Protein AF-0000000086531687 (afdb_homodimer)

Sequence (800 aa):
MRQRLLAGAGVALIAGAAHAQSSVTLYGIIDEGLTYTSNLAVAGPNGTVSGKPAWRMLGGVQQASRWGLRGVEDLGGGMTAVFTLENGFDPSTGKLGQGGLIFGKKAFVGLSGPFGTVTLGRQYDTNVDFLGPLEAAALFGGYMVAHPGDLDNVNNANSTNNAIKFTSNDYGGFRFAAMIGLGGIAGAATRNQVWSTTAGYTRGPLTVAAGYLNARNPNVSFFGTTGSPAPVTGGVPGNNMLSPVYSGYASAHTLQVAAAGGTYAIGAVTLGAMYTNTSFRRLGDLSSGPNPGGVSGNAVFNNVEASLRYTFTPYLFGGVAYDYTRGGGVNGRDGATYHQVAAGLDYFLSKRTDVYLSAVYQRASGTDSTGRPAVAAINGPGASANDRQFQARVGLRHKFMRQRLLAGAGVALIAGAAHAQSSVTLYGIIDEGLTYTSNLAVAGPNGTVSGKPAWRMLGGVQQASRWGLRGVEDLGGGMTAVFTLENGFDPSTGKLGQGGLIFGKKAFVGLSGPFGTVTLGRQYDTNVDFLGPLEAAALFGGYMVAHPGDLDNVNNANSTNNAIKFTSNDYGGFRFAAMIGLGGIAGAATRNQVWSTTAGYTRGPLTVAAGYLNARNPNVSFFGTTGSPAPVTGGVPGNNMLSPVYSGYASAHTLQVAAAGGTYAIGAVTLGAMYTNTSFRRLGDLSSGPNPGGVSGNAVFNNVEASLRYTFTPYLFGGVAYDYTRGGGVNGRDGATYHQVAAGLDYFLSKRTDVYLSAVYQRASGTDSTGRPAVAAINGPGASANDRQFQARVGLRHKF

Organism: NCBI:txid488447

Secondary structure (DSSP, 8-state):
---------------------EEEEEEEEEEEEEEEEEEEEEE-TTS-EEEEEEEEEEESSSS--EEEEEEEEEEETTEEEEEEEE--EETTTTEESGGG-TTSSEEEEEEEETTEEEEEEEE--HHHHHHGGGSHIIIII-GGGSSGGGTT-TT----EEEEEEEE---BTTEEEEEEEE----TT-TTTT-EEEEEEEEEETTEEEEEEEEEEESHHHHTTT-SSSPPPPBTTBPPP----TTTGGGTT-SEEEEEEEEEEEEETTEEEEEEEEEEEEEEET-TTT---TT---EEEEEEEEEEEEEEEEETTEEEEEEEEEEEEPPSTTPPPPEEEEEEEEEEEESSSSEEEEEEEEEEEEESB-TTSSB-----TTT--BSSSEEEEEEEEEEEE-/---------------------EEEEEEEEEEEEEEEEEEEEEE-TTS-EEEEEEEEEEESSSS--EEEEEEEEEEETTEEEEEEEE--EETTTTEESGGG-TTSSEEEEEEEETTEEEEEEEE--HHHHHHGGGSHIIIII-GGGSSGGGTT-TT----EEEEEEEEPPPBTTEEEEEEEE----TT-TTTT-EEEEEEEEEETTEEEEEEEEEEESHHHHTTT-SSSPPPPBTTBPPP----TTTGGGTT-SEEEEEEEEEEEEETTEEEEEEEEEEEEEEET-TTT---TT---EEEEEEEEEEEEEEEEETTEEEEEEEEEEEEPPSTTPPPPEEEEEEEEEEEESSSSEEEEEEEEEEEEESB-TTSSB-----TTT--BSSSEEEEEEEEEEEE-

Foldseek 3Di:
DPPPPPPPPPPPPPPPPPPQPKDKDKKWKKKKWKKKKWFFWDADPVRDTTTHIDIDMWIQFLHFTKMKIKIWTDPPPFKIKIWIAMWTATPRVGATPQQRDNRFADGWIWMAGQFFIKIWFKHAAPLLVQVLCQDPSNVFTGQLRADFLCLQCNVVPWIFGGKIKTKGDQDQFKIKMKMKHFPPDPPCGQALIKIKIKIWGDDPQKIKMKMKIKTFLCQCNILQPGPDFADDDPLFGEGSRDGLQASLQQQFRMKMKIKIWMWGDDVQKIKIKMKMKIKRAQGDRRNSHDNPPPWGGMKIKIKIKIKMKGDPDPFKIKMKMWMWMAIDDIPPFGEKIKIKIKMKMWGHPDPFKIKMKMKMKMFMAGAHSNRHGDFDARPDPHTRPHGIMMMIIIMMMGID/DPDDDPPCPPPPPPPPPPPQPKDKDKKWKWKKWKKKKWFFWDADPVRDTTGHIDIDMWIQFLHFTKIKIKIWTDPPPFKIKIWIAMWTATPVVGATPQQRDNRFADGWIWMQGQFFIKIWFKHAAPLLVQVLCQDPSNVFTGQLRADFLCLQCNVVPWIFGGKIKTKGDQDQFKIKMKMWHFPPDPPCGPALIKIKIKIWGDDPQKIKMKMKIKTFLCQCNILQPGPDFADDDPLFGEGSRDGLQASLQQQFRMKMKIKIKMWGDDVQKIKIKMKMKIKRAQGDRRNSHDNPVPWGGMKIKIKIKIKMKGDPDPFKIKMKMWMWMAIDDIPPFGEKIKIKIKMKMWGHPDPFKIKMKMKMKMFMAGAHSNRHGDFAARPDPHTRSHGIMMMIIIMMMGID

Solvent-accessible surface area (backbone atoms only — not comparable to full-atom values): 37014 Å² total; per-residue (Å²): 135,80,79,75,80,78,80,77,78,77,77,78,72,76,73,74,70,86,62,61,67,66,46,77,42,75,38,35,33,48,22,40,29,48,31,41,37,42,28,31,50,39,81,45,96,84,72,43,69,44,58,22,45,30,54,34,60,50,44,18,45,66,48,66,15,27,44,32,43,36,35,45,30,55,68,56,96,71,29,29,39,37,39,38,41,22,26,28,40,32,36,26,59,11,34,45,25,53,53,56,24,78,48,42,50,24,39,31,40,33,45,32,40,96,85,17,34,41,39,45,30,30,29,65,50,34,42,28,72,61,45,19,68,44,33,54,16,60,68,57,46,7,55,52,51,34,59,69,57,39,74,70,32,41,74,57,80,48,37,33,52,58,20,41,35,41,36,48,54,79,60,89,35,36,34,41,31,39,36,43,21,61,36,81,40,86,97,34,77,63,46,33,20,31,37,21,34,21,40,34,38,42,59,89,52,35,37,39,27,39,27,36,37,39,25,22,20,26,22,44,43,37,56,25,66,40,60,60,49,47,62,67,56,95,82,24,33,30,66,36,49,82,40,60,73,52,31,46,50,18,6,10,42,29,35,37,30,41,37,38,38,25,33,41,50,55,90,54,35,34,41,29,36,36,40,35,41,32,33,40,28,55,29,58,31,46,86,15,3,49,49,92,78,67,52,44,49,51,38,39,32,42,36,42,36,42,28,40,35,41,48,80,47,99,43,32,37,34,29,41,34,42,38,42,35,43,34,45,40,45,79,90,36,63,24,24,35,38,43,36,42,32,38,21,39,39,40,45,57,44,100,42,31,34,42,35,38,38,37,36,40,32,39,27,39,54,24,26,40,70,73,40,76,23,42,12,45,59,45,85,87,54,44,23,48,38,35,46,33,42,36,40,37,45,34,42,35,40,50,84,134,87,76,74,87,74,78,70,77,74,75,76,72,77,73,70,71,87,59,63,66,64,46,77,41,76,37,37,34,49,22,43,29,49,31,43,36,40,26,32,49,38,82,43,98,85,72,44,69,44,56,39,69,46,78,43,74,48,44,19,46,67,47,66,15,27,44,34,42,35,36,45,30,56,44,57,96,70,30,29,39,36,37,40,40,22,26,29,38,31,76,76,79,68,43,55,25,54,54,58,10,61,19,37,49,23,13,33,41,32,46,34,39,95,83,17,34,42,37,39,17,14,31,65,50,32,43,28,72,62,43,17,68,44,32,55,16,60,68,57,43,6,56,51,52,34,60,69,56,39,75,70,33,40,74,58,80,47,37,34,41,29,20,43,34,40,38,49,53,77,62,88,37,36,35,42,30,39,36,43,20,54,36,45,37,60,74,32,79,62,48,33,21,31,37,23,33,22,40,34,39,43,59,89,52,36,36,39,26,42,28,37,37,39,26,24,21,25,22,45,43,36,55,24,58,41,60,59,49,47,62,66,56,96,82,23,32,29,66,35,47,81,41,59,73,52,30,46,50,18,5,10,41,30,35,37,30,41,38,38,36,25,34,41,51,55,88,54,35,34,40,27,38,37,40,36,41,32,31,38,27,55,31,58,30,45,85,14,4,50,49,92,79,66,51,44,50,50,39,40,31,41,36,43,35,42,30,40,34,39,47,81,47,101,45,31,34,35,29,40,35,42,38,43,35,42,34,43,40,45,79,88,36,62,25,25,34,38,43,34,41,34,39,21,39,41,39,48,80,47,99,42,32,34,41,35,40,38,39,37,40,32,38,27,38,54,23,26,42,71,75,39,76,23,42,12,44,60,42,86,90,52,43,24,48,39,34,45,32,44,35,41,35,44,36,42,36,40,49,84

Nearest PDB structures (foldseek):
  8jto-assembly1_A  TM=9.257E-01  e=2.589E-33  Burkholderia pseudomallei
  8wv0-assembly1_B  TM=9.153E-01  e=4.490E-32  Burkholderia pseudomallei
  8wv0-assembly1_A  TM=9.158E-01  e=6.907E-32  Burkholderia pseudomallei
  6wim-assembly1_A  TM=3.374E-01  e=1.040E-02  Escherichia coli
  1pnz-assembly1_A  TM=2.518E-01  e=5.163E-03  Escherichia coli

Radius of gyration: 30.35 Å; Cα contacts (8 Å, |Δi|>4): 2461; chains: 2; bounding box: 80×85×106 Å

Structure (mmCIF, N/CA/C/O backbone):
data_AF-0000000086531687-model_v1
#
loop_
_entity.id
_entity.type
_entity.pdbx_description
1 polymer Porin
#
loop_
_atom_site.group_PDB
_atom_site.id
_atom_site.type_symbol
_atom_site.label_atom_id
_atom_site.label_alt_id
_atom_site.label_comp_id
_atom_site.label_asym_id
_atom_site.label_entity_id
_atom_site.label_seq_id
_atom_site.pdbx_PDB_ins_code
_atom_site.Cartn_x
_atom_site.Cartn_y
_atom_site.Cartn_z
_atom_site.occupancy
_atom_site.B_iso_or_equiv
_atom_site.auth_seq_id
_atom_site.auth_comp_id
_atom_site.auth_asym_id
_atom_site.auth_atom_id
_atom_site.pdbx_PDB_model_num
ATOM 1 N N . MET A 1 1 ? 59.469 38.125 -43 1 24.14 1 MET A N 1
ATOM 2 C CA . MET A 1 1 ? 58.969 37.906 -41.656 1 24.14 1 MET A CA 1
ATOM 3 C C . MET A 1 1 ? 57.531 37.406 -41.656 1 24.14 1 MET A C 1
ATOM 5 O O . MET A 1 1 ? 56.688 37.969 -41 1 24.14 1 MET A O 1
ATOM 9 N N . ARG A 1 2 ? 57.156 36.812 -42.656 1 25.11 2 ARG A N 1
ATOM 10 C CA . ARG A 1 2 ? 55.938 36.469 -43.375 1 25.11 2 ARG A CA 1
ATOM 11 C C . ARG A 1 2 ? 55.156 35.375 -42.625 1 25.11 2 ARG A C 1
ATOM 13 O O . ARG A 1 2 ? 55.438 34.188 -42.812 1 25.11 2 ARG A O 1
ATOM 20 N N . GLN A 1 3 ? 54.875 35.625 -41.219 1 24.42 3 GLN A N 1
ATOM 21 C CA . GLN A 1 3 ? 54.531 34.594 -40.25 1 24.42 3 GLN A CA 1
ATOM 22 C C . GLN A 1 3 ? 53.156 34 -40.594 1 24.42 3 GLN A C 1
ATOM 24 O O . GLN A 1 3 ? 52.156 34.719 -40.594 1 24.42 3 GLN A O 1
ATOM 29 N N . ARG A 1 4 ? 53.156 33.031 -41.5 1 24.69 4 ARG A N 1
ATOM 30 C CA . ARG A 1 4 ? 52.094 32.25 -42.062 1 24.69 4 ARG A CA 1
ATOM 31 C C . ARG A 1 4 ? 51.312 31.531 -41 1 24.69 4 ARG A C 1
ATOM 33 O O . ARG A 1 4 ? 51.875 30.703 -40.25 1 24.69 4 ARG A O 1
ATOM 40 N N . LEU A 1 5 ? 50.406 32.281 -40.281 1 25.72 5 LEU A N 1
ATOM 41 C CA . LEU A 1 5 ? 49.562 31.812 -39.188 1 25.72 5 LEU A CA 1
ATOM 42 C C . LEU A 1 5 ? 48.719 30.609 -39.625 1 25.72 5 LEU A C 1
ATOM 44 O O . LEU A 1 5 ? 47.969 30.703 -40.594 1 25.72 5 LEU A O 1
ATOM 48 N N . LEU A 1 6 ? 49.312 29.359 -39.531 1 23.86 6 LEU A N 1
ATOM 49 C CA . LEU A 1 6 ? 48.781 28.047 -39.875 1 23.86 6 LEU A CA 1
ATOM 50 C C . LEU A 1 6 ? 47.531 27.719 -39.094 1 23.86 6 LEU A C 1
ATOM 52 O O . LEU A 1 6 ? 47.562 27.703 -37.844 1 23.86 6 LEU A O 1
ATOM 56 N N . ALA A 1 7 ? 46.281 28.062 -39.469 1 25.62 7 ALA A N 1
ATOM 57 C CA . ALA A 1 7 ? 44.906 27.891 -39 1 25.62 7 ALA A CA 1
ATOM 58 C C . ALA A 1 7 ? 44.562 26.406 -38.844 1 25.62 7 ALA A C 1
ATOM 60 O O . ALA A 1 7 ? 44.188 25.734 -39.812 1 25.62 7 ALA A O 1
ATOM 61 N N . GLY A 1 8 ? 45.438 25.422 -38.375 1 24.36 8 GLY A N 1
ATOM 62 C CA . GLY A 1 8 ? 45.062 24.016 -38.438 1 24.36 8 GLY A CA 1
ATOM 63 C C . GLY A 1 8 ? 43.906 23.688 -37.531 1 24.36 8 GLY A C 1
ATOM 64 O O . GLY A 1 8 ? 43.969 23.828 -36.312 1 24.36 8 GLY A O 1
ATOM 65 N N . ALA A 1 9 ? 42.625 23.984 -37.812 1 25.33 9 ALA A N 1
ATOM 66 C CA . ALA A 1 9 ? 41.406 23.688 -37.062 1 25.33 9 ALA A CA 1
ATOM 67 C C . ALA A 1 9 ? 41.25 22.188 -36.875 1 25.33 9 ALA A C 1
ATOM 69 O O . ALA A 1 9 ? 41.062 21.438 -37.812 1 25.33 9 ALA A O 1
ATOM 70 N N . GLY A 1 10 ? 42.094 21.422 -36.094 1 25.11 10 GLY A N 1
ATOM 71 C CA . GLY A 1 10 ? 41.938 19.984 -35.875 1 25.11 10 GLY A CA 1
ATOM 72 C C . GLY A 1 10 ? 40.594 19.625 -35.281 1 25.11 10 GLY A C 1
ATOM 73 O O . GLY A 1 10 ? 40.188 20.188 -34.25 1 25.11 10 GLY A O 1
ATOM 74 N N . VAL A 1 11 ? 39.562 19.281 -36.094 1 27.38 11 VAL A N 1
ATOM 75 C CA . VAL A 1 11 ? 38.281 18.719 -35.719 1 27.38 11 VAL A CA 1
ATOM 76 C C . VAL A 1 11 ? 38.5 17.469 -34.844 1 27.38 11 VAL A C 1
ATOM 78 O O . VAL A 1 11 ? 39.094 16.484 -35.312 1 27.38 11 VAL A O 1
ATOM 81 N N . ALA A 1 12 ? 38.781 17.531 -33.531 1 28.42 12 ALA A N 1
ATOM 82 C CA . ALA A 1 12 ? 38.875 16.344 -32.688 1 28.42 12 ALA A CA 1
ATOM 83 C C . ALA A 1 12 ? 37.656 15.453 -32.844 1 28.42 12 ALA A C 1
ATOM 85 O O . ALA A 1 12 ? 36.531 15.867 -32.594 1 28.42 12 ALA A O 1
ATOM 86 N N . LEU A 1 13 ? 37.562 14.547 -33.875 1 26.25 13 LEU A N 1
ATOM 87 C CA . LEU A 1 13 ? 36.656 13.414 -33.969 1 26.25 13 LEU A CA 1
ATOM 88 C C . LEU A 1 13 ? 36.625 12.641 -32.656 1 26.25 13 LEU A C 1
ATOM 90 O O . LEU A 1 13 ? 37.625 12.086 -32.219 1 26.25 13 LEU A O 1
ATOM 94 N N . ILE A 1 14 ? 36.094 13.141 -31.578 1 29.03 14 ILE A N 1
ATOM 95 C CA . ILE A 1 14 ? 35.906 12.234 -30.453 1 29.03 14 ILE A CA 1
ATOM 96 C C . ILE A 1 14 ? 35.25 10.93 -30.938 1 29.03 14 ILE A C 1
ATOM 98 O O . ILE A 1 14 ? 34.125 10.93 -31.422 1 29.03 14 ILE A O 1
ATOM 102 N N . ALA A 1 15 ? 35.938 10.008 -31.578 1 30.73 15 ALA A N 1
ATOM 103 C CA . ALA A 1 15 ? 35.531 8.609 -31.719 1 30.73 15 ALA A CA 1
ATOM 104 C C . ALA A 1 15 ? 34.844 8.109 -30.469 1 30.73 15 ALA A C 1
ATOM 106 O O . ALA A 1 15 ? 35.438 8.023 -29.391 1 30.73 15 ALA A O 1
ATOM 107 N N . GLY A 1 16 ? 33.625 8.359 -30.234 1 32.38 16 GLY A N 1
ATOM 108 C CA . GLY A 1 16 ? 32.844 7.746 -29.188 1 32.38 16 GLY A CA 1
ATOM 109 C C . GLY A 1 16 ? 33.125 6.262 -29.031 1 32.38 16 GLY A C 1
ATOM 110 O O . GLY A 1 16 ? 33.031 5.504 -30 1 32.38 16 GLY A O 1
ATOM 111 N N . ALA A 1 17 ? 34.156 5.773 -28.328 1 34 17 ALA A N 1
ATOM 112 C CA . ALA A 1 17 ? 34.375 4.375 -27.953 1 34 17 ALA A CA 1
ATOM 113 C C . ALA A 1 17 ? 33.062 3.594 -27.969 1 34 17 ALA A C 1
ATOM 115 O O . ALA A 1 17 ? 32 4.156 -27.719 1 34 17 ALA A O 1
ATOM 116 N N . ALA A 1 18 ? 32.875 2.557 -28.719 1 36.72 18 ALA A N 1
ATOM 117 C CA . ALA A 1 18 ? 31.859 1.524 -28.656 1 36.72 18 ALA A CA 1
ATOM 118 C C . ALA A 1 18 ? 31.438 1.255 -27.219 1 36.72 18 ALA A C 1
ATOM 120 O O . ALA A 1 18 ? 32.094 0.499 -26.5 1 36.72 18 ALA A O 1
ATOM 121 N N . HIS A 1 19 ? 31.281 2.121 -26.266 1 40.88 19 HIS A N 1
ATOM 122 C CA . HIS A 1 19 ? 30.859 1.979 -24.875 1 40.88 19 HIS A CA 1
ATOM 123 C C . HIS A 1 19 ? 29.734 0.951 -24.75 1 40.88 19 HIS A C 1
ATOM 125 O O . HIS A 1 19 ? 28.828 0.903 -25.578 1 40.88 19 HIS A O 1
ATOM 131 N N . ALA A 1 20 ? 29.953 -0.319 -24.297 1 47.88 20 ALA A N 1
ATOM 132 C CA . ALA A 1 20 ? 28.953 -1.283 -23.844 1 47.88 20 ALA A CA 1
ATOM 133 C C . ALA A 1 20 ? 27.641 -0.587 -23.469 1 47.88 20 ALA A C 1
ATOM 135 O O . ALA A 1 20 ? 27.641 0.312 -22.625 1 47.88 20 ALA A O 1
ATOM 136 N N . GLN A 1 21 ? 26.812 -0.364 -24.391 1 59.56 21 GLN A N 1
ATOM 137 C CA . GLN A 1 21 ? 25.531 0.311 -24.203 1 59.56 21 GLN A CA 1
ATOM 138 C C . GLN A 1 21 ? 24.766 -0.267 -23.031 1 59.56 21 GLN A C 1
ATOM 140 O O . GLN A 1 21 ? 24.359 -1.43 -23.047 1 59.56 21 GLN A O 1
ATOM 145 N N . SER A 1 22 ? 25.109 0.051 -21.75 1 70.19 22 SER A N 1
ATOM 146 C CA . SER A 1 22 ? 24.391 -0.256 -20.516 1 70.19 22 SER A CA 1
ATOM 147 C C . SER A 1 22 ? 23.094 0.551 -20.422 1 70.19 22 SER A C 1
ATOM 149 O O . SER A 1 22 ? 23.062 1.725 -20.797 1 70.19 22 SER A O 1
ATOM 151 N N . SER A 1 23 ? 22.016 -0.3 -20.391 1 87.12 23 SER A N 1
ATOM 152 C CA . SER A 1 23 ? 20.75 0.381 -20.172 1 87.12 23 SER A CA 1
ATOM 153 C C . SER A 1 23 ? 20.062 -0.101 -18.906 1 87.12 23 SER A C 1
ATOM 155 O O . SER A 1 23 ? 20.156 -1.279 -18.547 1 87.12 23 SER A O 1
ATOM 157 N N . VAL A 1 24 ? 19.766 0.758 -18.031 1 93.25 24 VAL A N 1
ATOM 158 C CA . VAL A 1 24 ? 18.906 0.516 -16.875 1 93.25 24 VAL A CA 1
ATOM 159 C C . VAL A 1 24 ? 17.516 1.105 -17.141 1 93.25 24 VAL A C 1
ATOM 161 O O . VAL A 1 24 ? 17.391 2.26 -17.562 1 93.25 24 VAL A O 1
ATOM 164 N N . THR A 1 25 ? 16.562 0.26 -17 1 94.62 25 THR A N 1
ATOM 165 C CA . THR A 1 25 ? 15.188 0.677 -17.234 1 94.62 25 THR A CA 1
ATOM 166 C C . THR A 1 25 ? 14.367 0.604 -15.953 1 94.62 25 THR A C 1
ATOM 168 O O . THR A 1 25 ? 14.383 -0.414 -15.258 1 94.62 25 THR A O 1
ATOM 171 N N . LEU A 1 26 ? 13.711 1.762 -15.656 1 95.62 26 LEU A N 1
ATOM 172 C CA . LEU A 1 26 ? 12.672 1.776 -14.633 1 95.62 26 LEU A CA 1
ATOM 173 C C . LEU A 1 26 ? 11.32 1.404 -15.234 1 95.62 26 LEU A C 1
ATOM 175 O O . LEU A 1 26 ? 10.953 1.888 -16.312 1 95.62 26 LEU A O 1
ATOM 179 N N . TYR A 1 27 ? 10.617 0.52 -14.539 1 96 27 TYR A N 1
ATOM 180 C CA . TYR A 1 27 ? 9.297 0.134 -15.016 1 96 27 TYR A CA 1
ATOM 181 C C . TYR A 1 27 ? 8.344 -0.104 -13.852 1 96 27 TYR A C 1
ATOM 183 O O . TYR A 1 27 ? 8.766 -0.166 -12.695 1 96 27 TYR A O 1
ATOM 191 N N . GLY A 1 28 ? 6.98 -0.175 -14.242 1 97.31 28 GLY A N 1
ATOM 192 C CA . GLY A 1 28 ? 6.035 -0.456 -13.172 1 97.31 28 GLY A CA 1
ATOM 193 C C . GLY A 1 28 ? 4.602 -0.555 -13.648 1 97.31 28 GLY A C 1
ATOM 194 O O . GLY A 1 28 ? 4.32 -0.362 -14.836 1 97.31 28 GLY A O 1
ATOM 195 N N . ILE A 1 29 ? 3.783 -1.02 -12.688 1 98.31 29 ILE A N 1
ATOM 196 C CA . ILE A 1 29 ? 2.34 -1.158 -12.852 1 98.31 29 ILE A CA 1
ATOM 197 C C . ILE A 1 29 ? 1.629 -0.656 -11.594 1 98.31 29 ILE A C 1
ATOM 199 O O . ILE A 1 29 ? 2.062 -0.934 -10.477 1 98.31 29 ILE A O 1
ATOM 203 N N . ILE A 1 30 ? 0.639 0.114 -11.789 1 98.69 30 ILE A N 1
ATOM 204 C CA . ILE A 1 30 ? -0.315 0.394 -10.727 1 98.69 30 ILE A CA 1
ATOM 205 C C . ILE A 1 30 ? -1.705 -0.085 -11.133 1 98.69 30 ILE A C 1
ATOM 207 O O . ILE A 1 30 ? -2.236 0.342 -12.164 1 98.69 30 ILE A O 1
ATOM 211 N N . ASP A 1 31 ? -2.225 -1.002 -10.422 1 98.69 31 ASP A N 1
ATOM 212 C CA . ASP A 1 31 ? -3.551 -1.583 -10.609 1 98.69 31 ASP A CA 1
ATOM 213 C C . ASP A 1 31 ? -4.398 -1.423 -9.352 1 98.69 31 ASP A C 1
ATOM 215 O O . ASP A 1 31 ? -4.074 -1.978 -8.297 1 98.69 31 ASP A O 1
ATOM 219 N N . GLU A 1 32 ? -5.426 -0.681 -9.453 1 98.62 32 GLU A N 1
ATOM 220 C CA . GLU A 1 32 ? -6.297 -0.369 -8.328 1 98.62 32 GLU A CA 1
ATOM 221 C C . GLU A 1 32 ? -7.766 -0.414 -8.727 1 98.62 32 GLU A C 1
ATOM 223 O O . GLU A 1 32 ? -8.102 -0.179 -9.891 1 98.62 32 GLU A O 1
ATOM 228 N N . GLY A 1 33 ? -8.656 -0.827 -7.688 1 98.19 33 GLY A N 1
ATOM 229 C CA . GLY A 1 33 ? -10.07 -0.873 -8.039 1 98.19 33 GLY A CA 1
ATOM 230 C C . GLY A 1 33 ? -10.969 -1.165 -6.848 1 98.19 33 GLY A C 1
ATOM 231 O O . GLY A 1 33 ? -10.477 -1.478 -5.762 1 98.19 33 GLY A O 1
ATOM 232 N N . LEU A 1 34 ? -12.25 -0.973 -7.102 1 98.31 34 LEU A N 1
ATOM 233 C CA . LEU A 1 34 ? -13.305 -1.237 -6.129 1 98.31 34 LEU A CA 1
ATOM 234 C C . LEU A 1 34 ? -13.852 -2.652 -6.293 1 98.31 34 LEU A C 1
ATOM 236 O O . LEU A 1 34 ? -14.156 -3.082 -7.406 1 98.31 34 LEU A O 1
ATOM 240 N N . THR A 1 35 ? -13.969 -3.352 -5.18 1 98.06 35 THR A N 1
ATOM 241 C CA . THR A 1 35 ? -14.391 -4.746 -5.203 1 98.06 35 THR A CA 1
ATOM 242 C C . THR A 1 35 ? -15.531 -4.984 -4.215 1 98.06 35 THR A C 1
ATOM 244 O O . THR A 1 35 ? -15.445 -4.574 -3.055 1 98.06 35 THR A O 1
ATOM 247 N N . TYR A 1 36 ? -16.578 -5.566 -4.738 1 98.06 36 TYR A N 1
ATOM 248 C CA . TYR A 1 36 ? -17.625 -6.113 -3.893 1 98.06 36 TYR A CA 1
ATOM 249 C C . TYR A 1 36 ? -17.391 -7.594 -3.617 1 98.06 36 TYR A C 1
ATOM 251 O O . TYR A 1 36 ? -17.109 -8.367 -4.535 1 98.06 36 TYR A O 1
ATOM 259 N N . THR A 1 37 ? -17.469 -8.008 -2.359 1 98 37 THR A N 1
ATOM 260 C CA . THR A 1 37 ? -17.359 -9.414 -1.979 1 98 37 THR A CA 1
ATOM 261 C C . THR A 1 37 ? -18.531 -9.82 -1.103 1 98 37 THR A C 1
ATOM 263 O O . THR A 1 37 ? -18.859 -9.141 -0.129 1 98 37 THR A O 1
ATOM 266 N N . SER A 1 38 ? -19.141 -10.914 -1.458 1 98 38 SER A N 1
ATOM 267 C CA . SER A 1 38 ? -20.234 -11.422 -0.655 1 98 38 SER A CA 1
ATOM 268 C C . SER A 1 38 ? -19.734 -12.359 0.44 1 98 38 SER A C 1
ATOM 270 O O . SER A 1 38 ? -18.688 -12.992 0.296 1 98 38 SER A O 1
ATOM 272 N N . ASN A 1 39 ? -20.422 -12.406 1.551 1 97.38 39 ASN A N 1
ATOM 273 C CA . ASN A 1 39 ? -20.391 -13.445 2.574 1 97.38 39 ASN A CA 1
ATOM 274 C C . ASN A 1 39 ? -19 -13.578 3.193 1 97.38 39 ASN A C 1
ATOM 276 O O . ASN A 1 39 ? -18.531 -14.688 3.449 1 97.38 39 ASN A O 1
ATOM 280 N N . LEU A 1 40 ? -18.344 -12.492 3.324 1 97.19 40 LEU A N 1
ATOM 281 C CA . LEU A 1 40 ? -17.062 -12.531 4.012 1 97.19 40 LEU A CA 1
ATOM 282 C C . LEU A 1 40 ? -17.234 -12.984 5.461 1 97.19 40 LEU A C 1
ATOM 284 O O . LEU A 1 40 ? -18.156 -12.539 6.148 1 97.19 40 LEU A O 1
ATOM 288 N N . ALA A 1 41 ? -16.406 -13.898 5.855 1 96.12 41 ALA A N 1
ATOM 289 C CA . ALA A 1 41 ? -16.469 -14.414 7.219 1 96.12 41 ALA A CA 1
ATOM 290 C C . ALA A 1 41 ? -16.094 -13.336 8.234 1 96.12 41 ALA A C 1
ATOM 292 O O . ALA A 1 41 ? -15.047 -12.703 8.109 1 96.12 41 ALA A O 1
ATOM 293 N N . VAL A 1 42 ? -16.938 -13.148 9.164 1 93.44 42 VAL A N 1
ATOM 294 C CA . VAL A 1 42 ? -16.719 -12.227 10.273 1 93.44 42 VAL A CA 1
ATOM 295 C C . VAL A 1 42 ? -16.844 -12.969 11.602 1 93.44 42 VAL A C 1
ATOM 297 O O . VAL A 1 42 ? -17.828 -13.672 11.828 1 93.44 42 VAL A O 1
ATOM 300 N N . ALA A 1 43 ? -15.812 -12.781 12.422 1 86.69 43 ALA A N 1
ATOM 301 C CA . ALA A 1 43 ? -15.852 -13.438 13.727 1 86.69 43 ALA A CA 1
ATOM 302 C C . ALA A 1 43 ? -16.734 -12.664 14.703 1 86.69 43 ALA A C 1
ATOM 304 O O . ALA A 1 43 ? -16.641 -11.438 14.789 1 86.69 43 ALA A O 1
ATOM 305 N N . GLY A 1 44 ? -17.547 -13.398 15.359 1 81.94 44 GLY A N 1
ATOM 306 C CA . GLY A 1 44 ? -18.375 -12.82 16.406 1 81.94 44 GLY A CA 1
ATOM 307 C C . GLY A 1 44 ? -17.797 -13.023 17.797 1 81.94 44 GLY A C 1
ATOM 308 O O . GLY A 1 44 ? -16.766 -13.672 17.953 1 81.94 44 GLY A O 1
ATOM 309 N N . PRO A 1 45 ? -18.359 -12.367 18.891 1 77.12 45 PRO A N 1
ATOM 310 C CA . PRO A 1 45 ? -17.859 -12.422 20.266 1 77.12 45 PRO A CA 1
ATOM 311 C C . PRO A 1 45 ? -17.797 -13.844 20.812 1 77.12 45 PRO A C 1
ATOM 313 O O . PRO A 1 45 ? -16.938 -14.156 21.641 1 77.12 45 PRO A O 1
ATOM 316 N N . ASN A 1 46 ? -18.594 -14.766 20.406 1 80.81 46 ASN A N 1
ATOM 317 C CA . ASN A 1 46 ? -18.594 -16.109 20.969 1 80.81 46 ASN A CA 1
ATOM 318 C C . ASN A 1 46 ? -18 -17.125 20 1 80.81 46 ASN A C 1
ATOM 320 O O . ASN A 1 46 ? -18.312 -18.328 20.078 1 80.81 46 ASN A O 1
ATOM 324 N N . GLY A 1 47 ? -17.203 -16.594 19.062 1 82.12 47 GLY A N 1
ATOM 325 C CA . GLY A 1 47 ? -16.562 -17.516 18.141 1 82.12 47 GLY A CA 1
ATOM 326 C C . GLY A 1 47 ? -17.438 -17.859 16.953 1 82.12 47 GLY A C 1
ATOM 327 O O . GLY A 1 47 ? -17.031 -18.641 16.078 1 82.12 47 GLY A O 1
ATOM 328 N N . THR A 1 48 ? -18.594 -17.312 16.953 1 86.19 48 THR A N 1
ATOM 329 C CA . THR A 1 48 ? -19.469 -17.531 15.812 1 86.19 48 THR A CA 1
ATOM 330 C C . THR A 1 48 ? -18.922 -16.828 14.57 1 86.19 48 THR A C 1
ATOM 332 O O . THR A 1 48 ? -18.156 -15.859 14.68 1 86.19 48 THR A O 1
ATOM 335 N N . VAL A 1 49 ? -19.172 -17.547 13.422 1 92.31 49 VAL A N 1
ATOM 336 C CA . VAL A 1 49 ? -18.75 -16.953 12.156 1 92.31 49 VAL A CA 1
ATOM 337 C C . VAL A 1 49 ? -19.984 -16.594 11.328 1 92.31 49 VAL A C 1
ATOM 339 O O . VAL A 1 49 ? -20.875 -17.422 11.141 1 92.31 49 VAL A O 1
ATOM 342 N N . SER A 1 50 ? -20.125 -15.289 10.93 1 94.44 50 SER A N 1
ATOM 343 C CA . SER A 1 50 ? -21.219 -14.844 10.062 1 94.44 50 SER A CA 1
ATOM 344 C C . SER A 1 50 ? -20.688 -14.25 8.766 1 94.44 50 SER A C 1
ATOM 346 O O . SER A 1 50 ? -19.562 -13.734 8.727 1 94.44 50 SER A O 1
ATOM 348 N N . GLY A 1 51 ? -21.484 -14.469 7.707 1 96.38 51 GLY A N 1
ATOM 349 C CA . GLY A 1 51 ? -21.125 -13.906 6.418 1 96.38 51 GLY A CA 1
ATOM 350 C C . GLY A 1 51 ? -21.688 -12.523 6.191 1 96.38 51 GLY A C 1
ATOM 351 O O . GLY A 1 51 ? -22.891 -12.297 6.367 1 96.38 51 GLY A O 1
ATOM 352 N N . LYS A 1 52 ? -20.828 -11.57 5.867 1 96.62 52 LYS A N 1
ATOM 353 C CA . LYS A 1 52 ? -21.266 -10.211 5.57 1 96.62 52 LYS A CA 1
ATOM 354 C C . LYS A 1 52 ? -20.641 -9.703 4.273 1 96.62 52 LYS A C 1
ATOM 356 O O . LYS A 1 52 ? -19.531 -10.109 3.908 1 96.62 52 LYS A O 1
ATOM 361 N N . PRO A 1 53 ? -21.375 -8.867 3.555 1 96.19 53 PRO A N 1
ATOM 362 C CA . PRO A 1 53 ? -20.781 -8.273 2.357 1 96.19 53 PRO A CA 1
ATOM 363 C C . PRO A 1 53 ? -19.797 -7.148 2.686 1 96.19 53 PRO A C 1
ATOM 365 O O . PRO A 1 53 ? -19.844 -6.586 3.783 1 96.19 53 PRO A O 1
ATOM 368 N N . ALA A 1 54 ? -18.906 -6.883 1.763 1 95.94 54 ALA A N 1
ATOM 369 C CA . ALA A 1 54 ? -17.984 -5.766 1.929 1 95.94 54 ALA A CA 1
ATOM 370 C C . ALA A 1 54 ? -17.656 -5.125 0.583 1 95.94 54 ALA A C 1
ATOM 372 O O . ALA A 1 54 ? -17.625 -5.805 -0.443 1 95.94 54 ALA A O 1
ATOM 373 N N . TRP A 1 55 ? -17.516 -3.805 0.612 1 96.31 55 TRP A N 1
ATOM 374 C CA . TRP A 1 55 ? -16.875 -3.043 -0.451 1 96.31 55 TRP A CA 1
ATOM 375 C C . TRP A 1 55 ? -15.453 -2.645 -0.052 1 96.31 55 TRP A C 1
ATOM 377 O O . TRP A 1 55 ? -15.258 -1.984 0.97 1 96.31 55 TRP A O 1
ATOM 387 N N . ARG A 1 56 ? -14.461 -3.07 -0.853 1 97.12 56 ARG A N 1
ATOM 388 C CA . ARG A 1 56 ? -13.07 -2.781 -0.539 1 97.12 56 ARG A CA 1
ATOM 389 C C . ARG A 1 56 ? -12.305 -2.334 -1.783 1 97.12 56 ARG A C 1
ATOM 391 O O . ARG A 1 56 ? -12.617 -2.77 -2.895 1 97.12 56 ARG A O 1
ATOM 398 N N . MET A 1 57 ? -11.383 -1.373 -1.571 1 97.12 57 MET A N 1
ATOM 399 C CA . MET A 1 57 ? -10.336 -1.181 -2.578 1 97.12 57 MET A CA 1
ATOM 400 C C . MET A 1 57 ? -9.281 -2.277 -2.484 1 97.12 57 MET A C 1
ATOM 402 O O . MET A 1 57 ? -8.75 -2.537 -1.405 1 97.12 57 MET A O 1
ATOM 406 N N . LEU A 1 58 ? -9.086 -2.943 -3.561 1 96.69 58 LEU A N 1
ATOM 407 C CA . LEU A 1 58 ? -8.016 -3.938 -3.639 1 96.69 58 LEU A CA 1
ATOM 408 C C . LEU A 1 58 ? -7.051 -3.611 -4.77 1 96.69 58 LEU A C 1
ATOM 410 O O . LEU A 1 58 ? -7.473 -3.322 -5.891 1 96.69 58 LEU A O 1
ATOM 414 N N . GLY A 1 59 ? -5.793 -3.664 -4.449 1 96.75 59 GLY A N 1
ATOM 415 C CA . GLY A 1 59 ? -4.762 -3.357 -5.426 1 96.75 59 GLY A CA 1
ATOM 416 C C . GLY A 1 59 ? -4.199 -4.59 -6.109 1 96.75 59 GLY A C 1
ATOM 417 O O . GLY A 1 59 ? -4.121 -5.66 -5.504 1 96.75 59 GLY A O 1
ATOM 418 N N . GLY A 1 60 ? -3.811 -4.453 -7.406 1 97.25 60 GLY A N 1
ATOM 419 C CA . GLY A 1 60 ? -3.014 -5.438 -8.125 1 97.25 60 GLY A CA 1
ATOM 420 C C . GLY A 1 60 ? -3.809 -6.664 -8.531 1 97.25 60 GLY A C 1
ATOM 421 O O . GLY A 1 60 ? -3.256 -7.762 -8.648 1 97.25 60 GLY A O 1
ATOM 422 N N . VAL A 1 61 ? -5.074 -6.543 -8.727 1 96.94 61 VAL A N 1
ATOM 423 C CA . VAL A 1 61 ? -5.891 -7.73 -8.969 1 96.94 61 VAL A CA 1
ATOM 424 C C . VAL A 1 61 ? -5.641 -8.242 -10.383 1 96.94 61 VAL A C 1
ATOM 426 O O . VAL A 1 61 ? -5.293 -9.414 -10.57 1 96.94 61 VAL A O 1
ATOM 429 N N . GLN A 1 62 ? -5.75 -7.371 -11.352 1 97.44 62 GLN A N 1
ATOM 430 C CA . GLN A 1 62 ? -5.516 -7.797 -12.727 1 97.44 62 GLN A CA 1
ATOM 431 C C . GLN A 1 62 ? -4.047 -8.133 -12.953 1 97.44 62 GLN A C 1
ATOM 433 O O . GLN A 1 62 ? -3.729 -9.133 -13.609 1 97.44 62 GLN A O 1
ATOM 438 N N . GLN A 1 63 ? -3.271 -7.266 -12.523 1 97.19 63 GLN A N 1
ATOM 439 C CA . GLN A 1 63 ? -1.826 -7.465 -12.469 1 97.19 63 GLN A CA 1
ATOM 440 C C . GLN A 1 63 ? -1.228 -6.809 -11.227 1 97.19 63 GLN A C 1
ATOM 442 O O . GLN A 1 63 ? -1.515 -5.645 -10.938 1 97.19 63 GLN A O 1
ATOM 447 N N . ALA A 1 64 ? -0.415 -7.594 -10.562 1 97.5 64 ALA A N 1
ATOM 448 C CA . ALA A 1 64 ? 0.146 -7.105 -9.305 1 97.5 64 ALA A CA 1
ATOM 449 C C . ALA A 1 64 ? 0.836 -5.758 -9.5 1 97.5 64 ALA A C 1
ATOM 451 O O . ALA A 1 64 ? 1.665 -5.602 -10.398 1 97.5 64 ALA A O 1
ATOM 452 N N . SER A 1 65 ? 0.498 -4.754 -8.648 1 98.62 65 SER A N 1
ATOM 453 C CA . SER A 1 65 ? 1.218 -3.486 -8.648 1 98.62 65 SER A CA 1
ATOM 454 C C . SER A 1 65 ? 2.68 -3.68 -8.258 1 98.62 65 SER A C 1
ATOM 456 O O . SER A 1 65 ? 2.984 -4.438 -7.332 1 98.62 65 SER A O 1
ATOM 458 N N . ARG A 1 66 ? 3.562 -2.945 -9.008 1 98.69 66 ARG A N 1
ATOM 459 C CA . ARG A 1 66 ? 4.996 -3.133 -8.812 1 98.69 66 ARG A CA 1
ATOM 460 C C . ARG A 1 66 ? 5.793 -2.002 -9.461 1 98.69 66 ARG A C 1
ATOM 462 O O . ARG A 1 66 ? 5.273 -1.285 -10.312 1 98.69 66 ARG A O 1
ATOM 469 N N . TRP A 1 67 ? 6.918 -1.79 -9.008 1 97.31 67 TRP A N 1
ATOM 470 C CA . TRP A 1 67 ? 7.945 -1.059 -9.742 1 97.31 67 TRP A CA 1
ATOM 471 C C . TRP A 1 67 ? 9.273 -1.799 -9.703 1 97.31 67 TRP A C 1
ATOM 473 O O . TRP A 1 67 ? 9.5 -2.641 -8.836 1 97.31 67 TRP A O 1
ATOM 483 N N . GLY A 1 68 ? 10.141 -1.572 -10.742 1 97.5 68 GLY A N 1
ATOM 484 C CA . GLY A 1 68 ? 11.398 -2.299 -10.805 1 97.5 68 GLY A CA 1
ATOM 485 C C . GLY A 1 68 ? 12.43 -1.636 -11.695 1 97.5 68 GLY A C 1
ATOM 486 O O . GLY A 1 68 ? 12.133 -0.638 -12.359 1 97.5 68 GLY A O 1
ATOM 487 N N . LEU A 1 69 ? 13.609 -2.129 -11.508 1 97.44 69 LEU A N 1
ATOM 488 C CA . LEU A 1 69 ? 14.758 -1.81 -12.352 1 97.44 69 LEU A CA 1
ATOM 489 C C . LEU A 1 69 ? 15.258 -3.051 -13.086 1 97.44 69 LEU A C 1
ATOM 491 O O . LEU A 1 69 ? 15.367 -4.125 -12.484 1 97.44 69 LEU A O 1
ATOM 495 N N . ARG A 1 70 ? 15.438 -2.889 -14.297 1 97.38 70 ARG A N 1
ATOM 496 C CA . ARG A 1 70 ? 16.078 -3.965 -15.039 1 97.38 70 ARG A CA 1
ATOM 497 C C . ARG A 1 70 ? 17.188 -3.418 -15.945 1 97.38 70 ARG A C 1
ATOM 499 O O . ARG A 1 70 ? 17.125 -2.264 -16.375 1 97.38 70 ARG A O 1
ATOM 506 N N . GLY A 1 71 ? 18.234 -4.301 -16.156 1 96.56 71 GLY A N 1
ATOM 507 C CA . GLY A 1 71 ? 19.344 -3.85 -16.984 1 96.56 71 GLY A CA 1
ATOM 508 C C . GLY A 1 71 ? 19.938 -4.949 -17.844 1 96.56 71 GLY A C 1
ATOM 509 O O . GLY A 1 71 ? 19.766 -6.133 -17.547 1 96.56 71 GLY A O 1
ATOM 510 N N . VAL A 1 72 ? 20.469 -4.484 -18.922 1 95.5 72 VAL A N 1
ATOM 511 C CA . VAL A 1 72 ? 21.234 -5.328 -19.828 1 95.5 72 VAL A CA 1
ATOM 512 C C . VAL A 1 72 ? 22.531 -4.629 -20.219 1 95.5 72 VAL A C 1
ATOM 514 O O . VAL A 1 72 ? 22.547 -3.416 -20.453 1 95.5 72 VAL A O 1
ATOM 517 N N . GLU A 1 73 ? 23.578 -5.398 -20.062 1 96.31 73 GLU A N 1
ATOM 518 C CA . GLU A 1 73 ? 24.875 -4.887 -20.5 1 96.31 73 GLU A CA 1
ATOM 519 C C . GLU A 1 73 ? 25.562 -5.852 -21.469 1 96.31 73 GLU A C 1
ATOM 521 O O . GLU A 1 73 ? 25.766 -7.023 -21.141 1 96.31 73 GLU A O 1
ATOM 526 N N . ASP A 1 74 ? 25.891 -5.312 -22.609 1 95.38 74 ASP A N 1
ATOM 527 C CA . ASP A 1 74 ? 26.672 -6.109 -23.562 1 95.38 74 ASP A CA 1
ATOM 528 C C . ASP A 1 74 ? 28.109 -6.297 -23.078 1 95.38 74 ASP A C 1
ATOM 530 O O . ASP A 1 74 ? 28.797 -5.324 -22.781 1 95.38 74 ASP A O 1
ATOM 534 N N . LEU A 1 75 ? 28.531 -7.562 -23.047 1 95.19 75 LEU A N 1
ATOM 535 C CA . LEU A 1 75 ? 29.859 -7.859 -22.547 1 95.19 75 LEU A CA 1
ATOM 536 C C . LEU A 1 75 ? 30.812 -8.195 -23.688 1 95.19 75 LEU A C 1
ATOM 538 O O . LEU A 1 75 ? 32 -8.438 -23.469 1 95.19 75 LEU A O 1
ATOM 542 N N . GLY A 1 76 ? 30.281 -8.148 -24.844 1 93.88 76 GLY A N 1
ATOM 543 C CA . GLY A 1 76 ? 31.047 -8.609 -26 1 93.88 76 GLY A CA 1
ATOM 544 C C . GLY A 1 76 ? 31.016 -10.117 -26.172 1 93.88 76 GLY A C 1
ATOM 545 O O . GLY A 1 76 ? 30.656 -10.844 -25.234 1 93.88 76 GLY A O 1
ATOM 546 N N . GLY A 1 77 ? 31.281 -10.633 -27.422 1 95 77 GLY A N 1
ATOM 547 C CA . GLY A 1 77 ? 31.359 -12.055 -27.703 1 95 77 GLY A CA 1
ATOM 548 C C . GLY A 1 77 ? 30.016 -12.75 -27.594 1 95 77 GLY A C 1
ATOM 549 O O . GLY A 1 77 ? 29.953 -13.945 -27.297 1 95 77 GLY A O 1
ATOM 550 N N . GLY A 1 78 ? 28.953 -12.008 -27.766 1 94.75 78 GLY A N 1
ATOM 551 C CA . GLY A 1 78 ? 27.625 -12.602 -27.703 1 94.75 78 GLY A CA 1
ATOM 552 C C . GLY A 1 78 ? 27.125 -12.805 -26.281 1 94.75 78 GLY A C 1
ATOM 553 O O . GLY A 1 78 ? 26.078 -13.422 -26.062 1 94.75 78 GLY A O 1
ATOM 554 N N . MET A 1 79 ? 27.75 -12.258 -25.297 1 96.25 79 MET A N 1
ATOM 555 C CA . MET A 1 79 ? 27.375 -12.383 -23.891 1 96.25 79 MET A CA 1
ATOM 556 C C . MET A 1 79 ? 26.766 -11.086 -23.359 1 96.25 79 MET A C 1
ATOM 558 O O . MET A 1 79 ? 27.141 -10 -23.812 1 96.25 79 MET A O 1
ATOM 562 N N . THR A 1 80 ? 25.844 -11.273 -22.562 1 96.81 80 THR A N 1
ATOM 563 C CA . THR A 1 80 ? 25.234 -10.125 -21.922 1 96.81 80 THR A CA 1
ATOM 564 C C . THR A 1 80 ? 25.031 -10.375 -20.438 1 96.81 80 THR A C 1
ATOM 566 O O . THR A 1 80 ? 24.719 -11.5 -20.031 1 96.81 80 THR A O 1
ATOM 569 N N . ALA A 1 81 ? 25.297 -9.336 -19.609 1 97.94 81 ALA A N 1
ATOM 570 C CA . ALA A 1 81 ? 24.875 -9.336 -18.203 1 97.94 81 ALA A CA 1
ATOM 571 C C . ALA A 1 81 ? 23.453 -8.836 -18.047 1 97.94 81 ALA A C 1
ATOM 573 O O . ALA A 1 81 ? 23.031 -7.895 -18.734 1 97.94 81 ALA A O 1
ATOM 574 N N . VAL A 1 82 ? 22.734 -9.484 -17.172 1 98.06 82 VAL A N 1
ATOM 575 C CA . VAL A 1 82 ? 21.359 -9.062 -16.938 1 98.06 82 VAL A CA 1
ATOM 576 C C . VAL A 1 82 ? 21.094 -8.961 -15.43 1 98.06 82 VAL A C 1
ATOM 578 O O . VAL A 1 82 ? 21.75 -9.648 -14.633 1 98.06 82 VAL A O 1
ATOM 581 N N . PHE A 1 83 ? 20.188 -8.078 -15.016 1 98.38 83 PHE A N 1
ATOM 582 C CA . PHE A 1 83 ? 19.688 -8.062 -13.648 1 98.38 83 PHE A CA 1
ATOM 583 C C . PHE A 1 83 ? 18.25 -7.574 -13.609 1 98.38 83 PHE A C 1
ATOM 585 O O . PHE A 1 83 ? 17.781 -6.918 -14.547 1 98.38 83 PHE A O 1
ATOM 592 N N . THR A 1 84 ? 17.562 -8 -12.609 1 98.62 84 THR A N 1
ATOM 593 C CA . THR A 1 84 ? 16.219 -7.504 -12.312 1 98.62 84 THR A CA 1
ATOM 594 C C . THR A 1 84 ? 16.047 -7.297 -10.812 1 98.62 84 THR A C 1
ATOM 596 O O . THR A 1 84 ? 16.406 -8.164 -10.016 1 98.62 84 THR A O 1
ATOM 599 N N . LEU A 1 85 ? 15.633 -6.117 -10.414 1 98.75 85 LEU A N 1
ATOM 600 C CA . LEU A 1 85 ? 15.109 -5.773 -9.094 1 98.75 85 LEU A CA 1
ATOM 601 C C . LEU A 1 85 ? 13.656 -5.328 -9.188 1 98.75 85 LEU A C 1
ATOM 603 O O . LEU A 1 85 ? 13.344 -4.348 -9.867 1 98.75 85 LEU A O 1
ATOM 607 N N . GLU A 1 86 ? 12.773 -6.082 -8.547 1 98.62 86 GLU A N 1
ATOM 608 C CA . GLU A 1 86 ? 11.344 -5.797 -8.672 1 98.62 86 GLU A CA 1
ATOM 609 C C . GLU A 1 86 ? 10.633 -5.941 -7.332 1 98.62 86 GLU A C 1
ATOM 611 O O . GLU A 1 86 ? 10.758 -6.973 -6.664 1 98.62 86 GLU A O 1
ATOM 616 N N . ASN A 1 87 ? 9.953 -4.887 -6.934 1 97.69 87 ASN A N 1
ATOM 617 C CA . ASN A 1 87 ? 9.148 -4.941 -5.715 1 97.69 87 ASN A CA 1
ATOM 618 C C . ASN A 1 87 ? 7.688 -5.262 -6.016 1 97.69 87 ASN A C 1
ATOM 620 O O . ASN A 1 87 ? 7.309 -5.402 -7.18 1 97.69 87 ASN A O 1
ATOM 624 N N . GLY A 1 88 ? 6.891 -5.527 -5.039 1 97.88 88 GLY A N 1
ATOM 625 C CA . GLY A 1 88 ? 5.438 -5.473 -5 1 97.88 88 GLY A CA 1
ATOM 626 C C . GLY A 1 88 ? 4.902 -4.539 -3.934 1 97.88 88 GLY A C 1
ATOM 627 O O . GLY A 1 88 ? 5.453 -4.465 -2.832 1 97.88 88 GLY A O 1
ATOM 628 N N . PHE A 1 89 ? 3.84 -3.758 -4.305 1 98.25 89 PHE A N 1
ATOM 629 C CA . PHE A 1 89 ? 3.254 -2.889 -3.289 1 98.25 89 PHE A CA 1
ATOM 630 C C . PHE A 1 89 ? 1.738 -2.834 -3.434 1 98.25 89 PHE A C 1
ATOM 632 O O . PHE A 1 89 ? 1.193 -3.227 -4.469 1 98.25 89 PHE A O 1
ATOM 639 N N . ASP A 1 90 ? 1.078 -2.447 -2.363 1 98.38 90 ASP A N 1
ATOM 640 C CA . ASP A 1 90 ? -0.361 -2.201 -2.352 1 98.38 90 ASP A CA 1
ATOM 641 C C . ASP A 1 90 ? -0.665 -0.71 -2.475 1 98.38 90 ASP A C 1
ATOM 643 O O . ASP A 1 90 ? -0.433 0.055 -1.536 1 98.38 90 ASP A O 1
ATOM 647 N N . PRO A 1 91 ? -1.194 -0.295 -3.578 1 98.19 91 PRO A N 1
ATOM 648 C CA . PRO A 1 91 ? -1.46 1.135 -3.748 1 98.19 91 PRO A CA 1
ATOM 649 C C . PRO A 1 91 ? -2.562 1.645 -2.822 1 98.19 91 PRO A C 1
ATOM 651 O O . PRO A 1 91 ? -2.686 2.854 -2.611 1 98.19 91 PRO A O 1
ATOM 654 N N . SER A 1 92 ? -3.408 0.759 -2.289 1 98.25 92 SER A N 1
ATOM 655 C CA . SER A 1 92 ? -4.504 1.158 -1.411 1 98.25 92 SER A CA 1
ATOM 656 C C . SER A 1 92 ? -3.979 1.708 -0.088 1 98.25 92 SER A C 1
ATOM 658 O O . SER A 1 92 ? -4.656 2.494 0.576 1 98.25 92 SER A O 1
ATOM 660 N N . THR A 1 93 ? -2.748 1.229 0.306 1 97.44 93 THR A N 1
ATOM 661 C CA . THR A 1 93 ? -2.273 1.544 1.648 1 97.44 93 THR A CA 1
ATOM 662 C C . THR A 1 93 ? -0.839 2.062 1.606 1 97.44 93 THR A C 1
ATOM 664 O O . THR A 1 93 ? -0.339 2.602 2.596 1 97.44 93 THR A O 1
ATOM 667 N N . GLY A 1 94 ? -0.17 1.824 0.453 1 97.69 94 GLY A N 1
ATOM 668 C CA . GLY A 1 94 ? 1.229 2.209 0.342 1 97.69 94 GLY A CA 1
ATOM 669 C C . GLY A 1 94 ? 2.18 1.169 0.902 1 97.69 94 GLY A C 1
ATOM 670 O O . GLY A 1 94 ? 3.393 1.385 0.939 1 97.69 94 GLY A O 1
ATOM 671 N N . LYS A 1 95 ? 1.757 0.02 1.314 1 97.31 95 LYS A N 1
ATOM 672 C CA . LYS A 1 95 ? 2.578 -1.002 1.957 1 97.31 95 LYS A CA 1
ATOM 673 C C . LYS A 1 95 ? 3.361 -1.807 0.924 1 97.31 95 LYS A C 1
ATOM 675 O O . LYS A 1 95 ? 2.859 -2.084 -0.167 1 97.31 95 LYS A O 1
ATOM 680 N N . LEU A 1 96 ? 4.566 -2.201 1.319 1 96.88 96 LEU A N 1
ATOM 681 C CA . LEU A 1 96 ? 5.301 -3.197 0.547 1 96.88 96 LEU A CA 1
ATOM 682 C C . LEU A 1 96 ? 4.578 -4.539 0.567 1 96.88 96 LEU A C 1
ATOM 684 O O . LEU A 1 96 ? 4.039 -4.945 1.601 1 96.88 96 LEU A O 1
ATOM 688 N N . GLY A 1 97 ? 4.645 -5.207 -0.586 1 96.5 97 GLY A N 1
ATOM 689 C CA . GLY A 1 97 ? 4.156 -6.574 -0.648 1 96.5 97 GLY A CA 1
ATOM 690 C C . GLY A 1 97 ? 5.148 -7.59 -0.115 1 96.5 97 GLY A C 1
ATOM 691 O O . GLY A 1 97 ? 6.203 -7.219 0.4 1 96.5 97 GLY A O 1
ATOM 692 N N . GLN A 1 98 ? 4.688 -8.883 -0.093 1 96.5 98 GLN A N 1
ATOM 693 C CA . GLN A 1 98 ? 5.5 -10.031 0.283 1 96.5 98 GLN A CA 1
ATOM 694 C C . GLN A 1 98 ? 6.09 -9.859 1.679 1 96.5 98 GLN A C 1
ATOM 696 O O . GLN A 1 98 ? 7.285 -10.086 1.887 1 96.5 98 GLN A O 1
ATOM 701 N N . GLY A 1 99 ? 5.309 -9.43 2.596 1 94.75 99 GLY A N 1
ATOM 702 C CA . GLY A 1 99 ? 5.723 -9.352 3.986 1 94.75 99 GLY A CA 1
ATOM 703 C C . GLY A 1 99 ? 6.691 -8.211 4.254 1 94.75 99 GLY A C 1
ATOM 704 O O . GLY A 1 99 ? 7.461 -8.258 5.215 1 94.75 99 GLY A O 1
ATOM 705 N N . GLY A 1 100 ? 6.816 -7.242 3.322 1 95.94 100 GLY A N 1
ATOM 706 C CA . GLY A 1 100 ? 7.664 -6.094 3.582 1 95.94 100 GLY A CA 1
ATOM 707 C C . GLY A 1 100 ? 8.992 -6.148 2.848 1 95.94 100 GLY A C 1
ATOM 708 O O . GLY A 1 100 ? 9.875 -5.332 3.092 1 95.94 100 GLY A O 1
ATOM 709 N N . LEU A 1 101 ? 9.148 -7 1.924 1 96.5 101 LEU A N 1
ATOM 710 C CA . LEU A 1 101 ? 10.398 -7.105 1.185 1 96.5 101 LEU A CA 1
ATOM 711 C C . LEU A 1 101 ? 10.531 -5.965 0.181 1 96.5 101 LEU A C 1
ATOM 713 O O . LEU A 1 101 ? 9.586 -5.652 -0.542 1 96.5 101 LEU A O 1
ATOM 717 N N . ILE A 1 102 ? 11.727 -5.379 0.106 1 96.31 102 ILE A N 1
ATOM 718 C CA . ILE A 1 102 ? 11.969 -4.289 -0.834 1 96.31 102 ILE A CA 1
ATOM 719 C C . ILE A 1 102 ? 11.859 -4.809 -2.266 1 96.31 102 ILE A C 1
ATOM 721 O O . ILE A 1 102 ? 11.289 -4.145 -3.135 1 96.31 102 ILE A O 1
ATOM 725 N N . PHE A 1 103 ? 12.391 -5.934 -2.473 1 98.19 103 PHE A N 1
ATOM 726 C CA . PHE A 1 103 ? 12.266 -6.617 -3.754 1 98.19 103 PHE A CA 1
ATOM 727 C C . PHE A 1 103 ? 11.656 -8 -3.574 1 98.19 103 PHE A C 1
ATOM 729 O O . PHE A 1 103 ? 12.344 -9.016 -3.699 1 98.19 103 PHE A O 1
ATOM 736 N N . GLY A 1 104 ? 10.359 -7.945 -3.379 1 98.06 104 GLY A N 1
ATOM 737 C CA . GLY A 1 104 ? 9.633 -9.148 -3.006 1 98.06 104 GLY A CA 1
ATOM 738 C C . GLY A 1 104 ? 9.367 -10.07 -4.18 1 98.06 104 GLY A C 1
ATOM 739 O O . GLY A 1 104 ? 9.164 -11.273 -3.996 1 98.06 104 GLY A O 1
ATOM 740 N N . LYS A 1 105 ? 9.414 -9.555 -5.391 1 98.38 105 LYS A N 1
ATOM 741 C CA . LYS A 1 105 ? 9.062 -10.375 -6.547 1 98.38 105 LYS A CA 1
ATOM 742 C C . LYS A 1 105 ? 10.312 -10.984 -7.184 1 98.38 105 LYS A C 1
ATOM 744 O O . LYS A 1 105 ? 10.422 -12.203 -7.32 1 98.38 105 LYS A O 1
ATOM 749 N N . LYS A 1 106 ? 11.273 -10.133 -7.516 1 98.69 106 LYS A N 1
ATOM 750 C CA . LYS A 1 106 ? 12.508 -10.594 -8.141 1 98.69 106 LYS A CA 1
ATOM 751 C C . LYS A 1 106 ? 13.703 -9.773 -7.668 1 98.69 106 LYS A C 1
ATOM 753 O O . LYS A 1 106 ? 13.602 -8.555 -7.492 1 98.69 106 LYS A O 1
ATOM 758 N N . ALA A 1 107 ? 14.812 -10.391 -7.461 1 98.88 107 ALA A N 1
ATOM 759 C CA . ALA A 1 107 ? 16.125 -9.812 -7.184 1 98.88 107 ALA A CA 1
ATOM 760 C C . ALA A 1 107 ? 17.25 -10.742 -7.641 1 98.88 107 ALA A C 1
ATOM 762 O O . ALA A 1 107 ? 17.719 -11.578 -6.867 1 98.88 107 ALA A O 1
ATOM 763 N N . PHE A 1 108 ? 17.672 -10.5 -8.93 1 98.81 108 PHE A N 1
ATOM 764 C CA . PHE A 1 108 ? 18.672 -11.438 -9.422 1 98.81 108 PHE A CA 1
ATOM 765 C C . PHE A 1 108 ? 19.625 -10.758 -10.391 1 98.81 108 PHE A C 1
ATOM 767 O O . PHE A 1 108 ? 19.312 -9.68 -10.914 1 98.81 108 PHE A O 1
ATOM 774 N N . VAL A 1 109 ? 20.703 -11.328 -10.516 1 98.81 109 VAL A N 1
ATOM 775 C CA . VAL A 1 109 ? 21.719 -11.008 -11.516 1 98.81 109 VAL A CA 1
ATOM 776 C C . VAL A 1 109 ? 22.047 -12.25 -12.336 1 98.81 109 VAL A C 1
ATOM 778 O O . VAL A 1 109 ? 21.828 -13.375 -11.883 1 98.81 109 VAL A O 1
ATOM 781 N N . GLY A 1 110 ? 22.484 -12.047 -13.625 1 98.75 110 GLY A N 1
ATOM 782 C CA . GLY A 1 110 ? 22.766 -13.227 -14.422 1 98.75 110 GLY A CA 1
ATOM 783 C C . GLY A 1 110 ? 23.609 -12.93 -15.648 1 98.75 110 GLY A C 1
ATOM 784 O O . GLY A 1 110 ? 24.031 -11.797 -15.859 1 98.75 110 GLY A O 1
ATOM 785 N N . LEU A 1 111 ? 23.891 -13.992 -16.328 1 98.56 111 LEU A N 1
ATOM 786 C CA . LEU A 1 111 ? 24.625 -13.977 -17.578 1 98.56 111 LEU A CA 1
ATOM 787 C C . LEU A 1 111 ? 23.844 -14.695 -18.672 1 98.56 111 LEU A C 1
ATOM 789 O O . LEU A 1 111 ? 23.266 -15.758 -18.438 1 98.56 111 LEU A O 1
ATOM 793 N N . SER A 1 112 ? 23.828 -14.039 -19.812 1 97.81 112 SER A N 1
ATOM 794 C CA . SER A 1 112 ? 23.172 -14.617 -20.984 1 97.81 112 SER A CA 1
ATOM 795 C C . SER A 1 112 ? 24.141 -14.727 -22.156 1 97.81 112 SER A C 1
ATOM 797 O O . SER A 1 112 ? 25.016 -13.875 -22.328 1 97.81 112 SER A O 1
ATOM 799 N N . GLY A 1 113 ? 23.906 -15.789 -23 1 97.56 113 GLY A N 1
ATOM 800 C CA . GLY A 1 113 ? 24.719 -16.016 -24.188 1 97.56 113 GLY A CA 1
ATOM 801 C C . GLY A 1 113 ? 24.203 -17.156 -25.047 1 97.56 113 GLY A C 1
ATOM 802 O O . GLY A 1 113 ? 23.031 -17.516 -24.969 1 97.56 113 GLY A O 1
ATOM 803 N N . PRO A 1 114 ? 25.047 -17.641 -25.891 1 96.75 114 PRO A N 1
ATOM 804 C CA . PRO A 1 114 ? 24.641 -18.719 -26.797 1 96.75 114 PRO A CA 1
ATOM 805 C C . PRO A 1 114 ? 24.172 -19.969 -26.031 1 96.75 114 PRO A C 1
ATOM 807 O O . PRO A 1 114 ? 23.453 -20.797 -26.609 1 96.75 114 PRO A O 1
ATOM 810 N N . PHE A 1 115 ? 24.531 -20.109 -24.781 1 97 115 PHE A N 1
ATOM 811 C CA . PHE A 1 115 ? 24.172 -21.281 -24 1 97 115 PHE A CA 1
ATOM 812 C C . PHE A 1 115 ? 22.812 -21.094 -23.328 1 97 115 PHE A C 1
ATOM 814 O O . PHE A 1 115 ? 22.234 -22.062 -22.828 1 97 115 PHE A O 1
ATOM 821 N N . GLY A 1 116 ? 22.281 -19.984 -23.312 1 98.5 116 GLY A N 1
ATOM 822 C CA . GLY A 1 116 ? 21.109 -19.641 -22.531 1 98.5 116 GLY A CA 1
ATOM 823 C C . GLY A 1 116 ? 21.375 -18.578 -21.484 1 98.5 116 GLY A C 1
ATOM 824 O O . GLY A 1 116 ? 22.25 -17.719 -21.672 1 98.5 116 GLY A O 1
ATOM 825 N N . THR A 1 117 ? 20.516 -18.531 -20.5 1 98.81 117 THR A N 1
ATOM 826 C CA . THR A 1 117 ? 20.672 -17.547 -19.438 1 98.81 117 THR A CA 1
ATOM 827 C C . THR A 1 117 ? 20.734 -18.219 -18.078 1 98.81 117 THR A C 1
ATOM 829 O O . THR A 1 117 ? 19.906 -19.094 -17.766 1 98.81 117 THR A O 1
ATOM 832 N N . VAL A 1 118 ? 21.703 -17.875 -17.297 1 98.94 118 VAL A N 1
ATOM 833 C CA . VAL A 1 118 ? 21.797 -18.312 -15.914 1 98.94 118 VAL A CA 1
ATOM 834 C C . VAL A 1 118 ? 21.594 -17.109 -14.984 1 98.94 118 VAL A C 1
ATOM 836 O O . VAL A 1 118 ? 22.234 -16.078 -15.156 1 98.94 118 VAL A O 1
ATOM 839 N N . THR A 1 119 ? 20.672 -17.25 -14.047 1 98.94 119 THR A N 1
ATOM 840 C CA . THR A 1 119 ? 20.438 -16.172 -13.086 1 98.94 119 THR A CA 1
ATOM 841 C C . THR A 1 119 ? 20.594 -16.688 -11.656 1 98.94 119 THR A C 1
ATOM 843 O O . THR A 1 119 ? 20.344 -17.859 -11.383 1 98.94 119 THR A O 1
ATOM 846 N N . LEU A 1 120 ? 21.047 -15.797 -10.742 1 98.88 120 LEU A N 1
ATOM 847 C CA . LEU A 1 120 ? 21.266 -16.047 -9.32 1 98.88 120 LEU A CA 1
ATOM 848 C C . LEU A 1 120 ? 20.484 -15.062 -8.469 1 98.88 120 LEU A C 1
ATOM 850 O O . LEU A 1 120 ? 20.641 -13.844 -8.617 1 98.88 120 LEU A O 1
ATOM 854 N N . GLY A 1 121 ? 19.609 -15.57 -7.633 1 98.81 121 GLY A N 1
ATOM 855 C CA . GLY A 1 121 ? 18.859 -14.703 -6.734 1 98.81 121 GLY A CA 1
ATOM 856 C C . GLY A 1 121 ? 17.406 -15.109 -6.594 1 98.81 121 GLY A C 1
ATOM 857 O O . GLY A 1 121 ? 17.031 -16.219 -6.973 1 98.81 121 GLY A O 1
ATOM 858 N N . ARG A 1 122 ? 16.641 -14.234 -5.934 1 98.75 122 ARG A N 1
ATOM 859 C CA . ARG A 1 122 ? 15.203 -14.453 -5.727 1 98.75 122 ARG A CA 1
ATOM 860 C C . ARG A 1 122 ? 14.438 -14.328 -7.035 1 98.75 122 ARG A C 1
ATOM 862 O O . ARG A 1 122 ? 14.586 -13.336 -7.754 1 98.75 122 ARG A O 1
ATOM 869 N N . GLN A 1 123 ? 13.688 -15.289 -7.332 1 98.19 123 GLN A N 1
ATOM 870 C CA . GLN A 1 123 ? 12.961 -15.289 -8.594 1 98.19 123 GLN A CA 1
ATOM 871 C C . GLN A 1 123 ? 11.875 -16.375 -8.602 1 98.19 123 GLN A C 1
ATOM 873 O O . GLN A 1 123 ? 11.75 -17.141 -7.652 1 98.19 123 GLN A O 1
ATOM 878 N N . TYR A 1 124 ? 11.062 -16.422 -9.648 1 98.69 124 TYR A N 1
ATOM 879 C CA . TYR A 1 124 ? 9.938 -17.344 -9.734 1 98.69 124 TYR A CA 1
ATOM 880 C C . TYR A 1 124 ? 10.391 -18.703 -10.234 1 98.69 124 TYR A C 1
ATOM 882 O O . TYR A 1 124 ? 11.398 -18.812 -10.938 1 98.69 124 TYR A O 1
ATOM 890 N N . ASP A 1 125 ? 9.648 -19.719 -9.836 1 98.81 125 ASP A N 1
ATOM 891 C CA . ASP A 1 125 ? 9.938 -21.062 -10.352 1 98.81 125 ASP A CA 1
ATOM 892 C C . ASP A 1 125 ? 9.562 -21.172 -11.828 1 98.81 125 ASP A C 1
ATOM 894 O O . ASP A 1 125 ? 8.883 -20.297 -12.367 1 98.81 125 ASP A O 1
ATOM 898 N N . THR A 1 126 ? 9.984 -22.266 -12.398 1 98.94 126 THR A N 1
ATOM 899 C CA . THR A 1 126 ? 9.914 -22.391 -13.852 1 98.94 126 THR A CA 1
ATOM 900 C C . THR A 1 126 ? 8.477 -22.609 -14.305 1 98.94 126 THR A C 1
ATOM 902 O O . THR A 1 126 ? 8.117 -22.281 -15.438 1 98.94 126 THR A O 1
ATOM 905 N N . ASN A 1 127 ? 7.598 -23.203 -13.445 1 98.88 127 ASN A N 1
ATOM 906 C CA . ASN A 1 127 ? 6.184 -23.328 -13.789 1 98.88 127 ASN A CA 1
ATOM 907 C C . ASN A 1 127 ? 5.539 -21.953 -13.961 1 98.88 127 ASN A C 1
ATOM 909 O O . ASN A 1 127 ? 4.781 -21.734 -14.914 1 98.88 127 ASN A O 1
ATOM 913 N N . VAL A 1 128 ? 5.883 -21.062 -13.102 1 98.75 128 VAL A N 1
ATOM 914 C CA . VAL A 1 128 ? 5.359 -19.703 -13.195 1 98.75 128 VAL A CA 1
ATOM 915 C C . VAL A 1 128 ? 5.789 -19.078 -14.516 1 98.75 128 VAL A C 1
ATOM 917 O O . VAL A 1 128 ? 4.98 -18.453 -15.203 1 98.75 128 VAL A O 1
ATOM 920 N N . ASP A 1 129 ? 7.02 -19.25 -14.883 1 98.62 129 ASP A N 1
ATOM 921 C CA . ASP A 1 129 ? 7.574 -18.594 -16.062 1 98.62 129 ASP A CA 1
ATOM 922 C C . ASP A 1 129 ? 6.879 -19.094 -17.328 1 98.62 129 ASP A C 1
ATOM 924 O O . ASP A 1 129 ? 6.625 -18.297 -18.25 1 98.62 129 ASP A O 1
ATOM 928 N N . PHE A 1 130 ? 6.609 -20.359 -17.406 1 98.75 130 PHE A N 1
ATOM 929 C CA . PHE A 1 130 ? 6.18 -20.938 -18.688 1 98.75 130 PHE A CA 1
ATOM 930 C C . PHE A 1 130 ? 4.672 -21.156 -18.703 1 98.75 130 PHE A C 1
ATOM 932 O O . PHE A 1 130 ? 4.039 -21.062 -19.75 1 98.75 130 PHE A O 1
ATOM 939 N N . LEU A 1 131 ? 4.125 -21.516 -17.562 1 98.81 131 LEU A N 1
ATOM 940 C CA . LEU A 1 131 ? 2.717 -21.906 -17.5 1 98.81 131 LEU A CA 1
ATOM 941 C C . LEU A 1 131 ? 1.86 -20.734 -17 1 98.81 131 LEU A C 1
ATOM 943 O O . LEU A 1 131 ? 0.681 -20.641 -17.344 1 98.81 131 LEU A O 1
ATOM 947 N N . GLY A 1 132 ? 2.406 -19.828 -16.25 1 98.44 132 GLY A N 1
ATOM 948 C CA . GLY A 1 132 ? 1.683 -18.688 -15.711 1 98.44 132 GLY A CA 1
ATOM 949 C C . GLY A 1 132 ? 0.926 -17.906 -16.781 1 98.44 132 GLY A C 1
ATOM 950 O O . GLY A 1 132 ? -0.276 -17.672 -16.641 1 98.44 132 GLY A O 1
ATOM 951 N N . PRO A 1 133 ? 1.635 -17.562 -17.875 1 97.75 133 PRO A N 1
ATOM 952 C CA . PRO A 1 133 ? 0.986 -16.75 -18.922 1 97.75 133 PRO A CA 1
ATOM 953 C C . PRO A 1 133 ? -0.158 -17.484 -19.609 1 97.75 133 PRO A C 1
ATOM 955 O O . PRO A 1 133 ? -0.932 -16.875 -20.344 1 97.75 133 PRO A O 1
ATOM 958 N N . LEU A 1 134 ? -0.271 -18.766 -19.391 1 98.5 134 LEU A N 1
ATOM 959 C CA . LEU A 1 134 ? -1.243 -19.578 -20.109 1 98.5 134 LEU A CA 1
ATOM 960 C C . LEU A 1 134 ? -2.504 -19.781 -19.281 1 98.5 134 LEU A C 1
ATOM 962 O O . LEU A 1 134 ? -3.486 -20.344 -19.766 1 98.5 134 LEU A O 1
ATOM 966 N N . GLU A 1 135 ? -2.459 -19.344 -18.016 1 98.31 135 GLU A N 1
ATOM 967 C CA . GLU A 1 135 ? -3.598 -19.453 -17.109 1 98.31 135 GLU A CA 1
ATOM 968 C C . GLU A 1 135 ? -4.637 -18.375 -17.391 1 98.31 135 GLU A C 1
ATOM 970 O O . GLU A 1 135 ? -4.305 -17.297 -17.906 1 98.31 135 GLU A O 1
ATOM 975 N N . ALA A 1 136 ? -5.91 -18.688 -17.094 1 98.19 136 ALA A N 1
ATOM 976 C CA . ALA A 1 136 ? -6.996 -17.734 -17.266 1 98.19 136 ALA A CA 1
ATOM 977 C C . ALA A 1 136 ? -6.68 -16.422 -16.562 1 98.19 136 ALA A C 1
ATOM 979 O O . ALA A 1 136 ? -7.02 -15.336 -17.062 1 98.19 136 ALA A O 1
ATOM 980 N N . ALA A 1 137 ? -6.062 -16.516 -15.414 1 97.94 137 ALA A N 1
ATOM 981 C CA . ALA A 1 137 ? -5.711 -15.328 -14.633 1 97.94 137 ALA A CA 1
ATOM 982 C C . ALA A 1 137 ? -4.871 -14.352 -15.461 1 97.94 137 ALA A C 1
ATOM 984 O O . ALA A 1 137 ? -5.082 -13.141 -15.406 1 97.94 137 ALA A O 1
ATOM 985 N N . ALA A 1 138 ? -3.92 -14.898 -16.156 1 96.75 138 ALA A N 1
ATOM 986 C CA . ALA A 1 138 ? -3.047 -14.07 -16.984 1 96.75 138 ALA A CA 1
ATOM 987 C C . ALA A 1 138 ? -3.746 -13.656 -18.281 1 96.75 138 ALA A C 1
ATOM 989 O O . ALA A 1 138 ? -3.5 -12.57 -18.812 1 96.75 138 ALA A O 1
ATOM 990 N N . LEU A 1 139 ? -4.582 -14.508 -18.781 1 96.38 139 LEU A N 1
ATOM 991 C CA . LEU A 1 139 ? -5.219 -14.266 -20.078 1 96.38 139 LEU A CA 1
ATOM 992 C C . LEU A 1 139 ? -6.234 -13.133 -19.984 1 96.38 139 LEU A C 1
ATOM 994 O O . LEU A 1 139 ? -6.414 -12.375 -20.938 1 96.38 139 LEU A O 1
ATOM 998 N N . PHE A 1 140 ? -6.941 -13.031 -18.734 1 95.75 140 PHE A N 1
ATOM 999 C CA . PHE A 1 140 ? -7.93 -11.961 -18.766 1 95.75 140 PHE A CA 1
ATOM 1000 C C . PHE A 1 140 ? -8.32 -11.547 -17.344 1 95.75 140 PHE A C 1
ATOM 1002 O O . PHE A 1 140 ? -8.953 -10.508 -17.156 1 95.75 140 PHE A O 1
ATOM 1009 N N . GLY A 1 141 ? -8.016 -12.273 -16.328 1 93.94 141 GLY A N 1
ATOM 1010 C CA . GLY A 1 141 ? -8.844 -12.078 -15.148 1 93.94 141 GLY A CA 1
ATOM 1011 C C . GLY A 1 141 ? -8.039 -11.742 -13.906 1 93.94 141 GLY A C 1
ATOM 1012 O O . GLY A 1 141 ? -8.617 -11.438 -12.859 1 93.94 141 GLY A O 1
ATOM 1013 N N . GLY A 1 142 ? -6.738 -11.93 -13.82 1 95.94 142 GLY A N 1
ATOM 1014 C CA . GLY A 1 142 ? -5.938 -11.641 -12.648 1 95.94 142 GLY A CA 1
ATOM 1015 C C . GLY A 1 142 ? -6.039 -12.703 -11.57 1 95.94 142 GLY A C 1
ATOM 1016 O O . GLY A 1 142 ? -6.59 -13.781 -11.812 1 95.94 142 GLY A O 1
ATOM 1017 N N . TYR A 1 143 ? -5.562 -12.367 -10.336 1 97.12 143 TYR A N 1
ATOM 1018 C CA . TYR A 1 143 ? -5.34 -13.406 -9.336 1 97.12 143 TYR A CA 1
ATOM 1019 C C . TYR A 1 143 ? -6.664 -13.93 -8.797 1 97.12 143 TYR A C 1
ATOM 1021 O O . TYR A 1 143 ? -6.719 -15.023 -8.219 1 97.12 143 TYR A O 1
ATOM 1029 N N . MET A 1 144 ? -7.742 -13.211 -8.922 1 97.06 144 MET A N 1
ATOM 1030 C CA . MET A 1 144 ? -9.031 -13.68 -8.414 1 97.06 144 MET A CA 1
ATOM 1031 C C . MET A 1 144 ? -9.547 -14.852 -9.242 1 97.06 144 MET A C 1
ATOM 1033 O O . MET A 1 144 ? -10.336 -15.664 -8.75 1 97.06 144 MET A O 1
ATOM 1037 N N . VAL A 1 145 ? -9.07 -14.922 -10.445 1 97.19 145 VAL A N 1
ATOM 1038 C CA . VAL A 1 145 ? -9.5 -15.961 -11.375 1 97.19 145 VAL A CA 1
ATOM 1039 C C . VAL A 1 145 ? -8.57 -17.172 -11.273 1 97.19 145 VAL A C 1
ATOM 1041 O O . VAL A 1 145 ? -8.844 -18.219 -11.852 1 97.19 145 VAL A O 1
ATOM 1044 N N . ALA A 1 146 ? -7.496 -17.016 -10.602 1 98.06 146 ALA A N 1
ATOM 1045 C CA . ALA A 1 146 ? -6.523 -18.109 -10.477 1 98.06 146 ALA A CA 1
ATOM 1046 C C . ALA A 1 146 ? -7.105 -19.281 -9.695 1 98.06 146 ALA A C 1
ATOM 1048 O O . ALA A 1 146 ? -8.195 -19.172 -9.125 1 98.06 146 ALA A O 1
ATOM 1049 N N . HIS A 1 147 ? -6.363 -20.391 -9.766 1 98.25 147 HIS A N 1
ATOM 1050 C CA . HIS A 1 147 ? -6.77 -21.562 -9 1 98.25 147 HIS A CA 1
ATOM 1051 C C . HIS A 1 147 ? -6.891 -21.25 -7.516 1 98.25 147 HIS A C 1
ATOM 1053 O O . HIS A 1 147 ? -6.18 -20.375 -7.004 1 98.25 147 HIS A O 1
ATOM 1059 N N . PRO A 1 148 ? -7.855 -21.953 -6.812 1 97.31 148 PRO A N 1
ATOM 1060 C CA . PRO A 1 148 ? -8.094 -21.641 -5.402 1 97.31 148 PRO A CA 1
ATOM 1061 C C . PRO A 1 148 ? -6.816 -21.641 -4.57 1 97.31 148 PRO A C 1
ATOM 1063 O O . PRO A 1 148 ? -6.082 -22.625 -4.562 1 97.31 148 PRO A O 1
ATOM 1066 N N . GLY A 1 149 ? -6.566 -20.5 -3.98 1 96.88 149 GLY A N 1
ATOM 1067 C CA . GLY A 1 149 ? -5.402 -20.328 -3.125 1 96.88 149 GLY A CA 1
ATOM 1068 C C . GLY A 1 149 ? -4.098 -20.25 -3.9 1 96.88 149 GLY A C 1
ATOM 1069 O O . GLY A 1 149 ? -3.023 -20.141 -3.307 1 96.88 149 GLY A O 1
ATOM 1070 N N . ASP A 1 150 ? -4.211 -20.312 -5.223 1 98 150 ASP A N 1
ATOM 1071 C CA . ASP A 1 150 ? -3.006 -20.469 -6.027 1 98 150 ASP A CA 1
ATOM 1072 C C . ASP A 1 150 ? -2.133 -21.594 -5.488 1 98 150 ASP A C 1
ATOM 1074 O O . ASP A 1 150 ? -0.916 -21.453 -5.363 1 98 150 ASP A O 1
ATOM 1078 N N . LEU A 1 151 ? -2.746 -22.672 -5.137 1 97.38 151 LEU A N 1
ATOM 1079 C CA . LEU A 1 151 ? -2.096 -23.781 -4.449 1 97.38 151 LEU A CA 1
ATOM 1080 C C . LEU A 1 151 ? -0.964 -24.359 -5.297 1 97.38 151 LEU A C 1
ATOM 1082 O O . LEU A 1 151 ? -0.061 -25.016 -4.77 1 97.38 151 LEU A O 1
ATOM 1086 N N . ASP A 1 152 ? -0.95 -24.141 -6.578 1 98.38 152 ASP A N 1
ATOM 1087 C CA . ASP A 1 152 ? 0.042 -24.672 -7.512 1 98.38 152 ASP A CA 1
ATOM 1088 C C . ASP A 1 152 ? 1.063 -23.594 -7.891 1 98.38 152 ASP A C 1
ATOM 1090 O O . ASP A 1 152 ? 1.989 -23.859 -8.656 1 98.38 152 ASP A O 1
ATOM 1094 N N . ASN A 1 153 ? 0.885 -22.375 -7.508 1 98.31 153 ASN A N 1
ATOM 1095 C CA . ASN A 1 153 ? 1.729 -21.203 -7.684 1 98.31 153 ASN A CA 1
ATOM 1096 C C . ASN A 1 153 ? 1.812 -20.797 -9.148 1 98.31 153 ASN A C 1
ATOM 1098 O O . ASN A 1 153 ? 2.713 -20.047 -9.539 1 98.31 153 ASN A O 1
ATOM 1102 N N . VAL A 1 154 ? 0.911 -21.219 -9.953 1 98 154 VAL A N 1
ATOM 1103 C CA . VAL A 1 154 ? 0.989 -20.844 -11.367 1 98 154 VAL A CA 1
ATOM 1104 C C . VAL A 1 154 ? 0.698 -19.359 -11.523 1 98 154 VAL A C 1
ATOM 1106 O O . VAL A 1 154 ? 1.083 -18.75 -12.523 1 98 154 VAL A O 1
ATOM 1109 N N . ASN A 1 155 ? 0.059 -18.781 -10.555 1 97.69 155 ASN A N 1
ATOM 1110 C CA . ASN A 1 155 ? -0.235 -17.344 -10.578 1 97.69 155 ASN A CA 1
ATOM 1111 C C . ASN A 1 155 ? 0.79 -16.547 -9.781 1 97.69 155 ASN A C 1
ATOM 1113 O O . ASN A 1 155 ? 0.494 -15.453 -9.305 1 97.69 155 ASN A O 1
ATOM 1117 N N . ASN A 1 156 ? 1.925 -17.078 -9.531 1 97 156 ASN A N 1
ATOM 1118 C CA . ASN A 1 156 ? 3.139 -16.422 -9.07 1 97 156 ASN A CA 1
ATOM 1119 C C . ASN A 1 156 ? 2.928 -15.758 -7.711 1 97 156 ASN A C 1
ATOM 1121 O O . ASN A 1 156 ? 3.371 -14.625 -7.496 1 97 156 ASN A O 1
ATOM 1125 N N . ALA A 1 157 ? 2.254 -16.391 -6.84 1 95.81 157 ALA A N 1
ATOM 1126 C CA . ALA A 1 157 ? 2.076 -15.867 -5.492 1 95.81 157 ALA A CA 1
ATOM 1127 C C . ALA A 1 157 ? 3.363 -15.984 -4.68 1 95.81 157 ALA A C 1
ATOM 1129 O O . ALA A 1 157 ? 3.615 -15.18 -3.779 1 95.81 157 ALA A O 1
ATOM 1130 N N . ASN A 1 158 ? 4.184 -16.953 -5.027 1 97.5 158 ASN A N 1
ATOM 1131 C CA . ASN A 1 158 ? 5.387 -17.203 -4.242 1 97.5 158 ASN A CA 1
ATOM 1132 C C . ASN A 1 158 ? 6.641 -17.188 -5.113 1 97.5 158 ASN A C 1
ATOM 1134 O O . ASN A 1 158 ? 6.648 -17.75 -6.211 1 97.5 158 ASN A O 1
ATOM 1138 N N . SER A 1 159 ? 7.625 -16.516 -4.625 1 98.25 159 SER A N 1
ATOM 1139 C CA . SER A 1 159 ? 8.953 -16.578 -5.23 1 98.25 159 SER A CA 1
ATOM 1140 C C . SER A 1 159 ? 9.859 -17.547 -4.492 1 98.25 159 SER A C 1
ATOM 1142 O O . SER A 1 159 ? 9.531 -18 -3.389 1 98.25 159 SER A O 1
ATOM 1144 N N . THR A 1 160 ? 10.906 -17.859 -5.125 1 98.44 160 THR A N 1
ATOM 1145 C CA . THR A 1 160 ? 11.906 -18.734 -4.531 1 98.44 160 THR A CA 1
ATOM 1146 C C . THR A 1 160 ? 13.164 -17.953 -4.172 1 98.44 160 THR A C 1
ATOM 1148 O O . THR A 1 160 ? 13.711 -17.219 -5.004 1 98.44 160 THR A O 1
ATOM 1151 N N . ASN A 1 161 ? 13.609 -18.094 -2.912 1 98.19 161 ASN A N 1
ATOM 1152 C CA . ASN A 1 161 ? 14.859 -17.5 -2.455 1 98.19 161 ASN A CA 1
ATOM 1153 C C . ASN A 1 161 ? 16.062 -18.344 -2.861 1 98.19 161 ASN A C 1
ATOM 1155 O O . ASN A 1 161 ? 15.93 -19.547 -3.117 1 98.19 161 ASN A O 1
ATOM 1159 N N . ASN A 1 162 ? 17.266 -17.719 -2.891 1 98.19 162 ASN A N 1
ATOM 1160 C CA . ASN A 1 162 ? 18.547 -18.406 -3.053 1 98.19 162 ASN A CA 1
ATOM 1161 C C . ASN A 1 162 ? 18.547 -19.297 -4.285 1 98.19 162 ASN A C 1
ATOM 1163 O O . ASN A 1 162 ? 19 -20.453 -4.227 1 98.19 162 ASN A O 1
ATOM 1167 N N . ALA A 1 163 ? 18.031 -18.828 -5.355 1 98.75 163 ALA A N 1
ATOM 1168 C CA . ALA A 1 163 ? 17.781 -19.688 -6.512 1 98.75 163 ALA A CA 1
ATOM 1169 C C . ALA A 1 163 ? 18.875 -19.531 -7.559 1 98.75 163 ALA A C 1
ATOM 1171 O O . ALA A 1 163 ? 19.375 -18.438 -7.777 1 98.75 163 ALA A O 1
ATOM 1172 N N . ILE A 1 164 ? 19.234 -20.562 -8.125 1 98.88 164 ILE A N 1
ATOM 1173 C CA . ILE A 1 164 ? 19.969 -20.641 -9.383 1 98.88 164 ILE A CA 1
ATOM 1174 C C . ILE A 1 164 ? 19.047 -21.156 -10.484 1 98.88 164 ILE A C 1
ATOM 1176 O O . ILE A 1 164 ? 18.469 -22.234 -10.359 1 98.88 164 ILE A O 1
ATOM 1180 N N . LYS A 1 165 ? 18.891 -20.453 -11.578 1 98.88 165 LYS A N 1
ATOM 1181 C CA . LYS A 1 165 ? 17.969 -20.844 -12.641 1 98.88 165 LYS A CA 1
ATOM 1182 C C . LYS A 1 165 ? 18.641 -20.781 -14.008 1 98.88 165 LYS A C 1
ATOM 1184 O O . LYS A 1 165 ? 19.375 -19.828 -14.297 1 98.88 165 LYS A O 1
ATOM 1189 N N . PHE A 1 166 ? 18.469 -21.766 -14.758 1 98.94 166 PHE A N 1
ATOM 1190 C CA . PHE A 1 166 ? 18.859 -21.797 -16.156 1 98.94 166 PHE A CA 1
ATOM 1191 C C . PHE A 1 166 ? 17.641 -21.75 -17.062 1 98.94 166 PHE A C 1
ATOM 1193 O O . PHE A 1 166 ? 16.672 -22.5 -16.844 1 98.94 166 PHE A O 1
ATOM 1200 N N . THR A 1 167 ? 17.641 -20.922 -18.016 1 98.94 167 THR A N 1
ATOM 1201 C CA . THR A 1 167 ? 16.641 -20.875 -19.078 1 98.94 167 THR A CA 1
ATOM 1202 C C . THR A 1 167 ? 17.297 -20.984 -20.453 1 98.94 167 THR A C 1
ATOM 1204 O O . THR A 1 167 ? 18.219 -20.234 -20.766 1 98.94 167 THR A O 1
ATOM 1207 N N . SER A 1 168 ? 16.797 -21.766 -21.281 1 98.81 168 SER A N 1
ATOM 1208 C CA . SER A 1 168 ? 17.391 -22.016 -22.578 1 98.81 168 SER A CA 1
ATOM 1209 C C . SER A 1 168 ? 17.062 -20.906 -23.562 1 98.81 168 SER A C 1
ATOM 1211 O O . SER A 1 168 ? 16.156 -20.109 -23.344 1 98.81 168 SER A O 1
ATOM 1213 N N . ASN A 1 169 ? 17.844 -20.828 -24.562 1 98.06 169 ASN A N 1
ATOM 1214 C CA . ASN A 1 169 ? 17.422 -20.078 -25.734 1 98.06 169 ASN A CA 1
ATOM 1215 C C . ASN A 1 169 ? 16.219 -20.734 -26.422 1 98.06 169 ASN A C 1
ATOM 1217 O O . ASN A 1 169 ? 15.766 -21.797 -26 1 98.06 169 ASN A O 1
ATOM 1221 N N . ASP A 1 170 ? 15.727 -20.016 -27.422 1 97.88 170 ASP A N 1
ATOM 1222 C CA . ASP A 1 170 ? 14.633 -20.562 -28.203 1 97.88 170 ASP A CA 1
ATOM 1223 C C . ASP A 1 170 ? 15.148 -21.469 -29.328 1 97.88 170 ASP A C 1
ATOM 1225 O O . ASP A 1 170 ? 15.93 -21.031 -30.172 1 97.88 170 ASP A O 1
ATOM 1229 N N . TYR A 1 171 ? 14.766 -22.703 -29.328 1 98.12 171 TYR A N 1
ATOM 1230 C CA . TYR A 1 171 ? 15.148 -23.656 -30.359 1 98.12 171 TYR A CA 1
ATOM 1231 C C . TYR A 1 171 ? 13.961 -24 -31.25 1 98.12 171 TYR A C 1
ATOM 1233 O O . TYR A 1 171 ? 13.43 -25.109 -31.203 1 98.12 171 TYR A O 1
ATOM 1241 N N . GLY A 1 172 ? 13.578 -23.141 -32.156 1 97.69 172 GLY A N 1
ATOM 1242 C CA . GLY A 1 172 ? 12.461 -23.344 -33.062 1 97.69 172 GLY A CA 1
ATOM 1243 C C . GLY A 1 172 ? 11.125 -23.438 -32.344 1 97.69 172 GLY A C 1
ATOM 1244 O O . GLY A 1 172 ? 10.281 -24.266 -32.719 1 97.69 172 GLY A O 1
ATOM 1245 N N . GLY A 1 173 ? 10.992 -22.703 -31.328 1 98.19 173 GLY A N 1
ATOM 1246 C CA . GLY A 1 173 ? 9.766 -22.703 -30.547 1 98.19 173 GLY A CA 1
ATOM 1247 C C . GLY A 1 173 ? 9.883 -23.469 -29.25 1 98.19 173 GLY A C 1
ATOM 1248 O O . GLY A 1 173 ? 9.047 -23.328 -28.359 1 98.19 173 GLY A O 1
ATOM 1249 N N . PHE A 1 174 ? 10.852 -24.328 -29.219 1 98.69 174 PHE A N 1
ATOM 1250 C CA . PHE A 1 174 ? 11.07 -25.125 -28.016 1 98.69 174 PHE A CA 1
ATOM 1251 C C . PHE A 1 174 ? 11.984 -24.391 -27.031 1 98.69 174 PHE A C 1
ATOM 1253 O O . PHE A 1 174 ? 13.031 -23.875 -27.422 1 98.69 174 PHE A O 1
ATOM 1260 N N . ARG A 1 175 ? 11.578 -24.25 -25.781 1 98.69 175 ARG A N 1
ATOM 1261 C CA . ARG A 1 175 ? 12.359 -23.703 -24.672 1 98.69 175 ARG A CA 1
ATOM 1262 C C . ARG A 1 175 ? 12.242 -24.562 -23.422 1 98.69 175 ARG A C 1
ATOM 1264 O O . ARG A 1 175 ? 11.258 -25.281 -23.266 1 98.69 175 ARG A O 1
ATOM 1271 N N . PHE A 1 176 ? 13.203 -24.531 -22.609 1 98.88 176 PHE A N 1
ATOM 1272 C CA . PHE A 1 176 ? 13.133 -25.234 -21.328 1 98.88 176 PHE A CA 1
ATOM 1273 C C . PHE A 1 176 ? 13.906 -24.469 -20.25 1 98.88 176 PHE A C 1
ATOM 1275 O O . PHE A 1 176 ? 14.75 -23.625 -20.578 1 98.88 176 PHE A O 1
ATOM 1282 N N . ALA A 1 177 ? 13.578 -24.688 -18.969 1 98.94 177 ALA A N 1
ATOM 1283 C CA . ALA A 1 177 ? 14.242 -24.062 -17.828 1 98.94 177 ALA A CA 1
ATOM 1284 C C . ALA A 1 177 ? 14.312 -25.031 -16.641 1 98.94 177 ALA A C 1
ATOM 1286 O O . ALA A 1 177 ? 13.508 -25.953 -16.531 1 98.94 177 ALA A O 1
ATOM 1287 N N . ALA A 1 178 ? 15.273 -24.844 -15.867 1 98.94 178 ALA A N 1
ATOM 1288 C CA . ALA A 1 178 ? 15.469 -25.547 -14.609 1 98.94 178 ALA A CA 1
ATOM 1289 C C . ALA A 1 178 ? 15.945 -24.609 -13.508 1 98.94 178 ALA A C 1
ATOM 1291 O O . ALA A 1 178 ? 16.719 -23.688 -13.766 1 98.94 178 ALA A O 1
ATOM 1292 N N . MET A 1 179 ? 15.5 -24.875 -12.289 1 98.94 179 MET A N 1
ATOM 1293 C CA . MET A 1 179 ? 15.867 -24.031 -11.156 1 98.94 179 MET A CA 1
ATOM 1294 C C . MET A 1 179 ? 16.109 -24.891 -9.906 1 98.94 179 MET A C 1
ATOM 1296 O O . MET A 1 179 ? 15.414 -25.875 -9.688 1 98.94 179 MET A O 1
ATOM 1300 N N . ILE A 1 180 ? 17.078 -24.469 -9.109 1 98.75 180 ILE A N 1
ATOM 1301 C CA . ILE A 1 180 ? 17.281 -25.047 -7.781 1 98.75 180 ILE A CA 1
ATOM 1302 C C . ILE A 1 180 ? 17.484 -23.922 -6.762 1 98.75 180 ILE A C 1
ATOM 1304 O O . ILE A 1 180 ? 18.281 -23.016 -6.98 1 98.75 180 ILE A O 1
ATOM 1308 N N . GLY A 1 181 ? 16.672 -23.906 -5.789 1 98.62 181 GLY A N 1
ATOM 1309 C CA . GLY A 1 181 ? 16.844 -23.062 -4.617 1 98.62 181 GLY A CA 1
ATOM 1310 C C . GLY A 1 181 ? 17.453 -23.812 -3.438 1 98.62 181 GLY A C 1
ATOM 1311 O O . GLY A 1 181 ? 16.906 -24.812 -2.979 1 98.62 181 GLY A O 1
ATOM 1312 N N . LEU A 1 182 ? 18.5 -23.25 -2.904 1 97.5 182 LEU A N 1
ATOM 1313 C CA . LEU A 1 182 ? 19.234 -23.906 -1.838 1 97.5 182 LEU A CA 1
ATOM 1314 C C . LEU A 1 182 ? 18.625 -23.578 -0.475 1 97.5 182 LEU A C 1
ATOM 1316 O O . LEU A 1 182 ? 18.297 -22.438 -0.201 1 97.5 182 LEU A O 1
ATOM 1320 N N . GLY A 1 183 ? 18.484 -24.641 0.343 1 95.56 183 GLY A N 1
ATOM 1321 C CA . GLY A 1 183 ? 17.906 -24.438 1.664 1 95.56 183 GLY A CA 1
ATOM 1322 C C . GLY A 1 183 ? 18.891 -23.828 2.65 1 95.56 183 GLY A C 1
ATOM 1323 O O . GLY A 1 183 ? 18.484 -23.141 3.596 1 95.56 183 GLY A O 1
ATOM 1324 N N . GLY A 1 184 ? 20.078 -24.219 2.48 1 94.31 184 GLY A N 1
ATOM 1325 C CA . GLY A 1 184 ? 21.125 -23.625 3.303 1 94.31 184 GLY A CA 1
ATOM 1326 C C . GLY A 1 184 ? 21.156 -24.172 4.719 1 94.31 184 GLY A C 1
ATOM 1327 O O . GLY A 1 184 ? 21.625 -23.5 5.637 1 94.31 184 GLY A O 1
ATOM 1328 N N . ILE A 1 185 ? 20.578 -25.312 4.973 1 92.62 185 ILE A N 1
ATOM 1329 C CA . ILE A 1 185 ? 20.516 -25.859 6.316 1 92.62 185 ILE A CA 1
ATOM 1330 C C . ILE A 1 185 ? 21.734 -26.75 6.57 1 92.62 185 ILE A C 1
ATOM 1332 O O . ILE A 1 185 ? 21.938 -27.75 5.867 1 92.62 185 ILE A O 1
ATOM 1336 N N . ALA A 1 186 ? 22.5 -26.406 7.555 1 93.62 186 ALA A N 1
ATOM 1337 C CA . ALA A 1 186 ? 23.703 -27.172 7.883 1 93.62 186 ALA A CA 1
ATOM 1338 C C . ALA A 1 186 ? 23.359 -28.609 8.258 1 93.62 186 ALA A C 1
ATOM 1340 O O . ALA A 1 186 ? 22.5 -28.844 9.102 1 93.62 186 ALA A O 1
ATOM 1341 N N . GLY A 1 187 ? 24.016 -29.531 7.617 1 93.94 187 GLY A N 1
ATOM 1342 C CA . GLY A 1 187 ? 23.828 -30.938 7.922 1 93.94 187 GLY A CA 1
ATOM 1343 C C . GLY A 1 187 ? 22.594 -31.531 7.281 1 93.94 187 GLY A C 1
ATOM 1344 O O . GLY A 1 187 ? 22.328 -32.719 7.426 1 93.94 187 GLY A O 1
ATOM 1345 N N . ALA A 1 188 ? 21.828 -30.734 6.742 1 92.81 188 ALA A N 1
ATOM 1346 C CA . ALA A 1 188 ? 20.609 -31.203 6.07 1 92.81 188 ALA A CA 1
ATOM 1347 C C . ALA A 1 188 ? 20.484 -30.562 4.688 1 92.81 188 ALA A C 1
ATOM 1349 O O . ALA A 1 188 ? 19.672 -29.672 4.48 1 92.81 188 ALA A O 1
ATOM 1350 N N . ALA A 1 189 ? 21.109 -31.094 3.678 1 90.69 189 ALA A N 1
ATOM 1351 C CA . ALA A 1 189 ? 21.312 -30.516 2.357 1 90.69 189 ALA A CA 1
ATOM 1352 C C . ALA A 1 189 ? 19.984 -30.359 1.609 1 90.69 189 ALA A C 1
ATOM 1354 O O . ALA A 1 189 ? 19.828 -29.453 0.796 1 90.69 189 ALA A O 1
ATOM 1355 N N . THR A 1 190 ? 19.031 -31.219 1.898 1 93.88 190 THR A N 1
ATOM 1356 C CA . THR A 1 190 ? 17.797 -31.203 1.104 1 93.88 190 THR A CA 1
ATOM 1357 C C . THR A 1 190 ? 16.688 -30.469 1.843 1 93.88 190 THR A C 1
ATOM 1359 O O . THR A 1 190 ? 15.641 -30.172 1.267 1 93.88 190 THR A O 1
ATOM 1362 N N . ARG A 1 191 ? 16.922 -30.141 3.107 1 95.31 191 ARG A N 1
ATOM 1363 C CA . ARG A 1 191 ? 15.922 -29.391 3.85 1 95.31 191 ARG A CA 1
ATOM 1364 C C . ARG A 1 191 ? 15.727 -28 3.262 1 95.31 191 ARG A C 1
ATOM 1366 O O . ARG A 1 191 ? 16.703 -27.328 2.912 1 95.31 191 ARG A O 1
ATOM 1373 N N . ASN A 1 192 ? 14.531 -27.641 3.045 1 97.62 192 ASN A N 1
ATOM 1374 C CA . ASN A 1 192 ? 14.117 -26.344 2.527 1 97.62 192 ASN A CA 1
ATOM 1375 C C . ASN A 1 192 ? 14.539 -26.156 1.071 1 97.62 192 ASN A C 1
ATOM 1377 O O . ASN A 1 192 ? 14.508 -25.047 0.547 1 97.62 192 ASN A O 1
ATOM 1381 N N . GLN A 1 193 ? 14.906 -27.188 0.447 1 98.31 193 GLN A N 1
ATOM 1382 C CA . GLN A 1 193 ? 15.273 -27.109 -0.963 1 98.31 193 GLN A CA 1
ATOM 1383 C C . GLN A 1 193 ? 14.039 -27 -1.85 1 98.31 193 GLN A C 1
ATOM 1385 O O . GLN A 1 193 ? 13.031 -27.672 -1.604 1 98.31 193 GLN A O 1
ATOM 1390 N N . VAL A 1 194 ? 14.156 -26.172 -2.891 1 98.81 194 VAL A N 1
ATOM 1391 C CA . VAL A 1 194 ? 13.117 -26.062 -3.916 1 98.81 194 VAL A CA 1
ATOM 1392 C C . VAL A 1 194 ? 13.734 -26.281 -5.297 1 98.81 194 VAL A C 1
ATOM 1394 O O . VAL A 1 194 ? 14.805 -25.75 -5.598 1 98.81 194 VAL A O 1
ATOM 1397 N N . TRP A 1 195 ? 13.141 -27.047 -6.105 1 98.75 195 TRP A N 1
ATOM 1398 C CA . TRP A 1 195 ? 13.609 -27.141 -7.48 1 98.75 195 TRP A CA 1
ATOM 1399 C C . TRP A 1 195 ? 12.445 -27.297 -8.445 1 98.75 195 TRP A C 1
ATOM 1401 O O . TRP A 1 195 ? 11.359 -27.75 -8.055 1 98.75 195 TRP A O 1
ATOM 1411 N N . SER A 1 196 ? 12.586 -26.906 -9.703 1 98.94 196 SER A N 1
ATOM 1412 C CA . SER A 1 196 ? 11.555 -27.016 -10.727 1 98.94 196 SER A CA 1
ATOM 1413 C C . SER A 1 196 ? 12.172 -27.109 -12.117 1 98.94 196 SER A C 1
ATOM 1415 O O . SER A 1 196 ? 13.312 -26.703 -12.336 1 98.94 196 SER A O 1
ATOM 1417 N N . THR A 1 197 ? 11.484 -27.734 -12.953 1 98.94 197 THR A N 1
ATOM 1418 C CA . THR A 1 197 ? 11.828 -27.828 -14.367 1 98.94 197 THR A CA 1
ATOM 1419 C C . THR A 1 197 ? 10.57 -27.734 -15.234 1 98.94 197 THR A C 1
ATOM 1421 O O . THR A 1 197 ? 9.516 -28.25 -14.859 1 98.94 197 THR A O 1
ATOM 1424 N N . THR A 1 198 ? 10.695 -27 -16.281 1 98.94 198 THR A N 1
ATOM 1425 C CA . THR A 1 198 ? 9.562 -26.828 -17.188 1 98.94 198 THR A CA 1
ATOM 1426 C C . THR A 1 198 ? 10.039 -26.719 -18.641 1 98.94 198 THR A C 1
ATOM 1428 O O . THR A 1 198 ? 11.102 -26.156 -18.906 1 98.94 198 THR A O 1
ATOM 1431 N N . ALA A 1 199 ? 9.312 -27.281 -19.5 1 98.94 199 ALA A N 1
ATOM 1432 C CA . ALA A 1 199 ? 9.523 -27.141 -20.938 1 98.94 199 ALA A CA 1
ATOM 1433 C C . ALA A 1 199 ? 8.289 -26.578 -21.625 1 98.94 199 ALA A C 1
ATOM 1435 O O . ALA A 1 199 ? 7.16 -26.828 -21.188 1 98.94 199 ALA A O 1
ATOM 1436 N N . GLY A 1 200 ? 8.523 -25.781 -22.672 1 98.81 200 GLY A N 1
ATOM 1437 C CA . GLY A 1 200 ? 7.449 -25.188 -23.453 1 98.81 200 GLY A CA 1
ATOM 1438 C C . GLY A 1 200 ? 7.715 -25.203 -24.938 1 98.81 200 GLY A C 1
ATOM 1439 O O . GLY A 1 200 ? 8.852 -25.391 -25.375 1 98.81 200 GLY A O 1
ATOM 1440 N N . TYR A 1 201 ? 6.691 -25.109 -25.609 1 98.88 201 TYR A N 1
ATOM 1441 C CA . TYR A 1 201 ? 6.75 -25.094 -27.062 1 98.88 201 TYR A CA 1
ATOM 1442 C C . TYR A 1 201 ? 5.715 -24.141 -27.641 1 98.88 201 TYR A C 1
ATOM 1444 O O . TYR A 1 201 ? 4.543 -24.172 -27.25 1 98.88 201 TYR A O 1
ATOM 1452 N N . THR A 1 202 ? 6.176 -23.297 -28.5 1 98.56 202 THR A N 1
ATOM 1453 C CA . THR A 1 202 ? 5.297 -22.375 -29.219 1 98.56 202 THR A CA 1
ATOM 1454 C C . THR A 1 202 ? 5.48 -22.531 -30.734 1 98.56 202 THR A C 1
ATOM 1456 O O . THR A 1 202 ? 6.602 -22.438 -31.234 1 98.56 202 THR A O 1
ATOM 1459 N N . ARG A 1 203 ? 4.43 -22.703 -31.453 1 97.88 203 ARG A N 1
ATOM 1460 C CA . ARG A 1 203 ? 4.41 -22.781 -32.906 1 97.88 203 ARG A CA 1
ATOM 1461 C C . ARG A 1 203 ? 3.109 -22.219 -33.469 1 97.88 203 ARG A C 1
ATOM 1463 O O . ARG A 1 203 ? 2.059 -22.844 -33.375 1 97.88 203 ARG A O 1
ATOM 1470 N N . GLY A 1 204 ? 3.195 -21.047 -34.156 1 96.75 204 GLY A N 1
ATOM 1471 C CA . GLY A 1 204 ? 1.988 -20.391 -34.625 1 96.75 204 GLY A CA 1
ATOM 1472 C C . GLY A 1 204 ? 1.015 -20.062 -33.531 1 96.75 204 GLY A C 1
ATOM 1473 O O . GLY A 1 204 ? 1.383 -19.406 -32.531 1 96.75 204 GLY A O 1
ATOM 1474 N N . PRO A 1 205 ? -0.253 -20.594 -33.75 1 97.62 205 PRO A N 1
ATOM 1475 C CA . PRO A 1 205 ? -1.307 -20.266 -32.781 1 97.62 205 PRO A CA 1
ATOM 1476 C C . PRO A 1 205 ? -1.233 -21.109 -31.516 1 97.62 205 PRO A C 1
ATOM 1478 O O . PRO A 1 205 ? -2.002 -20.891 -30.578 1 97.62 205 PRO A O 1
ATOM 1481 N N . LEU A 1 206 ? -0.316 -22.031 -31.484 1 98.69 206 LEU A N 1
ATOM 1482 C CA . LEU A 1 206 ? -0.262 -22.984 -30.391 1 98.69 206 LEU A CA 1
ATOM 1483 C C . LEU A 1 206 ? 0.873 -22.641 -29.422 1 98.69 206 LEU A C 1
ATOM 1485 O O . LEU A 1 206 ? 2.004 -22.391 -29.859 1 98.69 206 LEU A O 1
ATOM 1489 N N . THR A 1 207 ? 0.597 -22.594 -28.172 1 98.81 207 THR A N 1
ATOM 1490 C CA . THR A 1 207 ? 1.582 -22.562 -27.094 1 98.81 207 THR A CA 1
ATOM 1491 C C . THR A 1 207 ? 1.247 -23.609 -26.031 1 98.81 207 THR A C 1
ATOM 1493 O O . THR A 1 207 ? 0.113 -23.672 -25.562 1 98.81 207 THR A O 1
ATOM 1496 N N . VAL A 1 208 ? 2.174 -24.484 -25.719 1 98.94 208 VAL A N 1
ATOM 1497 C CA . VAL A 1 208 ? 1.983 -25.5 -24.688 1 98.94 208 VAL A CA 1
ATOM 1498 C C . VAL A 1 208 ? 3.197 -25.531 -23.766 1 98.94 208 VAL A C 1
ATOM 1500 O O . VAL A 1 208 ? 4.289 -25.109 -24.156 1 98.94 208 VAL A O 1
ATOM 1503 N N . ALA A 1 209 ? 3.01 -25.938 -22.578 1 98.94 209 ALA A N 1
ATOM 1504 C CA . ALA A 1 209 ? 4.102 -26.141 -21.625 1 98.94 209 ALA A CA 1
ATOM 1505 C C . ALA A 1 209 ? 3.75 -27.219 -20.594 1 98.94 209 ALA A C 1
ATOM 1507 O O . ALA A 1 209 ? 2.572 -27.516 -20.375 1 98.94 209 ALA A O 1
ATOM 1508 N N . ALA A 1 210 ? 4.676 -27.844 -20.047 1 98.94 210 ALA A N 1
ATOM 1509 C CA . ALA A 1 210 ? 4.555 -28.797 -18.938 1 98.94 210 ALA A CA 1
ATOM 1510 C C . ALA A 1 210 ? 5.754 -28.703 -18 1 98.94 210 ALA A C 1
ATOM 1512 O O . ALA A 1 210 ? 6.883 -28.484 -18.453 1 98.94 210 ALA A O 1
ATOM 1513 N N . GLY A 1 211 ? 5.492 -28.859 -16.766 1 98.88 211 GLY A N 1
ATOM 1514 C CA . GLY A 1 211 ? 6.586 -28.703 -15.82 1 98.88 211 GLY A CA 1
ATOM 1515 C C . GLY A 1 211 ? 6.297 -29.328 -14.461 1 98.88 211 GLY A C 1
ATOM 1516 O O . GLY A 1 211 ? 5.242 -29.938 -14.266 1 98.88 211 GLY A O 1
ATOM 1517 N N . TYR A 1 212 ? 7.277 -29.25 -13.648 1 98.88 212 TYR A N 1
ATOM 1518 C CA . TYR A 1 212 ? 7.258 -29.859 -12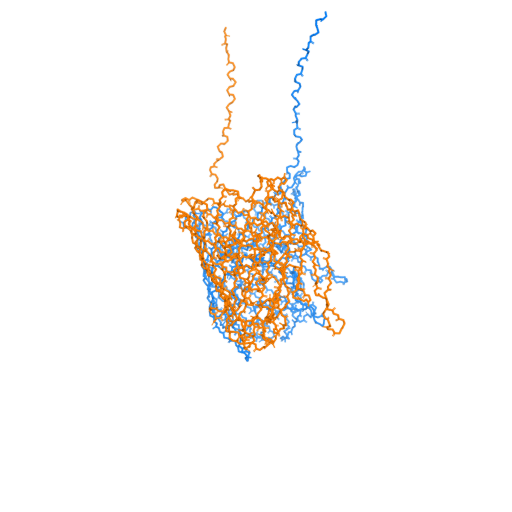.328 1 98.88 212 TYR A CA 1
ATOM 1519 C C . TYR A 1 212 ? 7.996 -29 -11.312 1 98.88 212 TYR A C 1
ATOM 1521 O O . TYR A 1 212 ? 9.047 -28.422 -11.617 1 98.88 212 TYR A O 1
ATOM 1529 N N . LEU A 1 213 ? 7.398 -28.891 -10.141 1 98.88 213 LEU A N 1
ATOM 1530 C CA . LEU A 1 213 ? 7.965 -28.172 -9.008 1 98.88 213 LEU A CA 1
ATOM 1531 C C . LEU A 1 213 ? 8 -29.047 -7.762 1 98.88 213 LEU A C 1
ATOM 1533 O O . LEU A 1 213 ? 7.043 -29.766 -7.473 1 98.88 213 LEU A O 1
ATOM 1537 N N . ASN A 1 214 ? 9.094 -29.047 -7.055 1 98.88 214 ASN A N 1
ATOM 1538 C CA . ASN A 1 214 ? 9.273 -29.719 -5.773 1 98.88 214 ASN A CA 1
ATOM 1539 C C . ASN A 1 214 ? 9.828 -28.781 -4.715 1 98.88 214 ASN A C 1
ATOM 1541 O O . ASN A 1 214 ? 10.844 -28.109 -4.938 1 98.88 214 ASN A O 1
ATOM 1545 N N . ALA A 1 215 ? 9.172 -28.703 -3.602 1 98.81 215 ALA A N 1
ATOM 1546 C CA . ALA A 1 215 ? 9.633 -27.906 -2.477 1 98.81 215 ALA A CA 1
ATOM 1547 C C . ALA A 1 215 ? 9.648 -28.719 -1.185 1 98.81 215 ALA A C 1
ATOM 1549 O O . ALA A 1 215 ? 8.609 -29.203 -0.742 1 98.81 215 ALA A O 1
ATOM 1550 N N . ARG A 1 216 ? 10.797 -28.859 -0.568 1 98.69 216 ARG A N 1
ATOM 1551 C CA . ARG A 1 216 ? 10.914 -29.469 0.754 1 98.69 216 ARG A CA 1
ATOM 1552 C C . ARG A 1 216 ? 10.578 -28.469 1.85 1 98.69 216 ARG A C 1
ATOM 1554 O O . ARG A 1 216 ? 10.945 -27.281 1.756 1 98.69 216 ARG A O 1
ATOM 1561 N N . ASN A 1 217 ? 9.766 -28.922 2.9 1 98.5 217 ASN A N 1
ATOM 1562 C CA . ASN A 1 217 ? 9.289 -28.047 3.969 1 98.5 217 ASN A CA 1
ATOM 1563 C C . ASN A 1 217 ? 8.625 -26.797 3.41 1 98.5 217 ASN A C 1
ATOM 1565 O O . ASN A 1 217 ? 9 -25.672 3.775 1 98.5 217 ASN A O 1
ATOM 1569 N N . PRO A 1 218 ? 7.613 -26.984 2.6 1 98.62 218 PRO A N 1
ATOM 1570 C CA . PRO A 1 218 ? 7.09 -25.875 1.806 1 98.62 218 PRO A CA 1
ATOM 1571 C C . PRO A 1 218 ? 6.52 -24.75 2.668 1 98.62 218 PRO A C 1
ATOM 1573 O O . PRO A 1 218 ? 6.52 -23.594 2.252 1 98.62 218 PRO A O 1
ATOM 1576 N N . ASN A 1 219 ? 6.051 -25.047 3.877 1 98.75 219 ASN A N 1
ATOM 1577 C CA . ASN A 1 219 ? 5.566 -24 4.777 1 98.75 219 ASN A CA 1
ATOM 1578 C C . ASN A 1 219 ? 6.625 -22.922 5.016 1 98.75 219 ASN A C 1
ATOM 1580 O O . ASN A 1 219 ? 6.301 -21.734 5.125 1 98.75 219 ASN A O 1
ATOM 1584 N N . VAL A 1 220 ? 7.848 -23.359 5.016 1 97.88 220 VAL A N 1
ATOM 1585 C CA . VAL A 1 220 ? 8.953 -22.453 5.305 1 97.88 220 VAL A CA 1
ATOM 1586 C C . VAL A 1 220 ? 9.641 -22.047 4.004 1 97.88 220 VAL A C 1
ATOM 1588 O O . VAL A 1 220 ? 9.844 -20.859 3.746 1 97.88 220 VAL A O 1
ATOM 1591 N N . SER A 1 221 ? 9.945 -22.953 3.154 1 98.06 221 SER A N 1
ATOM 1592 C CA . SER A 1 221 ? 10.852 -22.75 2.031 1 98.06 221 SER A CA 1
ATOM 1593 C C . SER A 1 221 ? 10.133 -22.141 0.833 1 98.06 221 SER A C 1
ATOM 1595 O O . SER A 1 221 ? 10.773 -21.656 -0.103 1 98.06 221 SER A O 1
ATOM 1597 N N . PHE A 1 222 ? 8.836 -22.156 0.87 1 97.81 222 PHE A N 1
ATOM 1598 C CA . PHE A 1 222 ? 8.078 -21.75 -0.307 1 97.81 222 PHE A CA 1
ATOM 1599 C C . PHE A 1 222 ? 7.004 -20.734 0.06 1 97.81 222 PHE A C 1
ATOM 1601 O O . PHE A 1 222 ? 7.008 -19.609 -0.45 1 97.81 222 PHE A O 1
ATOM 1608 N N . PHE A 1 223 ? 6.125 -21.078 1.053 1 98.06 223 PHE A N 1
ATOM 1609 C CA . PHE A 1 223 ? 5.055 -20.188 1.484 1 98.06 223 PHE A CA 1
ATOM 1610 C C . PHE A 1 223 ? 5.574 -19.172 2.502 1 98.06 223 PHE A C 1
ATOM 1612 O O . PHE A 1 223 ? 4.961 -18.125 2.713 1 98.06 223 PHE A O 1
ATOM 1619 N N . GLY A 1 224 ? 6.719 -19.406 3.113 1 97.31 224 GLY A N 1
ATOM 1620 C CA . GLY A 1 224 ? 7.258 -18.562 4.172 1 97.31 224 GLY A CA 1
ATOM 1621 C C . GLY A 1 224 ? 8.461 -17.766 3.736 1 97.31 224 GLY A C 1
ATOM 1622 O O . GLY A 1 224 ? 9.242 -17.297 4.57 1 97.31 224 GLY A O 1
ATOM 1623 N N . THR A 1 225 ? 8.664 -17.562 2.432 1 95.25 225 THR A N 1
ATOM 1624 C CA . THR A 1 225 ? 9.836 -16.844 1.938 1 95.25 225 THR A CA 1
ATOM 1625 C C . THR A 1 225 ? 9.602 -15.344 1.962 1 95.25 225 THR A C 1
ATOM 1627 O O . THR A 1 225 ? 10.289 -14.586 1.273 1 95.25 225 THR A O 1
ATOM 1630 N N . THR A 1 226 ? 8.789 -14.828 2.816 1 95.25 226 THR A N 1
ATOM 1631 C CA . THR A 1 226 ? 8.414 -13.422 2.885 1 95.25 226 THR A CA 1
ATOM 1632 C C . THR A 1 226 ? 9.242 -12.688 3.938 1 95.25 226 THR A C 1
ATOM 1634 O O . THR A 1 226 ? 10.023 -13.312 4.66 1 95.25 226 THR A O 1
ATOM 1637 N N . GLY A 1 227 ? 9.07 -11.344 4.039 1 95.19 227 GLY A N 1
ATOM 1638 C CA . GLY A 1 227 ? 9.789 -10.531 5.012 1 95.19 227 GLY A CA 1
ATOM 1639 C C . GLY A 1 227 ? 9.234 -10.656 6.418 1 95.19 227 GLY A C 1
ATOM 1640 O O . GLY A 1 227 ? 9.828 -10.148 7.371 1 95.19 227 GLY A O 1
ATOM 1641 N N . SER A 1 228 ? 8.117 -11.289 6.602 1 94.06 228 SER A N 1
ATOM 1642 C CA . SER A 1 228 ? 7.477 -11.469 7.906 1 94.06 228 SER A CA 1
ATOM 1643 C C . SER A 1 228 ? 6.918 -12.875 8.055 1 94.06 228 SER A C 1
ATOM 1645 O O . SER A 1 228 ? 5.715 -13.055 8.281 1 94.06 228 SER A O 1
ATOM 1647 N N . PRO A 1 229 ? 7.75 -13.867 7.988 1 95.81 229 PRO A N 1
ATOM 1648 C CA . PRO A 1 229 ? 7.242 -15.234 8.188 1 95.81 229 PRO A CA 1
ATOM 1649 C C . PRO A 1 229 ? 6.668 -15.445 9.586 1 95.81 229 PRO A C 1
ATOM 1651 O O . PRO A 1 229 ? 7.031 -14.734 10.523 1 95.81 229 PRO A O 1
ATOM 1654 N N . ALA A 1 230 ? 5.762 -16.422 9.688 1 97 230 ALA A N 1
ATOM 1655 C CA . ALA A 1 230 ? 5.195 -16.766 10.992 1 97 230 ALA A CA 1
ATOM 1656 C C . ALA A 1 230 ? 6.293 -17.188 11.969 1 97 230 ALA A C 1
ATOM 1658 O O . ALA A 1 230 ? 7.234 -17.891 11.594 1 97 230 ALA A O 1
ATOM 1659 N N . PRO A 1 231 ? 6.152 -16.812 13.156 1 95.75 231 PRO A N 1
ATOM 1660 C CA . PRO A 1 231 ? 7.215 -17.078 14.125 1 95.75 231 PRO A CA 1
ATOM 1661 C C . PRO A 1 231 ? 7.301 -18.562 14.516 1 95.75 231 PRO A C 1
ATOM 1663 O O . PRO A 1 231 ? 6.293 -19.266 14.477 1 95.75 231 PRO A O 1
ATOM 1666 N N . VAL A 1 232 ? 8.5 -18.953 14.867 1 95.5 232 VAL A N 1
ATOM 1667 C CA . VAL A 1 232 ? 8.734 -20.297 15.406 1 95.5 232 VAL A CA 1
ATOM 1668 C C . VAL A 1 232 ? 8.352 -20.328 16.891 1 95.5 232 VAL A C 1
ATOM 1670 O O . VAL A 1 232 ? 8.758 -19.453 17.656 1 95.5 232 VAL A O 1
ATOM 1673 N N . THR A 1 233 ? 7.512 -21.25 17.219 1 95.56 233 THR A N 1
ATOM 1674 C CA . THR A 1 233 ? 7.125 -21.469 18.609 1 95.56 233 THR A CA 1
ATOM 1675 C C . THR A 1 233 ? 7.418 -22.906 19.031 1 95.56 233 THR A C 1
ATOM 1677 O O . THR A 1 233 ? 6.941 -23.859 18.406 1 95.56 233 THR A O 1
ATOM 1680 N N . GLY A 1 234 ? 8.148 -23.094 20.109 1 95.25 234 GLY A N 1
ATOM 1681 C CA . GLY A 1 234 ? 8.492 -24.422 20.578 1 95.25 234 GLY A CA 1
ATOM 1682 C C . GLY A 1 234 ? 9.258 -25.234 19.547 1 95.25 234 GLY A C 1
ATOM 1683 O O . GLY A 1 234 ? 9.023 -26.438 19.406 1 95.25 234 GLY A O 1
ATOM 1684 N N . GLY A 1 235 ? 9.992 -24.594 18.75 1 94.56 235 GLY A N 1
ATOM 1685 C CA . GLY A 1 235 ? 10.812 -25.281 17.766 1 94.56 235 GLY A CA 1
ATOM 1686 C C . GLY A 1 235 ? 10.055 -25.625 16.484 1 94.56 235 GLY A C 1
ATOM 1687 O O . GLY A 1 235 ? 10.625 -26.203 15.562 1 94.56 235 GLY A O 1
ATOM 1688 N N . VAL A 1 236 ? 8.766 -25.328 16.422 1 97.44 236 VAL A N 1
ATOM 1689 C CA . VAL A 1 236 ? 7.93 -25.609 15.266 1 97.44 236 VAL A CA 1
ATOM 1690 C C . VAL A 1 236 ? 7.637 -24.312 14.516 1 97.44 236 VAL A C 1
ATOM 1692 O O . VAL A 1 236 ? 7.125 -23.359 15.094 1 97.44 236 VAL A O 1
ATOM 1695 N N . PRO A 1 237 ? 8.023 -24.25 13.203 1 97.81 237 PRO A N 1
ATOM 1696 C CA . PRO A 1 237 ? 7.66 -23.047 12.438 1 97.81 237 PRO A CA 1
ATOM 1697 C C . PRO A 1 237 ? 6.16 -22.766 12.461 1 97.81 237 PRO A C 1
ATOM 1699 O O . PRO A 1 237 ? 5.348 -23.688 12.414 1 97.81 237 PRO A O 1
ATOM 1702 N N . GLY A 1 238 ? 5.828 -21.453 12.539 1 98.12 238 GLY A N 1
ATOM 1703 C CA . GLY A 1 238 ? 4.422 -21.094 12.43 1 98.12 238 GLY A CA 1
ATOM 1704 C C . GLY A 1 238 ? 3.848 -21.328 11.047 1 98.12 238 GLY A C 1
ATOM 1705 O O . GLY A 1 238 ? 4.586 -21.625 10.102 1 98.12 238 GLY A O 1
ATOM 1706 N N . ASN A 1 239 ? 2.562 -21.281 10.938 1 98.44 239 ASN A N 1
ATOM 1707 C CA . ASN A 1 239 ? 1.877 -21.547 9.672 1 98.44 239 ASN A CA 1
ATOM 1708 C C . ASN A 1 239 ? 1.941 -20.359 8.734 1 98.44 239 ASN A C 1
ATOM 1710 O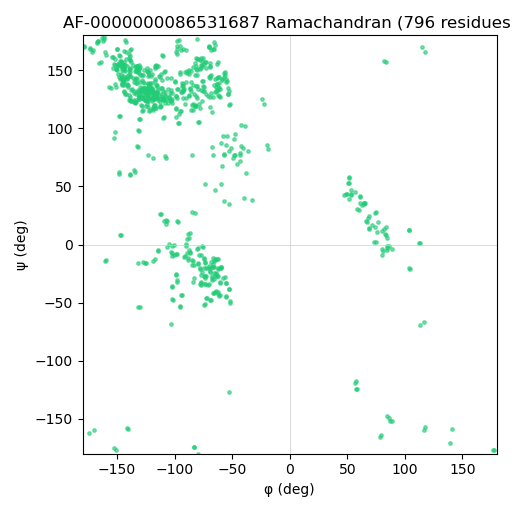 O . ASN A 1 239 ? 1.43 -19.281 9.047 1 98.44 239 ASN A O 1
ATOM 1714 N N . ASN A 1 240 ? 2.559 -20.469 7.566 1 98.31 240 ASN A N 1
ATOM 1715 C CA . ASN A 1 240 ? 2.67 -19.422 6.559 1 98.31 240 ASN A CA 1
ATOM 1716 C C . ASN A 1 240 ? 1.661 -19.625 5.43 1 98.31 240 ASN A C 1
ATOM 1718 O O . ASN A 1 240 ? 1.621 -18.828 4.484 1 98.31 240 ASN A O 1
ATOM 1722 N N . MET A 1 241 ? 0.891 -20.656 5.516 1 97.38 241 MET A N 1
ATOM 1723 C CA . MET A 1 241 ? -0.124 -20.969 4.516 1 97.38 241 MET A CA 1
ATOM 1724 C C . MET A 1 241 ? -1.483 -20.422 4.922 1 97.38 241 MET A C 1
ATOM 1726 O O . MET A 1 241 ? -2.121 -20.938 5.844 1 97.38 241 MET A O 1
ATOM 1730 N N . LEU A 1 242 ? -2.027 -19.453 4.141 1 90.19 242 LEU A N 1
ATOM 1731 C CA . LEU A 1 242 ? -3.129 -18.641 4.629 1 90.19 242 LEU A CA 1
ATOM 1732 C C . LEU A 1 242 ? -4.469 -19.172 4.133 1 90.19 242 LEU A C 1
ATOM 1734 O O . LEU A 1 242 ? -5.477 -19.078 4.836 1 90.19 242 LEU A O 1
ATOM 1738 N N . SER A 1 243 ? -4.562 -19.781 3 1 95.81 243 SER A N 1
ATOM 1739 C CA . SER A 1 243 ? -5.824 -20.203 2.4 1 95.81 243 SER A CA 1
ATOM 1740 C C . SER A 1 243 ? -6.359 -21.469 3.066 1 95.81 243 SER A C 1
ATOM 1742 O O . SER A 1 243 ? -5.629 -22.453 3.23 1 95.81 243 SER A O 1
ATOM 1744 N N . PRO A 1 244 ? -7.637 -21.469 3.412 1 96.12 244 PRO A N 1
ATOM 1745 C CA . PRO A 1 244 ? -8.195 -22.688 4 1 96.12 244 PRO A CA 1
ATOM 1746 C C . PRO A 1 244 ? -8.156 -23.875 3.041 1 96.12 244 PRO A C 1
ATOM 1748 O O . PRO A 1 244 ? -8.367 -25.016 3.457 1 96.12 244 PRO A O 1
ATOM 1751 N N . VAL A 1 245 ? -7.883 -23.547 1.788 1 97 245 VAL A N 1
ATOM 1752 C CA . VAL A 1 245 ? -7.781 -24.609 0.797 1 97 245 VAL A CA 1
ATOM 1753 C C . VAL A 1 245 ? -6.664 -25.578 1.19 1 97 245 VAL A C 1
ATOM 1755 O O . VAL A 1 245 ? -6.805 -26.797 1.034 1 97 245 VAL A O 1
ATOM 1758 N N . TYR A 1 246 ? -5.602 -25.062 1.819 1 97.06 246 TYR A N 1
ATOM 1759 C CA . TYR A 1 246 ? -4.473 -25.938 2.09 1 97.06 246 TYR A CA 1
ATOM 1760 C C . TYR A 1 246 ? -3.783 -25.562 3.395 1 97.06 246 TYR A C 1
ATOM 1762 O O . TYR A 1 246 ? -2.717 -26.094 3.717 1 97.06 246 TYR A O 1
ATOM 1770 N N . SER A 1 247 ? -4.312 -24.656 4.203 1 97.19 247 SER A N 1
ATOM 1771 C CA . SER A 1 247 ? -3.641 -24.156 5.402 1 97.19 247 SER A CA 1
ATOM 1772 C C . SER A 1 247 ? -3.438 -25.266 6.422 1 97.19 247 SER A C 1
ATOM 1774 O O . SER A 1 247 ? -2.508 -25.219 7.23 1 97.19 247 SER A O 1
ATOM 1776 N N . GLY A 1 248 ? -4.215 -26.266 6.387 1 96.62 248 GLY A N 1
ATOM 1777 C CA . GLY A 1 248 ? -4.098 -27.391 7.312 1 96.62 248 GLY A CA 1
ATOM 1778 C C . GLY A 1 248 ? -2.947 -28.328 6.977 1 96.62 248 GLY A C 1
ATOM 1779 O O . GLY A 1 248 ? -2.674 -29.266 7.719 1 96.62 248 GLY A O 1
ATOM 1780 N N . TYR A 1 249 ? -2.248 -28.031 5.926 1 97.62 249 TYR A N 1
ATOM 1781 C CA . TYR A 1 249 ? -1.212 -28.938 5.469 1 97.62 249 TYR A CA 1
ATOM 1782 C C . TYR A 1 249 ? 0.173 -28.328 5.645 1 97.62 249 TYR A C 1
ATOM 1784 O O . TYR A 1 249 ? 1.108 -28.688 4.918 1 97.62 249 TYR A O 1
ATOM 1792 N N . ALA A 1 250 ? 0.323 -27.438 6.586 1 98.31 250 ALA A N 1
ATOM 1793 C CA . ALA A 1 250 ? 1.584 -26.734 6.832 1 98.31 250 ALA A CA 1
ATOM 1794 C C . ALA A 1 250 ? 2.684 -27.719 7.23 1 98.31 250 ALA A C 1
ATOM 1796 O O . ALA A 1 250 ? 3.871 -27.422 7.078 1 98.31 250 ALA A O 1
ATOM 1797 N N . SER A 1 251 ? 2.316 -28.906 7.695 1 98.44 251 SER A N 1
ATOM 1798 C CA . SER A 1 251 ? 3.277 -29.891 8.18 1 98.44 251 SER A CA 1
ATOM 1799 C C . SER A 1 251 ? 3.775 -30.781 7.039 1 98.44 251 SER A C 1
ATOM 1801 O O . SER A 1 251 ? 4.457 -31.781 7.277 1 98.44 251 SER A O 1
ATOM 1803 N N . ALA A 1 252 ? 3.451 -30.453 5.836 1 98.56 252 ALA A N 1
ATOM 1804 C CA . ALA A 1 252 ? 3.914 -31.25 4.711 1 98.56 252 ALA A CA 1
ATOM 1805 C C . ALA A 1 252 ? 5.438 -31.266 4.633 1 98.56 252 ALA A C 1
ATOM 1807 O O . ALA A 1 252 ? 6.078 -30.219 4.73 1 98.56 252 ALA A O 1
ATOM 1808 N N . HIS A 1 253 ? 5.973 -32.469 4.426 1 98.62 253 HIS A N 1
ATOM 1809 C CA . HIS A 1 253 ? 7.406 -32.594 4.207 1 98.62 253 HIS A CA 1
ATOM 1810 C C . HIS A 1 253 ? 7.801 -32.094 2.818 1 98.62 253 HIS A C 1
ATOM 1812 O O . HIS A 1 253 ? 8.891 -31.562 2.633 1 98.62 253 HIS A O 1
ATOM 1818 N N . THR A 1 254 ? 6.934 -32.312 1.917 1 98.69 254 THR A N 1
ATOM 1819 C CA . THR A 1 254 ? 7.227 -31.953 0.532 1 98.69 254 THR A CA 1
ATOM 1820 C C . THR A 1 254 ? 5.965 -31.484 -0.182 1 98.69 254 THR A C 1
ATOM 1822 O O . THR A 1 254 ? 4.875 -32 0.051 1 98.69 254 THR A O 1
ATOM 1825 N N . LEU A 1 255 ? 6.094 -30.438 -0.975 1 98.81 255 LEU A N 1
ATOM 1826 C CA . LEU A 1 255 ? 5.094 -30.031 -1.957 1 98.81 255 LEU A CA 1
ATOM 1827 C C . LEU A 1 255 ? 5.543 -30.391 -3.369 1 98.81 255 LEU A C 1
ATOM 1829 O O . LEU A 1 255 ? 6.668 -30.078 -3.768 1 98.81 255 LEU A O 1
ATOM 1833 N N . GLN A 1 256 ? 4.727 -31.078 -4.086 1 98.88 256 GLN A N 1
ATOM 1834 C CA . GLN A 1 256 ? 4.98 -31.391 -5.488 1 98.88 256 GLN A CA 1
ATOM 1835 C C . GLN A 1 256 ? 3.863 -30.859 -6.379 1 98.88 256 GLN A C 1
ATOM 1837 O O . GLN A 1 256 ? 2.682 -31 -6.059 1 98.88 256 GLN A O 1
ATOM 1842 N N . VAL A 1 257 ? 4.242 -30.219 -7.449 1 98.94 257 VAL A N 1
ATOM 1843 C CA . VAL A 1 257 ? 3.273 -29.672 -8.398 1 98.94 257 VAL A CA 1
ATOM 1844 C C . VAL A 1 257 ? 3.652 -30.094 -9.812 1 98.94 257 VAL A C 1
ATOM 1846 O O . VAL A 1 257 ? 4.676 -29.656 -10.344 1 98.94 257 VAL A O 1
ATOM 1849 N N . ALA A 1 258 ? 2.891 -31 -10.391 1 98.94 258 ALA A N 1
ATOM 1850 C CA . ALA A 1 258 ? 2.941 -31.266 -11.828 1 98.94 258 ALA A CA 1
ATOM 1851 C C . ALA A 1 258 ? 1.908 -30.422 -12.578 1 98.94 258 ALA A C 1
ATOM 1853 O O . ALA A 1 258 ? 0.752 -30.328 -12.156 1 98.94 258 ALA A O 1
ATOM 1854 N N . ALA A 1 259 ? 2.307 -29.797 -13.633 1 98.94 259 ALA A N 1
ATOM 1855 C CA . ALA A 1 259 ? 1.392 -28.922 -14.359 1 98.94 259 ALA A CA 1
ATOM 1856 C C . ALA A 1 259 ? 1.589 -29.047 -15.867 1 98.94 259 ALA A C 1
ATOM 1858 O O . ALA A 1 259 ? 2.711 -29.234 -16.344 1 98.94 259 ALA A O 1
ATOM 1859 N N . ALA A 1 260 ? 0.551 -28.984 -16.562 1 98.94 260 ALA A N 1
ATOM 1860 C CA . ALA A 1 260 ? 0.541 -28.922 -18.016 1 98.94 260 ALA A CA 1
ATOM 1861 C C . ALA A 1 260 ? -0.601 -28.047 -18.516 1 98.94 260 ALA A C 1
ATOM 1863 O O . ALA A 1 260 ? -1.699 -28.062 -17.953 1 98.94 260 ALA A O 1
ATOM 1864 N N . GLY A 1 261 ? -0.323 -27.25 -19.562 1 98.81 261 GLY A N 1
ATOM 1865 C CA . GLY A 1 261 ? -1.349 -26.391 -20.125 1 98.81 261 GLY A CA 1
ATOM 1866 C C . GLY A 1 261 ? -0.972 -25.812 -21.469 1 98.81 261 GLY A C 1
ATOM 1867 O O . GLY A 1 261 ? 0.117 -26.078 -21.984 1 98.81 261 GLY A O 1
ATOM 1868 N N . GLY A 1 262 ? -1.927 -25.125 -22.031 1 98.88 262 GLY A N 1
ATOM 1869 C CA . GLY A 1 262 ? -1.692 -24.547 -23.344 1 98.88 262 GLY A CA 1
ATOM 1870 C C . GLY A 1 262 ? -2.805 -23.609 -23.797 1 98.88 262 GLY A C 1
ATOM 1871 O O . GLY A 1 262 ? -3.846 -23.516 -23.141 1 98.88 262 GLY A O 1
ATOM 1872 N N . THR A 1 263 ? -2.475 -22.891 -24.781 1 98.88 263 THR A N 1
ATOM 1873 C CA . THR A 1 263 ? -3.447 -22.031 -25.453 1 98.88 263 THR A CA 1
ATOM 1874 C C . THR A 1 263 ? -3.412 -22.25 -26.953 1 98.88 263 THR A C 1
ATOM 1876 O O . THR A 1 263 ? -2.398 -22.688 -27.5 1 98.88 263 THR A O 1
ATOM 1879 N N . TYR A 1 264 ? -4.508 -22.016 -27.609 1 98.81 264 TYR A N 1
ATOM 1880 C CA . TYR A 1 264 ? -4.66 -22.078 -29.062 1 98.81 264 TYR A CA 1
ATOM 1881 C C . TYR A 1 264 ? -5.5 -20.922 -29.562 1 98.81 264 TYR A C 1
ATOM 1883 O O . TYR A 1 264 ? -6.656 -20.75 -29.172 1 98.81 264 TYR A O 1
ATOM 1891 N N . ALA A 1 265 ? -4.867 -20.188 -30.484 1 98.12 265 ALA A N 1
ATOM 1892 C CA . ALA A 1 265 ? -5.566 -19.031 -31.031 1 98.12 265 ALA A CA 1
ATOM 1893 C C . ALA A 1 265 ? -6.23 -19.375 -32.375 1 98.12 265 ALA A C 1
ATOM 1895 O O . ALA A 1 265 ? -5.625 -20.016 -33.219 1 98.12 265 ALA A O 1
ATOM 1896 N N . ILE A 1 266 ? -7.445 -18.969 -32.5 1 97.94 266 ILE A N 1
ATOM 1897 C CA . ILE A 1 266 ? -8.242 -19.078 -33.719 1 97.94 266 ILE A CA 1
ATOM 1898 C C . ILE A 1 266 ? -8.898 -17.734 -34.031 1 97.94 266 ILE A C 1
ATOM 1900 O O . ILE A 1 266 ? -10.023 -17.484 -33.594 1 97.94 266 ILE A O 1
ATOM 1904 N N . GLY A 1 267 ? -8.266 -16.969 -34.938 1 96.75 267 GLY A N 1
ATOM 1905 C CA . GLY A 1 267 ? -8.773 -15.617 -35.156 1 96.75 267 GLY A CA 1
ATOM 1906 C C . GLY A 1 267 ? -8.812 -14.773 -33.906 1 96.75 267 GLY A C 1
ATOM 1907 O O . GLY A 1 267 ? -7.789 -14.586 -33.25 1 96.75 267 GLY A O 1
ATOM 1908 N N . ALA A 1 268 ? -10.047 -14.367 -33.531 1 97.62 268 ALA A N 1
ATOM 1909 C CA . ALA A 1 268 ? -10.234 -13.492 -32.375 1 97.62 268 ALA A CA 1
ATOM 1910 C C . ALA A 1 268 ? -10.367 -14.305 -31.094 1 97.62 268 ALA A C 1
ATOM 1912 O O . ALA A 1 268 ? -10.422 -13.734 -30 1 97.62 268 ALA A O 1
ATOM 1913 N N . VAL A 1 269 ? -10.383 -15.594 -31.25 1 98.5 269 VAL A N 1
ATOM 1914 C CA . VAL A 1 269 ? -10.633 -16.453 -30.094 1 98.5 269 VAL A CA 1
ATOM 1915 C C . VAL A 1 269 ? -9.328 -17.109 -29.656 1 98.5 269 VAL A C 1
ATOM 1917 O O . VAL A 1 269 ? -8.539 -17.562 -30.484 1 98.5 269 VAL A O 1
ATOM 1920 N N . THR A 1 270 ? -9.047 -17.109 -28.359 1 98.56 270 THR A N 1
ATOM 1921 C CA . THR A 1 270 ? -7.992 -17.906 -27.766 1 98.56 270 THR A CA 1
ATOM 1922 C C . THR A 1 270 ? -8.57 -18.906 -26.75 1 98.56 270 THR A C 1
ATOM 1924 O O . THR A 1 270 ? -9.219 -18.5 -25.781 1 98.56 270 THR A O 1
ATOM 1927 N N . LEU A 1 271 ? -8.367 -20.109 -27.016 1 98.81 271 LEU A N 1
ATOM 1928 C CA . LEU A 1 271 ? -8.773 -21.156 -26.078 1 98.81 271 LEU A CA 1
ATOM 1929 C C . LEU A 1 271 ? -7.629 -21.531 -25.156 1 98.81 271 LEU A C 1
ATOM 1931 O O . LEU A 1 271 ? -6.473 -21.578 -25.578 1 98.81 271 LEU A O 1
ATOM 1935 N N . GLY A 1 272 ? -7.938 -21.734 -23.891 1 98.81 272 GLY A N 1
ATOM 1936 C CA . GLY A 1 272 ? -6.945 -22.172 -22.922 1 98.81 272 GLY A CA 1
ATOM 1937 C C . GLY A 1 272 ? -7.375 -23.391 -22.125 1 98.81 272 GLY A C 1
ATOM 1938 O O . GLY A 1 272 ? -8.562 -23.562 -21.844 1 98.81 272 GLY A O 1
ATOM 1939 N N . ALA A 1 273 ? -6.473 -24.203 -21.797 1 98.88 273 ALA A N 1
ATOM 1940 C CA . ALA A 1 273 ? -6.68 -25.344 -20.906 1 98.88 273 ALA A CA 1
ATOM 1941 C C . ALA A 1 273 ? -5.449 -25.609 -20.047 1 98.88 273 ALA A C 1
ATOM 1943 O O . ALA A 1 273 ? -4.316 -25.469 -20.516 1 98.88 273 ALA A O 1
ATOM 1944 N N . MET A 1 274 ? -5.715 -26.016 -18.812 1 98.81 274 MET A N 1
ATOM 1945 C CA . MET A 1 274 ? -4.602 -26.328 -17.922 1 98.81 274 MET A CA 1
ATOM 1946 C C . MET A 1 274 ? -5.004 -27.375 -16.891 1 98.81 274 MET A C 1
ATOM 1948 O O . MET A 1 274 ? -6.129 -27.359 -16.391 1 98.81 274 MET A O 1
ATOM 1952 N N . TYR A 1 275 ? -4.137 -28.297 -16.656 1 98.88 275 TYR A N 1
ATOM 1953 C CA . TYR A 1 275 ? -4.25 -29.281 -15.594 1 98.88 275 TYR A CA 1
ATOM 1954 C C . TYR A 1 275 ? -3.074 -29.188 -14.633 1 98.88 275 TYR A C 1
ATOM 1956 O O . TYR A 1 275 ? -1.924 -29.062 -15.055 1 98.88 275 TYR A O 1
ATOM 1964 N N . THR A 1 276 ? -3.35 -29.172 -13.375 1 98.88 276 THR A N 1
ATOM 1965 C CA . THR A 1 276 ? -2.283 -29.266 -12.383 1 98.88 276 THR A CA 1
ATOM 1966 C C . THR A 1 276 ? -2.605 -30.344 -11.344 1 98.88 276 THR A C 1
ATOM 1968 O O . THR A 1 276 ? -3.771 -30.547 -11 1 98.88 276 THR A O 1
ATOM 1971 N N . ASN A 1 277 ? -1.662 -31.094 -10.938 1 98.81 277 ASN A N 1
ATOM 1972 C CA . ASN A 1 277 ? -1.661 -31.984 -9.781 1 98.81 277 ASN A CA 1
ATOM 1973 C C . ASN A 1 277 ? -0.76 -31.469 -8.672 1 98.81 277 ASN A C 1
ATOM 1975 O O . ASN A 1 277 ? 0.462 -31.422 -8.82 1 98.81 277 ASN A O 1
ATOM 1979 N N . THR A 1 278 ? -1.345 -31.031 -7.602 1 98.75 278 THR A N 1
ATOM 1980 C CA . THR A 1 278 ? -0.626 -30.5 -6.445 1 98.75 278 THR A CA 1
ATOM 1981 C C . THR A 1 278 ? -0.737 -31.469 -5.262 1 98.75 278 THR A C 1
ATOM 1983 O O . THR A 1 278 ? -1.841 -31.781 -4.809 1 98.75 278 THR A O 1
ATOM 1986 N N . SER A 1 279 ? 0.422 -31.875 -4.723 1 98.31 279 SER A N 1
ATOM 1987 C CA . SER A 1 279 ? 0.433 -32.875 -3.65 1 98.31 279 SER A CA 1
ATOM 1988 C C . SER A 1 279 ? 1.248 -32.375 -2.455 1 98.31 279 SER A C 1
ATOM 1990 O O . SER A 1 279 ? 2.445 -32.125 -2.58 1 98.31 279 SER A O 1
ATOM 1992 N N . PHE A 1 280 ? 0.541 -32.188 -1.364 1 98.31 280 PHE A N 1
ATOM 1993 C CA . PHE A 1 280 ? 1.215 -32.062 -0.08 1 98.31 280 PHE A CA 1
ATOM 1994 C C . PHE A 1 280 ? 1.51 -33.406 0.537 1 98.31 280 PHE A C 1
ATOM 1996 O O . PHE A 1 280 ? 0.594 -34.125 0.967 1 98.31 280 PHE A O 1
ATOM 2003 N N . ARG A 1 281 ? 2.799 -33.75 0.704 1 98.19 281 ARG A N 1
ATOM 2004 C CA . ARG A 1 281 ? 3.152 -35.156 0.998 1 98.19 281 ARG A CA 1
ATOM 2005 C C . ARG A 1 281 ? 3.805 -35.281 2.371 1 98.19 281 ARG A C 1
ATOM 2007 O O . ARG A 1 281 ? 4.438 -34.312 2.848 1 98.19 281 ARG A O 1
ATOM 2014 N N . ARG A 1 282 ? 3.615 -36.562 2.932 1 97.62 282 ARG A N 1
ATOM 2015 C CA . ARG A 1 282 ? 4.184 -36.969 4.219 1 97.62 282 ARG A CA 1
ATOM 2016 C C . ARG A 1 282 ? 3.852 -35.938 5.293 1 97.62 282 ARG A C 1
ATOM 2018 O O . ARG A 1 282 ? 4.746 -35.406 5.965 1 97.62 282 ARG A O 1
ATOM 2025 N N . LEU A 1 283 ? 2.58 -35.656 5.383 1 97.81 283 LEU A N 1
ATOM 2026 C CA . LEU A 1 283 ? 2.064 -34.75 6.406 1 97.81 283 LEU A CA 1
ATOM 2027 C C . LEU A 1 283 ? 2.461 -35.219 7.801 1 97.81 283 LEU A C 1
ATOM 2029 O O . LEU A 1 283 ? 2.477 -36.406 8.07 1 97.81 283 LEU A O 1
ATOM 2033 N N . GLY A 1 284 ? 2.711 -34.25 8.695 1 97.5 284 GLY A N 1
ATOM 2034 C CA . GLY A 1 284 ? 3.082 -34.562 10.062 1 97.5 284 GLY A CA 1
ATOM 2035 C C . GLY A 1 284 ? 4.516 -34.188 10.398 1 97.5 284 GLY A C 1
ATOM 2036 O O . GLY A 1 284 ? 4.973 -34.406 11.523 1 97.5 284 GLY A O 1
ATOM 2037 N N . ASP A 1 285 ? 5.23 -33.625 9.469 1 97.88 285 ASP A N 1
ATOM 2038 C CA . ASP A 1 285 ? 6.602 -33.188 9.711 1 97.88 285 ASP A CA 1
ATOM 2039 C C . ASP A 1 285 ? 6.633 -31.859 10.453 1 97.88 285 ASP A C 1
ATOM 2041 O O . ASP A 1 285 ? 6.496 -30.797 9.836 1 97.88 285 ASP A O 1
ATOM 2045 N N . LEU A 1 286 ? 6.945 -31.859 11.711 1 97.38 286 LEU A N 1
ATOM 2046 C CA . LEU A 1 286 ? 6.883 -30.672 12.547 1 97.38 286 LEU A CA 1
ATOM 2047 C C . LEU A 1 286 ? 8.039 -29.734 12.242 1 97.38 286 LEU A C 1
ATOM 2049 O O . LEU A 1 286 ? 8.016 -28.562 12.641 1 97.38 286 LEU A O 1
ATOM 2053 N N . SER A 1 287 ? 9.055 -30.188 11.484 1 95.56 287 SER A N 1
ATOM 2054 C CA . SER A 1 287 ? 10.117 -29.297 11.039 1 95.56 287 SER A CA 1
ATOM 2055 C C . SER A 1 287 ? 9.625 -28.375 9.93 1 95.56 287 SER A C 1
ATOM 2057 O O . SER A 1 287 ? 10.266 -27.359 9.625 1 95.56 287 SER A O 1
ATOM 2059 N N . SER A 1 288 ? 8.5 -28.719 9.336 1 97.94 288 SER A N 1
ATOM 2060 C CA . SER A 1 288 ? 7.902 -27.891 8.297 1 97.94 288 SER A CA 1
ATOM 2061 C C . SER A 1 288 ? 6.875 -26.922 8.883 1 97.94 288 SER A C 1
ATOM 2063 O O . SER A 1 288 ? 6.809 -25.766 8.477 1 97.94 288 SER A O 1
ATOM 2065 N N . GLY A 1 289 ? 6.105 -27.406 9.727 1 98.44 289 GLY A N 1
ATOM 2066 C CA . GLY A 1 289 ? 5.086 -26.547 10.312 1 98.44 289 GLY A CA 1
ATOM 2067 C C . GLY A 1 289 ? 4.168 -27.266 11.273 1 98.44 289 GLY A C 1
ATOM 2068 O O . GLY A 1 289 ? 4.344 -28.469 11.523 1 98.44 289 GLY A O 1
ATOM 2069 N N . PRO A 1 290 ? 3.168 -26.5 11.773 1 98 290 PRO A N 1
ATOM 2070 C CA . PRO A 1 290 ? 2.262 -27.109 12.766 1 98 290 PRO A CA 1
ATOM 2071 C C . PRO A 1 290 ? 1.299 -28.109 12.141 1 98 290 PRO A C 1
ATOM 2073 O O . PRO A 1 290 ? 1.067 -28.094 10.93 1 98 290 PRO A O 1
ATOM 2076 N N . ASN A 1 291 ? 0.788 -29.047 12.992 1 97.25 291 ASN A N 1
ATOM 2077 C CA . ASN A 1 291 ? -0.163 -30.062 12.586 1 97.25 291 ASN A CA 1
ATOM 2078 C C . ASN A 1 291 ? -1.309 -30.203 13.586 1 97.25 291 ASN A C 1
ATOM 2080 O O . ASN A 1 291 ? -1.535 -31.281 14.141 1 97.25 291 ASN A O 1
ATOM 2084 N N . PRO A 1 292 ? -2.08 -29.109 13.695 1 92.62 292 PRO A N 1
ATOM 2085 C CA . PRO A 1 292 ? -3.111 -29.125 14.734 1 92.62 292 PRO A CA 1
ATOM 2086 C C . PRO A 1 292 ? -4.188 -30.172 14.477 1 92.62 292 PRO A C 1
ATOM 2088 O O . PRO A 1 292 ? -4.797 -30.688 15.422 1 92.62 292 PRO A O 1
ATOM 2091 N N . GLY A 1 293 ? -4.434 -30.609 13.297 1 91 293 GLY A N 1
ATOM 2092 C CA . GLY A 1 293 ? -5.453 -31.594 12.969 1 91 293 GLY A CA 1
ATOM 2093 C C . GLY A 1 293 ? -4.941 -33.031 13.039 1 91 293 GLY A C 1
ATOM 2094 O O . GLY A 1 293 ? -5.711 -33.969 12.875 1 91 293 GLY A O 1
ATOM 2095 N N . GLY A 1 294 ? -3.65 -33.156 13.234 1 94.19 294 GLY A N 1
ATOM 2096 C CA . GLY A 1 294 ? -3.057 -34.469 13.32 1 94.19 294 GLY A CA 1
ATOM 2097 C C . GLY A 1 294 ? -3.154 -35.25 12.023 1 94.19 294 GLY A C 1
ATOM 2098 O O . GLY A 1 294 ? -3.4 -36.469 12.039 1 94.19 294 GLY A O 1
ATOM 2099 N N . VAL A 1 295 ? -3.035 -34.531 10.953 1 94.81 295 VAL A N 1
ATOM 2100 C CA . VAL A 1 295 ? -3.189 -35.219 9.664 1 94.81 295 VAL A CA 1
ATOM 2101 C C . VAL A 1 295 ? -1.886 -35.906 9.289 1 94.81 295 VAL A C 1
ATOM 2103 O O . VAL A 1 295 ? -0.805 -35.5 9.711 1 94.81 295 VAL A O 1
ATOM 2106 N N . SER A 1 296 ? -2.012 -37.031 8.516 1 95.62 296 SER A N 1
ATOM 2107 C CA . SER A 1 296 ? -0.882 -37.781 7.984 1 95.62 296 SER A CA 1
ATOM 2108 C C . SER A 1 296 ? -1.128 -38.219 6.543 1 95.62 296 SER A C 1
ATOM 2110 O O . SER A 1 296 ? -2.219 -38 6.004 1 95.62 296 SER A O 1
ATOM 2112 N N . GLY A 1 297 ? -0.026 -38.688 5.875 1 95.06 297 GLY A N 1
ATOM 2113 C CA . GLY A 1 297 ? -0.161 -39.125 4.496 1 95.06 297 GLY A CA 1
ATOM 2114 C C . GLY A 1 297 ? -0.008 -37.969 3.498 1 95.06 297 GLY A C 1
ATOM 2115 O O . GLY A 1 297 ? 0.829 -37.094 3.682 1 95.06 297 GLY A O 1
ATOM 2116 N N . ASN A 1 298 ? -0.714 -38.125 2.379 1 96.94 298 ASN A N 1
ATOM 2117 C CA . ASN A 1 298 ? -0.607 -37.156 1.285 1 96.94 298 ASN A CA 1
ATOM 2118 C C . ASN A 1 298 ? -1.958 -36.531 0.959 1 96.94 298 ASN A C 1
ATOM 2120 O O . ASN A 1 298 ? -2.977 -37.219 0.918 1 96.94 298 ASN A O 1
ATOM 2124 N N . ALA A 1 299 ? -1.999 -35.25 0.887 1 97 299 ALA A N 1
ATOM 2125 C CA . ALA A 1 299 ? -3.154 -34.531 0.351 1 97 299 ALA A CA 1
ATOM 2126 C C . ALA A 1 299 ? -2.93 -34.125 -1.106 1 97 299 ALA A C 1
ATOM 2128 O O . ALA A 1 299 ? -2.027 -33.344 -1.413 1 97 299 ALA A O 1
ATOM 2129 N N . VAL A 1 300 ? -3.74 -34.656 -1.967 1 97.75 300 VAL A N 1
ATOM 2130 C CA . VAL A 1 300 ? -3.533 -34.469 -3.398 1 97.75 300 VAL A CA 1
ATOM 2131 C C . VAL A 1 300 ? -4.688 -33.688 -3.988 1 97.75 300 VAL A C 1
ATOM 2133 O O . VAL A 1 300 ? -5.859 -33.969 -3.732 1 97.75 300 VAL A O 1
ATOM 2136 N N . PHE A 1 301 ? -4.367 -32.625 -4.734 1 98.25 301 PHE A N 1
ATOM 2137 C CA . PHE A 1 301 ? -5.348 -31.781 -5.426 1 98.25 301 PHE A CA 1
ATOM 2138 C C . PHE A 1 301 ? -5.188 -31.906 -6.938 1 98.25 301 PHE A C 1
ATOM 2140 O O . PHE A 1 301 ? -4.07 -31.875 -7.453 1 98.25 301 PHE A O 1
ATOM 2147 N N . ASN A 1 302 ? -6.266 -32.094 -7.613 1 98.31 302 ASN A N 1
ATOM 2148 C CA . ASN A 1 302 ? -6.328 -31.984 -9.07 1 98.31 302 ASN A CA 1
ATOM 2149 C C . ASN A 1 302 ? -7.125 -30.766 -9.516 1 98.31 302 ASN A C 1
ATOM 2151 O O . ASN A 1 302 ? -8.25 -30.547 -9.062 1 98.31 302 ASN A O 1
ATOM 2155 N N . ASN A 1 303 ? -6.512 -29.922 -10.344 1 98.56 303 ASN A N 1
ATOM 2156 C CA . ASN A 1 303 ? -7.164 -2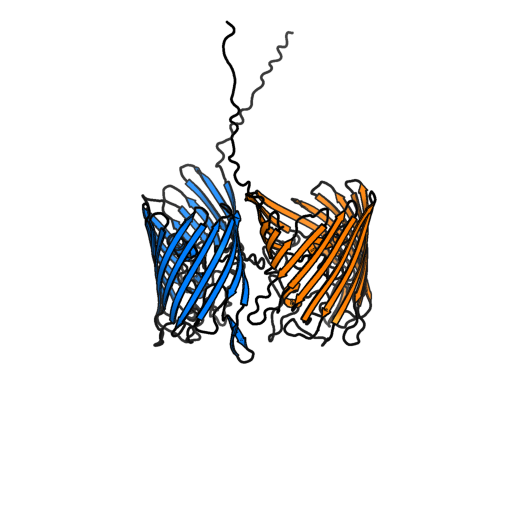8.75 -10.914 1 98.56 303 ASN A CA 1
ATOM 2157 C C . ASN A 1 303 ? -7.285 -28.875 -12.43 1 98.56 303 ASN A C 1
ATOM 2159 O O . ASN A 1 303 ? -6.324 -29.234 -13.109 1 98.56 303 ASN A O 1
ATOM 2163 N N . VAL A 1 304 ? -8.43 -28.641 -12.875 1 98.75 304 VAL A N 1
ATOM 2164 C CA . VAL A 1 304 ? -8.68 -28.547 -14.305 1 98.75 304 VAL A CA 1
ATOM 2165 C C . VAL A 1 304 ? -9.289 -27.172 -14.633 1 98.75 304 VAL A C 1
ATOM 2167 O O . VAL A 1 304 ? -10.273 -26.766 -14.016 1 98.75 304 VAL A O 1
ATOM 2170 N N . GLU A 1 305 ? -8.664 -26.5 -15.555 1 98.88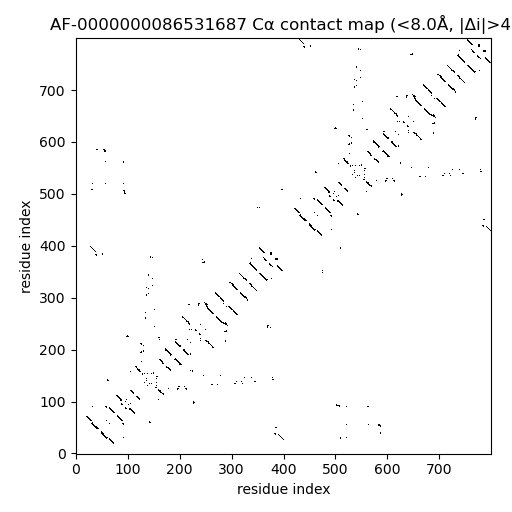 305 GLU A N 1
ATOM 2171 C CA . GLU A 1 305 ? -9.148 -25.188 -15.992 1 98.88 305 GLU A CA 1
ATOM 2172 C C . GLU A 1 305 ? -9.414 -25.172 -17.484 1 98.88 305 GLU A C 1
ATOM 2174 O O . GLU A 1 305 ? -8.625 -25.703 -18.281 1 98.88 305 GLU A O 1
ATOM 2179 N N . ALA A 1 306 ? -10.531 -24.609 -17.891 1 98.88 306 ALA A N 1
ATOM 2180 C CA . ALA A 1 306 ? -10.828 -24.25 -19.266 1 98.88 306 ALA A CA 1
ATOM 2181 C C . ALA A 1 306 ? -11.164 -22.766 -19.375 1 98.88 306 ALA A C 1
ATOM 2183 O O . ALA A 1 306 ? -11.852 -22.203 -18.516 1 98.88 306 ALA A O 1
ATOM 2184 N N . SER A 1 307 ? -10.617 -22.141 -20.438 1 98.81 307 SER A N 1
ATOM 2185 C CA . SER A 1 307 ? -10.867 -20.703 -20.578 1 98.81 307 SER A CA 1
ATOM 2186 C C . SER A 1 307 ? -11.008 -20.297 -22.047 1 98.81 307 SER A C 1
ATOM 2188 O O . SER A 1 307 ? -10.594 -21.047 -22.938 1 98.81 307 SER A O 1
ATOM 2190 N N . LEU A 1 308 ? -11.68 -19.25 -22.25 1 98.81 308 LEU A N 1
ATOM 2191 C CA . LEU A 1 308 ? -11.891 -18.625 -23.547 1 98.81 308 LEU A CA 1
ATOM 2192 C C . LEU A 1 308 ? -11.695 -17.109 -23.453 1 98.81 308 LEU A C 1
ATOM 2194 O O . LEU A 1 308 ? -12.281 -16.453 -22.594 1 98.81 308 LEU A O 1
ATOM 2198 N N . ARG A 1 309 ? -10.836 -16.641 -24.25 1 98.62 309 ARG A N 1
ATOM 2199 C CA . ARG A 1 309 ? -10.664 -15.211 -24.422 1 98.62 309 ARG A CA 1
ATOM 2200 C C . ARG A 1 309 ? -11.102 -14.773 -25.812 1 98.62 309 ARG A C 1
ATOM 2202 O O . ARG A 1 309 ? -10.781 -15.43 -26.812 1 98.62 309 ARG A O 1
ATOM 2209 N N . TYR A 1 310 ? -11.859 -13.688 -25.906 1 98.75 310 TYR A N 1
ATOM 2210 C CA . TYR A 1 310 ? -12.344 -13.156 -27.188 1 98.75 310 TYR A CA 1
ATOM 2211 C C . TYR A 1 310 ? -11.945 -11.688 -27.344 1 98.75 310 TYR A C 1
ATOM 2213 O O . TYR A 1 310 ? -12.195 -10.875 -26.453 1 98.75 310 TYR A O 1
ATOM 2221 N N . THR A 1 311 ? -11.375 -11.43 -28.453 1 98.25 311 THR A N 1
ATOM 2222 C CA . THR A 1 311 ? -11.047 -10.055 -28.797 1 98.25 311 THR A CA 1
ATOM 2223 C C . THR A 1 311 ? -12.133 -9.438 -29.672 1 98.25 311 THR A C 1
ATOM 2225 O O . THR A 1 311 ? -12.172 -9.664 -30.891 1 98.25 311 THR A O 1
ATOM 2228 N N . PHE A 1 312 ? -12.914 -8.602 -29.094 1 98.25 312 PHE A N 1
ATOM 2229 C CA . PHE A 1 312 ? -14.016 -7.965 -29.812 1 98.25 312 PHE A CA 1
ATOM 2230 C C . PHE A 1 312 ? -13.492 -6.926 -30.797 1 98.25 312 PHE A C 1
ATOM 2232 O O . PHE A 1 312 ? -13.984 -6.82 -31.922 1 98.25 312 PHE A O 1
ATOM 2239 N N . THR A 1 313 ? -12.562 -6.09 -30.344 1 97.31 313 THR A N 1
ATOM 2240 C CA . THR A 1 313 ? -11.812 -5.082 -31.078 1 97.31 313 THR A CA 1
ATOM 2241 C C . THR A 1 313 ? -10.375 -5.008 -30.594 1 97.31 313 THR A C 1
ATOM 2243 O O . THR A 1 313 ? -10.031 -5.609 -29.562 1 97.31 313 THR A O 1
ATOM 2246 N N . PRO A 1 314 ? -9.609 -4.258 -31.234 1 94.69 314 PRO A N 1
ATOM 2247 C CA . PRO A 1 314 ? -8.234 -4.133 -30.75 1 94.69 314 PRO A CA 1
ATOM 2248 C C . PRO A 1 314 ? -8.141 -3.484 -29.375 1 94.69 314 PRO A C 1
ATOM 2250 O O . PRO A 1 314 ? -7.102 -3.568 -28.719 1 94.69 314 PRO A O 1
ATOM 2253 N N . TYR A 1 315 ? -9.211 -2.877 -28.906 1 96.31 315 TYR A N 1
ATOM 2254 C CA . TYR A 1 315 ? -9.156 -2.16 -27.641 1 96.31 315 TYR A CA 1
ATOM 2255 C C . TYR A 1 315 ? -10.047 -2.832 -26.594 1 96.31 315 TYR A C 1
ATOM 2257 O O . TYR A 1 315 ? -10.109 -2.391 -25.453 1 96.31 315 TYR A O 1
ATOM 2265 N N . LEU A 1 316 ? -10.75 -3.787 -26.984 1 98.31 316 LEU A N 1
ATOM 2266 C CA . LEU A 1 316 ? -11.695 -4.43 -26.078 1 98.31 316 LEU A CA 1
ATOM 2267 C C . LEU A 1 316 ? -11.594 -5.949 -26.172 1 98.31 316 LEU A C 1
ATOM 2269 O O . LEU A 1 316 ? -11.742 -6.52 -27.25 1 98.31 316 LEU A O 1
ATOM 2273 N N . PHE A 1 317 ? -11.328 -6.578 -25.062 1 98.31 317 PHE A N 1
ATOM 2274 C CA . PHE A 1 317 ? -11.375 -8.031 -25.016 1 98.31 317 PHE A CA 1
ATOM 2275 C C . PHE A 1 317 ? -12.031 -8.516 -23.734 1 98.31 317 PHE A C 1
ATOM 2277 O O . PHE A 1 317 ? -12.227 -7.738 -22.797 1 98.31 317 PHE A O 1
ATOM 2284 N N . GLY A 1 318 ? -12.445 -9.734 -23.734 1 98.5 318 GLY A N 1
ATOM 2285 C CA . GLY A 1 318 ? -13.031 -10.391 -22.562 1 98.5 318 GLY A CA 1
ATOM 2286 C C . GLY A 1 318 ? -12.781 -11.883 -22.531 1 98.5 318 GLY A C 1
ATOM 2287 O O . GLY A 1 318 ? -12.195 -12.445 -23.469 1 98.5 318 GLY A O 1
ATOM 2288 N N . GLY A 1 319 ? -13.078 -12.469 -21.375 1 98.75 319 GLY A N 1
ATOM 2289 C CA . GLY A 1 319 ? -12.883 -13.898 -21.234 1 98.75 319 GLY A CA 1
ATOM 2290 C C . GLY A 1 319 ? -13.789 -14.531 -20.203 1 98.75 319 GLY A C 1
ATOM 2291 O O . GLY A 1 319 ? -14.445 -13.82 -19.438 1 98.75 319 GLY A O 1
ATOM 2292 N N . VAL A 1 320 ? -13.914 -15.75 -20.312 1 98.81 320 VAL A N 1
ATOM 2293 C CA . VAL A 1 320 ? -14.594 -16.578 -19.328 1 98.81 320 VAL A CA 1
ATOM 2294 C C . VAL A 1 320 ? -13.734 -17.797 -19 1 98.81 320 VAL A C 1
ATOM 2296 O O . VAL A 1 320 ? -12.906 -18.219 -19.812 1 98.81 320 VAL A O 1
ATOM 2299 N N . ALA A 1 321 ? -13.867 -18.297 -17.797 1 98.88 321 ALA A N 1
ATOM 2300 C CA . ALA A 1 321 ? -13.109 -19.484 -17.391 1 98.88 321 ALA A CA 1
ATOM 2301 C C . ALA A 1 321 ? -13.891 -20.312 -16.375 1 98.88 321 ALA A C 1
ATOM 2303 O O . ALA A 1 321 ? -14.734 -19.781 -15.648 1 98.88 321 ALA A O 1
ATOM 2304 N N . TYR A 1 322 ? -13.727 -21.547 -16.422 1 98.81 322 TYR A N 1
ATOM 2305 C CA . TYR A 1 322 ? -14.188 -22.5 -15.414 1 98.81 322 TYR A CA 1
ATOM 2306 C C . TYR A 1 322 ? -13.016 -23.266 -14.82 1 98.81 322 TYR A C 1
ATOM 2308 O O . TYR A 1 322 ? -12.18 -23.797 -15.547 1 98.81 322 TYR A O 1
ATOM 2316 N N . ASP A 1 323 ? -12.922 -23.266 -13.508 1 98.62 323 ASP A N 1
ATOM 2317 C CA . ASP A 1 323 ? -11.914 -24.016 -12.766 1 98.62 323 ASP A CA 1
ATOM 2318 C C . ASP A 1 323 ? -12.57 -25.031 -11.828 1 98.62 323 ASP A C 1
ATOM 2320 O O . ASP A 1 323 ? -13.469 -24.688 -11.055 1 98.62 323 ASP A O 1
ATOM 2324 N N . TYR A 1 324 ? -12.188 -26.25 -11.969 1 98.75 324 TYR A N 1
ATOM 2325 C CA . TYR A 1 324 ? -12.594 -27.328 -11.078 1 98.75 324 TYR A CA 1
ATOM 2326 C C . TYR A 1 324 ? -11.398 -27.844 -10.281 1 98.75 324 TYR A C 1
ATOM 2328 O O . TYR A 1 324 ? -10.414 -28.312 -10.859 1 98.75 324 TYR A O 1
ATOM 2336 N N . THR A 1 325 ? -11.461 -27.75 -8.977 1 98.56 325 THR A N 1
ATOM 2337 C CA . THR A 1 325 ? -10.43 -28.25 -8.086 1 98.56 325 THR A CA 1
ATOM 2338 C C . THR A 1 325 ? -10.984 -29.344 -7.164 1 98.56 325 THR A C 1
ATOM 2340 O O . THR A 1 325 ? -11.969 -29.109 -6.457 1 98.56 325 THR A O 1
ATOM 2343 N N . ARG A 1 326 ? -10.359 -30.484 -7.148 1 97.62 326 ARG A N 1
ATOM 2344 C CA . ARG A 1 326 ? -10.758 -31.578 -6.277 1 97.62 326 ARG A CA 1
ATOM 2345 C C . ARG A 1 326 ? -9.609 -32.031 -5.383 1 97.62 326 ARG A C 1
ATOM 2347 O O . ARG A 1 326 ? -8.562 -32.438 -5.879 1 97.62 326 ARG A O 1
ATOM 2354 N N . GLY A 1 327 ? -9.852 -31.891 -4.164 1 95.19 327 GLY A N 1
ATOM 2355 C CA . GLY A 1 327 ? -8.898 -32.406 -3.188 1 95.19 327 GLY A CA 1
ATOM 2356 C C . GLY A 1 327 ? -9.203 -33.812 -2.717 1 95.19 327 GLY A C 1
ATOM 2357 O O . GLY A 1 327 ? -10.359 -34.156 -2.5 1 95.19 327 GLY A O 1
ATOM 2358 N N . GLY A 1 328 ? -8.125 -34.531 -2.67 1 85.75 328 GLY A N 1
ATOM 2359 C CA . GLY A 1 328 ? -8.289 -35.875 -2.09 1 85.75 328 GLY A CA 1
ATOM 2360 C C . GLY A 1 328 ? -8.398 -35.844 -0.577 1 85.75 328 GLY A C 1
ATOM 2361 O O . GLY A 1 328 ? -7.988 -34.875 0.066 1 85.75 328 GLY A O 1
ATOM 2362 N N . GLY A 1 329 ? -9.094 -36.844 0.046 1 82.62 329 GLY A N 1
ATOM 2363 C CA . GLY A 1 329 ? -9.211 -36.969 1.49 1 82.62 329 GLY A CA 1
ATOM 2364 C C . GLY A 1 329 ? -7.902 -37.344 2.162 1 82.62 329 GLY A C 1
ATOM 2365 O O . GLY A 1 329 ? -6.98 -37.844 1.511 1 82.62 329 GLY A O 1
ATOM 2366 N N . VAL A 1 330 ? -7.773 -36.75 3.316 1 87.81 330 VAL A N 1
ATOM 2367 C CA . VAL A 1 330 ? -6.672 -37.125 4.184 1 87.81 330 VAL A CA 1
ATOM 2368 C C . VAL A 1 330 ? -7.219 -37.812 5.441 1 87.81 330 VAL A C 1
ATOM 2370 O O . VAL A 1 330 ? -8.281 -37.438 5.938 1 87.81 330 VAL A O 1
ATOM 2373 N N . ASN A 1 331 ? -6.516 -38.812 5.98 1 83.31 331 ASN A N 1
ATOM 2374 C CA . ASN A 1 331 ? -6.887 -39.5 7.211 1 83.31 331 ASN A CA 1
ATOM 2375 C C . ASN A 1 331 ? -8.344 -39.938 7.176 1 83.31 331 ASN A C 1
ATOM 2377 O O . ASN A 1 331 ? -9.078 -39.781 8.148 1 83.31 331 ASN A O 1
ATOM 2381 N N . GLY A 1 332 ? -8.812 -40.469 6.109 1 80.44 332 GLY A N 1
ATOM 2382 C CA . GLY A 1 332 ? -10.156 -41 6.047 1 80.44 332 GLY A CA 1
ATOM 2383 C C . GLY A 1 332 ? -11.227 -39.938 5.836 1 80.44 332 GLY A C 1
ATOM 2384 O O . GLY A 1 332 ? -12.414 -40.281 5.766 1 80.44 332 GLY A O 1
ATOM 2385 N N . ARG A 1 333 ? -10.828 -38.719 5.82 1 80.44 333 ARG A N 1
ATOM 2386 C CA . ARG A 1 333 ? -11.781 -37.625 5.559 1 80.44 333 ARG A CA 1
ATOM 2387 C C . ARG A 1 333 ? -11.875 -37.344 4.062 1 80.44 333 ARG A C 1
ATOM 2389 O O . ARG A 1 333 ? -10.898 -37.5 3.33 1 80.44 333 ARG A O 1
ATOM 2396 N N . ASP A 1 334 ? -13.078 -36.938 3.668 1 87.75 334 ASP A N 1
ATOM 2397 C CA . ASP A 1 334 ? -13.258 -36.531 2.281 1 87.75 334 ASP A CA 1
ATOM 2398 C C . ASP A 1 334 ? -12.523 -35.219 2.002 1 87.75 334 ASP A C 1
ATOM 2400 O O . ASP A 1 334 ? -12.266 -34.438 2.92 1 87.75 334 ASP A O 1
ATOM 2404 N N . GLY A 1 335 ? -12.141 -35.031 0.771 1 93.75 335 GLY A N 1
ATOM 2405 C CA . GLY A 1 335 ? -11.5 -33.781 0.382 1 93.75 335 GLY A CA 1
ATOM 2406 C C . GLY A 1 335 ? -12.477 -32.75 -0.085 1 93.75 335 GLY A C 1
ATOM 2407 O O . GLY A 1 335 ? -13.664 -33 -0.258 1 93.75 335 GLY A O 1
ATOM 2408 N N . ALA A 1 336 ? -11.992 -31.516 -0.198 1 96.69 336 ALA A N 1
ATOM 2409 C CA . ALA A 1 336 ? -12.82 -30.406 -0.647 1 96.69 336 ALA A CA 1
ATOM 2410 C C . ALA A 1 336 ? -12.844 -30.312 -2.17 1 96.69 336 ALA A C 1
ATOM 2412 O O . ALA A 1 336 ? -11.883 -30.719 -2.834 1 96.69 336 ALA A O 1
ATOM 2413 N N . THR A 1 337 ? -13.914 -29.859 -2.637 1 98.12 337 THR A N 1
ATOM 2414 C CA . THR A 1 337 ? -14.078 -29.547 -4.051 1 98.12 337 THR A CA 1
ATOM 2415 C C . THR A 1 337 ? -14.438 -28.078 -4.242 1 98.12 337 THR A C 1
ATOM 2417 O O . THR A 1 337 ? -15.227 -27.531 -3.475 1 98.12 337 THR A O 1
ATOM 2420 N N . TYR A 1 338 ? -13.875 -27.453 -5.223 1 98.69 338 TYR A N 1
ATOM 2421 C CA . TYR A 1 338 ? -14.18 -26.078 -5.562 1 98.69 338 TYR A CA 1
ATOM 2422 C C . TYR A 1 338 ? -14.578 -25.938 -7.027 1 98.69 338 TYR A C 1
ATOM 2424 O O . TYR A 1 338 ? -13.867 -26.422 -7.914 1 98.69 338 TYR A O 1
ATOM 2432 N N . HIS A 1 339 ? -15.711 -25.391 -7.254 1 98.88 339 HIS A N 1
ATOM 2433 C CA . HIS A 1 339 ? -16.156 -24.938 -8.562 1 98.88 339 HIS A CA 1
ATOM 2434 C C . HIS A 1 339 ? -16.062 -23.422 -8.68 1 98.88 339 HIS A C 1
ATOM 2436 O O . HIS A 1 339 ? -16.641 -22.703 -7.871 1 98.88 339 HIS A O 1
ATOM 2442 N N . GLN A 1 340 ? -15.352 -22.969 -9.68 1 98.81 340 GLN A N 1
ATOM 2443 C CA . GLN A 1 340 ? -15.188 -21.531 -9.852 1 98.81 340 GLN A CA 1
ATOM 2444 C C . GLN A 1 340 ? -15.477 -21.109 -11.289 1 98.81 340 GLN A C 1
ATOM 2446 O O . GLN A 1 340 ? -14.953 -21.703 -12.234 1 98.81 340 GLN A O 1
ATOM 2451 N N . VAL A 1 341 ? -16.344 -20.156 -11.43 1 98.88 341 VAL A N 1
ATOM 2452 C CA . VAL A 1 341 ? -16.625 -19.547 -12.727 1 98.88 341 VAL A CA 1
ATOM 2453 C C . VAL A 1 341 ? -16.219 -18.078 -12.695 1 98.88 341 VAL A C 1
ATOM 2455 O O . VAL A 1 341 ? -16.406 -17.391 -11.695 1 98.88 341 VAL A O 1
ATOM 2458 N N . ALA A 1 342 ? -15.594 -17.641 -13.758 1 98.81 342 ALA A N 1
ATOM 2459 C CA . ALA A 1 342 ? -15.109 -16.266 -13.805 1 98.81 342 ALA A CA 1
ATOM 2460 C C . ALA A 1 342 ? -15.367 -15.641 -15.18 1 98.81 342 ALA A C 1
ATOM 2462 O O . ALA A 1 342 ? -15.422 -16.344 -16.188 1 98.81 342 ALA A O 1
ATOM 2463 N N . ALA A 1 343 ? -15.539 -14.352 -15.203 1 98.81 343 ALA A N 1
ATOM 2464 C CA . ALA A 1 343 ? -15.656 -13.547 -16.422 1 98.81 343 ALA A CA 1
ATOM 2465 C C . ALA A 1 343 ? -14.961 -12.195 -16.25 1 98.81 343 ALA A C 1
ATOM 2467 O O . ALA A 1 343 ? -14.844 -11.68 -15.133 1 98.81 343 ALA A O 1
ATOM 2468 N N . GLY A 1 344 ? -14.469 -11.703 -17.344 1 98.56 344 GLY A N 1
ATOM 2469 C CA . GLY A 1 344 ? -13.812 -10.398 -17.344 1 98.56 344 GLY A CA 1
ATOM 2470 C C . GLY A 1 344 ? -13.938 -9.656 -18.656 1 98.56 344 GLY A C 1
ATOM 2471 O O . GLY A 1 344 ? -14.109 -10.273 -19.703 1 98.56 344 GLY A O 1
ATOM 2472 N N . LEU A 1 345 ? -13.945 -8.367 -18.578 1 98.69 345 LEU A N 1
ATOM 2473 C CA . LEU A 1 345 ? -13.914 -7.434 -19.688 1 98.69 345 LEU A CA 1
ATOM 2474 C C . LEU A 1 345 ? -12.844 -6.363 -19.484 1 98.69 345 LEU A C 1
ATOM 2476 O O . LEU A 1 345 ? -12.742 -5.789 -18.406 1 98.69 345 LEU A O 1
ATOM 2480 N N . ASP A 1 346 ? -12.039 -6.176 -20.516 1 98.56 346 ASP A N 1
ATOM 2481 C CA . ASP A 1 346 ? -10.953 -5.203 -20.438 1 98.56 346 ASP A CA 1
ATOM 2482 C C . ASP A 1 346 ? -11 -4.23 -21.609 1 98.56 346 ASP A C 1
ATOM 2484 O O . ASP A 1 346 ? -11.055 -4.652 -22.766 1 98.56 346 ASP A O 1
ATOM 2488 N N . TYR A 1 347 ? -11.023 -2.939 -21.328 1 98.62 347 TYR A N 1
ATOM 2489 C CA . TYR A 1 347 ? -11.055 -1.886 -22.344 1 98.62 347 TYR A CA 1
ATOM 2490 C C . TYR A 1 347 ? -9.797 -1.025 -22.266 1 98.62 347 TYR A C 1
ATOM 2492 O O . TYR A 1 347 ? -9.586 -0.308 -21.281 1 98.62 347 TYR A O 1
ATOM 2500 N N . PHE A 1 348 ? -9.039 -1.06 -23.359 1 97.38 348 PHE A N 1
ATOM 2501 C CA . PHE A 1 348 ? -7.809 -0.278 -23.438 1 97.38 348 PHE A CA 1
ATOM 2502 C C . PHE A 1 348 ? -8.109 1.168 -23.812 1 97.38 348 PHE A C 1
ATOM 2504 O O . PHE A 1 348 ? -8.633 1.438 -24.891 1 97.38 348 PHE A O 1
ATOM 2511 N N . LEU A 1 349 ? -7.711 2.023 -22.875 1 96.81 349 LEU A N 1
ATOM 2512 C CA . LEU A 1 349 ? -7.75 3.447 -23.203 1 96.81 349 LEU A CA 1
ATOM 2513 C C . LEU A 1 349 ? -6.504 3.865 -23.969 1 96.81 349 LEU A C 1
ATOM 2515 O O . LEU A 1 349 ? -6.527 4.848 -24.703 1 96.81 349 LEU A O 1
ATOM 2519 N N . SER A 1 350 ? -5.406 3.201 -23.75 1 95.38 350 SER A N 1
ATOM 2520 C CA . SER A 1 350 ? -4.133 3.252 -24.453 1 95.38 350 SER A CA 1
ATOM 2521 C C . SER A 1 350 ? -3.383 1.932 -24.344 1 95.38 350 SER A C 1
ATOM 2523 O O . SER A 1 350 ? -3.904 0.961 -23.781 1 95.38 350 SER A O 1
ATOM 2525 N N . LYS A 1 351 ? -2.168 1.929 -24.875 1 93.56 351 LYS A N 1
ATOM 2526 C CA . LYS A 1 351 ? -1.352 0.725 -24.75 1 93.56 351 LYS A CA 1
ATOM 2527 C C . LYS A 1 351 ? -0.926 0.496 -23.297 1 93.56 351 LYS A C 1
ATOM 2529 O O . LYS A 1 351 ? -0.489 -0.599 -22.938 1 93.56 351 LYS A O 1
ATOM 2534 N N . ARG A 1 352 ? -1.049 1.487 -22.438 1 95.94 352 ARG A N 1
ATOM 2535 C CA . ARG A 1 352 ? -0.493 1.404 -21.094 1 95.94 352 ARG A CA 1
ATOM 2536 C C . ARG A 1 352 ? -1.591 1.514 -20.047 1 95.94 352 ARG A C 1
ATOM 2538 O O . ARG A 1 352 ? -1.355 1.245 -18.859 1 95.94 352 ARG A O 1
ATOM 2545 N N . THR A 1 353 ? -2.76 1.941 -20.484 1 97.44 353 THR A N 1
ATOM 2546 C CA . THR A 1 353 ? -3.834 2.199 -19.531 1 97.44 353 THR A CA 1
ATOM 2547 C C . THR A 1 353 ? -5.109 1.474 -19.938 1 97.44 353 THR A C 1
ATOM 2549 O O . THR A 1 353 ? -5.523 1.547 -21.094 1 97.44 353 THR A O 1
ATOM 2552 N N . ASP A 1 354 ? -5.676 0.823 -18.969 1 97.94 354 ASP A N 1
ATOM 2553 C CA . ASP A 1 354 ? -6.949 0.174 -19.266 1 97.94 354 ASP A CA 1
ATOM 2554 C C . ASP A 1 354 ? -7.867 0.182 -18.047 1 97.94 354 ASP A C 1
ATOM 2556 O O . ASP A 1 354 ? -7.406 0.361 -16.922 1 97.94 354 ASP A O 1
ATOM 2560 N N . VAL A 1 355 ? -9.164 0.139 -18.281 1 98.38 355 VAL A N 1
ATOM 2561 C CA . VAL A 1 355 ? -10.195 -0.115 -17.281 1 98.38 355 VAL A CA 1
ATOM 2562 C C . VAL A 1 355 ? -10.789 -1.509 -17.5 1 98.38 355 VAL A C 1
ATOM 2564 O O . VAL A 1 355 ? -10.852 -2.002 -18.625 1 98.38 355 VAL A O 1
ATOM 2567 N N . TYR A 1 356 ? -11.219 -2.135 -16.391 1 98.69 356 TYR A N 1
ATOM 2568 C CA . TYR A 1 356 ? -11.703 -3.5 -16.562 1 98.69 356 TYR A CA 1
ATOM 2569 C C . TYR A 1 356 ? -12.789 -3.828 -15.539 1 98.69 356 TYR A C 1
ATOM 2571 O O . TYR A 1 356 ? -12.914 -3.146 -14.516 1 98.69 356 TYR A O 1
ATOM 2579 N N . LEU A 1 357 ? -13.57 -4.75 -15.93 1 98.56 357 LEU A N 1
ATOM 2580 C CA . LEU A 1 357 ? -14.578 -5.387 -15.086 1 98.56 357 LEU A CA 1
ATOM 2581 C C . LEU A 1 357 ? -14.281 -6.871 -14.906 1 98.56 357 LEU A C 1
ATOM 2583 O O . LEU A 1 357 ? -13.781 -7.523 -15.82 1 98.56 357 LEU A O 1
ATOM 2587 N N . SER A 1 358 ? -14.523 -7.375 -13.734 1 97.94 358 SER A N 1
ATOM 2588 C CA . SER A 1 358 ? -14.398 -8.812 -13.523 1 97.94 358 SER A CA 1
ATOM 2589 C C . SER A 1 358 ? -15.438 -9.32 -12.523 1 97.94 358 SER A C 1
ATOM 2591 O O . SER A 1 358 ? -15.898 -8.562 -11.664 1 97.94 358 SER A O 1
ATOM 2593 N N . ALA A 1 359 ? -15.836 -10.523 -12.672 1 98.62 359 ALA A N 1
ATOM 2594 C CA . ALA A 1 359 ? -16.75 -11.219 -11.766 1 98.62 359 ALA A CA 1
ATOM 2595 C C . ALA A 1 359 ? -16.312 -12.672 -11.57 1 98.62 359 ALA A C 1
ATOM 2597 O O . ALA A 1 359 ? -15.898 -13.336 -12.523 1 98.62 359 ALA A O 1
ATOM 2598 N N . VAL A 1 360 ? -16.328 -13.172 -10.328 1 98.81 360 VAL A N 1
ATOM 2599 C CA . VAL A 1 360 ? -15.977 -14.539 -9.984 1 98.81 360 VAL A CA 1
ATOM 2600 C C . VAL A 1 360 ? -17 -15.109 -9.008 1 98.81 360 VAL A C 1
ATOM 2602 O O . VAL A 1 360 ? -17.438 -14.422 -8.086 1 98.81 360 VAL A O 1
ATOM 2605 N N . TYR A 1 361 ? -17.5 -16.219 -9.266 1 98.88 361 TYR A N 1
ATOM 2606 C CA . TYR A 1 361 ? -18.344 -17 -8.367 1 98.88 361 TYR A CA 1
ATOM 2607 C C . TYR A 1 361 ? -17.719 -18.344 -8.031 1 98.88 361 TYR A C 1
ATOM 2609 O O . TYR A 1 361 ? -17.203 -19.031 -8.922 1 98.88 361 TYR A O 1
ATOM 2617 N N . GLN A 1 362 ? -17.703 -18.719 -6.734 1 98.81 362 GLN A N 1
ATOM 2618 C CA . GLN A 1 362 ? -17.109 -19.969 -6.309 1 98.81 362 GLN A CA 1
ATOM 2619 C C . GLN A 1 362 ? -18.031 -20.719 -5.355 1 98.81 362 GLN A C 1
ATOM 2621 O O . GLN A 1 362 ? -18.672 -20.109 -4.492 1 98.81 362 GLN A O 1
ATOM 2626 N N . ARG A 1 363 ? -18.109 -22 -5.531 1 98.81 363 ARG A N 1
ATOM 2627 C CA . ARG A 1 363 ? -18.828 -22.906 -4.637 1 98.81 363 ARG A CA 1
ATOM 2628 C C . ARG A 1 363 ? -17.906 -24.016 -4.141 1 98.81 363 ARG A C 1
ATOM 2630 O O . ARG A 1 363 ? -17.156 -24.625 -4.926 1 98.81 363 ARG A O 1
ATOM 2637 N N . ALA A 1 364 ? -17.969 -24.25 -2.871 1 98.62 364 ALA A N 1
ATOM 2638 C CA . ALA A 1 364 ? -17.141 -25.281 -2.25 1 98.62 364 ALA A CA 1
ATOM 2639 C C . ALA A 1 364 ? -18.016 -26.375 -1.651 1 98.62 364 ALA A C 1
ATOM 2641 O O . ALA A 1 364 ? -19.188 -26.156 -1.331 1 98.62 364 ALA A O 1
ATOM 2642 N N . SER A 1 365 ? -17.547 -27.578 -1.559 1 98.06 365 SER A N 1
ATOM 2643 C CA . SER A 1 365 ? -18.188 -28.703 -0.878 1 98.06 365 SER A CA 1
ATOM 2644 C C . SER A 1 365 ? -17.156 -29.641 -0.273 1 98.06 365 SER A C 1
ATOM 2646 O O . SER A 1 365 ? -15.961 -29.547 -0.592 1 98.06 365 SER A O 1
ATOM 2648 N N . GLY A 1 366 ? -17.594 -30.453 0.646 1 96.62 366 GLY A N 1
ATOM 2649 C CA . GLY A 1 366 ? -16.719 -31.406 1.304 1 96.62 366 GLY A CA 1
ATOM 2650 C C . GLY A 1 366 ? -16.031 -30.844 2.531 1 96.62 366 GLY A C 1
ATOM 2651 O O . GLY A 1 366 ? -16.609 -30.016 3.25 1 96.62 366 GLY A O 1
ATOM 2652 N N . THR A 1 367 ? -14.82 -31.422 2.809 1 95.88 367 THR A N 1
ATOM 2653 C CA . THR A 1 367 ? -14.047 -31.031 3.982 1 95.88 367 THR A CA 1
ATOM 2654 C C . THR A 1 367 ? -12.727 -30.375 3.57 1 95.88 367 THR A C 1
ATOM 2656 O O . THR A 1 367 ? -11.977 -30.938 2.768 1 95.88 367 THR A O 1
ATOM 2659 N N . ASP A 1 368 ? -12.484 -29.172 4.078 1 94.5 368 ASP A N 1
ATOM 2660 C CA . ASP A 1 368 ? -11.281 -28.469 3.65 1 94.5 368 ASP A CA 1
ATOM 2661 C C . ASP A 1 368 ? -10.062 -28.938 4.445 1 94.5 368 ASP A C 1
ATOM 2663 O O . ASP A 1 368 ? -10.141 -29.906 5.195 1 94.5 368 ASP A O 1
ATOM 2667 N N . SER A 1 369 ? -8.906 -28.312 4.258 1 95.38 369 SER A N 1
ATOM 2668 C CA . SER A 1 369 ? -7.625 -28.766 4.801 1 95.38 369 SER A CA 1
ATOM 2669 C C . SER A 1 369 ? -7.605 -28.672 6.32 1 95.38 369 SER A C 1
ATOM 2671 O O . SER A 1 369 ? -6.77 -29.297 6.977 1 95.38 369 SER A O 1
ATOM 2673 N N . THR A 1 370 ? -8.5 -27.875 6.945 1 93.69 370 THR A N 1
ATOM 2674 C CA . THR A 1 370 ? -8.531 -27.672 8.391 1 93.69 370 THR A CA 1
ATOM 2675 C C . THR A 1 370 ? -9.43 -28.688 9.062 1 93.69 370 THR A C 1
ATOM 2677 O O . THR A 1 370 ? -9.609 -28.656 10.281 1 93.69 370 THR A O 1
ATOM 2680 N N . GLY A 1 371 ? -9.992 -29.531 8.266 1 93.88 371 GLY A N 1
ATOM 2681 C CA . GLY A 1 371 ? -10.891 -30.547 8.805 1 93.88 371 GLY A CA 1
ATOM 2682 C C . GLY A 1 371 ? -12.297 -30.031 9.039 1 93.88 371 GLY A C 1
ATOM 2683 O O . GLY A 1 371 ? -13.094 -30.656 9.734 1 93.88 371 GLY A O 1
ATOM 2684 N N . ARG A 1 372 ? -12.648 -28.906 8.523 1 93.25 372 ARG A N 1
ATOM 2685 C CA . ARG A 1 372 ? -13.961 -28.281 8.633 1 93.25 372 ARG A CA 1
ATOM 2686 C C . ARG A 1 372 ? -14.695 -28.312 7.293 1 93.25 372 ARG A C 1
ATOM 2688 O O . ARG A 1 372 ? -14.094 -28.594 6.254 1 93.25 372 ARG A O 1
ATOM 2695 N N . PRO A 1 373 ? -16.047 -28.109 7.402 1 95.44 373 PRO A N 1
ATOM 2696 C CA . PRO A 1 373 ? -16.734 -27.969 6.109 1 95.44 373 PRO A CA 1
ATOM 2697 C C . PRO A 1 373 ? -16.094 -26.906 5.215 1 95.44 373 PRO A C 1
ATOM 2699 O O . PRO A 1 373 ? -15.805 -25.797 5.676 1 95.44 373 PRO A O 1
ATOM 2702 N N . ALA A 1 374 ? -15.891 -27.328 4 1 97.38 374 ALA A N 1
ATOM 2703 C CA . ALA A 1 374 ? -15.219 -26.422 3.076 1 97.38 374 ALA A CA 1
ATOM 2704 C C . ALA A 1 374 ? -16.062 -25.156 2.838 1 97.38 374 ALA A C 1
ATOM 2706 O O . ALA A 1 374 ? -17.281 -25.234 2.703 1 97.38 374 ALA A O 1
ATOM 2707 N N . VAL A 1 375 ? -15.398 -24 2.803 1 98 375 VAL A N 1
ATOM 2708 C CA . VAL A 1 375 ? -16.031 -22.734 2.459 1 98 375 VAL A CA 1
ATOM 2709 C C . VAL A 1 375 ? -15.422 -22.188 1.171 1 98 375 VAL A C 1
ATOM 2711 O O . VAL A 1 375 ? -14.297 -22.547 0.808 1 98 375 VAL A O 1
ATOM 2714 N N . ALA A 1 376 ? -16.156 -21.391 0.461 1 98.5 376 ALA A N 1
ATOM 2715 C CA . ALA A 1 376 ? -15.586 -20.703 -0.688 1 98.5 376 ALA A CA 1
ATOM 2716 C C . ALA A 1 376 ? -14.453 -19.766 -0.257 1 98.5 376 ALA A C 1
ATOM 2718 O O . ALA A 1 376 ? -14.516 -19.172 0.82 1 98.5 376 ALA A O 1
ATOM 2719 N N . ALA A 1 377 ? -13.484 -19.688 -1.081 1 97.94 377 ALA A N 1
ATOM 2720 C CA . ALA A 1 377 ? -12.281 -18.922 -0.742 1 97.94 377 ALA A CA 1
ATOM 2721 C C . ALA A 1 377 ? -11.656 -18.312 -1.988 1 97.94 377 ALA A C 1
ATOM 2723 O O . ALA A 1 377 ? -10.484 -18.562 -2.291 1 97.94 377 ALA A O 1
ATOM 2724 N N . ILE A 1 378 ? -12.367 -17.453 -2.654 1 98 378 ILE A N 1
ATOM 2725 C CA . ILE A 1 378 ? -11.812 -16.734 -3.799 1 98 378 ILE A CA 1
ATOM 2726 C C . ILE A 1 378 ? -10.539 -16 -3.375 1 98 378 ILE A C 1
ATOM 2728 O O . ILE A 1 378 ? -10.484 -15.43 -2.281 1 98 378 ILE A O 1
ATOM 2732 N N . ASN A 1 379 ? -9.523 -15.984 -4.207 1 97.44 379 ASN A N 1
ATOM 2733 C CA . ASN A 1 379 ? -8.25 -15.344 -3.891 1 97.44 379 ASN A CA 1
ATOM 2734 C C . ASN A 1 379 ? -8.406 -13.844 -3.668 1 97.44 379 ASN A C 1
ATOM 2736 O O . ASN A 1 379 ? -9.016 -13.156 -4.488 1 97.44 379 ASN A O 1
ATOM 2740 N N . GLY A 1 380 ? -7.855 -13.305 -2.479 1 92.44 380 GLY A N 1
ATOM 2741 C CA . GLY A 1 380 ? -7.781 -11.867 -2.318 1 92.44 380 GLY A CA 1
ATOM 2742 C C . GLY A 1 380 ? -8.625 -11.344 -1.17 1 92.44 380 GLY A C 1
ATOM 2743 O O . GLY A 1 380 ? -8.086 -10.922 -0.143 1 92.44 380 GLY A O 1
ATOM 2744 N N . PRO A 1 381 ? -9.93 -11.398 -1.159 1 88.81 381 PRO A N 1
ATOM 2745 C CA . PRO A 1 381 ? -10.805 -10.727 -0.194 1 88.81 381 PRO A CA 1
ATOM 2746 C C . PRO A 1 381 ? -10.852 -11.43 1.157 1 88.81 381 PRO A C 1
ATOM 2748 O O . PRO A 1 381 ? -11.227 -10.828 2.164 1 88.81 381 PRO A O 1
ATOM 2751 N N . GLY A 1 382 ? -10.617 -12.711 1.217 1 93.06 382 GLY A N 1
ATOM 2752 C CA . GLY A 1 382 ? -10.828 -13.547 2.389 1 93.06 382 GLY A CA 1
ATOM 2753 C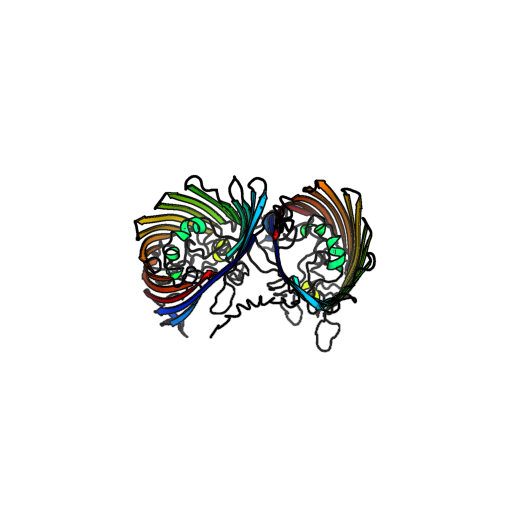 C . GLY A 1 382 ? -11.867 -14.633 2.166 1 93.06 382 GLY A C 1
ATOM 2754 O O . GLY A 1 382 ? -12.672 -14.555 1.235 1 93.06 382 GLY A O 1
ATOM 2755 N N . ALA A 1 383 ? -11.867 -15.539 3.045 1 97.12 383 ALA A N 1
ATOM 2756 C CA . ALA A 1 383 ? -12.742 -16.703 2.891 1 97.12 383 ALA A CA 1
ATOM 2757 C C . ALA A 1 383 ? -14.18 -16.359 3.248 1 97.12 383 ALA A C 1
ATOM 2759 O O . ALA A 1 383 ? -14.43 -15.43 4.023 1 97.12 383 ALA A O 1
ATOM 2760 N N . SER A 1 384 ? -15.102 -17.125 2.664 1 98.19 384 SER A N 1
ATOM 2761 C CA . SER A 1 384 ? -16.531 -17.016 2.943 1 98.19 384 SER A CA 1
ATOM 2762 C C . SER A 1 384 ? -16.875 -17.641 4.293 1 98.19 384 SER A C 1
ATOM 2764 O O . SER A 1 384 ? -16.094 -18.406 4.852 1 98.19 384 SER A O 1
ATOM 2766 N N . ALA A 1 385 ? -18.031 -17.219 4.777 1 97.12 385 ALA A N 1
ATOM 2767 C CA . ALA A 1 385 ? -18.562 -17.875 5.973 1 97.12 385 ALA A CA 1
ATOM 2768 C C . ALA A 1 385 ? -19.234 -19.188 5.625 1 97.12 385 ALA A C 1
ATOM 2770 O O . ALA A 1 385 ? -19.516 -20.016 6.508 1 97.12 385 ALA A O 1
ATOM 2771 N N . ASN A 1 386 ? -19.516 -19.359 4.332 1 97.06 386 ASN A N 1
ATOM 2772 C CA . ASN A 1 386 ? -20.172 -20.594 3.906 1 97.06 386 ASN A CA 1
ATOM 2773 C C . ASN A 1 386 ? -19.625 -21.078 2.562 1 97.06 386 ASN A C 1
ATOM 2775 O O . ASN A 1 386 ? -18.5 -20.75 2.184 1 97.06 386 ASN A O 1
ATOM 2779 N N . ASP A 1 387 ? -20.391 -21.891 1.832 1 98.31 387 ASP A N 1
ATOM 2780 C CA . ASP A 1 387 ? -19.859 -22.641 0.7 1 98.31 387 ASP A CA 1
ATOM 2781 C C . ASP A 1 387 ? -19.953 -21.844 -0.592 1 98.31 387 ASP A C 1
ATOM 2783 O O . ASP A 1 387 ? -19.641 -22.344 -1.671 1 98.31 387 ASP A O 1
ATOM 2787 N N . ARG A 1 388 ? -20.391 -20.594 -0.522 1 98.5 388 ARG A N 1
ATOM 2788 C CA . ARG A 1 388 ? -20.531 -19.781 -1.726 1 98.5 388 ARG A CA 1
ATOM 2789 C C . ARG A 1 388 ? -19.922 -18.406 -1.527 1 98.5 388 ARG A C 1
ATOM 2791 O O . ARG A 1 388 ? -19.938 -17.859 -0.417 1 98.5 388 ARG A O 1
ATOM 2798 N N . GLN A 1 389 ? -19.438 -17.812 -2.557 1 98.5 389 GLN A N 1
ATOM 2799 C CA . GLN A 1 389 ? -18.906 -16.453 -2.553 1 98.5 389 GLN A CA 1
ATOM 2800 C C . GLN A 1 389 ? -18.938 -15.844 -3.951 1 98.5 389 GLN A C 1
ATOM 2802 O O . GLN A 1 389 ? -18.719 -16.547 -4.945 1 98.5 389 GLN A O 1
ATOM 2807 N N . PHE A 1 390 ? -19.359 -14.641 -4.043 1 98.62 390 PHE A N 1
ATOM 2808 C CA . PHE A 1 390 ? -19.391 -13.859 -5.273 1 98.62 390 PHE A CA 1
ATOM 2809 C C . PHE A 1 390 ? -18.547 -12.602 -5.137 1 98.62 390 PHE A C 1
ATOM 2811 O O . PHE A 1 390 ? -18.562 -11.945 -4.09 1 98.62 390 PHE A O 1
ATOM 2818 N N . GLN A 1 391 ? -17.75 -12.312 -6.141 1 98.12 391 GLN A N 1
ATOM 2819 C CA . GLN A 1 391 ? -16.969 -11.078 -6.219 1 98.12 391 GLN A CA 1
ATOM 2820 C C . GLN A 1 391 ? -17.219 -10.352 -7.543 1 98.12 391 GLN A C 1
ATOM 2822 O O . GLN A 1 391 ? -17.328 -10.984 -8.594 1 98.12 391 GLN A O 1
ATOM 2827 N N . ALA A 1 392 ? -17.344 -9.055 -7.512 1 98.44 392 ALA A N 1
ATOM 2828 C CA . ALA A 1 392 ? -17.406 -8.172 -8.672 1 98.44 392 ALA A CA 1
ATOM 2829 C C . ALA A 1 392 ? -16.469 -6.973 -8.5 1 98.44 392 ALA A C 1
ATOM 2831 O O . ALA A 1 392 ? -16.359 -6.422 -7.398 1 98.44 392 ALA A O 1
ATOM 2832 N N . ARG A 1 393 ? -15.859 -6.602 -9.625 1 98.06 393 ARG A N 1
ATOM 2833 C CA . ARG A 1 393 ? -14.836 -5.578 -9.484 1 98.06 393 ARG A CA 1
ATOM 2834 C C . ARG A 1 393 ? -14.781 -4.68 -10.719 1 98.06 393 ARG A C 1
ATOM 2836 O O . ARG A 1 393 ? -14.992 -5.145 -11.844 1 98.06 393 ARG A O 1
ATOM 2843 N N . VAL A 1 394 ? -14.547 -3.404 -10.516 1 98.62 394 VAL A N 1
ATOM 2844 C CA . VAL A 1 394 ? -14.133 -2.439 -11.531 1 98.62 394 VAL A CA 1
ATOM 2845 C C . VAL A 1 394 ? -12.75 -1.884 -11.18 1 98.62 394 VAL A C 1
ATOM 2847 O O . VAL A 1 394 ? -12.477 -1.564 -10.023 1 98.62 394 VAL A O 1
ATOM 2850 N N . GLY A 1 395 ? -11.836 -1.923 -12.18 1 98.5 395 GLY A N 1
ATOM 2851 C CA . GLY A 1 395 ? -10.477 -1.505 -11.875 1 98.5 395 GLY A CA 1
ATOM 2852 C C . GLY A 1 395 ? -9.852 -0.667 -12.977 1 98.5 395 GLY A C 1
ATOM 2853 O O . GLY A 1 395 ? -10.359 -0.627 -14.094 1 98.5 395 GLY A O 1
ATOM 2854 N N . LEU A 1 396 ? -8.852 0.09 -12.609 1 98.81 396 LEU A N 1
ATOM 2855 C CA . LEU A 1 396 ? -7.973 0.876 -13.469 1 98.81 396 LEU A CA 1
ATOM 2856 C C . LEU A 1 396 ? -6.527 0.407 -13.336 1 98.81 396 LEU A C 1
ATOM 2858 O O . LEU A 1 396 ? -6.016 0.246 -12.227 1 98.81 396 LEU A O 1
ATOM 2862 N N . ARG A 1 397 ? -5.922 0.17 -14.516 1 98.44 397 ARG A N 1
ATOM 2863 C CA . ARG A 1 397 ? -4.523 -0.255 -14.531 1 98.44 397 ARG A CA 1
ATOM 2864 C C . ARG A 1 397 ? -3.691 0.63 -15.453 1 98.44 397 ARG A C 1
ATOM 2866 O O . ARG A 1 397 ? -4.117 0.955 -16.562 1 98.44 397 ARG A O 1
ATOM 2873 N N . HIS A 1 398 ? -2.549 1.033 -14.938 1 98.31 398 HIS A N 1
ATOM 2874 C CA . HIS A 1 398 ? -1.589 1.815 -15.703 1 98.31 398 HIS A CA 1
ATOM 2875 C C . HIS A 1 398 ? -0.194 1.201 -15.641 1 98.31 398 HIS A C 1
ATOM 2877 O O . HIS A 1 398 ? 0.286 0.863 -14.555 1 98.31 398 HIS A O 1
ATOM 2883 N N . LYS A 1 399 ? 0.4 1.104 -16.781 1 97.25 399 LYS A N 1
ATOM 2884 C CA . LYS A 1 399 ? 1.77 0.611 -16.906 1 97.25 399 LYS A CA 1
ATOM 2885 C C . LYS A 1 399 ? 2.721 1.728 -17.328 1 97.25 399 LYS A C 1
ATOM 2887 O O . LYS A 1 399 ? 2.379 2.557 -18.172 1 97.25 399 LYS A O 1
ATOM 2892 N N . PHE A 1 400 ? 3.955 1.704 -16.734 1 95.44 400 PHE A N 1
ATOM 2893 C CA . PHE A 1 400 ? 4.949 2.703 -17.109 1 95.44 400 PHE A CA 1
ATOM 2894 C C . PHE A 1 400 ? 6.332 2.07 -17.234 1 95.44 400 PHE A C 1
ATOM 2896 O O . PHE A 1 400 ? 6.586 1.002 -16.672 1 95.44 400 PHE A O 1
ATOM 2903 N N . MET B 1 1 ? 31.75 27.016 -66.062 1 21.52 1 MET B N 1
ATOM 2904 C CA . MET B 1 1 ? 30.766 25.938 -65.938 1 21.52 1 MET B CA 1
ATOM 2905 C C . MET B 1 1 ? 30.578 25.5 -64.5 1 21.52 1 MET B C 1
ATOM 2907 O O . MET B 1 1 ? 31.484 24.938 -63.906 1 21.52 1 MET B O 1
ATOM 2911 N N . ARG B 1 2 ? 30.062 26.406 -63.75 1 26.8 2 ARG B N 1
ATOM 2912 C CA . ARG B 1 2 ? 29.766 26.703 -62.375 1 26.8 2 ARG B CA 1
ATOM 2913 C C . ARG B 1 2 ? 28.828 25.656 -61.781 1 26.8 2 ARG B C 1
ATOM 2915 O O . ARG B 1 2 ? 27.609 25.75 -61.906 1 26.8 2 ARG B O 1
ATOM 2922 N N . GLN B 1 3 ? 29.391 24.375 -62.031 1 19.8 3 GLN B N 1
ATOM 2923 C CA . GLN B 1 3 ? 28.531 23.234 -61.781 1 19.8 3 GLN B CA 1
ATOM 2924 C C . GLN B 1 3 ? 27.953 23.281 -60.375 1 19.8 3 GLN B C 1
ATOM 2926 O O . GLN B 1 3 ? 28.344 24.125 -59.562 1 19.8 3 GLN B O 1
ATOM 2931 N N . ARG B 1 4 ? 28.094 22.188 -59.562 1 20.84 4 ARG B N 1
ATOM 2932 C CA . ARG B 1 4 ? 27.297 21.062 -59.062 1 20.84 4 ARG B CA 1
ATOM 2933 C C . ARG B 1 4 ? 26.859 21.281 -57.625 1 20.84 4 ARG B C 1
ATOM 2935 O O . ARG B 1 4 ? 25.703 21.031 -57.281 1 20.84 4 ARG B O 1
ATOM 2942 N N . LEU B 1 5 ? 27.781 21.281 -56.562 1 23.42 5 LEU B N 1
ATOM 2943 C CA . LEU B 1 5 ? 27.656 20.281 -55.5 1 23.42 5 LEU B CA 1
ATOM 2944 C C . LEU B 1 5 ? 26.672 20.75 -54.438 1 23.42 5 LEU B C 1
ATOM 2946 O O . LEU B 1 5 ? 26.875 21.797 -53.812 1 23.42 5 LEU B O 1
ATOM 2950 N N . LEU B 1 6 ? 25.391 20.641 -54.75 1 22.61 6 LEU B N 1
ATOM 2951 C CA . LEU B 1 6 ? 24.25 21.016 -53.938 1 22.61 6 LEU B CA 1
ATOM 2952 C C . LEU B 1 6 ? 24.281 20.281 -52.594 1 22.61 6 LEU B C 1
ATOM 2954 O O . LEU B 1 6 ? 24.234 19.047 -52.562 1 22.61 6 LEU B O 1
ATOM 2958 N N . ALA B 1 7 ? 25.031 20.641 -51.656 1 25.8 7 ALA B N 1
ATOM 2959 C CA . ALA B 1 7 ? 25.219 20.109 -50.312 1 25.8 7 ALA B CA 1
ATOM 2960 C C . ALA B 1 7 ? 23.891 19.984 -49.562 1 25.8 7 ALA B C 1
ATOM 2962 O O . ALA B 1 7 ? 23.422 20.953 -48.969 1 25.8 7 ALA B O 1
ATOM 2963 N N . GLY B 1 8 ? 22.703 19.641 -50.281 1 21.7 8 GLY B N 1
ATOM 2964 C CA . GLY B 1 8 ? 21.438 19.703 -49.562 1 21.7 8 GLY B CA 1
ATOM 2965 C C . GLY B 1 8 ? 21.344 18.703 -48.438 1 21.7 8 GLY B C 1
ATOM 2966 O O . GLY B 1 8 ? 21.156 17.5 -48.656 1 21.7 8 GLY B O 1
ATOM 2967 N N . ALA B 1 9 ? 22.359 18.562 -47.562 1 24.61 9 ALA B N 1
ATOM 2968 C CA . ALA B 1 9 ? 22.188 17.469 -46.625 1 24.61 9 ALA B CA 1
ATOM 2969 C C . ALA B 1 9 ? 20.844 17.578 -45.875 1 24.61 9 ALA B C 1
ATOM 2971 O O . ALA B 1 9 ? 20.516 18.641 -45.344 1 24.61 9 ALA B O 1
ATOM 2972 N N . GLY B 1 10 ? 19.781 16.891 -46.406 1 21.64 10 GLY B N 1
ATOM 2973 C CA . GLY B 1 10 ? 18.438 16.75 -45.875 1 21.64 10 GLY B CA 1
ATOM 2974 C C . GLY B 1 10 ? 18.422 16.375 -44.406 1 21.64 10 GLY B C 1
ATOM 2975 O O . GLY B 1 10 ? 19.156 15.477 -44 1 21.64 10 GLY B O 1
ATOM 2976 N N . VAL B 1 11 ? 18.312 17.344 -43.5 1 24.72 11 VAL B N 1
ATOM 2977 C CA . VAL B 1 11 ? 18.016 17.156 -42.094 1 24.72 11 VAL B CA 1
ATOM 2978 C C . VAL B 1 11 ? 16.906 16.141 -41.906 1 24.72 11 VAL B C 1
ATOM 2980 O O . VAL B 1 11 ? 15.789 16.328 -42.406 1 24.72 11 VAL B O 1
ATOM 2983 N N . ALA B 1 12 ? 17.188 14.805 -42 1 24.55 12 ALA B N 1
ATOM 2984 C CA . ALA B 1 12 ? 16.188 13.797 -41.688 1 24.55 12 ALA B CA 1
ATOM 2985 C C . ALA B 1 12 ? 15.398 14.164 -40.438 1 24.55 12 ALA B C 1
ATOM 2987 O O . ALA B 1 12 ? 15.984 14.328 -39.375 1 24.55 12 ALA B O 1
ATOM 2988 N N . LEU B 1 13 ? 14.328 14.984 -40.594 1 24.34 13 LEU B N 1
ATOM 2989 C CA . LEU B 1 13 ? 13.266 15.164 -39.594 1 24.34 13 LEU B CA 1
ATOM 2990 C C . LEU B 1 13 ? 12.844 13.82 -39 1 24.34 13 LEU B C 1
ATOM 2992 O O . LEU B 1 13 ? 12.367 12.945 -39.719 1 24.34 13 LEU B O 1
ATOM 2996 N N . ILE B 1 14 ? 13.633 13.25 -38.219 1 26.69 14 ILE B N 1
ATOM 2997 C CA . ILE B 1 14 ? 13.117 12.07 -37.531 1 26.69 14 ILE B CA 1
ATOM 2998 C C . ILE B 1 14 ? 11.703 12.336 -37.031 1 26.69 14 ILE B C 1
ATOM 3000 O O . ILE B 1 14 ? 11.5 13.219 -36.188 1 26.69 14 ILE B O 1
ATOM 3004 N N . ALA B 1 15 ? 10.719 12.32 -37.812 1 28.56 15 ALA B N 1
ATOM 3005 C CA . ALA B 1 15 ? 9.289 12.258 -37.5 1 28.56 15 ALA B CA 1
ATOM 3006 C C . ALA B 1 15 ? 9.031 11.352 -36.312 1 28.56 15 ALA B C 1
ATOM 3008 O O . ALA B 1 15 ? 9.078 10.125 -36.406 1 28.56 15 ALA B O 1
ATOM 3009 N N . GLY B 1 16 ? 9.484 11.578 -35.219 1 30.95 16 GLY B N 1
ATOM 3010 C CA . GLY B 1 16 ? 9.055 10.75 -34.094 1 30.95 16 GLY B CA 1
ATOM 3011 C C . GLY B 1 16 ? 7.551 10.586 -34 1 30.95 16 GLY B C 1
ATOM 3012 O O . GLY B 1 16 ? 6.809 11.555 -34.156 1 30.95 16 GLY B O 1
ATOM 3013 N N . ALA B 1 17 ? 6.879 9.633 -34.562 1 31.39 17 ALA B N 1
ATOM 3014 C CA . ALA B 1 17 ? 5.461 9.328 -34.438 1 31.39 17 ALA B CA 1
ATOM 3015 C C . ALA B 1 17 ? 4.91 9.875 -33.125 1 31.39 17 ALA B C 1
ATOM 3017 O O . ALA B 1 17 ? 5.641 9.992 -32.125 1 31.39 17 ALA B O 1
ATOM 3018 N N . ALA B 1 18 ? 3.889 10.664 -33.094 1 34.31 18 ALA B N 1
ATOM 3019 C CA . ALA B 1 18 ? 3.145 11.234 -31.984 1 34.31 18 ALA B CA 1
ATOM 3020 C C . ALA B 1 18 ? 2.971 10.211 -30.859 1 34.31 18 ALA B C 1
ATOM 3022 O O . ALA B 1 18 ? 2.037 9.406 -30.891 1 34.31 18 ALA B O 1
ATOM 3023 N N . HIS B 1 19 ? 3.883 9.383 -30.469 1 39.41 19 HIS B N 1
ATOM 3024 C CA . HIS B 1 19 ? 3.869 8.445 -29.359 1 39.41 19 HIS B CA 1
ATOM 3025 C C . HIS B 1 19 ? 3.25 9.078 -28.109 1 39.41 19 HIS B C 1
ATOM 3027 O O . HIS B 1 19 ? 3.457 10.266 -27.844 1 39.41 19 HIS B O 1
ATOM 3033 N N . ALA B 1 20 ? 2.002 8.789 -27.734 1 47.28 20 ALA B N 1
ATOM 3034 C CA . ALA B 1 20 ? 1.51 9.164 -26.406 1 47.28 20 ALA B CA 1
ATOM 3035 C C . ALA B 1 20 ? 2.664 9.445 -25.453 1 47.28 20 ALA B C 1
ATOM 3037 O O . ALA B 1 20 ? 3.492 8.562 -25.188 1 47.28 20 ALA B O 1
ATOM 3038 N N . GLN B 1 21 ? 3.234 10.602 -25.484 1 56.06 21 GLN B N 1
ATOM 3039 C CA . GLN B 1 21 ? 4.367 11.055 -24.688 1 56.06 21 GLN B CA 1
ATOM 3040 C C . GLN B 1 21 ? 4.156 10.742 -23.203 1 56.06 21 GLN B C 1
ATOM 3042 O O . GLN B 1 21 ? 3.25 11.289 -22.578 1 56.06 21 GLN B O 1
ATOM 3047 N N . SER B 1 22 ? 4.285 9.445 -22.766 1 64.38 22 SER B N 1
ATOM 3048 C CA . SER B 1 22 ? 4.348 9.039 -21.375 1 64.38 22 SER B CA 1
ATOM 3049 C C . SER B 1 22 ? 5.629 9.531 -20.703 1 64.38 22 SER B C 1
ATOM 3051 O O . SER B 1 22 ? 6.707 9.461 -21.312 1 64.38 22 SER B O 1
ATOM 3053 N N . SER B 1 23 ? 5.355 10.422 -19.766 1 84.06 23 SER B N 1
ATOM 3054 C CA . SER B 1 23 ? 6.508 10.891 -19 1 84.06 23 SER B CA 1
ATOM 3055 C C . SER B 1 23 ? 6.438 10.414 -17.547 1 84.06 23 SER B C 1
ATOM 3057 O O . SER B 1 23 ? 5.363 10.391 -16.953 1 84.06 23 SER B O 1
ATOM 3059 N N . VAL B 1 24 ? 7.41 9.672 -17.188 1 92.38 24 VAL B N 1
ATOM 3060 C CA . VAL B 1 24 ? 7.637 9.359 -15.773 1 92.38 24 VAL B CA 1
ATOM 3061 C C . VAL B 1 24 ? 8.719 10.281 -15.211 1 92.38 24 VAL B C 1
ATOM 3063 O O . VAL B 1 24 ? 9.789 10.422 -15.805 1 92.38 24 VAL B O 1
ATOM 3066 N N . THR B 1 25 ? 8.375 10.906 -14.117 1 95.31 25 THR B N 1
ATOM 3067 C CA . THR B 1 25 ? 9.312 11.828 -13.484 1 95.31 25 THR B CA 1
ATOM 3068 C C . THR B 1 25 ? 9.68 11.352 -12.086 1 95.31 25 THR B C 1
ATOM 3070 O O . THR B 1 25 ? 8.797 11.055 -11.273 1 95.31 25 THR B O 1
ATOM 3073 N N . LEU B 1 26 ? 11.023 11.227 -11.906 1 95.75 26 LEU B N 1
ATOM 3074 C CA . LEU B 1 26 ? 11.531 11.062 -10.555 1 95.75 26 LEU B CA 1
ATOM 3075 C C . LEU B 1 26 ? 11.727 12.422 -9.883 1 95.75 26 LEU B C 1
ATOM 3077 O O . LEU B 1 26 ? 12.273 13.344 -10.484 1 95.75 26 LEU B O 1
ATOM 3081 N N . TYR B 1 27 ? 11.227 12.539 -8.641 1 97.5 27 TYR B N 1
ATOM 3082 C CA . TYR B 1 27 ? 11.383 13.797 -7.922 1 97.5 27 TYR B CA 1
ATOM 3083 C C . TYR B 1 27 ? 11.641 13.547 -6.438 1 97.5 27 TYR B C 1
ATOM 3085 O O . TYR B 1 27 ? 11.516 12.414 -5.965 1 97.5 27 TYR B O 1
ATOM 3093 N N . GLY B 1 28 ? 12.109 14.68 -5.73 1 98.31 28 GLY B N 1
ATOM 3094 C CA . GLY B 1 28 ? 12.312 14.492 -4.301 1 98.31 28 GLY B CA 1
ATOM 3095 C C . GLY B 1 28 ? 12.789 15.742 -3.596 1 98.31 28 GLY B C 1
ATOM 3096 O O . GLY B 1 28 ? 12.969 16.781 -4.227 1 98.31 28 GLY B O 1
ATOM 3097 N N . ILE B 1 29 ? 12.781 15.578 -2.25 1 98.69 29 ILE B N 1
ATOM 3098 C CA . ILE B 1 29 ? 13.25 16.609 -1.329 1 98.69 29 ILE B CA 1
ATOM 3099 C C . ILE B 1 29 ? 14.086 15.969 -0.222 1 98.69 29 ILE B C 1
ATOM 3101 O O . ILE B 1 29 ? 13.727 14.914 0.305 1 98.69 29 ILE B O 1
ATOM 3105 N N . ILE B 1 30 ? 15.203 16.547 0.031 1 98.69 30 ILE B N 1
ATOM 3106 C CA . ILE B 1 30 ? 15.93 16.234 1.26 1 98.69 30 ILE B CA 1
ATOM 3107 C C . ILE B 1 30 ? 16.062 17.5 2.107 1 98.69 30 ILE B C 1
ATOM 3109 O O . ILE B 1 30 ? 16.609 18.5 1.656 1 98.69 30 ILE B O 1
ATOM 3113 N N . ASP B 1 31 ? 15.477 17.5 3.236 1 98.75 31 ASP B N 1
ATOM 3114 C CA . ASP B 1 31 ? 15.492 18.578 4.215 1 98.75 31 ASP B CA 1
ATOM 3115 C C . ASP B 1 31 ? 16.047 18.109 5.551 1 98.75 31 ASP B C 1
ATOM 3117 O O . ASP B 1 31 ? 15.469 17.234 6.207 1 98.75 31 ASP B O 1
ATOM 3121 N N . GLU B 1 32 ? 17.109 18.625 5.938 1 98.38 32 GLU B N 1
ATOM 3122 C CA . GLU B 1 32 ? 17.797 18.234 7.16 1 98.38 32 GLU B CA 1
ATOM 3123 C C . GLU B 1 32 ? 18.359 19.453 7.895 1 98.38 32 GLU B C 1
ATOM 3125 O O . GLU B 1 32 ? 18.656 20.469 7.277 1 98.38 32 GLU B O 1
ATOM 3130 N N . GLY B 1 33 ? 18.422 19.297 9.312 1 98.25 33 GLY B N 1
ATOM 3131 C CA . GLY B 1 33 ? 18.953 20.422 10.055 1 98.25 33 GLY B CA 1
ATOM 3132 C C . GLY B 1 33 ? 19.141 20.125 11.531 1 98.25 33 GLY B C 1
ATOM 3133 O O . GLY B 1 33 ? 18.719 19.078 12.023 1 98.25 33 GLY B O 1
ATOM 3134 N N . LEU B 1 34 ? 19.828 21.062 12.141 1 98.44 34 LEU B N 1
ATOM 3135 C CA . LEU B 1 34 ? 20.094 21.016 13.57 1 98.44 34 LEU B CA 1
ATOM 3136 C C . LEU B 1 34 ? 19.016 21.766 14.352 1 98.44 34 LEU B C 1
ATOM 3138 O O . LEU B 1 34 ? 18.688 22.906 14 1 98.44 34 LEU B O 1
ATOM 3142 N N . THR B 1 35 ? 18.516 21.156 15.414 1 98.25 35 THR B N 1
ATOM 3143 C CA . THR B 1 35 ? 17.422 21.734 16.188 1 98.25 35 THR B CA 1
ATOM 3144 C C . THR B 1 35 ? 17.734 21.734 17.672 1 98.25 35 THR B C 1
ATOM 3146 O O . THR B 1 35 ? 18.141 20.703 18.219 1 98.25 35 THR B O 1
ATOM 3149 N N . TYR B 1 36 ? 17.594 22.859 18.219 1 98.62 36 TYR B N 1
ATOM 3150 C CA . TYR B 1 36 ? 17.594 22.984 19.672 1 98.62 36 TYR B CA 1
ATOM 3151 C C . TYR B 1 36 ? 16.172 22.969 20.234 1 98.62 36 TYR B C 1
ATOM 3153 O O . TYR B 1 36 ? 15.305 23.688 19.75 1 98.62 36 TYR B O 1
ATOM 3161 N N . THR B 1 37 ? 15.93 22.156 21.25 1 98.38 37 THR B N 1
ATOM 3162 C CA . THR B 1 37 ? 14.641 22.109 21.922 1 98.38 37 THR B CA 1
ATOM 3163 C C . THR B 1 37 ? 14.82 22.25 23.438 1 98.38 37 THR B C 1
ATOM 3165 O O . THR B 1 37 ? 15.625 21.531 24.031 1 98.38 37 THR B O 1
ATOM 3168 N N . SER B 1 38 ? 14.023 23.125 23.969 1 98.38 38 SER B N 1
ATOM 3169 C CA . SER B 1 38 ? 14.086 23.297 25.422 1 98.38 38 SER B CA 1
ATOM 3170 C C . SER B 1 38 ? 13.094 22.375 26.125 1 98.38 38 SER B C 1
ATOM 3172 O O . SER B 1 38 ? 12.078 21.984 25.562 1 98.38 38 SER B O 1
ATOM 3174 N N . ASN B 1 39 ? 13.453 21.938 27.344 1 97.62 39 ASN B N 1
ATOM 3175 C CA . ASN B 1 39 ? 12.57 21.375 28.344 1 97.62 39 ASN B CA 1
ATOM 3176 C C . ASN B 1 39 ? 11.914 20.078 27.859 1 97.62 39 ASN B C 1
ATOM 3178 O O . ASN B 1 39 ? 10.727 19.859 28.094 1 97.62 39 ASN B O 1
ATOM 3182 N N . LEU B 1 40 ? 12.617 19.344 27.094 1 97.19 40 LEU B N 1
ATOM 3183 C CA . LEU B 1 40 ? 12.102 18.047 26.672 1 97.19 40 LEU B CA 1
ATOM 3184 C C . LEU B 1 40 ? 11.859 17.156 27.891 1 97.19 40 LEU B C 1
ATOM 3186 O O . LEU B 1 40 ? 12.695 17.062 28.781 1 97.19 40 LEU B O 1
ATOM 3190 N N . ALA B 1 41 ? 10.703 16.531 27.906 1 96.19 41 ALA B N 1
ATOM 3191 C CA . ALA B 1 41 ? 10.367 15.664 29.031 1 96.19 41 ALA B CA 1
ATOM 3192 C C . ALA B 1 41 ? 11.258 14.43 29.047 1 96.19 41 ALA B C 1
ATOM 3194 O O . ALA B 1 41 ? 11.391 13.734 28.031 1 96.19 41 ALA B O 1
ATOM 3195 N N . VAL B 1 42 ? 11.805 14.164 30.156 1 94.06 42 VAL B N 1
ATOM 3196 C CA . VAL B 1 42 ? 12.617 12.977 30.406 1 94.06 42 VAL B CA 1
ATOM 3197 C C . VAL B 1 42 ? 12.07 12.227 31.609 1 94.06 42 VAL B C 1
ATOM 3199 O O . VAL B 1 42 ? 11.859 12.812 32.688 1 94.06 42 VAL B O 1
ATOM 3202 N N . ALA B 1 43 ? 11.781 10.969 31.375 1 88.69 43 ALA B N 1
ATOM 3203 C CA . ALA B 1 43 ? 11.289 10.148 32.469 1 88.69 43 ALA B CA 1
ATOM 3204 C C . ALA B 1 43 ? 12.422 9.766 33.438 1 88.69 43 ALA B C 1
ATOM 3206 O O . ALA B 1 43 ? 13.508 9.367 32.969 1 88.69 43 ALA B O 1
ATOM 3207 N N . GLY B 1 44 ? 12.141 9.945 34.656 1 86.38 44 GLY B N 1
ATOM 3208 C CA . GLY B 1 44 ? 13.086 9.516 35.656 1 86.38 44 GLY B CA 1
ATOM 3209 C C . GLY B 1 44 ? 12.742 8.156 36.25 1 86.38 44 GLY B C 1
ATOM 3210 O O . GLY B 1 44 ? 11.703 7.578 35.938 1 86.38 44 GLY B O 1
ATOM 3211 N N . PRO B 1 45 ? 13.711 7.5 37.062 1 85.62 45 PRO B N 1
ATOM 3212 C CA . PRO B 1 45 ? 13.555 6.156 37.625 1 85.62 45 PRO B CA 1
ATOM 3213 C C . PRO B 1 45 ? 12.289 6.012 38.469 1 85.62 45 PRO B C 1
ATOM 3215 O O . PRO B 1 45 ? 11.711 4.922 38.531 1 85.62 45 PRO B O 1
ATOM 3218 N N . ASN B 1 46 ? 11.75 7.008 39.094 1 84.5 46 ASN B N 1
ATOM 3219 C CA . ASN B 1 46 ? 10.578 6.875 39.938 1 84.5 46 ASN B CA 1
ATOM 3220 C C . ASN B 1 46 ? 9.328 7.457 39.281 1 84.5 46 ASN B C 1
ATOM 3222 O O . ASN B 1 46 ? 8.383 7.844 40 1 84.5 46 ASN B O 1
ATOM 3226 N N . GLY B 1 47 ? 9.422 7.582 37.969 1 84 47 GLY B N 1
ATOM 3227 C CA . GLY B 1 47 ? 8.242 8.094 37.312 1 84 47 GLY B CA 1
ATOM 3228 C C . GLY B 1 47 ? 8.211 9.609 37.219 1 84 47 GLY B C 1
ATOM 3229 O O . GLY B 1 47 ? 7.266 10.188 36.688 1 84 47 GLY B O 1
ATOM 3230 N N . THR B 1 48 ? 9.211 10.195 37.812 1 86.62 48 THR B N 1
ATOM 3231 C CA . THR B 1 48 ? 9.297 11.648 37.75 1 86.62 48 THR B CA 1
ATOM 3232 C C . THR B 1 48 ? 9.609 12.102 36.312 1 86.62 48 THR B C 1
ATOM 3234 O O . THR B 1 48 ? 10.188 11.344 35.531 1 86.62 48 THR B O 1
ATOM 3237 N N . VAL B 1 49 ? 9.008 13.297 36 1 92.44 49 VAL B N 1
ATOM 3238 C CA . VAL B 1 49 ? 9.305 13.883 34.688 1 92.44 49 VAL B CA 1
ATOM 3239 C C . VAL B 1 49 ? 10.07 15.188 34.875 1 92.44 49 VAL B C 1
ATOM 3241 O O . VAL B 1 49 ? 9.656 16.047 35.656 1 92.44 49 VAL B O 1
ATOM 3244 N N . SER B 1 50 ? 11.289 15.281 34.219 1 94.25 50 SER B N 1
ATOM 3245 C CA . SER B 1 50 ? 12.07 16.516 34.25 1 94.25 50 SER B CA 1
ATOM 3246 C C . SER B 1 50 ? 12.312 17.031 32.844 1 94.25 50 SER B C 1
ATOM 3248 O O . SER B 1 50 ? 12.297 16.266 31.875 1 94.25 50 SER B O 1
ATOM 3250 N N . GLY B 1 51 ? 12.422 18.375 32.781 1 96.62 51 GLY B N 1
ATOM 3251 C CA . GLY B 1 51 ? 12.703 19 31.5 1 96.62 51 GLY B CA 1
ATOM 3252 C C . GLY B 1 51 ? 14.188 19.219 31.25 1 96.62 51 GLY B C 1
ATOM 3253 O O . GLY B 1 51 ? 14.891 19.766 32.094 1 96.62 51 GLY B O 1
ATOM 3254 N N . LYS B 1 52 ? 14.656 18.703 30.094 1 96.62 52 LYS B N 1
ATOM 3255 C CA . LYS B 1 52 ? 16.047 18.938 29.703 1 96.62 52 LYS B CA 1
ATOM 3256 C C . LYS B 1 52 ? 16.156 19.438 28.281 1 96.62 52 LYS B C 1
ATOM 3258 O O . LYS B 1 52 ? 15.312 19.109 27.438 1 96.62 52 LYS B O 1
ATOM 3263 N N . PRO B 1 53 ? 17.141 20.297 28.062 1 97 53 PRO B N 1
ATOM 3264 C CA . PRO B 1 53 ? 17.344 20.703 26.672 1 97 53 PRO B CA 1
ATOM 3265 C C . PRO B 1 53 ? 18 19.625 25.828 1 97 53 PRO B C 1
ATOM 3267 O O . PRO B 1 53 ? 18.625 18.703 26.375 1 97 53 PRO B O 1
ATOM 3270 N N . ALA B 1 54 ? 17.766 19.688 24.531 1 97.19 54 ALA B N 1
ATOM 3271 C CA . ALA B 1 54 ? 18.422 18.75 23.609 1 97.19 54 ALA B CA 1
ATOM 3272 C C . ALA B 1 54 ? 18.75 19.422 22.281 1 97.19 54 ALA B C 1
ATOM 3274 O O . ALA B 1 54 ? 18.031 20.312 21.828 1 97.19 54 ALA B O 1
ATOM 3275 N N . TRP B 1 55 ? 19.906 18.984 21.734 1 97.5 55 TRP B N 1
ATOM 3276 C CA . TRP B 1 55 ? 20.266 19.234 20.344 1 97.5 55 TRP B CA 1
ATOM 3277 C C . TRP B 1 55 ? 20.062 17.984 19.5 1 97.5 55 TRP B C 1
ATOM 3279 O O . TRP B 1 55 ? 20.609 16.922 19.812 1 97.5 55 TRP B O 1
ATOM 3289 N N . ARG B 1 56 ? 19.266 18.109 18.422 1 97.12 56 ARG B N 1
ATOM 3290 C CA . ARG B 1 56 ? 18.984 16.938 17.578 1 97.12 56 ARG B CA 1
ATOM 3291 C C . ARG B 1 56 ? 19 17.328 16.109 1 97.12 56 ARG B C 1
ATOM 3293 O O . ARG B 1 56 ? 18.641 18.438 15.742 1 97.12 56 ARG B O 1
ATOM 3300 N N . MET B 1 57 ? 19.453 16.375 15.25 1 97.12 57 MET B N 1
ATOM 3301 C CA . MET B 1 57 ? 19.141 16.453 13.828 1 97.12 57 MET B CA 1
ATOM 3302 C C . MET B 1 57 ? 17.719 15.969 13.562 1 97.12 57 MET B C 1
ATOM 3304 O O . MET B 1 57 ? 17.344 14.867 13.977 1 97.12 57 MET B O 1
ATOM 3308 N N . LEU B 1 58 ? 16.969 16.812 13.031 1 96 58 LEU B N 1
ATOM 3309 C CA . LEU B 1 58 ? 15.633 16.438 12.617 1 96 58 LEU B CA 1
ATOM 3310 C C . LEU B 1 58 ? 15.438 16.641 11.117 1 96 58 LEU B C 1
ATOM 3312 O O . LEU B 1 58 ? 15.812 17.688 10.578 1 96 58 LEU B O 1
ATOM 3316 N N . GLY B 1 59 ? 14.898 15.641 10.469 1 96.38 59 GLY B N 1
ATOM 3317 C CA . GLY B 1 59 ? 14.688 15.703 9.031 1 96.38 59 GLY B CA 1
ATOM 3318 C C . GLY B 1 59 ? 13.289 16.156 8.656 1 96.38 59 GLY B C 1
ATOM 3319 O O . GLY B 1 59 ? 12.328 15.898 9.391 1 96.38 59 GLY B O 1
ATOM 3320 N N . GLY B 1 60 ? 13.156 16.875 7.484 1 97.06 60 GLY B N 1
ATOM 3321 C CA . GLY B 1 60 ? 11.891 17.156 6.836 1 97.06 60 GLY B CA 1
ATOM 3322 C C . GLY B 1 60 ? 11.078 18.219 7.551 1 97.06 60 GLY B C 1
ATOM 3323 O O . GLY B 1 60 ? 9.844 18.203 7.496 1 97.06 60 GLY B O 1
ATOM 3324 N N . VAL B 1 61 ? 11.727 19.109 8.25 1 96.88 61 VAL B N 1
ATOM 3325 C CA . VAL B 1 61 ? 10.984 20.062 9.078 1 96.88 61 VAL B CA 1
ATOM 3326 C C . VAL B 1 61 ? 10.312 21.109 8.188 1 96.88 61 VAL B C 1
ATOM 3328 O O . VAL B 1 61 ? 9.094 21.312 8.258 1 96.88 61 VAL B O 1
ATOM 3331 N N . GLN B 1 62 ? 11.062 21.734 7.301 1 97.06 62 GLN B N 1
ATOM 3332 C CA . GLN B 1 62 ? 10.492 22.734 6.406 1 97.06 62 GLN B CA 1
ATOM 3333 C C . GLN B 1 62 ? 9.562 22.094 5.383 1 97.06 62 GLN B C 1
ATOM 3335 O O . GLN B 1 62 ? 8.484 22.609 5.102 1 97.06 62 GLN B O 1
ATOM 3340 N N . GLN B 1 63 ? 10.07 21.094 4.828 1 97.06 63 GLN B N 1
ATOM 3341 C CA . GLN B 1 63 ? 9.297 20.219 3.953 1 97.06 63 GLN B CA 1
ATOM 3342 C C . GLN B 1 63 ? 9.727 18.766 4.109 1 97.06 63 GLN B C 1
ATOM 3344 O O . GLN B 1 63 ? 10.922 18.469 4.09 1 97.06 63 GLN B O 1
ATOM 3349 N N . ALA B 1 64 ? 8.75 17.953 4.273 1 97.44 64 ALA B N 1
ATOM 3350 C CA . ALA B 1 64 ? 9.047 16.547 4.531 1 97.44 64 ALA B CA 1
ATOM 3351 C C . ALA B 1 64 ? 9.969 15.977 3.457 1 97.44 64 ALA B C 1
ATOM 3353 O O . ALA B 1 64 ? 9.711 16.125 2.26 1 97.44 64 ALA B O 1
ATOM 3354 N N . SER B 1 65 ? 11.078 15.312 3.869 1 98.56 65 SER B N 1
ATOM 3355 C CA . SER B 1 65 ? 11.938 14.594 2.932 1 98.56 65 SER B CA 1
ATOM 3356 C C . SER B 1 65 ? 11.188 13.438 2.273 1 98.56 65 SER B C 1
ATOM 3358 O O . SER B 1 65 ? 10.461 12.695 2.945 1 98.56 65 SER B O 1
ATOM 3360 N N . ARG B 1 66 ? 11.391 13.344 0.941 1 98.69 66 ARG B N 1
ATOM 3361 C CA . ARG B 1 66 ? 10.633 12.367 0.167 1 98.69 66 ARG B CA 1
ATOM 3362 C C . ARG B 1 66 ? 11.273 12.133 -1.197 1 98.69 66 ARG B C 1
ATOM 3364 O O . ARG B 1 66 ? 12.07 12.945 -1.663 1 98.69 66 ARG B O 1
ATOM 3371 N N . TRP B 1 67 ? 11.008 11.023 -1.768 1 97.94 67 TRP B N 1
ATOM 3372 C CA . TRP B 1 67 ? 11.172 10.805 -3.201 1 97.94 67 TRP B CA 1
ATOM 3373 C C . TRP B 1 67 ? 9.922 10.164 -3.801 1 97.94 67 TRP B C 1
ATOM 3375 O O . TRP B 1 67 ? 9.117 9.562 -3.084 1 97.94 67 TRP B O 1
ATOM 3385 N N . GLY B 1 68 ? 9.719 10.391 -5.102 1 97.88 68 GLY B N 1
ATOM 3386 C CA . GLY B 1 68 ? 8.531 9.836 -5.727 1 97.88 68 GLY B CA 1
ATOM 3387 C C . GLY B 1 68 ? 8.648 9.727 -7.234 1 97.88 68 GLY B C 1
ATOM 3388 O O . GLY B 1 68 ? 9.625 10.195 -7.824 1 97.88 68 GLY B O 1
ATOM 3389 N N . LEU B 1 69 ? 7.754 8.922 -7.785 1 97.5 69 LEU B N 1
ATOM 3390 C CA . LEU B 1 69 ? 7.504 8.812 -9.219 1 97.5 69 LEU B CA 1
ATOM 3391 C C . LEU B 1 69 ? 6.125 9.359 -9.57 1 97.5 69 LEU B C 1
ATOM 3393 O O . LEU B 1 69 ? 5.145 9.078 -8.883 1 97.5 69 LEU B O 1
ATOM 3397 N N . ARG B 1 70 ? 6.121 10.195 -10.516 1 97 70 ARG B N 1
ATOM 3398 C CA . ARG B 1 70 ? 4.832 10.633 -11.039 1 97 70 ARG B CA 1
ATOM 3399 C C . ARG B 1 70 ? 4.801 10.562 -12.562 1 97 70 ARG B C 1
ATOM 3401 O O . ARG B 1 70 ? 5.84 10.68 -13.211 1 97 70 ARG B O 1
ATOM 3408 N N . GLY B 1 71 ? 3.559 10.297 -13.094 1 95.69 71 GLY B N 1
ATOM 3409 C CA . GLY B 1 71 ? 3.447 10.172 -14.539 1 95.69 71 GLY B CA 1
ATOM 3410 C C . GLY B 1 71 ? 2.137 10.711 -15.086 1 95.69 71 GLY B C 1
ATOM 3411 O O . GLY B 1 71 ? 1.151 10.812 -14.352 1 95.69 71 GLY B O 1
ATOM 3412 N N . VAL B 1 72 ? 2.264 11.117 -16.297 1 95.31 72 VAL B N 1
ATOM 3413 C CA . VAL B 1 72 ? 1.11 11.531 -17.094 1 95.31 72 VAL B CA 1
ATOM 3414 C C . VAL B 1 72 ? 1.174 10.883 -18.469 1 95.31 72 VAL B C 1
ATOM 3416 O O . VAL B 1 72 ? 2.238 10.836 -19.094 1 95.31 72 VAL B O 1
ATOM 3419 N N . GLU B 1 73 ? 0.039 10.32 -18.828 1 95.81 73 GLU B N 1
ATOM 3420 C CA . GLU B 1 73 ? -0.065 9.734 -20.172 1 95.81 73 GLU B CA 1
ATOM 3421 C C . GLU B 1 73 ? -1.283 10.281 -20.906 1 95.81 73 GLU B C 1
ATOM 3423 O O . GLU B 1 73 ? -2.412 10.164 -20.422 1 95.81 73 GLU B O 1
ATOM 3428 N N . ASP B 1 74 ? -0.983 10.789 -22.078 1 95.31 74 ASP B N 1
ATOM 3429 C CA . ASP B 1 74 ? -2.092 11.211 -22.922 1 95.31 74 ASP B CA 1
ATOM 3430 C C . ASP B 1 74 ? -2.838 10 -23.484 1 95.31 74 ASP B C 1
ATOM 3432 O O . ASP B 1 74 ? -2.229 9.117 -24.094 1 95.31 74 ASP B O 1
ATOM 3436 N N . LEU B 1 75 ? -4.148 9.992 -23.328 1 95.56 75 LEU B N 1
ATOM 3437 C CA . LEU B 1 75 ? -4.965 8.859 -23.766 1 95.56 75 LEU B CA 1
ATOM 3438 C C . LEU B 1 75 ? -5.746 9.219 -25.031 1 95.56 75 LEU B C 1
ATOM 3440 O O . LEU B 1 75 ? -6.453 8.375 -25.578 1 95.56 75 LEU B O 1
ATOM 3444 N N . GLY B 1 76 ? -5.586 10.445 -25.453 1 92.94 76 GLY B N 1
ATOM 3445 C CA . GLY B 1 76 ? -6.406 10.953 -26.531 1 92.94 76 GLY B CA 1
ATOM 3446 C C . GLY B 1 76 ? -7.758 11.469 -26.078 1 92.94 76 GLY B C 1
ATOM 3447 O O . GLY B 1 76 ? -8.203 11.156 -24.969 1 92.94 76 GLY B O 1
ATOM 3448 N N . GLY B 1 77 ? -8.438 12.398 -26.875 1 93.81 77 GLY B N 1
ATOM 3449 C CA . GLY B 1 77 ? -9.758 12.914 -26.578 1 93.81 77 GLY B CA 1
ATOM 3450 C C . GLY B 1 77 ? -9.797 13.805 -25.344 1 93.81 77 GLY B C 1
ATOM 3451 O O . GLY B 1 77 ? -10.82 13.891 -24.672 1 93.81 77 GLY B O 1
ATOM 3452 N N . GLY B 1 78 ? -8.656 14.359 -25.016 1 94.88 78 GLY B N 1
ATOM 3453 C CA . GLY B 1 78 ? -8.609 15.242 -23.859 1 94.88 78 GLY B CA 1
ATOM 3454 C C . GLY B 1 78 ? -8.477 14.5 -22.547 1 94.88 78 GLY B C 1
ATOM 3455 O O . GLY B 1 78 ? -8.578 15.102 -21.469 1 94.88 78 GLY B O 1
ATOM 3456 N N . MET B 1 79 ? -8.242 13.188 -22.578 1 96.12 79 MET B N 1
ATOM 3457 C CA . MET B 1 79 ? -8.109 12.367 -21.375 1 96.12 79 MET B CA 1
ATOM 3458 C C . MET B 1 79 ? -6.641 12.047 -21.094 1 96.12 79 MET B C 1
ATOM 3460 O O . MET B 1 79 ? -5.84 11.938 -22.031 1 96.12 79 MET B O 1
ATOM 3464 N N . THR B 1 80 ? -6.316 12.016 -19.891 1 97.12 80 THR B N 1
ATOM 3465 C CA . THR B 1 80 ? -4.977 11.625 -19.469 1 97.12 80 THR B CA 1
ATOM 3466 C C . THR B 1 80 ? -5.043 10.648 -18.297 1 97.12 80 THR B C 1
ATOM 3468 O O . THR B 1 80 ? -5.961 10.719 -17.484 1 97.12 80 THR B O 1
ATOM 3471 N N . ALA B 1 81 ? -4.137 9.695 -18.312 1 97.75 81 ALA B N 1
ATOM 3472 C CA . ALA B 1 81 ? -3.883 8.891 -17.125 1 97.75 81 ALA B CA 1
ATOM 3473 C C . ALA B 1 81 ? -2.803 9.523 -16.25 1 97.75 81 ALA B C 1
ATOM 3475 O O . ALA B 1 81 ? -1.819 10.062 -16.766 1 97.75 81 ALA B O 1
ATOM 3476 N N . VAL B 1 82 ? -3.029 9.461 -14.992 1 98.12 82 VAL B N 1
ATOM 3477 C CA . VAL B 1 82 ? -2.053 10.008 -14.055 1 98.12 82 VAL B CA 1
ATOM 3478 C C . VAL B 1 82 ? -1.755 8.992 -12.961 1 98.12 82 VAL B C 1
ATOM 3480 O O . VAL B 1 82 ? -2.604 8.164 -12.625 1 98.12 82 VAL B O 1
ATOM 3483 N N . PHE B 1 83 ? -0.556 9.062 -12.438 1 98.25 83 PHE B N 1
ATOM 3484 C CA . PHE B 1 83 ? -0.243 8.305 -11.234 1 98.25 83 PHE B CA 1
ATOM 3485 C C . PHE B 1 83 ? 0.807 9.023 -10.398 1 98.25 83 PHE B C 1
ATOM 3487 O O . PHE B 1 83 ? 1.538 9.875 -10.906 1 98.25 83 PHE B O 1
ATOM 3494 N N . THR B 1 84 ? 0.767 8.734 -9.109 1 98.56 84 THR B N 1
ATOM 3495 C CA . THR B 1 84 ? 1.798 9.195 -8.188 1 98.56 84 THR B CA 1
ATOM 3496 C C . THR B 1 84 ? 2.154 8.109 -7.18 1 98.56 84 THR B C 1
ATOM 3498 O O . THR B 1 84 ? 1.267 7.469 -6.609 1 98.56 84 THR B O 1
ATOM 3501 N N . LEU B 1 85 ? 3.426 7.812 -7.031 1 98.62 85 LEU B N 1
ATOM 3502 C CA . LEU B 1 85 ? 4.039 7.031 -5.965 1 98.62 85 LEU B CA 1
ATOM 3503 C C . LEU B 1 85 ? 5.055 7.867 -5.191 1 98.62 85 LEU B C 1
ATOM 3505 O O . LEU B 1 85 ? 6.047 8.328 -5.762 1 98.62 85 LEU B O 1
ATOM 3509 N N . GLU B 1 86 ? 4.777 8.062 -3.875 1 98.69 86 GLU B N 1
ATOM 3510 C CA . GLU B 1 86 ? 5.625 8.961 -3.096 1 98.69 86 GLU B CA 1
ATOM 3511 C C . GLU B 1 86 ? 5.887 8.406 -1.701 1 98.69 86 GLU B C 1
ATOM 3513 O O . GLU B 1 86 ? 4.949 8.055 -0.979 1 98.69 86 GLU B O 1
ATOM 3518 N N . ASN B 1 87 ? 7.172 8.273 -1.37 1 97.62 87 ASN B N 1
ATOM 3519 C CA . ASN B 1 87 ? 7.547 7.859 -0.022 1 97.62 87 ASN B CA 1
ATOM 3520 C C . ASN B 1 87 ? 7.844 9.055 0.873 1 97.62 87 ASN B C 1
ATOM 3522 O O . ASN B 1 87 ? 7.871 10.195 0.404 1 97.62 87 ASN B O 1
ATOM 3526 N N . GLY B 1 88 ? 7.949 8.867 2.146 1 97.88 88 GLY B N 1
ATOM 3527 C CA . GLY B 1 88 ? 8.602 9.719 3.133 1 97.88 88 GLY B CA 1
ATOM 3528 C C . GLY B 1 88 ? 9.742 9.023 3.857 1 97.88 88 GLY B C 1
ATOM 3529 O O . GLY B 1 88 ? 9.648 7.832 4.168 1 97.88 88 GLY B O 1
ATOM 3530 N N . PHE B 1 89 ? 10.844 9.789 4.062 1 97.81 89 PHE B N 1
ATOM 3531 C CA . PHE B 1 89 ? 11.945 9.156 4.785 1 97.81 89 PHE B CA 1
ATOM 3532 C C . PHE B 1 89 ? 12.641 10.164 5.695 1 97.81 89 PHE B C 1
ATOM 3534 O O . PHE B 1 89 ? 12.453 11.375 5.547 1 97.81 89 PHE B O 1
ATOM 3541 N N . ASP B 1 90 ? 13.266 9.648 6.668 1 97.5 90 ASP B N 1
ATOM 3542 C CA . ASP B 1 90 ? 14.094 10.453 7.562 1 97.5 90 ASP B CA 1
ATOM 3543 C C . ASP B 1 90 ? 15.562 10.398 7.145 1 97.5 90 ASP B C 1
ATOM 3545 O O . ASP B 1 90 ? 16.219 9.367 7.301 1 97.5 90 ASP B O 1
ATOM 3549 N N . PRO B 1 91 ? 16.062 11.477 6.695 1 97.38 91 PRO B N 1
ATOM 3550 C CA . PRO B 1 91 ? 17.453 11.461 6.254 1 97.38 91 PRO B CA 1
ATOM 3551 C C . PRO B 1 91 ? 18.438 11.32 7.41 1 97.38 91 PRO B C 1
ATOM 3553 O O . PRO B 1 91 ? 19.609 11 7.195 1 97.38 91 PRO B O 1
ATOM 3556 N N . SER B 1 92 ? 17.953 11.617 8.57 1 96.94 92 SER B N 1
ATOM 3557 C CA . SER B 1 92 ? 18.844 11.508 9.719 1 96.94 92 SER B CA 1
ATOM 3558 C C . SER B 1 92 ? 19.219 10.055 9.992 1 96.94 92 SER B C 1
ATOM 3560 O O . SER B 1 92 ? 20.297 9.766 10.508 1 96.94 92 SER B O 1
ATOM 3562 N N . THR B 1 93 ? 18.359 9.102 9.688 1 96.38 93 THR B N 1
ATOM 3563 C CA . THR B 1 93 ? 18.562 7.711 10.086 1 96.38 93 THR B CA 1
ATOM 3564 C C . THR B 1 93 ? 18.438 6.785 8.883 1 96.38 93 THR B C 1
ATOM 3566 O O . THR B 1 93 ? 18.781 5.605 8.961 1 96.38 93 THR B O 1
ATOM 3569 N N . GLY B 1 94 ? 17.891 7.301 7.844 1 95.38 94 GLY B N 1
ATOM 3570 C CA . GLY B 1 94 ? 17.656 6.48 6.668 1 95.38 94 GLY B CA 1
ATOM 3571 C C . GLY B 1 94 ? 16.375 5.672 6.746 1 95.38 94 GLY B C 1
ATOM 3572 O O . GLY B 1 94 ? 16.094 4.836 5.879 1 95.38 94 GLY B O 1
ATOM 3573 N N . LYS B 1 95 ? 15.484 5.824 7.703 1 95.31 95 LYS B N 1
ATOM 3574 C CA . LYS B 1 95 ? 14.266 5.039 7.883 1 95.31 95 LYS B CA 1
ATOM 3575 C C . LYS B 1 95 ? 13.141 5.559 6.996 1 95.31 95 LYS B C 1
ATOM 3577 O O . LYS B 1 95 ? 13.031 6.762 6.766 1 95.31 95 LYS B O 1
ATOM 3582 N N . LEU B 1 96 ? 12.312 4.613 6.531 1 95.94 96 LEU B N 1
ATOM 3583 C CA . LEU B 1 96 ? 11.055 5.012 5.898 1 95.94 96 LEU B CA 1
ATOM 3584 C C . LEU B 1 96 ? 10.148 5.727 6.895 1 95.94 96 LEU B C 1
ATOM 3586 O O . LEU B 1 96 ? 10.086 5.348 8.07 1 95.94 96 LEU B O 1
ATOM 3590 N N . GLY B 1 97 ? 9.43 6.727 6.406 1 96.12 97 GLY B N 1
ATOM 3591 C CA . GLY B 1 97 ? 8.398 7.375 7.195 1 96.12 97 GLY B CA 1
ATOM 3592 C C . GLY B 1 97 ? 7.098 6.59 7.238 1 96.12 97 GLY B C 1
ATOM 3593 O O . GLY B 1 97 ? 7.027 5.473 6.727 1 96.12 97 GLY B O 1
ATOM 3594 N N . GLN B 1 98 ? 6.07 7.176 7.988 1 96.56 98 GLN B N 1
ATOM 3595 C CA . GLN B 1 98 ? 4.715 6.648 8.094 1 96.56 98 GLN B CA 1
ATOM 3596 C C . GLN B 1 98 ? 4.73 5.184 8.523 1 96.56 98 GLN B C 1
ATOM 3598 O O . GLN B 1 98 ? 4.051 4.348 7.93 1 96.56 98 GLN B O 1
ATOM 3603 N N . GLY B 1 99 ? 5.488 4.871 9.516 1 95.62 99 GLY B N 1
ATOM 3604 C CA . GLY B 1 99 ? 5.488 3.545 10.109 1 95.62 99 GLY B CA 1
ATOM 3605 C C . GLY B 1 99 ? 6.121 2.494 9.219 1 95.62 99 GLY B C 1
ATOM 3606 O O . GLY B 1 99 ? 5.797 1.31 9.32 1 95.62 99 GLY B O 1
ATOM 3607 N N . GLY B 1 100 ? 6.906 2.883 8.18 1 96.25 100 GLY B N 1
ATOM 3608 C CA . GLY B 1 100 ? 7.617 1.907 7.367 1 96.25 100 GLY B CA 1
ATOM 3609 C C . GLY B 1 100 ? 6.965 1.666 6.02 1 96.25 100 GLY B C 1
ATOM 3610 O O . GLY B 1 100 ? 7.344 0.742 5.297 1 96.25 100 GLY B O 1
ATOM 3611 N N . LEU B 1 101 ? 6.078 2.426 5.605 1 97.31 101 LEU B N 1
ATOM 3612 C CA . LEU B 1 101 ? 5.441 2.277 4.301 1 97.31 101 LEU B CA 1
ATOM 3613 C C . LEU B 1 101 ? 6.375 2.729 3.184 1 97.31 101 LEU B C 1
ATOM 3615 O O . LEU B 1 101 ? 7.023 3.771 3.295 1 97.31 101 LEU B O 1
ATOM 3619 N N . ILE B 1 102 ? 6.477 1.988 2.121 1 97.56 102 ILE B N 1
ATOM 3620 C CA . ILE B 1 102 ? 7.316 2.379 0.994 1 97.56 102 ILE B CA 1
ATOM 3621 C C . ILE B 1 102 ? 6.742 3.629 0.331 1 97.56 102 ILE B C 1
ATOM 3623 O O . ILE B 1 102 ? 7.488 4.523 -0.072 1 97.56 102 ILE B O 1
ATOM 3627 N N . PHE B 1 103 ? 5.43 3.623 0.204 1 98.5 103 PHE B N 1
ATOM 3628 C CA . PHE B 1 103 ? 4.754 4.812 -0.299 1 98.5 103 PHE B CA 1
ATOM 3629 C C . PHE B 1 103 ? 3.787 5.367 0.739 1 98.5 103 PHE B C 1
ATOM 3631 O O . PHE B 1 103 ? 2.57 5.328 0.542 1 98.5 103 PHE B O 1
ATOM 3638 N N . GLY B 1 104 ? 4.41 5.988 1.729 1 98.19 104 GLY B N 1
ATOM 3639 C CA . GLY B 1 104 ? 3.656 6.41 2.898 1 98.19 104 GLY B CA 1
ATOM 3640 C C . GLY B 1 104 ? 2.855 7.68 2.668 1 98.19 104 GLY B C 1
ATOM 3641 O O . GLY B 1 104 ? 1.855 7.922 3.346 1 98.19 104 GLY B O 1
ATOM 3642 N N . LYS B 1 105 ? 3.254 8.461 1.67 1 98.31 105 LYS B N 1
ATOM 3643 C CA . LYS B 1 105 ? 2.572 9.734 1.457 1 98.31 105 LYS B CA 1
ATOM 3644 C C . LYS B 1 105 ? 1.467 9.602 0.414 1 98.31 105 LYS B C 1
ATOM 3646 O O . LYS B 1 105 ? 0.307 9.914 0.687 1 98.31 105 LYS B O 1
ATOM 3651 N N . LYS B 1 106 ? 1.813 9.078 -0.736 1 98.62 106 LYS B N 1
ATOM 3652 C CA . LYS B 1 106 ? 0.842 8.906 -1.812 1 98.62 106 LYS B CA 1
ATOM 3653 C C . LYS B 1 106 ? 1.124 7.641 -2.611 1 98.62 106 LYS B C 1
ATOM 3655 O O . LYS B 1 106 ? 2.283 7.309 -2.871 1 98.62 106 LYS B O 1
ATOM 3660 N N . ALA B 1 107 ? 0.111 6.965 -3.002 1 98.81 107 ALA B N 1
ATOM 3661 C CA . ALA B 1 107 ? 0.096 5.852 -3.945 1 98.81 107 ALA B CA 1
ATOM 3662 C C . ALA B 1 107 ? -1.247 5.754 -4.664 1 98.81 107 ALA B C 1
ATOM 3664 O O . ALA B 1 107 ? -2.193 5.16 -4.145 1 98.81 107 ALA B O 1
ATOM 3665 N N . PHE B 1 108 ? -1.288 6.355 -5.93 1 98.75 108 PHE B N 1
ATOM 3666 C CA . PHE B 1 108 ? -2.584 6.328 -6.594 1 98.75 108 PHE B CA 1
ATOM 3667 C C . PHE B 1 108 ? -2.414 6.336 -8.109 1 98.75 108 PHE B C 1
ATOM 3669 O O . PHE B 1 108 ? -1.346 6.684 -8.617 1 98.75 108 PHE B O 1
ATOM 3676 N N . VAL B 1 109 ? -3.42 5.91 -8.711 1 98.81 109 VAL B N 1
ATOM 3677 C CA . VAL B 1 109 ? -3.621 5.996 -10.156 1 98.81 109 VAL B CA 1
ATOM 3678 C C . VAL B 1 109 ? -4.961 6.668 -10.453 1 98.81 109 VAL B C 1
ATOM 3680 O O . VAL B 1 109 ? -5.875 6.629 -9.625 1 98.81 109 VAL B O 1
ATOM 3683 N N . GLY B 1 110 ? -5.004 7.383 -11.641 1 98.62 110 GLY B N 1
ATOM 3684 C CA . GLY B 1 110 ? -6.246 8.078 -11.914 1 98.62 110 GLY B CA 1
ATOM 3685 C C . GLY B 1 110 ? -6.402 8.477 -13.375 1 98.62 110 GLY B C 1
ATOM 3686 O O . GLY B 1 110 ? -5.52 8.211 -14.188 1 98.62 110 GLY B O 1
ATOM 3687 N N . LEU B 1 111 ? -7.547 9 -13.656 1 98.56 111 LEU B N 1
ATOM 3688 C CA . LEU B 1 111 ? -7.918 9.539 -14.961 1 98.56 111 LEU B CA 1
ATOM 3689 C C . LEU B 1 111 ? -8.305 11.008 -14.844 1 98.56 111 LEU B C 1
ATOM 3691 O O . LEU B 1 111 ? -9 11.398 -13.906 1 98.56 111 LEU B O 1
ATOM 3695 N N . SER B 1 112 ? -7.793 11.773 -15.766 1 97.94 112 SER B N 1
ATOM 3696 C CA . SER B 1 112 ? -8.109 13.195 -15.859 1 97.94 112 SER B CA 1
ATOM 3697 C C . SER B 1 112 ? -8.68 13.547 -17.234 1 97.94 112 SER B C 1
ATOM 3699 O O . SER B 1 112 ? -8.281 12.961 -18.25 1 97.94 112 SER B O 1
ATOM 3701 N N . GLY B 1 113 ? -9.625 14.492 -17.25 1 97.56 113 GLY B N 1
ATOM 3702 C CA . GLY B 1 113 ? -10.234 14.977 -18.484 1 97.56 113 GLY B CA 1
ATOM 3703 C C . GLY B 1 113 ? -11.109 16.203 -18.281 1 97.56 113 GLY B C 1
ATOM 3704 O O . GLY B 1 113 ? -10.945 16.922 -17.297 1 97.56 113 GLY B O 1
ATOM 3705 N N . PRO B 1 114 ? -11.992 16.438 -19.234 1 96.94 114 PRO B N 1
ATOM 3706 C CA . PRO B 1 114 ? -12.859 17.609 -19.141 1 96.94 114 PRO B CA 1
ATOM 3707 C C . PRO B 1 114 ? -13.727 17.609 -17.891 1 96.94 114 PRO B C 1
ATOM 3709 O O . PRO B 1 114 ? -14.234 18.641 -17.469 1 96.94 114 PRO B O 1
ATOM 3712 N N . PHE B 1 115 ? -13.898 16.469 -17.281 1 97 115 PHE B N 1
ATOM 3713 C CA . PHE B 1 115 ? -14.758 16.344 -16.109 1 97 115 PHE B CA 1
ATOM 3714 C C . PHE B 1 115 ? -13.984 16.625 -14.836 1 97 115 PHE B C 1
ATOM 3716 O O . PHE B 1 115 ? -14.586 16.812 -13.773 1 97 115 PHE B O 1
ATOM 3723 N N . GLY B 1 116 ? -12.719 16.672 -14.836 1 98.5 116 GLY B N 1
ATOM 3724 C CA . GLY B 1 116 ? -11.859 16.703 -13.656 1 98.5 116 GLY B CA 1
ATOM 3725 C C . GLY B 1 116 ? -10.953 15.5 -13.547 1 98.5 116 GLY B C 1
ATOM 3726 O O . GLY B 1 116 ? -10.539 14.93 -14.562 1 98.5 116 GLY B O 1
ATOM 3727 N N . THR B 1 117 ? -10.539 15.25 -12.367 1 98.75 117 THR B N 1
ATOM 3728 C CA . THR B 1 117 ? -9.625 14.133 -12.133 1 98.75 117 THR B CA 1
ATOM 3729 C C . THR B 1 117 ? -10.18 13.195 -11.062 1 98.75 117 THR B C 1
ATOM 3731 O O . THR B 1 117 ? -10.617 13.641 -10 1 98.75 117 THR B O 1
ATOM 3734 N N . VAL B 1 118 ? -10.234 11.938 -11.336 1 98.88 118 VAL B N 1
ATOM 3735 C CA . VAL B 1 118 ? -10.57 10.906 -10.359 1 98.88 118 VAL B CA 1
ATOM 3736 C C . VAL B 1 118 ? -9.336 10.055 -10.07 1 98.88 118 VAL B C 1
ATOM 3738 O O . VAL B 1 118 ? -8.68 9.562 -10.992 1 98.88 118 VAL B O 1
ATOM 3741 N N . THR B 1 119 ? -8.984 9.922 -8.805 1 98.81 119 THR B N 1
ATOM 3742 C CA . THR B 1 119 ? -7.844 9.102 -8.414 1 98.81 119 THR B CA 1
ATOM 3743 C C . THR B 1 119 ? -8.266 8.031 -7.422 1 98.81 119 THR B C 1
ATOM 3745 O O . THR B 1 119 ? -9.195 8.227 -6.641 1 98.81 119 THR B O 1
ATOM 3748 N N . LEU B 1 120 ? -7.578 6.883 -7.484 1 98.81 120 LEU B N 1
ATOM 3749 C CA . LEU B 1 120 ? -7.809 5.719 -6.637 1 98.81 120 LEU B CA 1
ATOM 3750 C C . LEU B 1 120 ? -6.535 5.328 -5.891 1 98.81 120 LEU B C 1
ATOM 3752 O O . LEU B 1 120 ? -5.5 5.074 -6.516 1 98.81 120 LEU B O 1
ATOM 3756 N N . GLY B 1 121 ? -6.617 5.27 -4.562 1 98.69 121 GLY B N 1
ATOM 3757 C CA . GLY B 1 121 ? -5.477 4.824 -3.781 1 98.69 121 GLY B CA 1
ATOM 3758 C C . GLY B 1 121 ? -5.285 5.613 -2.5 1 98.69 121 GLY B C 1
ATOM 3759 O O . GLY B 1 121 ? -6.254 6.082 -1.902 1 98.69 121 GLY B O 1
ATOM 3760 N N . ARG B 1 122 ? -4.047 5.555 -1.993 1 98.75 122 ARG B N 1
ATOM 3761 C CA . ARG B 1 122 ? -3.662 6.301 -0.8 1 98.75 122 ARG B CA 1
ATOM 3762 C C . ARG B 1 122 ? -3.297 7.742 -1.148 1 98.75 122 ARG B C 1
ATOM 3764 O O . ARG B 1 122 ? -2.484 7.98 -2.045 1 98.75 122 ARG B O 1
ATOM 3771 N N . GLN B 1 123 ? -3.887 8.625 -0.441 1 98.31 123 GLN B N 1
ATOM 3772 C CA . GLN B 1 123 ? -3.654 10.031 -0.754 1 98.31 123 GLN B CA 1
ATOM 3773 C C . GLN B 1 123 ? -4.18 10.938 0.358 1 98.31 123 GLN B C 1
ATOM 3775 O O . GLN B 1 123 ? -4.781 10.461 1.322 1 98.31 123 GLN B O 1
ATOM 3780 N N . TYR B 1 124 ? -3.916 12.242 0.284 1 98.75 124 TYR B N 1
ATOM 3781 C CA . TYR B 1 124 ? -4.301 13.195 1.316 1 98.75 124 TYR B CA 1
ATOM 3782 C C . TYR B 1 124 ? -5.762 13.602 1.169 1 98.75 124 TYR B C 1
ATOM 3784 O O . TYR B 1 124 ? -6.324 13.539 0.072 1 98.75 124 TYR B O 1
ATOM 3792 N N . ASP B 1 125 ? -6.371 13.992 2.291 1 98.88 125 ASP B N 1
ATOM 3793 C CA . ASP B 1 125 ? -7.734 14.516 2.24 1 98.88 125 ASP B CA 1
ATOM 3794 C C . ASP B 1 125 ? -7.773 15.891 1.581 1 98.88 125 ASP B C 1
ATOM 3796 O O . ASP B 1 125 ? -6.734 16.516 1.382 1 98.88 125 ASP B O 1
ATOM 3800 N N . THR B 1 126 ? -8.977 16.328 1.316 1 98.94 126 THR B N 1
ATOM 3801 C CA . THR B 1 126 ? -9.164 17.5 0.473 1 98.94 126 THR B CA 1
ATOM 3802 C C . THR B 1 126 ? -8.797 18.781 1.233 1 98.94 126 THR B C 1
ATOM 3804 O O . THR B 1 126 ? -8.406 19.781 0.627 1 98.94 126 THR B O 1
ATOM 3807 N N . ASN B 1 127 ? -8.906 18.781 2.582 1 98.88 127 ASN B N 1
ATOM 3808 C CA . ASN B 1 127 ? -8.445 19.922 3.355 1 98.88 127 ASN B CA 1
ATOM 3809 C C . ASN B 1 127 ? -6.945 20.141 3.188 1 98.88 127 ASN B C 1
ATOM 3811 O O . ASN B 1 127 ? -6.5 21.281 3.004 1 98.88 127 ASN B O 1
ATOM 3815 N N . VAL B 1 128 ? -6.234 19.078 3.213 1 98.75 128 VAL B N 1
ATOM 3816 C CA . VAL B 1 128 ? -4.793 19.172 3.027 1 98.75 128 VAL B CA 1
ATOM 3817 C C . VAL B 1 128 ? -4.484 19.766 1.658 1 98.75 128 VAL B C 1
ATOM 3819 O O . VAL B 1 128 ? -3.625 20.641 1.539 1 98.75 128 VAL B O 1
ATOM 3822 N N . ASP B 1 129 ? -5.184 19.328 0.649 1 98.62 129 ASP B N 1
ATOM 3823 C CA . ASP B 1 129 ? -4.902 19.75 -0.72 1 98.62 129 ASP B CA 1
ATOM 3824 C C . ASP B 1 129 ? -5.145 21.25 -0.897 1 98.62 129 ASP B C 1
ATOM 3826 O O . ASP B 1 129 ? -4.391 21.922 -1.601 1 98.62 129 ASP B O 1
ATOM 3830 N N . PHE B 1 130 ? -6.191 21.766 -0.291 1 98.75 130 PHE B N 1
ATOM 3831 C CA . PHE B 1 130 ? -6.629 23.125 -0.606 1 98.75 130 PHE B CA 1
ATOM 3832 C C . PHE B 1 130 ? -6.191 24.094 0.479 1 98.75 130 PHE B C 1
ATOM 3834 O O . PHE B 1 130 ? -5.918 25.266 0.197 1 98.75 130 PHE B O 1
ATOM 3841 N N . LEU B 1 131 ? -6.215 23.641 1.708 1 98.81 131 LEU B N 1
ATOM 3842 C CA . LEU B 1 131 ? -5.965 24.531 2.83 1 98.81 131 LEU B CA 1
ATOM 3843 C C . LEU B 1 131 ? -4.523 24.422 3.311 1 98.81 131 LEU B C 1
ATOM 3845 O O . LEU B 1 131 ? -3.963 25.375 3.85 1 98.81 131 LEU B O 1
ATOM 3849 N N . GLY B 1 132 ? -3.889 23.312 3.09 1 98.5 132 GLY B N 1
ATOM 3850 C CA . GLY B 1 132 ? -2.516 23.094 3.514 1 98.5 132 GLY B CA 1
ATOM 3851 C C . GLY B 1 132 ? -1.563 24.188 3.061 1 98.5 132 GLY B C 1
ATOM 3852 O O . GLY B 1 132 ? -0.836 24.75 3.875 1 98.5 132 GLY B O 1
ATOM 3853 N N . PRO B 1 133 ? -1.642 24.531 1.767 1 97.75 133 PRO B N 1
ATOM 3854 C CA . PRO B 1 133 ? -0.708 25.547 1.25 1 97.75 133 PRO B CA 1
ATOM 3855 C C . PRO B 1 133 ? -0.941 26.922 1.847 1 97.75 133 PRO B C 1
ATOM 3857 O O . PRO B 1 133 ? -0.11 27.828 1.68 1 97.75 133 PRO B O 1
ATOM 3860 N N . LEU B 1 134 ? -2.016 27.109 2.52 1 98.44 134 LEU B N 1
ATOM 3861 C CA . LEU B 1 134 ? -2.389 28.438 3.01 1 98.44 134 LEU B CA 1
ATOM 3862 C C . LEU B 1 134 ? -1.997 28.609 4.473 1 98.44 134 LEU B C 1
ATOM 3864 O O . LEU B 1 134 ? -2.135 29.688 5.035 1 98.44 134 LEU B O 1
ATOM 3868 N N . GLU B 1 135 ? -1.558 27.5 5.082 1 98.31 135 GLU B N 1
ATOM 3869 C CA . GLU B 1 135 ? -1.131 27.531 6.477 1 98.31 135 GLU B CA 1
ATOM 3870 C C . GLU B 1 135 ? 0.266 28.125 6.617 1 98.31 135 GLU B C 1
ATOM 3872 O O . GLU B 1 135 ? 1.073 28.047 5.688 1 98.31 135 GLU B O 1
ATOM 3877 N N . ALA B 1 136 ? 0.531 28.734 7.77 1 98.12 136 ALA B N 1
ATOM 3878 C CA . ALA B 1 136 ? 1.844 29.312 8.055 1 98.12 136 ALA B CA 1
ATOM 3879 C C . ALA B 1 136 ? 2.951 28.281 7.828 1 98.12 136 ALA B C 1
ATOM 3881 O O . ALA B 1 136 ? 4.039 28.641 7.355 1 98.12 136 ALA B O 1
ATOM 3882 N N . ALA B 1 137 ? 2.682 27.078 8.18 1 97.81 137 ALA B N 1
ATOM 3883 C CA . ALA B 1 137 ? 3.662 26 8.023 1 97.81 137 ALA B CA 1
ATOM 3884 C C . ALA B 1 137 ? 4.137 25.906 6.578 1 97.81 137 ALA B C 1
ATOM 3886 O O . ALA B 1 137 ? 5.328 25.703 6.324 1 97.81 137 ALA B O 1
ATOM 3887 N N . ALA B 1 138 ? 3.229 25.969 5.668 1 96.44 138 ALA B N 1
ATOM 3888 C CA . ALA B 1 138 ? 3.566 25.891 4.25 1 96.44 138 ALA B CA 1
ATOM 3889 C C . ALA B 1 138 ? 4.145 27.203 3.744 1 96.44 138 ALA B C 1
ATOM 3891 O O . ALA B 1 138 ? 4.996 27.219 2.85 1 96.44 138 ALA B O 1
ATOM 3892 N N . LEU B 1 139 ? 3.697 28.312 4.301 1 95.62 139 LEU B N 1
ATOM 3893 C CA . LEU B 1 139 ? 4.094 29.625 3.818 1 95.62 139 LEU B CA 1
ATOM 3894 C C . LEU B 1 139 ? 5.551 29.906 4.164 1 95.62 139 LEU B C 1
ATOM 3896 O O . LEU B 1 139 ? 6.25 30.578 3.404 1 95.62 139 LEU B O 1
ATOM 3900 N N . PHE B 1 140 ? 6 29.391 5.387 1 95.38 140 PHE B N 1
ATOM 3901 C CA . PHE B 1 140 ? 7.387 29.766 5.656 1 95.38 140 PHE B CA 1
ATOM 3902 C C . PHE B 1 140 ? 8.008 28.828 6.684 1 95.38 140 PHE B C 1
ATOM 3904 O O . PHE B 1 140 ? 9.227 28.812 6.863 1 95.38 140 PHE B O 1
ATOM 3911 N N . GLY B 1 141 ? 7.293 28.016 7.395 1 93.56 141 GLY B N 1
ATOM 3912 C CA . GLY B 1 141 ? 7.883 27.578 8.648 1 93.56 141 GLY B CA 1
ATOM 3913 C C . GLY B 1 141 ? 7.926 26.062 8.789 1 93.56 141 GLY B C 1
ATOM 3914 O O . GLY B 1 141 ? 8.516 25.547 9.734 1 93.56 141 GLY B O 1
ATOM 3915 N N . GLY B 1 142 ? 7.219 25.234 8.023 1 95.75 142 GLY B N 1
ATOM 3916 C CA . GLY B 1 142 ? 7.23 23.797 8.125 1 95.75 142 GLY B CA 1
ATOM 3917 C C . GLY B 1 142 ? 6.367 23.266 9.258 1 95.75 142 GLY B C 1
ATOM 3918 O O . GLY B 1 142 ? 5.594 24.016 9.852 1 95.75 142 GLY B O 1
ATOM 3919 N N . TYR B 1 143 ? 6.598 21.969 9.625 1 97 143 TYR B N 1
ATOM 3920 C CA . TYR B 1 143 ? 5.625 21.312 10.484 1 97 143 TYR B CA 1
ATOM 3921 C C . TYR B 1 143 ? 5.73 21.812 11.922 1 97 143 TYR B C 1
ATOM 3923 O O . TYR B 1 143 ? 4.797 21.641 12.711 1 97 143 TYR B O 1
ATOM 3931 N N . MET B 1 144 ? 6.801 22.391 12.336 1 96.62 144 MET B N 1
ATOM 3932 C CA . MET B 1 144 ? 6.945 22.875 13.695 1 96.62 144 MET B CA 1
ATOM 3933 C C . MET B 1 144 ? 6.039 24.078 13.938 1 96.62 144 MET B C 1
ATOM 3935 O O . MET B 1 144 ? 5.66 24.359 15.078 1 96.62 144 MET B O 1
ATOM 3939 N N . VAL B 1 145 ? 5.711 24.734 12.836 1 96.75 145 VAL B N 1
ATOM 3940 C CA . VAL B 1 145 ? 4.895 25.938 12.898 1 96.75 145 VAL B CA 1
ATOM 3941 C C . VAL B 1 145 ? 3.418 25.562 12.766 1 96.75 145 VAL B C 1
ATOM 3943 O O . VAL B 1 145 ? 2.541 26.406 12.961 1 96.75 145 VAL B O 1
ATOM 3946 N N . ALA B 1 146 ? 3.139 24.344 12.43 1 97.88 146 ALA B N 1
ATOM 3947 C CA . ALA B 1 146 ? 1.76 23.906 12.234 1 97.88 146 ALA B CA 1
ATOM 3948 C C . ALA B 1 146 ? 0.988 23.922 13.555 1 97.88 146 ALA B C 1
ATOM 3950 O O . ALA B 1 146 ? 1.574 24.109 14.617 1 97.88 146 ALA B O 1
ATOM 3951 N N . HIS B 1 147 ? -0.339 23.781 13.43 1 98.19 147 HIS B N 1
ATOM 3952 C CA . HIS B 1 147 ? -1.182 23.703 14.617 1 98.19 147 HIS B CA 1
ATOM 3953 C C . HIS B 1 147 ? -0.737 22.578 15.531 1 98.19 147 HIS B C 1
ATOM 3955 O O . HIS B 1 147 ? -0.207 21.562 15.07 1 98.19 147 HIS B O 1
ATOM 3961 N N . PRO B 1 148 ? -0.946 22.781 16.891 1 97.19 148 PRO B N 1
ATOM 3962 C CA . PRO B 1 148 ? -0.473 21.766 17.844 1 97.19 148 PRO B CA 1
ATOM 3963 C C . PRO B 1 148 ? -0.958 20.359 17.516 1 97.19 148 PRO B C 1
ATOM 3965 O O . PRO B 1 148 ? -2.164 20.141 17.375 1 97.19 148 PRO B O 1
ATOM 3968 N N . GLY B 1 149 ? 0.029 19.484 17.297 1 96.75 149 GLY B N 1
ATOM 3969 C CA . GLY B 1 149 ? -0.257 18.078 17 1 96.75 149 GLY B CA 1
ATOM 3970 C C . GLY B 1 149 ? -0.77 17.859 15.586 1 96.75 149 GLY B C 1
ATOM 3971 O O . GLY B 1 149 ? -1.101 16.734 15.211 1 96.75 149 GLY B O 1
ATOM 3972 N N . ASP B 1 150 ? -0.833 18.953 14.82 1 97.88 150 ASP B N 1
ATOM 3973 C CA . ASP B 1 150 ? -1.535 18.875 13.547 1 97.88 150 ASP B CA 1
ATOM 3974 C C . ASP B 1 150 ? -2.891 18.188 13.703 1 97.88 150 ASP B C 1
ATOM 3976 O O . ASP B 1 150 ? -3.248 17.328 12.906 1 97.88 150 ASP B O 1
ATOM 3980 N N . LEU B 1 151 ? -3.607 18.531 14.758 1 97.56 151 LEU B N 1
ATOM 3981 C CA . LEU B 1 151 ? -4.84 17.859 15.156 1 97.56 151 LEU B CA 1
ATOM 3982 C C . LEU B 1 151 ? -5.887 17.953 14.055 1 97.56 151 LEU B C 1
ATOM 3984 O O . LEU B 1 151 ? -6.828 17.156 14.023 1 97.56 151 LEU B O 1
ATOM 3988 N N . ASP B 1 152 ? -5.777 18.891 13.125 1 98.44 152 ASP B N 1
ATOM 3989 C CA . ASP B 1 152 ? -6.734 19.125 12.047 1 98.44 152 ASP B CA 1
ATOM 3990 C C . ASP B 1 152 ? -6.215 18.562 10.727 1 98.44 152 ASP B C 1
ATOM 3992 O O . ASP B 1 152 ? -6.895 18.641 9.695 1 98.44 152 ASP B O 1
ATOM 3996 N N . ASN B 1 153 ? -5.043 18.094 10.656 1 98.31 153 ASN B N 1
ATOM 3997 C CA . ASN B 1 153 ? -4.34 17.469 9.547 1 98.31 153 ASN B CA 1
ATOM 3998 C C . ASN B 1 153 ? -4.09 18.453 8.406 1 98.31 153 ASN B C 1
ATOM 4000 O O . ASN B 1 153 ? -3.824 18.031 7.273 1 98.31 153 ASN B O 1
ATOM 4004 N N . VAL B 1 154 ? -4.129 19.703 8.625 1 98.06 154 VAL B N 1
ATOM 4005 C CA . VAL B 1 154 ? -3.92 20.656 7.535 1 98.06 154 VAL B CA 1
ATOM 4006 C C . VAL B 1 154 ? -2.457 20.625 7.102 1 98.06 154 VAL B C 1
ATOM 4008 O O . VAL B 1 154 ? -2.129 21.016 5.977 1 98.06 154 VAL B O 1
ATOM 4011 N N . ASN B 1 155 ? -1.627 20.141 7.953 1 97.75 155 ASN B N 1
ATOM 4012 C CA . ASN B 1 155 ? -0.211 20.016 7.625 1 97.75 155 ASN B CA 1
ATOM 4013 C C . ASN B 1 155 ? 0.137 18.609 7.16 1 97.75 155 ASN B C 1
ATOM 4015 O O . ASN B 1 155 ? 1.286 18.172 7.277 1 97.75 155 ASN B O 1
ATOM 4019 N N . ASN B 1 156 ? -0.789 17.828 6.734 1 96.94 156 ASN B N 1
ATOM 4020 C CA . ASN B 1 156 ? -0.663 16.594 5.977 1 96.94 156 ASN B CA 1
ATOM 4021 C C . ASN B 1 156 ? 0.122 15.539 6.754 1 96.94 156 ASN B C 1
ATOM 4023 O O . ASN B 1 156 ? 0.993 14.867 6.195 1 96.94 156 ASN B O 1
ATOM 4027 N N . ALA B 1 157 ? -0.132 15.43 7.996 1 95.69 157 ALA B N 1
ATOM 4028 C CA . ALA B 1 157 ? 0.514 14.391 8.797 1 95.69 157 ALA B CA 1
ATOM 4029 C C . ALA B 1 157 ? -0.069 13.016 8.484 1 95.69 157 ALA B C 1
ATOM 4031 O O . ALA B 1 157 ? 0.619 12 8.609 1 95.69 157 ALA B O 1
ATOM 4032 N N . ASN B 1 158 ? -1.291 13 8.094 1 97.44 158 ASN B N 1
ATOM 4033 C CA . ASN B 1 158 ? -1.971 11.727 7.871 1 97.44 158 ASN B CA 1
ATOM 4034 C C . ASN B 1 158 ? -2.523 11.625 6.449 1 97.44 158 ASN B C 1
ATOM 4036 O O . ASN B 1 158 ? -3.1 12.586 5.938 1 97.44 158 ASN B O 1
ATOM 4040 N N . SER B 1 159 ? -2.293 10.5 5.836 1 98.19 159 SER B N 1
ATOM 4041 C CA . SER B 1 159 ? -2.932 10.164 4.57 1 98.19 159 SER B CA 1
ATOM 4042 C C . SER B 1 159 ? -4.148 9.266 4.785 1 98.19 159 SER B C 1
ATOM 4044 O O . SER B 1 159 ? -4.34 8.727 5.879 1 98.19 159 SER B O 1
ATOM 4046 N N . THR B 1 160 ? -4.926 9.203 3.779 1 98.56 160 THR B N 1
ATOM 4047 C CA . THR B 1 160 ? -6.094 8.328 3.793 1 98.56 160 THR B CA 1
ATOM 4048 C C . THR B 1 160 ? -5.887 7.129 2.875 1 98.56 160 THR B C 1
ATOM 4050 O O . THR B 1 160 ? -5.504 7.289 1.713 1 98.56 160 THR B O 1
ATOM 4053 N N . ASN B 1 161 ? -6.117 5.918 3.406 1 98.44 161 ASN B N 1
ATOM 4054 C CA . ASN B 1 161 ? -6.062 4.68 2.639 1 98.44 161 ASN B CA 1
ATOM 4055 C C . ASN B 1 161 ? -7.355 4.441 1.862 1 98.44 161 ASN B C 1
ATOM 4057 O O . ASN B 1 161 ? -8.398 5.004 2.201 1 98.44 161 ASN B O 1
ATOM 4061 N N . ASN B 1 162 ? -7.289 3.568 0.806 1 98.44 162 ASN B N 1
ATOM 4062 C CA . ASN B 1 162 ? -8.469 3.07 0.108 1 98.44 162 ASN B CA 1
ATOM 4063 C C . ASN B 1 162 ? -9.359 4.215 -0.369 1 98.44 162 ASN B C 1
ATOM 4065 O O . ASN B 1 162 ? -10.578 4.16 -0.214 1 98.44 162 ASN B O 1
ATOM 4069 N N . ALA B 1 163 ? -8.719 5.246 -0.895 1 98.75 163 ALA B N 1
ATOM 4070 C CA . ALA B 1 163 ? -9.469 6.465 -1.169 1 98.75 163 ALA B CA 1
ATOM 4071 C C . ALA B 1 163 ? -9.859 6.551 -2.643 1 98.75 163 ALA B C 1
ATOM 4073 O O . ALA B 1 163 ? -9.086 6.156 -3.518 1 98.75 163 ALA B O 1
ATOM 4074 N N . ILE B 1 164 ? -11.016 6.992 -2.891 1 98.81 164 ILE B N 1
ATOM 4075 C CA . ILE B 1 164 ? -11.5 7.52 -4.164 1 98.81 164 ILE B CA 1
ATOM 4076 C C . ILE B 1 164 ? -11.672 9.031 -4.062 1 98.81 164 ILE B C 1
ATOM 4078 O O . ILE B 1 164 ? -12.406 9.523 -3.207 1 98.81 164 ILE B O 1
ATOM 4082 N N . LYS B 1 165 ? -11 9.852 -4.91 1 98.81 165 LYS B N 1
ATOM 4083 C CA . LYS B 1 165 ? -11.055 11.305 -4.82 1 98.81 165 LYS B CA 1
ATOM 4084 C C . LYS B 1 165 ? -11.367 11.93 -6.176 1 98.81 165 LYS B C 1
ATOM 4086 O O . LYS B 1 165 ? -10.82 11.516 -7.199 1 98.81 165 LYS B O 1
ATOM 4091 N N . PHE B 1 166 ? -12.211 12.82 -6.129 1 98.94 166 PHE B N 1
ATOM 4092 C CA . PHE B 1 166 ? -12.492 13.672 -7.277 1 98.94 166 PHE B CA 1
ATOM 4093 C C . PHE B 1 166 ? -12.008 15.094 -7.031 1 98.94 166 PHE B C 1
ATOM 4095 O O . PHE B 1 166 ? -12.266 15.664 -5.973 1 98.94 166 PHE B O 1
ATOM 4102 N N . THR B 1 167 ? -11.312 15.648 -7.98 1 98.94 167 THR B N 1
ATOM 4103 C CA . THR B 1 167 ? -10.922 17.047 -8 1 98.94 167 THR B CA 1
ATOM 4104 C C . THR B 1 167 ? -11.391 17.734 -9.281 1 98.94 167 THR B C 1
ATOM 4106 O O . THR B 1 167 ? -11.109 17.25 -10.383 1 98.94 167 THR B O 1
ATOM 4109 N N . SER B 1 168 ? -11.977 18.859 -9.188 1 98.88 168 SER B N 1
ATOM 4110 C CA . SER B 1 168 ? -12.531 19.562 -10.344 1 98.88 168 SER B CA 1
ATOM 4111 C C . SER B 1 168 ? -11.438 20.25 -11.148 1 98.88 168 SER B C 1
ATOM 4113 O O . SER B 1 168 ? -10.328 20.469 -10.648 1 98.88 168 SER B O 1
ATOM 4115 N N . ASN B 1 169 ? -11.766 20.516 -12.375 1 98.19 169 ASN B N 1
ATOM 4116 C CA . ASN B 1 169 ? -10.977 21.516 -13.102 1 98.19 169 ASN B CA 1
ATOM 4117 C C . ASN B 1 169 ? -11.125 22.906 -12.492 1 98.19 169 ASN B C 1
ATOM 4119 O O . ASN B 1 169 ? -11.867 23.094 -11.531 1 98.19 169 ASN B O 1
ATOM 4123 N N . ASP B 1 170 ? -10.281 23.828 -13.023 1 98 170 ASP B N 1
ATOM 4124 C CA . ASP B 1 170 ? -10.375 25.219 -12.586 1 98 170 ASP B CA 1
ATOM 4125 C C . ASP B 1 170 ? -11.484 25.953 -13.336 1 98 170 ASP B C 1
ATOM 4127 O O . ASP B 1 170 ? -11.461 26.047 -14.562 1 98 170 ASP B O 1
ATOM 4131 N N . TYR B 1 171 ? -12.461 26.469 -12.672 1 98.19 171 TYR B N 1
ATOM 4132 C CA . TYR B 1 171 ? -13.555 27.234 -13.25 1 98.19 171 TYR B CA 1
ATOM 4133 C C . TYR B 1 171 ? -13.414 28.719 -12.906 1 98.19 171 TYR B C 1
ATOM 4135 O O . TYR B 1 171 ? -14.195 29.25 -12.109 1 98.19 171 TYR B O 1
ATOM 4143 N N . GLY B 1 172 ? -12.516 29.406 -13.523 1 97.94 172 GLY B N 1
ATOM 4144 C CA . GLY B 1 172 ? -12.273 30.828 -13.281 1 97.94 172 GLY B CA 1
ATOM 4145 C C . GLY B 1 172 ? -11.773 31.109 -11.883 1 97.94 172 GLY B C 1
ATOM 4146 O O . GLY B 1 172 ? -12.195 32.094 -11.25 1 97.94 172 GLY B O 1
ATOM 4147 N N . GLY B 1 173 ? -10.984 30.219 -11.383 1 98.31 173 GLY B N 1
ATOM 4148 C CA . GLY B 1 173 ? -10.438 30.375 -10.047 1 98.31 173 GLY B CA 1
ATOM 4149 C C . GLY B 1 173 ? -11.102 29.484 -9.016 1 98.31 173 GLY B C 1
ATOM 4150 O O . GLY B 1 173 ? -10.57 29.281 -7.922 1 98.31 173 GLY B O 1
ATOM 4151 N N . PHE B 1 174 ? -12.297 29.062 -9.344 1 98.75 174 PHE B N 1
ATOM 4152 C CA . PHE B 1 174 ? -13.039 28.188 -8.438 1 98.75 174 PHE B CA 1
ATOM 4153 C C . PHE B 1 174 ? -12.68 26.719 -8.688 1 98.75 174 PHE B C 1
ATOM 4155 O O . PHE B 1 174 ? -12.672 26.266 -9.828 1 98.75 174 PHE B O 1
ATOM 4162 N N . ARG B 1 175 ? -12.328 25.984 -7.637 1 98.69 175 ARG B N 1
ATOM 4163 C CA . ARG B 1 175 ? -12.086 24.547 -7.668 1 98.69 175 ARG B CA 1
ATOM 4164 C C . ARG B 1 175 ? -12.742 23.844 -6.473 1 98.69 175 ARG B C 1
ATOM 4166 O O . ARG B 1 175 ? -12.977 24.484 -5.441 1 98.69 175 ARG B O 1
ATOM 4173 N N . PHE B 1 176 ? -13.055 22.609 -6.613 1 98.88 176 PHE B N 1
ATOM 4174 C CA . PHE B 1 176 ? -13.57 21.812 -5.496 1 98.88 176 PHE B CA 1
ATOM 4175 C C . PHE B 1 176 ? -13.117 20.359 -5.602 1 98.88 176 PHE B C 1
ATOM 4177 O O . PHE B 1 176 ? -12.727 19.906 -6.676 1 98.88 176 PHE B O 1
ATOM 4184 N N . ALA B 1 177 ? -13.117 19.656 -4.492 1 98.94 177 ALA B N 1
ATOM 4185 C CA . ALA B 1 177 ? -12.742 18.25 -4.426 1 98.94 177 ALA B CA 1
ATOM 4186 C C . ALA B 1 177 ? -13.562 17.516 -3.375 1 98.94 177 ALA B C 1
ATOM 4188 O O . ALA B 1 177 ? -14.07 18.125 -2.428 1 98.94 177 ALA B O 1
ATOM 4189 N N . ALA B 1 178 ? -13.742 16.281 -3.6 1 98.94 178 ALA B N 1
ATOM 4190 C CA . ALA B 1 178 ? -14.391 15.359 -2.672 1 98.94 178 ALA B CA 1
ATOM 4191 C C . ALA B 1 178 ? -13.656 14.023 -2.631 1 98.94 178 ALA B C 1
ATOM 4193 O O . ALA B 1 178 ? -13.164 13.547 -3.656 1 98.94 178 ALA B O 1
ATOM 4194 N N . MET B 1 179 ? -13.648 13.438 -1.451 1 98.88 179 MET B N 1
ATOM 4195 C CA . MET B 1 179 ? -12.961 12.164 -1.266 1 98.88 179 MET B CA 1
ATOM 4196 C C . MET B 1 179 ? -13.758 11.25 -0.338 1 98.88 179 MET B C 1
ATOM 4198 O O . MET B 1 179 ? -14.359 11.719 0.632 1 98.88 179 MET B O 1
ATOM 4202 N N . ILE B 1 180 ? -13.719 9.953 -0.613 1 98.69 180 ILE B N 1
ATOM 4203 C CA . ILE B 1 180 ? -14.227 8.938 0.297 1 98.69 180 ILE B CA 1
ATOM 4204 C C . ILE B 1 180 ? -13.227 7.793 0.412 1 98.69 180 ILE B C 1
ATOM 4206 O O . ILE B 1 180 ? -12.75 7.273 -0.6 1 98.69 180 ILE B O 1
ATOM 4210 N N . GLY B 1 181 ? -12.789 7.535 1.585 1 98.44 181 GLY B N 1
ATOM 4211 C CA . GLY B 1 181 ? -12.016 6.352 1.921 1 98.44 181 GLY B CA 1
ATOM 4212 C C . GLY B 1 181 ? -12.859 5.242 2.527 1 98.44 181 GLY B C 1
ATOM 4213 O O . GLY B 1 181 ? -13.484 5.434 3.57 1 98.44 181 GLY B O 1
ATOM 4214 N N . LEU B 1 182 ? -12.766 4.117 1.944 1 97.44 182 LEU B N 1
ATOM 4215 C CA . LEU B 1 182 ? -13.594 3.004 2.389 1 97.44 182 LEU B CA 1
ATOM 4216 C C . LEU B 1 182 ? -12.961 2.287 3.572 1 97.44 182 LEU B C 1
ATOM 4218 O O . LEU B 1 182 ? -11.75 2.039 3.576 1 97.44 182 LEU B O 1
ATOM 4222 N N . GLY B 1 183 ? -13.844 1.963 4.543 1 95 183 GLY B N 1
ATOM 4223 C CA . GLY B 1 183 ? -13.336 1.239 5.695 1 95 183 GLY B CA 1
ATOM 4224 C C . GLY B 1 183 ? -13.117 -0.238 5.426 1 95 183 GLY B C 1
ATOM 4225 O O . GLY B 1 183 ? -12.266 -0.871 6.055 1 95 183 GLY B O 1
ATOM 4226 N N . GLY B 1 184 ? -14.016 -0.772 4.559 1 93.19 184 GLY B N 1
ATOM 4227 C CA . GLY B 1 184 ? -13.852 -2.152 4.133 1 93.19 184 GLY B CA 1
ATOM 4228 C C . GLY B 1 184 ? -14.273 -3.156 5.191 1 93.19 184 GLY B C 1
ATOM 4229 O O . GLY B 1 184 ? -13.906 -4.332 5.117 1 93.19 184 GLY B O 1
ATOM 4230 N N . ILE B 1 185 ? -14.914 -2.742 6.227 1 91.12 185 ILE B N 1
ATOM 4231 C CA . ILE B 1 185 ? -15.312 -3.631 7.312 1 91.12 185 ILE B CA 1
ATOM 4232 C C . ILE B 1 185 ? -16.609 -4.355 6.938 1 91.12 185 ILE B C 1
ATOM 4234 O O . ILE B 1 185 ? -17.641 -3.723 6.707 1 91.12 185 ILE B O 1
ATOM 4238 N N . ALA B 1 186 ? -16.484 -5.648 6.891 1 91.5 186 ALA B N 1
ATOM 4239 C CA . ALA B 1 186 ? -17.641 -6.461 6.504 1 91.5 186 ALA B CA 1
ATOM 4240 C C . ALA B 1 186 ? -18.797 -6.266 7.48 1 91.5 186 ALA B C 1
ATOM 4242 O O . ALA B 1 186 ? -18.625 -6.387 8.695 1 91.5 186 ALA B O 1
ATOM 4243 N N . GLY B 1 187 ? -19.938 -5.949 7.004 1 89.88 187 GLY B N 1
ATOM 4244 C CA . GLY B 1 187 ? -21.141 -5.785 7.801 1 89.88 187 GLY B CA 1
ATOM 4245 C C . GLY B 1 187 ? -21.234 -4.43 8.484 1 89.88 187 GLY B C 1
ATOM 4246 O O . GLY B 1 187 ? -22.203 -4.145 9.188 1 89.88 187 GLY B O 1
ATOM 4247 N N . ALA B 1 188 ? -20.188 -3.688 8.336 1 91.06 188 ALA B N 1
ATOM 4248 C CA . ALA B 1 188 ? -20.141 -2.346 8.914 1 91.06 188 ALA B CA 1
ATOM 4249 C C . ALA B 1 188 ? -19.641 -1.324 7.902 1 91.06 188 ALA B C 1
ATOM 4251 O O . ALA B 1 188 ? -18.516 -0.846 8 1 91.06 188 ALA B O 1
ATOM 4252 N N . ALA B 1 189 ? -20.516 -0.824 7.09 1 88.75 189 ALA B N 1
ATOM 4253 C CA . ALA B 1 189 ? -20.188 -0.057 5.895 1 88.75 189 ALA B CA 1
ATOM 4254 C C . ALA B 1 189 ? -19.547 1.282 6.262 1 88.75 189 ALA B C 1
ATOM 4256 O O . ALA B 1 189 ? -18.719 1.81 5.516 1 88.75 189 ALA B O 1
ATOM 4257 N N . THR B 1 190 ? -19.922 1.801 7.441 1 93.38 190 THR B N 1
ATOM 4258 C CA . THR B 1 190 ? -19.438 3.146 7.742 1 93.38 190 THR B CA 1
ATOM 4259 C C . THR B 1 190 ? -18.266 3.1 8.711 1 93.38 190 THR B C 1
ATOM 4261 O O . THR B 1 190 ? -17.594 4.113 8.938 1 93.38 190 THR B O 1
ATOM 4264 N N . ARG B 1 191 ? -18 1.925 9.273 1 95.12 191 ARG B N 1
ATOM 4265 C CA . ARG B 1 191 ? -16.844 1.82 10.172 1 95.12 191 ARG B CA 1
ATOM 4266 C C . ARG B 1 191 ? -15.547 2.086 9.422 1 95.12 191 ARG B C 1
ATOM 4268 O O . ARG B 1 191 ? -15.359 1.607 8.297 1 95.12 191 ARG B O 1
ATOM 4275 N N . ASN B 1 192 ? -14.719 2.932 10 1 97.62 192 ASN B N 1
ATOM 4276 C CA . ASN B 1 192 ? -13.406 3.295 9.484 1 97.62 192 ASN B CA 1
ATOM 4277 C C . ASN B 1 192 ? -13.508 4.113 8.203 1 97.62 192 ASN B C 1
ATOM 4279 O O . ASN B 1 192 ? -12.523 4.285 7.488 1 97.62 192 ASN B O 1
ATOM 4283 N N . GLN B 1 193 ? -14.656 4.605 7.883 1 98.19 193 GLN B N 1
ATOM 4284 C CA . GLN B 1 193 ? -14.828 5.449 6.703 1 98.19 193 GLN B CA 1
ATOM 4285 C C . GLN B 1 193 ? -14.281 6.852 6.941 1 98.19 193 GLN B C 1
ATOM 4287 O O . GLN B 1 193 ? -14.445 7.414 8.023 1 98.19 193 GLN B O 1
ATOM 4292 N N . VAL B 1 194 ? -13.641 7.414 5.941 1 98.75 194 VAL B N 1
ATOM 4293 C CA . VAL B 1 194 ? -13.172 8.797 5.945 1 98.75 194 VAL B CA 1
ATOM 4294 C C . VAL B 1 194 ? -13.711 9.531 4.719 1 98.75 194 VAL B C 1
ATOM 4296 O O . VAL B 1 194 ? -13.672 9 3.605 1 98.75 194 VAL B O 1
ATOM 4299 N N . TRP B 1 195 ? -14.266 10.68 4.875 1 98.69 195 TRP B N 1
ATOM 4300 C CA . TRP B 1 195 ? -14.625 11.469 3.703 1 98.69 195 TRP B CA 1
ATOM 4301 C C . TRP B 1 195 ? -14.344 12.953 3.939 1 98.69 195 TRP B C 1
ATOM 4303 O O . TRP B 1 195 ? -14.273 13.398 5.086 1 98.69 195 TRP B O 1
ATOM 4313 N N . SER B 1 196 ? -14.102 13.719 2.916 1 98.94 196 SER B N 1
ATOM 4314 C CA . SER B 1 196 ? -13.828 15.156 2.992 1 98.94 196 SER B CA 1
ATOM 4315 C C . SER B 1 196 ? -14.273 15.867 1.722 1 98.94 196 SER B C 1
ATOM 4317 O O . SER B 1 196 ? -14.383 15.25 0.662 1 98.94 196 SER B O 1
ATOM 4319 N N . THR B 1 197 ? -14.602 17.031 1.849 1 98.94 197 THR B N 1
ATOM 4320 C CA . THR B 1 197 ? -14.922 17.938 0.745 1 98.94 197 THR B CA 1
ATOM 4321 C C . THR B 1 197 ? -14.375 19.328 1.007 1 98.94 197 THR B C 1
ATOM 4323 O O . THR B 1 197 ? -14.375 19.797 2.146 1 98.94 197 THR B O 1
ATOM 4326 N N . THR B 1 198 ? -13.805 19.922 0.007 1 98.94 198 THR B N 1
ATOM 4327 C CA . THR B 1 198 ? -13.234 21.266 0.131 1 98.94 198 THR B CA 1
ATOM 4328 C C . THR B 1 198 ? -13.438 22.062 -1.158 1 98.94 198 THR B C 1
ATOM 4330 O O . THR B 1 198 ? -13.383 21.5 -2.254 1 98.94 198 THR B O 1
ATOM 4333 N N . ALA B 1 199 ? -13.727 23.266 -1.035 1 98.94 199 ALA B N 1
ATOM 4334 C CA . ALA B 1 199 ? -13.781 24.203 -2.156 1 98.94 199 ALA B CA 1
ATOM 4335 C C . ALA B 1 199 ? -12.797 25.359 -1.958 1 98.94 199 ALA B C 1
ATOM 4337 O O . ALA B 1 199 ? -12.531 25.766 -0.825 1 98.94 199 ALA B O 1
ATOM 4338 N N . GLY B 1 200 ? -12.227 25.828 -3.047 1 98.88 200 GLY B N 1
ATOM 4339 C CA . GLY B 1 200 ? -11.289 26.938 -3.027 1 98.88 200 GLY B CA 1
ATOM 4340 C C . GLY B 1 200 ? -11.508 27.922 -4.16 1 98.88 200 GLY B C 1
ATOM 4341 O O . GLY B 1 200 ? -12.195 27.609 -5.137 1 98.88 200 GLY B O 1
ATOM 4342 N N . TYR B 1 201 ? -11.062 29.047 -3.947 1 98.88 201 TYR B N 1
ATOM 4343 C CA . TYR B 1 201 ? -11.164 30.125 -4.93 1 98.88 201 TYR B CA 1
ATOM 4344 C C . TYR B 1 201 ? -9.906 30.984 -4.934 1 98.88 201 TYR B C 1
ATOM 4346 O O . TYR B 1 201 ? -9.422 31.391 -3.877 1 98.88 201 TYR B O 1
ATOM 4354 N N . THR B 1 202 ? -9.391 31.172 -6.094 1 98.62 202 THR B N 1
ATOM 4355 C CA . THR B 1 202 ? -8.25 32.062 -6.285 1 98.62 202 THR B CA 1
ATOM 4356 C C . THR B 1 202 ? -8.562 33.125 -7.316 1 98.62 202 THR B C 1
ATOM 4358 O O . THR B 1 202 ? -8.992 32.844 -8.43 1 98.62 202 THR B O 1
ATOM 4361 N N . ARG B 1 203 ? -8.336 34.375 -6.996 1 98 203 ARG B N 1
ATOM 4362 C CA . ARG B 1 203 ? -8.492 35.5 -7.887 1 98 203 ARG B CA 1
ATOM 4363 C C . ARG B 1 203 ? -7.473 36.594 -7.566 1 98 203 ARG B C 1
ATOM 4365 O O . ARG B 1 203 ? -7.598 37.281 -6.559 1 98 203 ARG B O 1
ATOM 4372 N N . GLY B 1 204 ? -6.508 36.781 -8.492 1 96.94 204 GLY B N 1
ATOM 4373 C CA . GLY B 1 204 ? -5.434 37.719 -8.219 1 96.94 204 GLY B CA 1
ATOM 4374 C C . GLY B 1 204 ? -4.656 37.375 -6.957 1 96.94 204 GLY B C 1
ATOM 4375 O O . GLY B 1 204 ? -4.16 36.25 -6.805 1 96.94 204 GLY B O 1
ATOM 4376 N N . PRO B 1 205 ? -4.633 38.438 -6.059 1 97.69 205 PRO B N 1
ATOM 4377 C CA . PRO B 1 205 ? -3.826 38.25 -4.848 1 97.69 205 PRO B CA 1
ATOM 4378 C C . PRO B 1 205 ? -4.539 37.438 -3.779 1 97.69 205 PRO B C 1
ATOM 4380 O O . PRO B 1 205 ? -3.949 37.125 -2.742 1 97.69 205 PRO B O 1
ATOM 4383 N N . LEU B 1 206 ? -5.738 37.094 -4.027 1 98.75 206 LEU B N 1
ATOM 4384 C CA . LEU B 1 206 ? -6.555 36.406 -3.018 1 98.75 206 LEU B CA 1
ATOM 4385 C C . LEU B 1 206 ? -6.656 34.906 -3.297 1 98.75 206 LEU B C 1
ATOM 4387 O O . LEU B 1 206 ? -6.945 34.5 -4.422 1 98.75 206 LEU B O 1
ATOM 4391 N N . THR B 1 207 ? -6.418 34.125 -2.34 1 98.81 207 THR B N 1
ATOM 4392 C CA . THR B 1 207 ? -6.738 32.688 -2.328 1 98.81 207 THR B CA 1
ATOM 4393 C C . THR B 1 207 ? -7.473 32.312 -1.045 1 98.81 207 THR B C 1
ATOM 4395 O O . THR B 1 207 ? -7.02 32.656 0.054 1 98.81 207 THR B O 1
ATOM 4398 N N . VAL B 1 208 ? -8.625 31.703 -1.154 1 98.94 208 VAL B N 1
ATOM 4399 C CA . VAL B 1 208 ? -9.398 31.25 -0.002 1 98.94 208 VAL B CA 1
ATOM 4400 C C . VAL B 1 208 ? -9.867 29.812 -0.219 1 98.94 208 VAL B C 1
ATOM 4402 O O . VAL B 1 208 ? -9.969 29.359 -1.358 1 98.94 208 VAL B O 1
ATOM 4405 N N . ALA B 1 209 ? -10.086 29.109 0.818 1 98.94 209 ALA B N 1
ATOM 4406 C CA . ALA B 1 209 ? -10.664 27.766 0.758 1 98.94 209 ALA B CA 1
ATOM 4407 C C . ALA B 1 209 ? -11.422 27.438 2.041 1 98.94 209 ALA B C 1
ATOM 4409 O O . ALA B 1 209 ? -11.188 28.047 3.084 1 98.94 209 ALA B O 1
ATOM 4410 N N . ALA B 1 210 ? -12.344 26.578 1.982 1 98.94 210 ALA B N 1
ATOM 4411 C CA . ALA B 1 210 ? -13.094 26.016 3.111 1 98.94 210 ALA B CA 1
ATOM 4412 C C . ALA B 1 210 ? -13.453 24.562 2.867 1 98.94 210 ALA B C 1
ATOM 4414 O O . ALA B 1 210 ? -13.758 24.172 1.737 1 98.94 210 ALA B O 1
ATOM 4415 N N . GLY B 1 211 ? -13.391 23.797 3.916 1 98.94 211 GLY B N 1
ATOM 4416 C CA . GLY B 1 211 ? -13.656 22.391 3.725 1 98.94 211 GLY B CA 1
ATOM 4417 C C . GLY B 1 211 ? -14.008 21.672 5.012 1 98.94 211 GLY B C 1
ATOM 4418 O O . GLY B 1 211 ? -14.125 22.281 6.066 1 98.94 211 GLY B O 1
ATOM 4419 N N . TYR B 1 212 ? -14.273 20.422 4.836 1 98.94 212 TYR B N 1
ATOM 4420 C CA . TYR B 1 212 ? -14.75 19.562 5.91 1 98.94 212 TYR B CA 1
ATOM 4421 C C . TYR B 1 212 ? -14.203 18.156 5.754 1 98.94 212 TYR B C 1
ATOM 4423 O O . TYR B 1 212 ? -14.141 17.625 4.641 1 98.94 212 TYR B O 1
ATOM 4431 N N . LEU B 1 213 ? -13.789 17.609 6.895 1 98.88 213 LEU B N 1
ATOM 4432 C CA . LEU B 1 213 ? -13.289 16.234 6.977 1 98.88 213 LEU B CA 1
ATOM 4433 C C . LEU B 1 213 ? -14.031 15.453 8.062 1 98.88 213 LEU B C 1
ATOM 4435 O O . LEU B 1 213 ? -14.266 15.969 9.156 1 98.88 2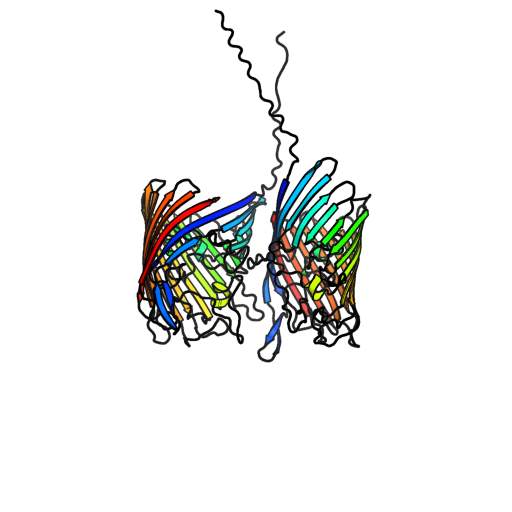13 LEU B O 1
ATOM 4439 N N . ASN B 1 214 ? -14.43 14.25 7.766 1 98.88 214 ASN B N 1
ATOM 4440 C CA . ASN B 1 214 ? -15.039 13.312 8.703 1 98.88 214 ASN B CA 1
ATOM 4441 C C . ASN B 1 214 ? -14.336 11.953 8.664 1 98.88 214 ASN B C 1
ATOM 4443 O O . ASN B 1 214 ? -14.18 11.359 7.598 1 98.88 214 ASN B O 1
ATOM 4447 N N . ALA B 1 215 ? -13.922 11.508 9.805 1 98.81 215 ALA B N 1
ATOM 4448 C CA . ALA B 1 215 ? -13.297 10.195 9.922 1 98.81 215 ALA B CA 1
ATOM 4449 C C . ALA B 1 215 ? -13.969 9.375 11.023 1 98.81 215 ALA B C 1
ATOM 4451 O O . ALA B 1 215 ? -13.961 9.766 12.188 1 98.81 215 ALA B O 1
ATOM 4452 N N . ARG B 1 216 ? -14.547 8.242 10.688 1 98.75 216 ARG B N 1
ATOM 4453 C CA . ARG B 1 216 ? -15.062 7.289 11.672 1 98.75 216 ARG B CA 1
ATOM 4454 C C . ARG B 1 216 ? -13.938 6.426 12.234 1 98.75 216 ARG B C 1
ATOM 4456 O O . ARG B 1 216 ? -13.039 6.004 11.5 1 98.75 216 ARG B O 1
ATOM 4463 N N . ASN B 1 217 ? -13.953 6.219 13.625 1 98.5 217 ASN B N 1
ATOM 4464 C CA . ASN B 1 217 ? -12.891 5.504 14.328 1 98.5 217 ASN B CA 1
ATOM 4465 C C . ASN B 1 217 ? -11.516 6.059 13.969 1 98.5 217 ASN B C 1
ATOM 4467 O O . ASN B 1 217 ? -10.625 5.312 13.562 1 98.5 217 ASN B O 1
ATOM 4471 N N . PRO B 1 218 ? -11.336 7.344 14.211 1 98.69 218 PRO B N 1
ATOM 4472 C CA . PRO B 1 218 ? -10.156 8.023 13.672 1 98.69 218 PRO B CA 1
ATOM 4473 C C . PRO B 1 218 ? -8.844 7.461 14.211 1 98.69 218 PRO B C 1
ATOM 4475 O O . PRO B 1 218 ? -7.82 7.52 13.531 1 98.69 218 PRO B O 1
ATOM 4478 N N . ASN B 1 219 ? -8.844 6.879 15.414 1 98.75 219 ASN B N 1
ATOM 4479 C CA . ASN B 1 219 ? -7.645 6.254 15.953 1 98.75 219 ASN B CA 1
ATOM 4480 C C . ASN B 1 219 ? -7.086 5.195 15.008 1 98.75 219 ASN B C 1
ATOM 4482 O O . ASN B 1 219 ? -5.871 5.047 14.883 1 98.75 219 ASN B O 1
ATOM 4486 N N . VAL B 1 220 ? -7.988 4.551 14.32 1 97.94 220 VAL B N 1
ATOM 4487 C CA . VAL B 1 220 ? -7.609 3.461 13.43 1 97.94 220 VAL B CA 1
ATOM 4488 C C . VAL B 1 220 ? -7.609 3.951 11.977 1 97.94 220 VAL B C 1
ATOM 4490 O O . VAL B 1 220 ? -6.629 3.762 11.25 1 97.94 220 VAL B O 1
ATOM 4493 N N . SER B 1 221 ? -8.594 4.625 11.539 1 98.06 221 SER B N 1
ATOM 4494 C CA . SER B 1 221 ? -8.875 4.891 10.133 1 98.06 221 SER B CA 1
ATOM 4495 C C . SER B 1 221 ? -8.102 6.105 9.633 1 98.06 221 SER B C 1
ATOM 4497 O O . SER B 1 221 ? -7.992 6.328 8.43 1 98.06 221 SER B O 1
ATOM 4499 N N . PHE B 1 222 ? -7.543 6.863 10.539 1 97.94 222 PHE B N 1
ATOM 4500 C CA . PHE B 1 222 ? -6.941 8.133 10.156 1 97.94 222 PHE B CA 1
ATOM 4501 C C . PHE B 1 222 ? -5.543 8.273 10.75 1 97.94 222 PHE B C 1
ATOM 4503 O O . PHE B 1 222 ? -4.562 8.398 10.016 1 97.94 222 PHE B O 1
ATOM 4510 N N . PHE B 1 223 ? -5.445 8.094 12.094 1 98.12 223 PHE B N 1
ATOM 4511 C CA . PHE B 1 223 ? -4.164 8.219 12.773 1 98.12 223 PHE B CA 1
ATOM 4512 C C . PHE B 1 223 ? -3.393 6.906 12.719 1 98.12 223 PHE B C 1
ATOM 4514 O O . PHE B 1 223 ? -2.174 6.883 12.914 1 98.12 223 PHE B O 1
ATOM 4521 N N . GLY B 1 224 ? -4.047 5.812 12.43 1 97.44 224 GLY B N 1
ATOM 4522 C CA . GLY B 1 224 ? -3.443 4.488 12.438 1 97.44 224 GLY B CA 1
ATOM 4523 C C . GLY B 1 224 ? -3.24 3.918 11.047 1 97.44 224 GLY B C 1
ATOM 4524 O O . GLY B 1 224 ? -3.092 2.705 10.883 1 97.44 224 GLY B O 1
ATOM 4525 N N . THR B 1 225 ? -3.266 4.695 10 1 95.88 225 THR B N 1
ATOM 4526 C CA . THR B 1 225 ? -3.129 4.203 8.633 1 95.88 225 THR B CA 1
ATOM 4527 C C . THR B 1 225 ? -1.658 3.994 8.273 1 95.88 225 THR B C 1
ATOM 4529 O O . THR B 1 225 ? -1.302 3.93 7.098 1 95.88 225 THR B O 1
ATOM 4532 N N . THR B 1 226 ? -0.803 3.738 9.195 1 95.38 226 THR B N 1
ATOM 4533 C CA . THR B 1 226 ? 0.635 3.59 8.992 1 95.38 226 THR B CA 1
ATOM 4534 C C . THR B 1 226 ? 1.012 2.117 8.852 1 95.38 226 THR B C 1
ATOM 4536 O O . THR B 1 226 ? 0.158 1.238 8.977 1 95.38 226 THR B O 1
ATOM 4539 N N . GLY B 1 227 ? 2.301 1.839 8.578 1 94.88 227 GLY B N 1
ATOM 4540 C CA . GLY B 1 227 ? 2.789 0.477 8.43 1 94.88 227 GLY B CA 1
ATOM 4541 C C . GLY B 1 227 ? 3.008 -0.221 9.758 1 94.88 227 GLY B C 1
ATOM 4542 O O . GLY B 1 227 ? 3.289 -1.421 9.797 1 94.88 227 GLY B O 1
ATOM 4543 N N . SER B 1 228 ? 2.918 0.477 10.852 1 93.75 228 SER B N 1
ATOM 4544 C CA . SER B 1 228 ? 3.113 -0.079 12.188 1 93.75 228 SER B CA 1
ATOM 4545 C C . SER B 1 228 ? 2.086 0.469 13.172 1 93.75 228 SER B C 1
ATOM 4547 O O . SER B 1 228 ? 2.447 1.087 14.172 1 93.75 228 SER B O 1
ATOM 4549 N N . PRO B 1 229 ? 0.852 0.243 12.914 1 96.12 229 PRO B N 1
ATOM 4550 C CA . PRO B 1 229 ? -0.153 0.706 13.875 1 96.12 229 PRO B CA 1
ATOM 4551 C C . PRO B 1 229 ? -0.015 0.037 15.242 1 96.12 229 PRO B C 1
ATOM 4553 O O . PRO B 1 229 ? 0.543 -1.059 15.344 1 96.12 229 PRO B O 1
ATOM 4556 N N . ALA B 1 230 ? -0.541 0.695 16.266 1 96.88 230 ALA B N 1
ATOM 4557 C CA . ALA B 1 230 ? -0.535 0.124 17.609 1 96.88 230 ALA B CA 1
ATOM 4558 C C . ALA B 1 230 ? -1.317 -1.186 17.656 1 96.88 230 ALA B C 1
ATOM 4560 O O . ALA B 1 230 ? -2.375 -1.305 17.031 1 96.88 230 ALA B O 1
ATOM 4561 N N . PRO B 1 231 ? -0.825 -2.123 18.328 1 95.44 231 PRO B N 1
ATOM 4562 C CA . PRO B 1 231 ? -1.456 -3.445 18.328 1 95.44 231 PRO B CA 1
ATOM 4563 C C . PRO B 1 231 ? -2.799 -3.457 19.062 1 95.44 231 PRO B C 1
ATOM 4565 O O . PRO B 1 231 ? -3.021 -2.65 19.969 1 95.44 231 PRO B O 1
ATOM 4568 N N . VAL B 1 232 ? -3.635 -4.363 18.672 1 94.56 232 VAL B N 1
ATOM 4569 C CA . VAL B 1 232 ? -4.906 -4.613 19.344 1 94.56 232 VAL B CA 1
ATOM 4570 C C . VAL B 1 232 ? -4.68 -5.492 20.562 1 94.56 232 VAL B C 1
ATOM 4572 O O . VAL B 1 232 ? -4.004 -6.52 20.484 1 94.56 232 VAL B O 1
ATOM 4575 N N . THR B 1 233 ? -5.141 -5.086 21.625 1 93.56 233 THR B N 1
ATOM 4576 C CA . THR B 1 233 ? -5.086 -5.855 22.859 1 93.56 233 THR B CA 1
ATOM 4577 C C . THR B 1 233 ? -6.484 -6.043 23.438 1 93.56 233 THR B C 1
ATOM 4579 O O . THR B 1 233 ? -7.184 -5.066 23.719 1 93.56 233 THR B O 1
ATOM 4582 N N . GLY B 1 234 ? -6.879 -7.32 23.656 1 90.94 234 GLY B N 1
ATOM 4583 C CA . GLY B 1 234 ? -8.195 -7.594 24.203 1 90.94 234 GLY B CA 1
ATOM 4584 C C . GLY B 1 234 ? -9.32 -7.082 23.328 1 90.94 234 GLY B C 1
ATOM 4585 O O . GLY B 1 234 ? -10.312 -6.543 23.828 1 90.94 234 GLY B O 1
ATOM 4586 N N . GLY B 1 235 ? -9.102 -7.039 22.078 1 90.44 235 GLY B N 1
ATOM 4587 C CA . GLY B 1 235 ? -10.125 -6.625 21.141 1 90.44 235 GLY B CA 1
ATOM 4588 C C . GLY B 1 235 ? -10.203 -5.117 20.969 1 90.44 235 GLY B C 1
ATOM 4589 O O . GLY B 1 235 ? -11.016 -4.617 20.188 1 90.44 235 GLY B O 1
ATOM 4590 N N . VAL B 1 236 ? -9.367 -4.352 21.703 1 96.06 236 VAL B N 1
ATOM 4591 C CA . VAL B 1 236 ? -9.359 -2.895 21.625 1 96.06 236 VAL B CA 1
ATOM 4592 C C . VAL B 1 236 ? -8.117 -2.422 20.875 1 96.06 236 VAL B C 1
ATOM 4594 O O . VAL B 1 236 ? -6.988 -2.752 21.266 1 96.06 236 VAL B O 1
ATOM 4597 N N . PRO B 1 237 ? -8.289 -1.633 19.828 1 97.56 237 PRO B N 1
ATOM 4598 C CA . PRO B 1 237 ? -7.109 -1.084 19.156 1 97.56 237 PRO B CA 1
ATOM 4599 C C . PRO B 1 237 ? -6.238 -0.25 20.094 1 97.56 237 PRO B C 1
ATOM 4601 O O . PRO B 1 237 ? -6.754 0.48 20.938 1 97.56 237 PRO B O 1
ATOM 4604 N N . GLY B 1 238 ? -4.91 -0.386 19.875 1 98.12 238 GLY B N 1
ATOM 4605 C CA . GLY B 1 238 ? -4.012 0.471 20.641 1 98.12 238 GLY B CA 1
ATOM 4606 C C . GLY B 1 238 ? -4.082 1.928 20.219 1 98.12 238 GLY B C 1
ATOM 4607 O O . GLY B 1 238 ? -4.73 2.262 19.219 1 98.12 238 GLY B O 1
ATOM 4608 N N . ASN B 1 239 ? -3.467 2.75 20.953 1 98.44 239 ASN B N 1
ATOM 4609 C CA . ASN B 1 239 ? -3.514 4.188 20.703 1 98.44 239 ASN B CA 1
ATOM 4610 C C . ASN B 1 239 ? -2.521 4.605 19.625 1 98.44 239 ASN B C 1
ATOM 4612 O O . ASN B 1 239 ? -1.312 4.438 19.781 1 98.44 239 ASN B O 1
ATOM 4616 N N . ASN B 1 240 ? -2.99 5.16 18.531 1 98.31 240 ASN B N 1
ATOM 4617 C CA . ASN B 1 240 ? -2.154 5.625 17.422 1 98.31 240 ASN B CA 1
ATOM 4618 C C . ASN B 1 240 ? -1.984 7.145 17.453 1 98.31 240 ASN B C 1
ATOM 4620 O O . ASN B 1 240 ? -1.313 7.715 16.594 1 98.31 240 ASN B O 1
ATOM 4624 N N . MET B 1 241 ? -2.598 7.777 18.406 1 97.31 241 MET B N 1
ATOM 4625 C CA . MET B 1 241 ? -2.533 9.227 18.562 1 97.31 241 MET B CA 1
ATOM 4626 C C . MET B 1 241 ? -1.437 9.617 19.547 1 97.31 241 MET B C 1
ATOM 4628 O O . MET B 1 241 ? -1.586 9.43 20.75 1 97.31 241 MET B O 1
ATOM 4632 N N . LEU B 1 242 ? -0.406 10.305 19.078 1 90.31 242 LEU B N 1
ATOM 4633 C CA . LEU B 1 242 ? 0.83 10.414 19.844 1 90.31 242 LEU B CA 1
ATOM 4634 C C . LEU B 1 242 ? 0.873 11.727 20.609 1 90.31 242 LEU B C 1
ATOM 4636 O O . LEU B 1 242 ? 1.44 11.789 21.703 1 90.31 242 LEU B O 1
ATOM 4640 N N . SER B 1 243 ? 0.322 12.805 20.156 1 95.88 243 SER B N 1
ATOM 4641 C CA . SER B 1 243 ? 0.422 14.117 20.781 1 95.88 243 SER B CA 1
ATOM 4642 C C . SER B 1 243 ? -0.457 14.211 22.016 1 95.88 243 SER B C 1
ATOM 4644 O O . SER B 1 243 ? -1.64 13.867 21.969 1 95.88 243 SER B O 1
ATOM 4646 N N . PRO B 1 244 ? 0.093 14.711 23.109 1 95.88 244 PRO B N 1
ATOM 4647 C CA . PRO B 1 244 ? -0.744 14.867 24.297 1 95.88 244 PRO B CA 1
ATOM 4648 C C . PRO B 1 244 ? -1.9 15.844 24.078 1 95.88 244 PRO B C 1
ATOM 4650 O O . PRO B 1 244 ? -2.822 15.906 24.906 1 95.88 244 PRO B O 1
ATOM 4653 N N . VAL B 1 245 ? -1.801 16.562 22.969 1 96.88 245 VAL B N 1
ATOM 4654 C CA . VAL B 1 245 ? -2.873 17.5 22.641 1 96.88 245 VAL B CA 1
ATOM 4655 C C . VAL B 1 245 ? -4.188 16.734 22.469 1 96.88 245 VAL B C 1
ATOM 4657 O O . VAL B 1 245 ? -5.242 17.203 22.906 1 96.88 245 VAL B O 1
ATOM 4660 N N . TYR B 1 246 ? -4.133 15.5 21.984 1 97.06 246 TYR B N 1
ATOM 4661 C CA . TYR B 1 246 ? -5.383 14.805 21.703 1 97.06 246 TYR B CA 1
ATOM 4662 C C . TYR B 1 246 ? -5.234 13.305 21.938 1 97.06 246 TYR B C 1
ATOM 4664 O O . TYR B 1 246 ? -6.133 12.523 21.625 1 97.06 246 TYR B O 1
ATOM 4672 N N . SER B 1 247 ? -4.133 12.805 22.5 1 97.12 247 SER B N 1
ATOM 4673 C CA . SER B 1 247 ? -3.877 11.375 22.641 1 97.12 247 SER B CA 1
ATOM 4674 C C . SER B 1 247 ? -4.906 10.711 23.562 1 97.12 247 SER B C 1
ATOM 4676 O O . SER B 1 247 ? -5.188 9.523 23.422 1 97.12 247 SER B O 1
ATOM 4678 N N . GLY B 1 248 ? -5.484 11.445 24.438 1 96.69 248 GLY B N 1
ATOM 4679 C CA . GLY B 1 248 ? -6.477 10.914 25.359 1 96.69 248 GLY B CA 1
ATOM 4680 C C . GLY B 1 248 ? -7.824 10.672 24.703 1 96.69 248 GLY B C 1
ATOM 4681 O O . GLY B 1 248 ? -8.742 10.148 25.328 1 96.69 248 GLY B O 1
ATOM 4682 N N . TYR B 1 249 ? -7.938 11.008 23.422 1 97.75 249 TYR B N 1
ATOM 4683 C CA . TYR B 1 249 ? -9.234 10.93 22.75 1 97.75 249 TYR B CA 1
ATOM 4684 C C . TYR B 1 249 ? -9.242 9.82 21.703 1 97.75 249 TYR B C 1
ATOM 4686 O O . TYR B 1 249 ? -9.992 9.891 20.719 1 97.75 249 TYR B O 1
ATOM 4694 N N . ALA B 1 250 ? -8.422 8.797 21.875 1 98.38 250 ALA B N 1
ATOM 4695 C CA . ALA B 1 250 ? -8.297 7.695 20.922 1 98.38 250 ALA B CA 1
ATOM 4696 C C . ALA B 1 250 ? -9.609 6.938 20.781 1 98.38 250 ALA B C 1
ATOM 4698 O O . ALA B 1 250 ? -9.844 6.273 19.766 1 98.38 250 ALA B O 1
ATOM 4699 N N . SER B 1 251 ? -10.492 7.051 21.781 1 98.44 251 SER B N 1
ATOM 4700 C CA . SER B 1 251 ? -11.75 6.312 21.781 1 98.44 251 SER B CA 1
ATOM 4701 C C . SER B 1 251 ? -12.844 7.074 21.031 1 98.44 251 SER B C 1
ATOM 4703 O O . SER B 1 251 ? -14.016 6.699 21.094 1 98.44 251 SER B O 1
ATOM 4705 N N . ALA B 1 252 ? -12.477 8.125 20.344 1 98.62 252 ALA B N 1
ATOM 4706 C CA . ALA B 1 252 ? -13.484 8.883 19.594 1 98.62 252 ALA B CA 1
ATOM 4707 C C . ALA B 1 252 ? -14.125 8.016 18.516 1 98.62 252 ALA B C 1
ATOM 4709 O O . ALA B 1 252 ? -13.422 7.324 17.766 1 98.62 252 ALA B O 1
ATOM 4710 N N . HIS B 1 253 ? -15.469 8.117 18.438 1 98.62 253 HIS B N 1
ATOM 4711 C CA . HIS B 1 253 ? -16.188 7.438 17.359 1 98.62 253 HIS B CA 1
ATOM 4712 C C . HIS B 1 253 ? -15.984 8.156 16.031 1 98.62 253 HIS B C 1
ATOM 4714 O O . HIS B 1 253 ? -15.953 7.516 14.977 1 98.62 253 HIS B O 1
ATOM 4720 N N . THR B 1 254 ? -15.875 9.445 16.125 1 98.62 254 THR B N 1
ATOM 4721 C CA . THR B 1 254 ? -15.766 10.242 14.922 1 98.62 254 THR B CA 1
ATOM 4722 C C . THR B 1 254 ? -14.867 11.453 15.148 1 98.62 254 THR B C 1
ATOM 4724 O O . THR B 1 254 ? -14.883 12.055 16.219 1 98.62 254 THR B O 1
ATOM 4727 N N . LEU B 1 255 ? -14.047 11.758 14.195 1 98.81 255 LEU B N 1
ATOM 4728 C CA . LEU B 1 255 ? -13.328 13.023 14.086 1 98.81 255 LEU B CA 1
ATOM 4729 C C . LEU B 1 255 ? -13.938 13.914 13.008 1 98.81 255 LEU B C 1
ATOM 4731 O O . LEU B 1 255 ? -14.148 13.461 11.875 1 98.81 255 LEU B O 1
ATOM 4735 N N . GLN B 1 256 ? -14.25 15.102 13.344 1 98.88 256 GLN B N 1
ATOM 4736 C CA . GLN B 1 256 ? -14.734 16.094 12.391 1 98.88 256 GLN B CA 1
ATOM 4737 C C . GLN B 1 256 ? -13.844 17.328 12.375 1 98.88 256 GLN B C 1
ATOM 4739 O O . GLN B 1 256 ? -13.453 17.828 13.43 1 98.88 256 GLN B O 1
ATOM 4744 N N . VAL B 1 257 ? -13.484 17.781 11.211 1 98.94 257 VAL B N 1
ATOM 4745 C CA . VAL B 1 257 ? -12.656 18.969 11.062 1 98.94 257 VAL B CA 1
ATOM 4746 C C . VAL B 1 257 ? -13.289 19.922 10.047 1 98.94 257 VAL B C 1
ATOM 4748 O O . VAL B 1 257 ? -13.344 19.609 8.852 1 98.94 257 VAL B O 1
ATOM 4751 N N . ALA B 1 258 ? -13.82 21 10.516 1 98.94 258 ALA B N 1
ATOM 4752 C CA . ALA B 1 258 ? -14.18 22.125 9.656 1 98.94 258 ALA B CA 1
ATOM 4753 C C . ALA B 1 258 ? -13.039 23.141 9.57 1 98.94 258 ALA B C 1
ATOM 4755 O O . ALA B 1 258 ? -12.438 23.5 10.586 1 98.94 258 ALA B O 1
ATOM 4756 N N . ALA B 1 259 ? -12.695 23.578 8.414 1 98.94 259 ALA B N 1
ATOM 4757 C CA . ALA B 1 259 ? -11.562 24.484 8.25 1 98.94 259 ALA B CA 1
ATOM 4758 C C . ALA B 1 259 ? -11.859 25.547 7.195 1 98.94 259 ALA B C 1
ATOM 4760 O O . ALA B 1 259 ? -12.539 25.281 6.207 1 98.94 259 ALA B O 1
ATOM 4761 N N . ALA B 1 260 ? -11.422 26.688 7.426 1 98.94 260 ALA B N 1
ATOM 4762 C CA . ALA B 1 260 ? -11.453 27.797 6.477 1 98.94 260 ALA B CA 1
ATOM 4763 C C . ALA B 1 260 ? -10.219 28.672 6.613 1 98.94 260 ALA B C 1
ATOM 4765 O O . ALA B 1 260 ? -9.734 28.922 7.723 1 98.94 260 ALA B O 1
ATOM 4766 N N . GLY B 1 261 ? -9.695 29.125 5.492 1 98.88 261 GLY B N 1
ATOM 4767 C CA . GLY B 1 261 ? -8.516 29.984 5.52 1 98.88 261 GLY B CA 1
ATOM 4768 C C . GLY B 1 261 ? -8.242 30.656 4.191 1 98.88 261 GLY B C 1
ATOM 4769 O O . GLY B 1 261 ? -8.969 30.453 3.221 1 98.88 261 GLY B O 1
ATOM 4770 N N . GLY B 1 262 ? -7.254 31.531 4.227 1 98.88 262 GLY B N 1
ATOM 4771 C CA . GLY B 1 262 ? -6.906 32.25 3.02 1 98.88 262 GLY B CA 1
ATOM 4772 C C . GLY B 1 262 ? -5.625 33.062 3.154 1 98.88 262 GLY B C 1
ATOM 4773 O O . GLY B 1 262 ? -5.062 33.156 4.246 1 98.88 262 GLY B O 1
ATOM 4774 N N . THR B 1 263 ? -5.191 33.469 2.049 1 98.88 263 THR B N 1
ATOM 4775 C CA . THR B 1 263 ? -4.051 34.375 1.97 1 98.88 263 THR B CA 1
ATOM 4776 C C . THR B 1 263 ? -4.363 35.562 1.06 1 98.88 263 THR B C 1
ATOM 4778 O O . THR B 1 263 ? -5.219 35.469 0.178 1 98.88 263 THR B O 1
ATOM 4781 N N . TYR B 1 264 ? -3.748 36.656 1.31 1 98.81 264 TYR B N 1
ATOM 4782 C CA . TYR B 1 264 ? -3.836 37.875 0.507 1 98.81 264 TYR B CA 1
ATOM 4783 C C . TYR B 1 264 ? -2.463 38.531 0.33 1 98.81 264 TYR B C 1
ATOM 4785 O O . TYR B 1 264 ? -1.805 38.875 1.311 1 98.81 264 TYR B O 1
ATOM 4793 N N . ALA B 1 265 ? -2.135 38.688 -0.917 1 98.12 265 ALA B N 1
ATOM 4794 C CA . ALA B 1 265 ? -0.83 39.281 -1.214 1 98.12 265 ALA B CA 1
ATOM 4795 C C . ALA B 1 265 ? -0.951 40.781 -1.496 1 98.12 265 ALA B C 1
ATOM 4797 O O . ALA B 1 265 ? -1.847 41.188 -2.229 1 98.12 265 ALA B O 1
ATOM 4798 N N . ILE B 1 266 ? -0.092 41.5 -0.894 1 97.88 266 ILE B N 1
ATOM 4799 C CA . ILE B 1 266 ? 0.055 42.938 -1.099 1 97.88 266 ILE B CA 1
ATOM 4800 C C . ILE B 1 266 ? 1.525 43.281 -1.33 1 97.88 266 ILE B C 1
ATOM 4802 O O . ILE B 1 266 ? 2.26 43.562 -0.381 1 97.88 266 ILE B O 1
ATOM 4806 N N . GLY B 1 267 ? 1.884 43.438 -2.611 1 96.62 267 GLY B N 1
ATOM 4807 C CA . GLY B 1 267 ? 3.299 43.625 -2.891 1 96.62 267 GLY B CA 1
ATOM 4808 C C . GLY B 1 267 ? 4.164 42.5 -2.359 1 96.62 267 GLY B C 1
ATOM 4809 O O . GLY B 1 267 ? 3.957 41.344 -2.701 1 96.62 267 GLY B O 1
ATOM 4810 N N . ALA B 1 268 ? 5.094 42.844 -1.454 1 97.56 268 ALA B N 1
ATOM 4811 C CA . ALA B 1 268 ? 6.043 41.875 -0.909 1 97.56 268 ALA B CA 1
ATOM 4812 C C . ALA B 1 268 ? 5.449 41.156 0.291 1 97.56 268 ALA B C 1
ATOM 4814 O O . ALA B 1 268 ? 6.047 40.219 0.805 1 97.56 268 ALA B O 1
ATOM 4815 N N . VAL B 1 269 ? 4.281 41.594 0.702 1 98.44 269 VAL B N 1
ATOM 4816 C CA . VAL B 1 269 ? 3.678 41.031 1.912 1 98.44 269 VAL B CA 1
ATOM 4817 C C . VAL B 1 269 ? 2.572 40.062 1.539 1 98.44 269 VAL B C 1
ATOM 4819 O O . VAL B 1 269 ? 1.771 40.312 0.64 1 98.44 269 VAL B O 1
ATOM 4822 N N . THR B 1 270 ? 2.562 38.906 2.146 1 98.5 270 THR B N 1
ATOM 4823 C CA . THR B 1 270 ? 1.431 38 2.098 1 98.5 270 THR B CA 1
ATOM 4824 C C . THR B 1 270 ? 0.843 37.781 3.49 1 98.5 270 THR B C 1
ATOM 4826 O O . THR B 1 270 ? 1.541 37.344 4.402 1 98.5 270 THR B O 1
ATOM 4829 N N . LEU B 1 271 ? -0.372 38.125 3.641 1 98.88 271 LEU B N 1
ATOM 4830 C CA . LEU B 1 271 ? -1.1 37.875 4.883 1 98.88 271 LEU B CA 1
ATOM 4831 C C . LEU B 1 271 ? -1.853 36.562 4.836 1 98.88 271 LEU B C 1
ATOM 4833 O O . LEU B 1 271 ? -2.406 36.188 3.797 1 98.88 271 LEU B O 1
ATOM 4837 N N . GLY B 1 272 ? -1.816 35.812 5.91 1 98.81 272 GLY B N 1
ATOM 4838 C CA . GLY B 1 272 ? -2.553 34.562 6.012 1 98.81 272 GLY B CA 1
ATOM 4839 C C . GLY B 1 272 ? -3.424 34.5 7.254 1 98.81 272 GLY B C 1
ATOM 4840 O O . GLY B 1 272 ? -3.072 35.031 8.297 1 98.81 272 GLY B O 1
ATOM 4841 N N . ALA B 1 273 ? -4.531 33.875 7.148 1 98.88 273 ALA B N 1
ATOM 4842 C CA . ALA B 1 273 ? -5.422 33.594 8.273 1 98.88 273 ALA B CA 1
ATOM 4843 C C . ALA B 1 273 ? -6.113 32.25 8.078 1 98.88 273 ALA B C 1
ATOM 4845 O O . ALA B 1 273 ? -6.484 31.875 6.961 1 98.88 273 ALA B O 1
ATOM 4846 N N . MET B 1 274 ? -6.297 31.516 9.203 1 98.81 274 MET B N 1
ATOM 4847 C CA . MET B 1 274 ? -6.977 30.234 9.133 1 98.81 274 MET B CA 1
ATOM 4848 C C . MET B 1 274 ? -7.695 29.922 10.438 1 98.81 274 MET B C 1
ATOM 4850 O O . MET B 1 274 ? -7.188 30.219 11.516 1 98.81 274 MET B O 1
ATOM 4854 N N . TYR B 1 275 ? -8.891 29.453 10.297 1 98.88 275 TYR B N 1
ATOM 4855 C CA . TYR B 1 275 ? -9.672 28.922 11.414 1 98.88 275 TYR B CA 1
ATOM 4856 C C . TYR B 1 275 ? -10.008 27.453 11.203 1 98.88 275 TYR B C 1
ATOM 4858 O O . TYR B 1 275 ? -10.398 27.047 10.102 1 98.88 275 TYR B O 1
ATOM 4866 N N . THR B 1 276 ? -9.773 26.641 12.188 1 98.88 276 THR B N 1
ATOM 4867 C CA . THR B 1 276 ? -10.25 25.266 12.133 1 98.88 276 THR B CA 1
ATOM 4868 C C . THR B 1 276 ? -11.023 24.906 13.398 1 98.88 276 THR B C 1
ATOM 4870 O O . THR B 1 276 ? -10.703 25.391 14.484 1 98.88 276 THR B O 1
ATOM 4873 N N . ASN B 1 277 ? -12.07 24.172 13.297 1 98.88 277 ASN B N 1
ATOM 4874 C CA . ASN B 1 277 ? -12.812 23.484 14.352 1 98.88 277 ASN B CA 1
ATOM 4875 C C . ASN B 1 277 ? -12.633 21.969 14.273 1 98.88 277 ASN B C 1
ATOM 4877 O O . ASN B 1 277 ? -13.117 21.344 13.328 1 98.88 277 ASN B O 1
ATOM 4881 N N . THR B 1 278 ? -11.922 21.422 15.203 1 98.75 278 THR B N 1
ATOM 4882 C CA . THR B 1 278 ? -11.672 19.984 15.273 1 98.75 278 THR B CA 1
ATOM 4883 C C . THR B 1 278 ? -12.414 19.359 16.453 1 98.75 278 THR B C 1
ATOM 4885 O O . THR B 1 278 ? -12.219 19.75 17.594 1 98.75 278 THR B O 1
ATOM 4888 N N . SER B 1 279 ? -13.219 18.359 16.156 1 98.38 279 SER B N 1
ATOM 4889 C CA . SER B 1 279 ? -14.047 17.75 17.188 1 98.38 279 SER B CA 1
ATOM 4890 C C . SER B 1 279 ? -13.867 16.234 17.234 1 98.38 279 SER B C 1
ATOM 4892 O O . SER B 1 279 ? -14.141 15.547 16.25 1 98.38 279 SER B O 1
ATOM 4894 N N . PHE B 1 280 ? -13.352 15.781 18.344 1 98.31 280 PHE B N 1
ATOM 4895 C CA . PHE B 1 280 ? -13.414 14.359 18.641 1 98.31 280 PHE B CA 1
ATOM 4896 C C . PHE B 1 280 ? -14.734 14.008 19.328 1 98.31 280 PHE B C 1
ATOM 4898 O O . PHE B 1 280 ? -14.969 14.391 20.469 1 98.31 280 PHE B O 1
ATOM 4905 N N . ARG B 1 281 ? -15.562 13.203 18.688 1 98.38 281 ARG B N 1
ATOM 4906 C CA . ARG B 1 281 ? -16.938 13.07 19.125 1 98.38 281 ARG B CA 1
ATOM 4907 C C . ARG B 1 281 ? -17.234 11.648 19.594 1 98.38 281 ARG B C 1
ATOM 4909 O O . ARG B 1 281 ? -16.625 10.695 19.125 1 98.38 281 ARG B O 1
ATOM 4916 N N . ARG B 1 282 ? -18.312 11.656 20.547 1 97.94 282 ARG B N 1
ATOM 4917 C CA . ARG B 1 282 ? -18.812 10.406 21.109 1 97.94 282 ARG B CA 1
ATOM 4918 C C . ARG B 1 282 ? -17.688 9.555 21.672 1 97.94 282 ARG B C 1
ATOM 4920 O O . ARG B 1 282 ? -17.547 8.383 21.312 1 97.94 282 ARG B O 1
ATOM 4927 N N . LEU B 1 283 ? -16.891 10.109 22.516 1 97.88 283 LEU B N 1
ATOM 4928 C CA . LEU B 1 283 ? -15.797 9.445 23.203 1 97.88 283 LEU B CA 1
ATOM 4929 C C . LEU B 1 283 ? -16.297 8.242 24 1 97.88 283 LEU B C 1
ATOM 4931 O O . LEU B 1 283 ? -17.391 8.289 24.578 1 97.88 283 LEU B O 1
ATOM 4935 N N . GLY B 1 284 ? -15.484 7.195 24.047 1 97.56 284 GLY B N 1
ATOM 4936 C CA . GLY B 1 284 ? -15.836 5.992 24.781 1 97.56 284 GLY B CA 1
ATOM 4937 C C . GLY B 1 284 ? -16.062 4.793 23.891 1 97.56 284 GLY B C 1
ATOM 4938 O O . GLY B 1 284 ? -16.375 3.699 24.375 1 97.56 284 GLY B O 1
ATOM 4939 N N . ASP B 1 285 ? -15.891 4.953 22.594 1 97.88 285 ASP B N 1
ATOM 4940 C CA . ASP B 1 285 ? -16.031 3.84 21.672 1 97.88 285 ASP B CA 1
ATOM 4941 C C . ASP B 1 285 ? -14.781 2.969 21.641 1 97.88 285 ASP B C 1
ATOM 4943 O O . ASP B 1 285 ? -13.797 3.299 20.984 1 97.88 285 ASP B O 1
ATOM 4947 N N . LEU B 1 286 ? -14.844 1.828 22.234 1 96.88 286 LEU B N 1
ATOM 4948 C CA . LEU B 1 286 ? -13.672 0.97 22.391 1 96.88 286 LEU B CA 1
ATOM 4949 C C . LEU B 1 286 ? -13.312 0.298 21.078 1 96.88 286 LEU B C 1
ATOM 4951 O O . LEU B 1 286 ? -12.211 -0.248 20.938 1 96.88 286 LEU B O 1
ATOM 4955 N N . SER B 1 287 ? -14.195 0.361 20.047 1 94.31 287 SER B N 1
ATOM 4956 C CA . SER B 1 287 ? -13.852 -0.13 18.719 1 94.31 287 SER B CA 1
ATOM 4957 C C . SER B 1 287 ? -12.883 0.819 18.016 1 94.31 287 SER B C 1
ATOM 4959 O O . SER B 1 287 ? -12.258 0.448 17.031 1 94.31 287 SER B O 1
ATOM 4961 N N . SER B 1 288 ? -12.781 2.01 18.562 1 97.88 288 SER B N 1
ATOM 4962 C CA . SER B 1 288 ? -11.852 2.992 18.016 1 97.88 288 SER B CA 1
ATOM 4963 C C . SER B 1 288 ? -10.516 2.961 18.734 1 97.88 288 SER B C 1
ATOM 4965 O O . SER B 1 288 ? -9.461 3.043 18.109 1 97.88 288 SER B O 1
ATOM 4967 N N . GLY B 1 289 ? -10.555 2.883 19.984 1 98.31 289 GLY B N 1
ATOM 4968 C CA . GLY B 1 289 ? -9.32 2.879 20.75 1 98.31 289 GLY B CA 1
ATOM 4969 C C . GLY B 1 289 ? -9.539 2.861 22.25 1 98.31 289 GLY B C 1
ATOM 4970 O O . GLY B 1 289 ? -10.68 2.816 22.719 1 98.31 289 GLY B O 1
ATOM 4971 N N . PRO B 1 290 ? -8.406 2.934 22.969 1 98 290 PRO B N 1
ATOM 4972 C CA . PRO B 1 290 ? -8.508 2.863 24.422 1 98 290 PRO B CA 1
ATOM 4973 C C . PRO B 1 290 ? -9.078 4.141 25.047 1 98 290 PRO B C 1
ATOM 4975 O O . PRO B 1 290 ? -9.039 5.203 24.422 1 98 290 PRO B O 1
ATOM 4978 N N . ASN B 1 291 ? -9.641 3.992 26.25 1 97.31 291 ASN B N 1
ATOM 4979 C CA . ASN B 1 291 ? -10.211 5.102 27.016 1 97.31 291 ASN B CA 1
ATOM 4980 C C . ASN B 1 291 ? -9.789 5.059 28.469 1 97.31 291 ASN B C 1
ATOM 4982 O O . ASN B 1 291 ? -10.633 5.012 29.375 1 97.31 291 ASN B O 1
ATOM 4986 N N . PRO B 1 292 ? -8.477 5.188 28.672 1 93.12 292 PRO B N 1
ATOM 4987 C CA . PRO B 1 292 ? -7.988 5.023 30.031 1 93.12 292 PRO B CA 1
ATOM 4988 C C . PRO B 1 292 ? -8.516 6.102 30.984 1 93.12 292 PRO B C 1
ATOM 4990 O O . PRO B 1 292 ? -8.648 5.855 32.188 1 93.12 292 PRO B O 1
ATOM 4993 N N . GLY B 1 293 ? -8.844 7.25 30.547 1 91.56 293 GLY B N 1
ATOM 4994 C CA . GLY B 1 293 ? -9.344 8.328 31.375 1 91.56 293 GLY B CA 1
ATOM 4995 C C . GLY B 1 293 ? -10.844 8.281 31.594 1 91.56 293 GLY B C 1
ATOM 4996 O O . GLY B 1 293 ? -11.398 9.086 32.344 1 91.56 293 GLY B O 1
ATOM 4997 N N . GLY B 1 294 ? -11.484 7.352 30.875 1 94.5 294 GLY B N 1
ATOM 4998 C CA . GLY B 1 294 ? -12.922 7.219 31 1 94.5 294 GLY B CA 1
ATOM 4999 C C . GLY B 1 294 ? -13.68 8.438 30.516 1 94.5 294 GLY B C 1
ATOM 5000 O O . GLY B 1 294 ? -14.688 8.836 31.109 1 94.5 294 GLY B O 1
ATOM 5001 N N . VAL B 1 295 ? -13.148 9.039 29.5 1 94.94 295 VAL B N 1
ATOM 5002 C CA . VAL B 1 295 ? -13.781 10.266 29.016 1 94.94 295 VAL B CA 1
ATOM 5003 C C . VAL B 1 295 ? -14.984 9.914 28.141 1 94.94 295 VAL B C 1
ATOM 5005 O O . VAL B 1 295 ? -15.031 8.836 27.547 1 94.94 295 VAL B O 1
ATOM 5008 N N . SER B 1 296 ? -16.016 10.828 28.125 1 95.81 296 SER B N 1
ATOM 5009 C CA . SER B 1 296 ? -17.203 10.711 27.297 1 95.81 296 SER B CA 1
ATOM 5010 C C . SER B 1 296 ? -17.594 12.047 26.688 1 95.81 296 SER B C 1
ATOM 5012 O O . SER B 1 296 ? -16.969 13.078 26.984 1 95.81 296 SER B O 1
ATOM 5014 N N . GLY B 1 297 ? -18.531 12.008 25.719 1 95.25 297 GLY B N 1
ATOM 5015 C CA . GLY B 1 297 ? -18.953 13.234 25.062 1 95.25 297 GLY B CA 1
ATOM 5016 C C . GLY B 1 297 ? -18.062 13.656 23.922 1 95.25 297 GLY B C 1
ATOM 5017 O O . GLY B 1 297 ? -17.594 12.812 23.156 1 95.25 297 GLY B O 1
ATOM 5018 N N . ASN B 1 298 ? -17.938 14.984 23.719 1 97.06 298 ASN B N 1
ATOM 5019 C CA . ASN B 1 298 ? -17.188 15.539 22.594 1 97.06 298 ASN B CA 1
ATOM 5020 C C . ASN B 1 298 ? -16.078 16.469 23.078 1 97.06 298 ASN B C 1
ATOM 5022 O O . ASN B 1 298 ? -16.281 17.266 24 1 97.06 298 ASN B O 1
ATOM 5026 N N . ALA B 1 299 ? -14.906 16.281 22.594 1 97.25 299 ALA B N 1
ATOM 5027 C CA . ALA B 1 299 ? -13.812 17.234 22.766 1 97.25 299 ALA B CA 1
ATOM 5028 C C . ALA B 1 299 ? -13.641 18.125 21.547 1 97.25 299 ALA B C 1
ATOM 5030 O O . ALA B 1 299 ? -13.328 17.641 20.453 1 97.25 299 ALA B O 1
ATOM 5031 N N . VAL B 1 300 ? -13.828 19.406 21.734 1 97.81 300 VAL B N 1
ATOM 5032 C CA . VAL B 1 300 ? -13.836 20.328 20.609 1 97.81 300 VAL B CA 1
ATOM 5033 C C . VAL B 1 300 ? -12.664 21.297 20.734 1 97.81 300 VAL B C 1
ATOM 5035 O O . VAL B 1 300 ? -12.43 21.891 21.797 1 97.81 300 VAL B O 1
ATOM 5038 N N . PHE B 1 301 ? -11.906 21.438 19.656 1 98.31 301 PHE B N 1
ATOM 5039 C CA . PHE B 1 301 ? -10.789 22.375 19.578 1 98.31 301 PHE B CA 1
ATOM 5040 C C . PHE B 1 301 ? -11.062 23.453 18.547 1 98.31 301 PHE B C 1
ATOM 5042 O O . PHE B 1 301 ? -11.555 23.172 17.453 1 98.31 301 PHE B O 1
ATOM 5049 N N . ASN B 1 302 ? -10.781 24.672 18.906 1 98.31 302 ASN B N 1
ATOM 5050 C CA . ASN B 1 302 ? -10.766 25.797 17.984 1 98.31 302 ASN B CA 1
ATOM 5051 C C . ASN B 1 302 ? -9.352 26.344 17.797 1 98.31 302 ASN 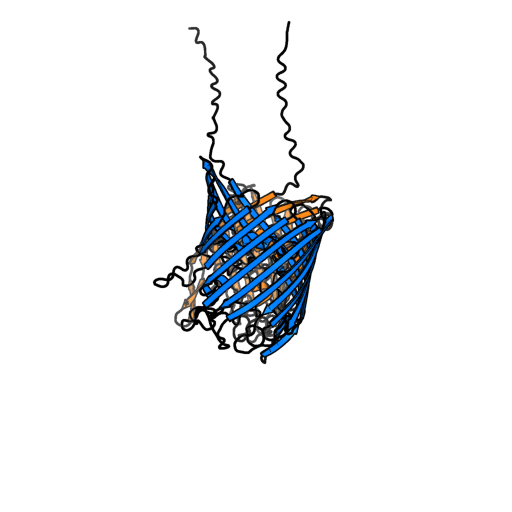B C 1
ATOM 5053 O O . ASN B 1 302 ? -8.656 26.625 18.766 1 98.31 302 ASN B O 1
ATOM 5057 N N . ASN B 1 303 ? -8.938 26.406 16.547 1 98.56 303 ASN B N 1
ATOM 5058 C CA . ASN B 1 303 ? -7.645 26.984 16.203 1 98.56 303 ASN B CA 1
ATOM 5059 C C . ASN B 1 303 ? -7.801 28.25 15.359 1 98.56 303 ASN B C 1
ATOM 5061 O O . ASN B 1 303 ? -8.578 28.266 14.406 1 98.56 303 ASN B O 1
ATOM 5065 N N . VAL B 1 304 ? -7.117 29.25 15.773 1 98.69 304 VAL B N 1
ATOM 5066 C CA . VAL B 1 304 ? -7.02 30.469 14.984 1 98.69 304 VAL B CA 1
ATOM 5067 C C . VAL B 1 304 ? -5.551 30.797 14.703 1 98.69 304 VAL B C 1
ATOM 5069 O O . VAL B 1 304 ? -4.727 30.828 15.617 1 98.69 304 VAL B O 1
ATOM 5072 N N . GLU B 1 305 ? -5.27 30.953 13.445 1 98.88 305 GLU B N 1
ATOM 5073 C CA . GLU B 1 305 ? -3.912 31.281 13.023 1 98.88 305 GLU B CA 1
ATOM 5074 C C . GLU B 1 305 ? -3.881 32.594 12.234 1 98.88 305 GLU B C 1
ATOM 5076 O O . GLU B 1 305 ? -4.75 32.844 11.398 1 98.88 305 GLU B O 1
ATOM 5081 N N . ALA B 1 306 ? -2.957 33.438 12.547 1 98.88 306 ALA B N 1
ATOM 5082 C CA . ALA B 1 306 ? -2.588 34.594 11.734 1 98.88 306 ALA B CA 1
ATOM 5083 C C . ALA B 1 306 ? -1.11 34.562 11.359 1 98.88 306 ALA B C 1
ATOM 5085 O O . ALA B 1 306 ? -0.264 34.188 12.18 1 98.88 306 ALA B O 1
ATOM 5086 N N . SER B 1 307 ? -0.843 34.906 10.078 1 98.81 307 SER B N 1
ATOM 5087 C CA . SER B 1 307 ? 0.551 34.844 9.648 1 98.81 307 SER B CA 1
ATOM 5088 C C . SER B 1 307 ? 0.873 35.969 8.664 1 98.81 307 SER B C 1
ATOM 5090 O O . SER B 1 307 ? -0.033 36.562 8.07 1 98.81 307 SER B O 1
ATOM 5092 N N . LEU B 1 308 ? 2.076 36.312 8.617 1 98.81 308 LEU B N 1
ATOM 5093 C CA . LEU B 1 308 ? 2.643 37.281 7.695 1 98.81 308 LEU B CA 1
ATOM 5094 C C . LEU B 1 308 ? 3.936 36.75 7.074 1 98.81 308 LEU B C 1
ATOM 5096 O O . LEU B 1 308 ? 4.828 36.312 7.789 1 98.81 308 LEU B O 1
ATOM 5100 N N . ARG B 1 309 ? 3.969 36.719 5.816 1 98.62 309 ARG B N 1
ATOM 5101 C CA . ARG B 1 309 ? 5.195 36.438 5.074 1 98.62 309 ARG B CA 1
ATOM 5102 C C . ARG B 1 309 ? 5.68 37.688 4.324 1 98.62 309 ARG B C 1
ATOM 5104 O O . ARG B 1 309 ? 4.883 38.375 3.695 1 98.62 309 ARG B O 1
ATOM 5111 N N . TYR B 1 310 ? 6.961 37.969 4.41 1 98.69 310 TYR B N 1
ATOM 5112 C CA . TYR B 1 310 ? 7.555 39.125 3.734 1 98.69 310 TYR B CA 1
ATOM 5113 C C . TYR B 1 310 ? 8.719 38.688 2.846 1 98.69 310 TYR B C 1
ATOM 5115 O O . TYR B 1 310 ? 9.617 38 3.295 1 98.69 310 TYR B O 1
ATOM 5123 N N . THR B 1 311 ? 8.672 39.156 1.655 1 98.12 311 THR B N 1
ATOM 5124 C CA . THR B 1 311 ? 9.766 38.938 0.719 1 98.12 311 THR B CA 1
ATOM 5125 C C . THR B 1 311 ? 10.711 40.125 0.681 1 98.12 311 THR B C 1
ATOM 5127 O O . THR B 1 311 ? 10.438 41.125 -0.001 1 98.12 311 THR B O 1
ATOM 5130 N N . PHE B 1 312 ? 11.828 39.969 1.284 1 98.19 312 PHE B N 1
ATOM 5131 C CA . PHE B 1 312 ? 12.797 41.031 1.348 1 98.19 312 PHE B CA 1
ATOM 5132 C C . PHE B 1 312 ? 13.453 41.25 -0.01 1 98.19 312 PHE B C 1
ATOM 5134 O O . PHE B 1 312 ? 13.672 42.406 -0.426 1 98.19 312 PHE B O 1
ATOM 5141 N N . THR B 1 313 ? 13.852 40.156 -0.638 1 97.12 313 THR B N 1
ATOM 5142 C CA . THR B 1 313 ? 14.406 40.062 -1.985 1 97.12 313 THR B CA 1
ATOM 5143 C C . THR B 1 313 ? 13.906 38.781 -2.68 1 97.12 313 THR B C 1
ATOM 5145 O O . THR B 1 313 ? 13.289 37.938 -2.047 1 97.12 313 THR B O 1
ATOM 5148 N N . PRO B 1 314 ? 14.289 38.688 -3.906 1 94.5 314 PRO B N 1
ATOM 5149 C CA . PRO B 1 314 ? 13.859 37.469 -4.594 1 94.5 314 PRO B CA 1
ATOM 5150 C C . PRO B 1 314 ? 14.492 36.219 -4.012 1 94.5 314 PRO B C 1
ATOM 5152 O O . PRO B 1 314 ? 14.031 35.094 -4.289 1 94.5 314 PRO B O 1
ATOM 5155 N N . TYR B 1 315 ? 15.539 36.312 -3.182 1 97.06 315 TYR B N 1
ATOM 5156 C CA . TYR B 1 315 ? 16.234 35.156 -2.664 1 97.06 315 TYR B CA 1
ATOM 5157 C C . TYR B 1 315 ? 16.062 35.031 -1.153 1 97.06 315 TYR B C 1
ATOM 5159 O O . TYR B 1 315 ? 16.562 34.094 -0.536 1 97.06 315 TYR B O 1
ATOM 5167 N N . LEU B 1 316 ? 15.438 35.969 -0.569 1 98.25 316 LEU B N 1
ATOM 5168 C CA . LEU B 1 316 ? 15.305 36 0.884 1 98.25 316 LEU B CA 1
ATOM 5169 C C . LEU B 1 316 ? 13.875 36.344 1.295 1 98.25 316 LEU B C 1
ATOM 5171 O O . LEU B 1 316 ? 13.352 37.375 0.911 1 98.25 316 LEU B O 1
ATOM 5175 N N . PHE B 1 317 ? 13.289 35.469 2.047 1 98.19 317 PHE B N 1
ATOM 5176 C CA . PHE B 1 317 ? 11.992 35.812 2.627 1 98.19 317 PHE B CA 1
ATOM 5177 C C . PHE B 1 317 ? 11.906 35.312 4.066 1 98.19 317 PHE B C 1
ATOM 5179 O O . PHE B 1 317 ? 12.75 34.531 4.52 1 98.19 317 PHE B O 1
ATOM 5186 N N . GLY B 1 318 ? 10.961 35.812 4.816 1 98.44 318 GLY B N 1
ATOM 5187 C CA . GLY B 1 318 ? 10.688 35.406 6.191 1 98.44 318 GLY B CA 1
ATOM 5188 C C . GLY B 1 318 ? 9.227 35.562 6.574 1 98.44 318 GLY B C 1
ATOM 5189 O O . GLY B 1 318 ? 8.422 36.062 5.793 1 98.44 318 GLY B O 1
ATOM 5190 N N . GLY B 1 319 ? 8.914 34.969 7.723 1 98.69 319 GLY B N 1
ATOM 5191 C CA . GLY B 1 319 ? 7.539 35.062 8.18 1 98.69 319 GLY B CA 1
ATOM 5192 C C . GLY B 1 319 ? 7.406 34.938 9.688 1 98.69 319 GLY B C 1
ATOM 5193 O O . GLY B 1 319 ? 8.367 34.594 10.375 1 98.69 319 GLY B O 1
ATOM 5194 N N . VAL B 1 320 ? 6.316 35.375 10.148 1 98.81 320 VAL B N 1
ATOM 5195 C CA . VAL B 1 320 ? 5.906 35.219 11.539 1 98.81 320 VAL B CA 1
ATOM 5196 C C . VAL B 1 320 ? 4.465 34.719 11.602 1 98.81 320 VAL B C 1
ATOM 5198 O O . VAL B 1 320 ? 3.686 34.938 10.672 1 98.81 320 VAL B O 1
ATOM 5201 N N . ALA B 1 321 ? 4.176 33.969 12.609 1 98.88 321 ALA B N 1
ATOM 5202 C CA . ALA B 1 321 ? 2.814 33.469 12.781 1 98.88 321 ALA B CA 1
ATOM 5203 C C . ALA B 1 321 ? 2.459 33.344 14.258 1 98.88 321 ALA B C 1
ATOM 5205 O O . ALA B 1 321 ? 3.34 33.156 15.102 1 98.88 321 ALA B O 1
ATOM 5206 N N . TYR B 1 322 ? 1.256 33.562 14.57 1 98.81 322 TYR B N 1
ATOM 5207 C CA . TYR B 1 322 ? 0.653 33.281 15.867 1 98.81 322 TYR B CA 1
ATOM 5208 C C . TYR B 1 322 ? -0.498 32.281 15.734 1 98.81 322 TYR B C 1
ATOM 5210 O O . TYR B 1 322 ? -1.386 32.469 14.898 1 98.81 322 TYR B O 1
ATOM 5218 N N . ASP B 1 323 ? -0.428 31.219 16.5 1 98.62 323 ASP B N 1
ATOM 5219 C CA . ASP B 1 323 ? -1.482 30.219 16.562 1 98.62 323 ASP B CA 1
ATOM 5220 C C . ASP B 1 323 ? -2.072 30.125 17.969 1 98.62 323 ASP B C 1
ATOM 5222 O O . ASP B 1 323 ? -1.337 29.984 18.938 1 98.62 323 ASP B O 1
ATOM 5226 N N . TYR B 1 324 ? -3.354 30.281 18.047 1 98.75 324 TYR B N 1
ATOM 5227 C CA . TYR B 1 324 ? -4.113 30.094 19.281 1 98.75 324 TYR B CA 1
ATOM 5228 C C . TYR B 1 324 ? -5.027 28.875 19.172 1 98.75 324 TYR B C 1
ATOM 5230 O O . TYR B 1 324 ? -5.895 28.828 18.297 1 98.75 324 TYR B O 1
ATOM 5238 N N . THR B 1 325 ? -4.805 27.891 20.016 1 98.56 325 THR B N 1
ATOM 5239 C CA . THR B 1 325 ? -5.637 26.688 20.062 1 98.56 325 THR B CA 1
ATOM 5240 C C . THR B 1 325 ? -6.328 26.578 21.422 1 98.56 325 THR B C 1
ATOM 5242 O O . THR B 1 325 ? -5.672 26.578 22.469 1 98.56 325 THR B O 1
ATOM 5245 N N . ARG B 1 326 ? -7.621 26.422 21.422 1 97.75 326 ARG B N 1
ATOM 5246 C CA . ARG B 1 326 ? -8.391 26.25 22.641 1 97.75 326 ARG B CA 1
ATOM 5247 C C . ARG B 1 326 ? -9.219 24.984 22.594 1 97.75 326 ARG B C 1
ATOM 5249 O O . ARG B 1 326 ? -10.078 24.828 21.734 1 97.75 326 ARG B O 1
ATOM 5256 N N . GLY B 1 327 ? -8.945 24.156 23.484 1 95.38 327 GLY B N 1
ATOM 5257 C CA . GLY B 1 327 ? -9.734 22.938 23.641 1 95.38 327 GLY B CA 1
ATOM 5258 C C . GLY B 1 327 ? -10.859 23.078 24.656 1 95.38 327 GLY B C 1
ATOM 5259 O O . GLY B 1 327 ? -10.68 23.719 25.703 1 95.38 327 GLY B O 1
ATOM 5260 N N . GLY B 1 328 ? -11.969 22.547 24.234 1 85.31 328 GLY B N 1
ATOM 5261 C CA . GLY B 1 328 ? -13.055 22.484 25.203 1 85.31 328 GLY B CA 1
ATOM 5262 C C . GLY B 1 328 ? -12.883 21.391 26.234 1 85.31 328 GLY B C 1
ATOM 5263 O O . GLY B 1 328 ? -12.125 20.453 26.016 1 85.31 328 GLY B O 1
ATOM 5264 N N . GLY B 1 329 ? -13.5 21.547 27.453 1 83.12 329 GLY B N 1
ATOM 5265 C CA . GLY B 1 329 ? -13.469 20.531 28.5 1 83.12 329 GLY B CA 1
ATOM 5266 C C . GLY B 1 329 ? -14.289 19.312 28.156 1 83.12 329 GLY B C 1
ATOM 5267 O O . GLY B 1 329 ? -15.164 19.359 27.297 1 83.12 329 GLY B O 1
ATOM 5268 N N . VAL B 1 330 ? -13.734 18.219 28.594 1 88.56 330 VAL B N 1
ATOM 5269 C CA . VAL B 1 330 ? -14.492 16.969 28.547 1 88.56 330 VAL B CA 1
ATOM 5270 C C . VAL B 1 330 ? -14.789 16.484 29.953 1 88.56 330 VAL B C 1
ATOM 5272 O O . VAL B 1 330 ? -13.977 16.688 30.875 1 88.56 330 VAL B O 1
ATOM 5275 N N . ASN B 1 331 ? -15.938 15.867 30.219 1 83.56 331 ASN B N 1
ATOM 5276 C CA . ASN B 1 331 ? -16.312 15.305 31.5 1 83.56 331 ASN B CA 1
ATOM 5277 C C . ASN B 1 331 ? -16.141 16.328 32.625 1 83.56 331 ASN B C 1
ATOM 5279 O O . ASN B 1 331 ? -15.609 16 33.688 1 83.56 331 ASN B O 1
ATOM 5283 N N . GLY B 1 332 ? -16.438 17.531 32.438 1 80.81 332 GLY B N 1
ATOM 5284 C CA . GLY B 1 332 ? -16.391 18.516 33.5 1 80.81 332 GLY B CA 1
ATOM 5285 C C . GLY B 1 332 ? -15.008 19.109 33.719 1 80.81 332 GLY B C 1
ATOM 5286 O O . GLY B 1 332 ? -14.812 19.969 34.562 1 80.81 332 GLY B O 1
ATOM 5287 N N . ARG B 1 333 ? -14.062 18.594 33 1 80.88 333 ARG B N 1
ATOM 5288 C CA . ARG B 1 333 ? -12.711 19.125 33.062 1 80.88 333 ARG B CA 1
ATOM 5289 C C . ARG B 1 333 ? -12.516 20.266 32.094 1 80.88 333 ARG B C 1
ATOM 5291 O O . ARG B 1 333 ? -13.109 20.266 31 1 80.88 333 ARG B O 1
ATOM 5298 N N . ASP B 1 334 ? -11.672 21.219 32.5 1 87.94 334 ASP B N 1
ATOM 5299 C CA . ASP B 1 334 ? -11.328 22.297 31.578 1 87.94 334 ASP B CA 1
ATOM 5300 C C . ASP B 1 334 ? -10.461 21.766 30.422 1 87.94 334 ASP B C 1
ATOM 5302 O O . ASP B 1 334 ? -9.805 20.734 30.562 1 87.94 334 ASP B O 1
ATOM 5306 N N . GLY B 1 335 ? -10.5 22.469 29.328 1 93.94 335 GLY B N 1
ATOM 5307 C CA . GLY B 1 335 ? -9.664 22.094 28.203 1 93.94 335 GLY B CA 1
ATOM 5308 C C . GLY B 1 335 ? -8.328 22.812 28.188 1 93.94 335 GLY B C 1
ATOM 5309 O O . GLY B 1 335 ? -8.102 23.734 29 1 93.94 335 GLY B O 1
ATOM 5310 N N . ALA B 1 336 ? -7.461 22.344 27.344 1 96.75 336 ALA B N 1
ATOM 5311 C CA . ALA B 1 336 ? -6.133 22.938 27.234 1 96.75 336 ALA B CA 1
ATOM 5312 C C . ALA B 1 336 ? -6.145 24.094 26.234 1 96.75 336 ALA B C 1
ATOM 5314 O O . ALA B 1 336 ? -6.949 24.109 25.297 1 96.75 336 ALA B O 1
ATOM 5315 N N . THR B 1 337 ? -5.277 25.016 26.5 1 98.06 337 THR B N 1
ATOM 5316 C CA . THR B 1 337 ? -5.02 26.109 25.578 1 98.06 337 THR B CA 1
ATOM 5317 C C . THR B 1 337 ? -3.549 26.156 25.188 1 98.06 337 THR B C 1
ATOM 5319 O O . THR B 1 337 ? -2.666 25.922 26.016 1 98.06 337 THR B O 1
ATOM 5322 N N . TYR B 1 338 ? -3.303 26.406 23.969 1 98.62 338 TYR B N 1
ATOM 5323 C CA . TYR B 1 338 ? -1.94 26.547 23.453 1 98.62 338 TYR B CA 1
ATOM 5324 C C . TYR B 1 338 ? -1.754 27.875 22.75 1 98.62 338 TYR B C 1
ATOM 5326 O O . TYR B 1 338 ? -2.545 28.234 21.859 1 98.62 338 TYR B O 1
ATOM 5334 N N . HIS B 1 339 ? -0.789 28.641 23.156 1 98.81 339 HIS B N 1
ATOM 5335 C CA . HIS B 1 339 ? -0.277 29.797 22.453 1 98.81 339 HIS B CA 1
ATOM 5336 C C . HIS B 1 339 ? 1.05 29.5 21.766 1 98.81 339 HIS B C 1
ATOM 5338 O O . HIS B 1 339 ? 2.002 29.062 22.422 1 98.81 339 HIS B O 1
ATOM 5344 N N . GLN B 1 340 ? 1.086 29.719 20.516 1 98.81 340 GLN B N 1
ATOM 5345 C CA . GLN B 1 340 ? 2.311 29.422 19.781 1 98.81 340 GLN B CA 1
ATOM 5346 C C . GLN B 1 340 ? 2.719 30.609 18.906 1 98.81 340 GLN B C 1
ATOM 5348 O O . GLN B 1 340 ? 1.895 31.156 18.172 1 98.81 340 GLN B O 1
ATOM 5353 N N . VAL B 1 341 ? 3.906 31.047 19.047 1 98.81 341 VAL B N 1
ATOM 5354 C CA . VAL B 1 341 ? 4.488 32.062 18.188 1 98.81 341 VAL B CA 1
ATOM 5355 C C . VAL B 1 341 ? 5.656 31.469 17.391 1 98.81 341 VAL B C 1
ATOM 5357 O O . VAL B 1 341 ? 6.426 30.672 17.938 1 98.81 341 VAL B O 1
ATOM 5360 N N . ALA B 1 342 ? 5.719 31.797 16.141 1 98.75 342 ALA B N 1
ATOM 5361 C CA . ALA B 1 342 ? 6.766 31.234 15.297 1 98.75 342 ALA B CA 1
ATOM 5362 C C . ALA B 1 342 ? 7.34 32.312 14.367 1 98.75 342 ALA B C 1
ATOM 5364 O O . ALA B 1 342 ? 6.648 33.25 14 1 98.75 342 ALA B O 1
ATOM 5365 N N . ALA B 1 343 ? 8.57 32.156 13.992 1 98.81 343 ALA B N 1
ATOM 5366 C CA . ALA B 1 343 ? 9.258 33 13 1 98.81 343 ALA B CA 1
ATOM 5367 C C . ALA B 1 343 ? 10.211 32.156 12.156 1 98.81 343 ALA B C 1
ATOM 5369 O O . ALA B 1 343 ? 10.719 31.125 12.617 1 98.81 343 ALA B O 1
ATOM 5370 N N . GLY B 1 344 ? 10.406 32.562 10.945 1 98.5 344 GLY B N 1
ATOM 5371 C CA . GLY B 1 344 ? 11.328 31.859 10.055 1 98.5 344 GLY B CA 1
ATOM 5372 C C . GLY B 1 344 ? 11.953 32.781 9.023 1 98.5 344 GLY B C 1
ATOM 5373 O O . GLY B 1 344 ? 11.391 33.812 8.688 1 98.5 344 GLY B O 1
ATOM 5374 N N . LEU B 1 345 ? 13.141 32.438 8.617 1 98.62 345 LEU B N 1
ATOM 5375 C CA . LEU B 1 345 ? 13.891 33.062 7.539 1 98.62 345 LEU B CA 1
ATOM 5376 C C . LEU B 1 345 ? 14.43 32.031 6.566 1 98.62 345 LEU B C 1
ATOM 5378 O O . LEU B 1 345 ? 14.977 31 6.984 1 98.62 345 LEU B O 1
ATOM 5382 N N . ASP B 1 346 ? 14.227 32.281 5.293 1 98.56 346 ASP B N 1
ATOM 5383 C CA . ASP B 1 346 ? 14.664 31.344 4.25 1 98.56 346 ASP B CA 1
ATOM 5384 C C . ASP B 1 346 ? 15.484 32.062 3.182 1 98.56 346 ASP B C 1
ATOM 5386 O O . ASP B 1 346 ? 15.031 33.062 2.621 1 98.56 346 ASP B O 1
ATOM 5390 N N . TYR B 1 347 ? 16.672 31.562 2.898 1 98.81 347 TYR B N 1
ATOM 5391 C CA . TYR B 1 347 ? 17.578 32.125 1.893 1 98.81 347 TYR B CA 1
ATOM 5392 C C . TYR B 1 347 ? 17.828 31.109 0.78 1 98.81 347 TYR B C 1
ATOM 5394 O O . TYR B 1 347 ? 18.469 30.078 1.008 1 98.81 347 TYR B O 1
ATOM 5402 N N . PHE B 1 348 ? 17.469 31.516 -0.417 1 98.25 348 PHE B N 1
ATOM 5403 C CA . PHE B 1 348 ? 17.656 30.672 -1.582 1 98.25 348 PHE B CA 1
ATOM 5404 C C . PHE B 1 348 ? 19.078 30.812 -2.137 1 98.25 348 PHE B C 1
ATOM 5406 O O . PHE B 1 348 ? 19.469 31.891 -2.568 1 98.25 348 PHE B O 1
ATOM 5413 N N . LEU B 1 349 ? 19.703 29.656 -2.135 1 98.38 349 LEU B N 1
ATOM 5414 C CA . LEU B 1 349 ? 20.984 29.594 -2.828 1 98.38 349 LEU B CA 1
ATOM 5415 C C . LEU B 1 349 ? 20.797 29.344 -4.32 1 98.38 349 LEU B C 1
ATOM 5417 O O . LEU B 1 349 ? 21.625 29.766 -5.137 1 98.38 349 LEU B O 1
ATOM 5421 N N . SER B 1 350 ? 19.766 28.609 -4.703 1 97.75 350 SER B N 1
ATOM 5422 C CA . SER B 1 350 ? 19.234 28.375 -6.043 1 97.75 350 SER B CA 1
ATOM 5423 C C . SER B 1 350 ? 17.734 28.109 -6.012 1 97.75 350 SER B C 1
ATOM 5425 O O . SER B 1 350 ? 17.109 28.172 -4.949 1 97.75 350 SER B O 1
ATOM 5427 N N . LYS B 1 351 ? 17.234 27.828 -7.156 1 95.75 351 LYS B N 1
ATOM 5428 C CA . LYS B 1 351 ? 15.82 27.5 -7.219 1 95.75 351 LYS B CA 1
ATOM 5429 C C . LYS B 1 351 ? 15.516 26.188 -6.496 1 95.75 351 LYS B C 1
ATOM 5431 O O . LYS B 1 351 ? 14.367 25.922 -6.156 1 95.75 351 LYS B O 1
ATOM 5436 N N . ARG B 1 352 ? 16.531 25.375 -6.227 1 97.62 352 ARG B N 1
ATOM 5437 C CA . ARG B 1 352 ? 16.312 24.031 -5.707 1 97.62 352 ARG B CA 1
ATOM 5438 C C . ARG B 1 352 ? 16.922 23.875 -4.316 1 97.62 352 ARG B C 1
ATOM 5440 O O . ARG B 1 352 ? 16.672 22.891 -3.633 1 97.62 352 ARG B O 1
ATOM 5447 N N . THR B 1 353 ? 17.75 24.844 -3.932 1 98.5 353 THR B N 1
ATOM 5448 C CA . THR B 1 353 ? 18.5 24.688 -2.682 1 98.5 353 THR B CA 1
ATOM 5449 C C . THR B 1 353 ? 18.344 25.938 -1.818 1 98.5 353 THR B C 1
ATOM 5451 O O . THR B 1 353 ? 18.516 27.062 -2.305 1 98.5 353 THR B O 1
ATOM 5454 N N . ASP B 1 354 ? 18.047 25.75 -0.582 1 98.44 354 ASP B N 1
ATOM 5455 C CA . ASP B 1 354 ? 17.969 26.891 0.329 1 98.44 354 ASP B CA 1
ATOM 5456 C C . ASP B 1 354 ? 18.438 26.5 1.729 1 98.44 354 ASP B C 1
ATOM 5458 O O . ASP B 1 354 ? 18.516 25.328 2.064 1 98.44 354 ASP B O 1
ATOM 5462 N N . VAL B 1 355 ? 18.906 27.484 2.482 1 98.75 355 VAL B N 1
ATOM 5463 C CA . VAL B 1 355 ? 19.172 27.391 3.914 1 98.75 355 VAL B CA 1
ATOM 5464 C C . VAL B 1 355 ? 18.141 28.219 4.684 1 98.75 355 VAL B C 1
ATOM 5466 O O . VAL B 1 355 ? 17.641 29.234 4.188 1 98.75 355 VAL B O 1
ATOM 5469 N N . TYR B 1 356 ? 17.812 27.75 5.922 1 98.75 356 TYR B N 1
ATOM 5470 C CA . TYR B 1 356 ? 16.75 28.484 6.625 1 98.75 356 TYR B CA 1
ATOM 5471 C C . TYR B 1 356 ? 16.969 28.422 8.133 1 98.75 356 TYR B C 1
ATOM 5473 O O . TYR B 1 356 ? 17.703 27.578 8.633 1 98.75 356 TYR B O 1
ATOM 5481 N N . LEU B 1 357 ? 16.438 29.391 8.758 1 98.56 357 LEU B N 1
ATOM 5482 C CA . LEU B 1 357 ? 16.328 29.5 10.203 1 98.56 357 LEU B CA 1
ATOM 5483 C C . LEU B 1 357 ? 14.875 29.516 10.656 1 98.56 357 LEU B C 1
ATOM 5485 O O . LEU B 1 357 ? 14.016 30.078 9.969 1 98.56 357 LEU B O 1
ATOM 5489 N N . SER B 1 358 ? 14.586 28.859 11.758 1 97.75 358 SER B N 1
ATOM 5490 C CA . SER B 1 358 ? 13.25 28.938 12.32 1 97.75 358 SER B CA 1
ATOM 5491 C C . SER B 1 358 ? 13.289 28.922 13.844 1 97.75 358 SER B C 1
ATOM 5493 O O . SER B 1 358 ? 14.219 28.359 14.438 1 97.75 358 SER B O 1
ATOM 5495 N N . ALA B 1 359 ? 12.336 29.531 14.445 1 98.56 359 ALA B N 1
ATOM 5496 C CA . ALA B 1 359 ? 12.141 29.531 15.891 1 98.56 359 ALA B CA 1
ATOM 5497 C C . ALA B 1 359 ? 10.656 29.453 16.25 1 98.56 359 ALA B C 1
ATOM 5499 O O . ALA B 1 359 ? 9.82 30.078 15.594 1 98.56 359 ALA B O 1
ATOM 5500 N N . VAL B 1 360 ? 10.336 28.625 17.25 1 98.75 360 VAL B N 1
ATOM 5501 C CA . VAL B 1 360 ? 8.969 28.453 17.719 1 98.75 360 VAL B CA 1
ATOM 5502 C C . VAL B 1 360 ? 8.945 28.469 19.25 1 98.75 360 VAL B C 1
ATOM 5504 O O . VAL B 1 360 ? 9.812 27.875 19.891 1 98.75 360 VAL B O 1
ATOM 5507 N N . TYR B 1 361 ? 8.086 29.203 19.781 1 98.88 361 TYR B N 1
ATOM 5508 C CA . TYR B 1 361 ? 7.809 29.203 21.203 1 98.88 361 TYR B CA 1
ATOM 5509 C C . TYR B 1 361 ? 6.348 28.875 21.484 1 98.88 361 TYR B C 1
ATOM 5511 O O . TYR B 1 361 ? 5.449 29.391 20.812 1 98.88 361 TYR B O 1
ATOM 5519 N N . GLN B 1 362 ? 6.094 27.969 22.438 1 98.81 362 GLN B N 1
ATOM 5520 C CA . GLN B 1 362 ? 4.73 27.562 22.766 1 98.81 362 GLN B CA 1
ATOM 5521 C C . GLN B 1 362 ? 4.504 27.562 24.281 1 98.81 362 GLN B C 1
ATOM 5523 O O . GLN B 1 362 ? 5.379 27.156 25.047 1 98.81 362 GLN B O 1
ATOM 5528 N N . ARG B 1 363 ? 3.363 28.031 24.688 1 98.81 363 ARG B N 1
ATOM 5529 C CA . ARG B 1 363 ? 2.896 27.969 26.062 1 98.81 363 ARG B CA 1
ATOM 5530 C C . ARG B 1 363 ? 1.536 27.281 26.156 1 98.81 363 ARG B C 1
ATOM 5532 O O . ARG B 1 363 ? 0.632 27.578 25.375 1 98.81 363 ARG B O 1
ATOM 5539 N N . ALA B 1 364 ? 1.453 26.406 27.078 1 98.62 364 ALA B N 1
ATOM 5540 C CA . ALA B 1 364 ? 0.209 25.672 27.297 1 98.62 364 ALA B CA 1
ATOM 5541 C C . ALA B 1 364 ? -0.385 25.984 28.672 1 98.62 364 ALA B C 1
ATOM 5543 O O . ALA B 1 364 ? 0.334 26.391 29.578 1 98.62 364 ALA B O 1
ATOM 5544 N N . SER B 1 365 ? -1.665 25.875 28.828 1 98 365 SER B N 1
ATOM 5545 C CA . SER B 1 365 ? -2.365 26 30.109 1 98 365 SER B CA 1
ATOM 5546 C C . SER B 1 365 ? -3.611 25.109 30.125 1 98 365 SER B C 1
ATOM 5548 O O . SER B 1 365 ? -4.051 24.625 29.094 1 98 365 SER B O 1
ATOM 5550 N N . GLY B 1 366 ? -4.117 24.875 31.312 1 96.38 366 GLY B N 1
ATOM 5551 C CA . GLY B 1 366 ? -5.305 24.047 31.484 1 96.38 366 GLY B CA 1
ATOM 5552 C C . GLY B 1 366 ? -4.992 22.578 31.594 1 96.38 366 GLY B C 1
ATOM 5553 O O . GLY B 1 366 ? -3.957 22.188 32.156 1 96.38 366 GLY B O 1
ATOM 5554 N N . THR B 1 367 ? -5.977 21.766 31.172 1 95.75 367 THR B N 1
ATOM 5555 C CA . THR B 1 367 ? -5.883 20.312 31.266 1 95.75 367 THR B CA 1
ATOM 5556 C C . THR B 1 367 ? -5.863 19.688 29.875 1 95.75 367 THR B C 1
ATOM 5558 O O . THR B 1 367 ? -6.738 19.969 29.047 1 95.75 367 THR B O 1
ATOM 5561 N N . ASP B 1 368 ? -4.855 18.875 29.594 1 94.31 368 ASP B N 1
ATOM 5562 C CA . ASP B 1 368 ? -4.75 18.312 28.25 1 94.31 368 ASP B CA 1
ATOM 5563 C C . ASP B 1 368 ? -5.621 17.078 28.109 1 94.31 368 ASP B C 1
ATOM 5565 O O . ASP B 1 368 ? -6.426 16.766 28.984 1 94.31 368 ASP B O 1
ATOM 5569 N N . SER B 1 369 ? -5.547 16.375 26.984 1 95.38 369 SER B N 1
ATOM 5570 C CA . SER B 1 369 ? -6.445 15.273 26.625 1 95.38 369 SER B CA 1
ATOM 5571 C C . SER B 1 369 ? -6.266 14.086 27.562 1 95.38 369 SER B C 1
ATOM 5573 O O . SER B 1 369 ? -7.141 13.219 27.656 1 95.38 369 SER B O 1
ATOM 5575 N N . THR B 1 370 ? -5.125 13.984 28.297 1 93.69 370 THR B N 1
ATOM 5576 C CA . THR B 1 370 ? -4.828 12.859 29.172 1 93.69 370 THR B CA 1
ATOM 5577 C C . THR B 1 370 ? -5.344 13.125 30.578 1 93.69 370 THR B C 1
ATOM 5579 O O . THR B 1 370 ? -5.16 12.297 31.469 1 93.69 370 THR B O 1
ATOM 5582 N N . GLY B 1 371 ? -5.906 14.258 30.766 1 93.75 371 GLY B N 1
ATOM 5583 C CA . GLY B 1 371 ? -6.414 14.617 32.062 1 93.75 371 GLY B CA 1
ATOM 5584 C C . GLY B 1 371 ? -5.344 15.18 33 1 93.75 371 GLY B C 1
ATOM 5585 O O . GLY B 1 371 ? -5.551 15.281 34.219 1 93.75 371 GLY B O 1
ATOM 5586 N N . ARG B 1 372 ? -4.219 15.555 32.469 1 92.88 372 ARG B N 1
ATOM 5587 C CA . ARG B 1 372 ? -3.107 16.141 33.219 1 92.88 372 ARG B CA 1
ATOM 5588 C C . ARG B 1 372 ? -2.928 17.609 32.875 1 92.88 372 ARG B C 1
ATOM 5590 O O . ARG B 1 372 ? -3.496 18.094 31.875 1 92.88 372 ARG B O 1
ATOM 5597 N N . PRO B 1 373 ? -2.186 18.297 33.75 1 95.06 373 PRO B N 1
ATOM 5598 C CA . PRO B 1 373 ? -1.87 19.672 33.312 1 95.06 373 PRO B CA 1
ATOM 5599 C C . PRO B 1 373 ? -1.233 19.719 31.938 1 95.06 373 PRO B C 1
ATOM 5601 O O . PRO B 1 373 ? -0.317 18.953 31.641 1 95.06 373 PRO B O 1
ATOM 5604 N N . ALA B 1 374 ? -1.731 20.625 31.172 1 97.31 374 ALA B N 1
ATOM 5605 C CA . ALA B 1 374 ? -1.251 20.719 29.797 1 97.31 374 ALA B CA 1
ATOM 5606 C C . ALA B 1 374 ? 0.217 21.125 29.75 1 97.31 374 ALA B C 1
ATOM 5608 O O . ALA B 1 374 ? 0.646 22 30.516 1 97.31 374 ALA B O 1
ATOM 5609 N N . VAL B 1 375 ? 0.955 20.484 28.906 1 97.81 375 VAL B N 1
ATOM 5610 C CA . VAL B 1 375 ? 2.346 20.844 28.672 1 97.81 375 VAL B CA 1
ATOM 5611 C C . VAL B 1 375 ? 2.508 21.344 27.234 1 97.81 375 VAL B C 1
ATOM 5613 O O . VAL B 1 375 ? 1.691 21.016 26.359 1 97.81 375 VAL B O 1
ATOM 5616 N N . ALA B 1 376 ? 3.467 22.156 26.984 1 98.44 376 ALA B N 1
ATOM 5617 C CA . ALA B 1 376 ? 3.781 22.516 25.609 1 98.44 376 ALA B CA 1
ATOM 5618 C C . ALA B 1 376 ? 4.188 21.297 24.781 1 98.44 376 ALA B C 1
ATOM 5620 O O . ALA B 1 376 ? 4.824 20.375 25.312 1 98.44 376 ALA B O 1
ATOM 5621 N N . ALA B 1 377 ? 3.801 21.328 23.562 1 97.75 377 ALA B N 1
ATOM 5622 C CA . ALA B 1 377 ? 4.012 20.172 22.703 1 97.75 377 ALA B CA 1
ATOM 5623 C C . ALA B 1 377 ? 4.23 20.594 21.25 1 97.75 377 ALA B C 1
ATOM 5625 O O . ALA B 1 377 ? 3.508 20.156 20.344 1 97.75 377 ALA B O 1
ATOM 5626 N N . ILE B 1 378 ? 5.25 21.359 21.016 1 97.81 378 ILE B N 1
ATOM 5627 C CA . ILE B 1 378 ? 5.598 21.734 19.641 1 97.81 378 ILE B CA 1
ATOM 5628 C C . ILE B 1 378 ? 5.77 20.484 18.797 1 97.81 378 ILE B C 1
ATOM 5630 O O . ILE B 1 378 ? 6.332 19.484 19.25 1 97.81 378 ILE B O 1
ATOM 5634 N N . ASN B 1 379 ? 5.328 20.469 17.547 1 97.12 379 ASN B N 1
ATOM 5635 C CA . ASN B 1 379 ? 5.398 19.312 16.672 1 97.12 379 ASN B CA 1
ATOM 5636 C C . ASN B 1 379 ? 6.844 18.906 16.391 1 97.12 379 ASN B C 1
ATOM 5638 O O . ASN B 1 379 ? 7.672 19.75 16.031 1 97.12 379 ASN B O 1
ATOM 5642 N N . GLY B 1 380 ? 7.113 17.531 16.516 1 92.12 380 GLY B N 1
ATOM 5643 C CA . GLY B 1 380 ? 8.406 17.047 16.062 1 92.12 380 GLY B CA 1
ATOM 5644 C C . GLY B 1 380 ? 9.289 16.547 17.203 1 92.12 380 GLY B C 1
ATOM 5645 O O . GLY B 1 380 ? 9.445 15.344 17.391 1 92.12 380 GLY B O 1
ATOM 5646 N N . PRO B 1 381 ? 9.828 17.344 18.125 1 87.44 381 PRO B N 1
ATOM 5647 C CA . PRO B 1 381 ? 10.852 16.969 19.109 1 87.44 381 PRO B CA 1
ATOM 5648 C C . PRO B 1 381 ? 10.281 16.141 20.266 1 87.44 381 PRO B C 1
ATOM 5650 O O . PRO B 1 381 ? 11.031 15.445 20.953 1 87.44 381 PRO B O 1
ATOM 5653 N N . GLY B 1 382 ? 9.062 16.234 20.531 1 92.5 382 GLY B N 1
ATOM 5654 C CA . GLY B 1 382 ? 8.461 15.664 21.719 1 92.5 382 GLY B CA 1
ATOM 5655 C C . GLY B 1 382 ? 7.902 16.703 22.672 1 92.5 382 GLY B C 1
ATOM 5656 O O . GLY B 1 382 ? 8.25 17.891 22.578 1 92.5 382 GLY B O 1
ATOM 5657 N N . ALA B 1 383 ? 7.207 16.25 23.609 1 96.69 383 ALA B N 1
ATOM 5658 C CA . ALA B 1 383 ? 6.508 17.172 24.516 1 96.69 383 ALA B CA 1
ATOM 5659 C C . ALA B 1 383 ? 7.441 17.688 25.594 1 96.69 383 ALA B C 1
ATOM 5661 O O . ALA B 1 383 ? 8.438 17.047 25.938 1 96.69 383 ALA B O 1
ATOM 5662 N N . SER B 1 384 ? 7.066 18.844 26.125 1 98.19 384 SER B N 1
ATOM 5663 C CA . SER B 1 384 ? 7.777 19.469 27.234 1 98.19 384 SER B CA 1
ATOM 5664 C C . SER B 1 384 ? 7.445 18.797 28.562 1 98.19 384 SER B C 1
ATOM 5666 O O . SER B 1 384 ? 6.461 18.062 28.656 1 98.19 384 SER B O 1
ATOM 5668 N N . ALA B 1 385 ? 8.328 19.031 29.5 1 97 385 ALA B N 1
ATOM 5669 C CA . ALA B 1 385 ? 8.039 18.578 30.859 1 97 385 ALA B CA 1
ATOM 5670 C C . ALA B 1 385 ? 7.094 19.547 31.562 1 97 385 ALA B C 1
ATOM 5672 O O . ALA B 1 385 ? 6.527 19.219 32.594 1 97 385 ALA B O 1
ATOM 5673 N N . ASN B 1 386 ? 6.957 20.781 31.016 1 96.75 386 ASN B N 1
ATOM 5674 C CA . ASN B 1 386 ? 6.078 21.781 31.625 1 96.75 386 ASN B CA 1
ATOM 5675 C C . ASN B 1 386 ? 5.328 22.578 30.562 1 96.75 386 ASN B C 1
ATOM 5677 O O . ASN B 1 386 ? 5.152 22.109 29.438 1 96.75 386 ASN B O 1
ATOM 5681 N N . ASP B 1 387 ? 4.848 23.781 30.922 1 98.25 387 ASP B N 1
ATOM 5682 C CA . ASP B 1 387 ? 3.875 24.5 30.094 1 98.25 387 ASP B CA 1
ATOM 5683 C C . ASP B 1 387 ? 4.57 25.359 29.047 1 98.25 387 ASP B C 1
ATOM 5685 O O . ASP B 1 387 ? 3.912 26.094 28.312 1 98.25 387 ASP B O 1
ATOM 5689 N N . ARG B 1 388 ? 5.879 25.266 28.938 1 98.38 388 ARG B N 1
ATOM 5690 C CA . ARG B 1 388 ? 6.594 26.094 27.969 1 98.38 388 ARG B CA 1
ATOM 5691 C C . ARG B 1 388 ? 7.609 25.266 27.188 1 98.38 388 ARG B C 1
ATOM 5693 O O . ARG B 1 388 ? 8.188 24.312 27.719 1 98.38 388 ARG B O 1
ATOM 5700 N N . GLN B 1 389 ? 7.859 25.625 25.969 1 98.5 389 GLN B N 1
ATOM 5701 C CA . GLN B 1 389 ? 8.867 25 25.125 1 98.5 389 GLN B CA 1
ATOM 5702 C C . GLN B 1 389 ? 9.344 25.969 24.031 1 98.5 389 GLN B C 1
ATOM 5704 O O . GLN B 1 389 ? 8.547 26.734 23.484 1 98.5 389 GLN B O 1
ATOM 5709 N N . PHE B 1 390 ? 10.617 26.031 23.844 1 98.56 390 PHE B N 1
ATOM 5710 C CA . PHE B 1 390 ? 11.258 26.812 22.797 1 98.56 390 PHE B CA 1
ATOM 5711 C C . PHE B 1 390 ? 12.07 25.906 21.875 1 98.56 390 PHE B C 1
ATOM 5713 O O . PHE B 1 390 ? 12.742 24.984 22.328 1 98.56 390 PHE B O 1
ATOM 5720 N N . GLN B 1 391 ? 11.906 26.156 20.562 1 98.12 391 GLN B N 1
ATOM 5721 C CA . GLN B 1 391 ? 12.703 25.469 19.562 1 98.12 391 GLN B CA 1
ATOM 5722 C C . GLN B 1 391 ? 13.375 26.469 18.609 1 98.12 391 GLN B C 1
ATOM 5724 O O . GLN B 1 391 ? 12.766 27.469 18.234 1 98.12 391 GLN B O 1
ATOM 5729 N N . ALA B 1 392 ? 14.602 26.219 18.25 1 98.44 392 ALA B N 1
ATOM 5730 C CA . ALA B 1 392 ? 15.344 26.938 17.219 1 98.44 392 ALA B CA 1
ATOM 5731 C C . ALA B 1 392 ? 16.047 25.969 16.281 1 98.44 392 ALA B C 1
ATOM 5733 O O . ALA B 1 392 ? 16.578 24.938 16.719 1 98.44 392 ALA B O 1
ATOM 5734 N N . ARG B 1 393 ? 16.062 26.391 15.008 1 98.12 393 ARG B N 1
ATOM 5735 C CA . ARG B 1 393 ? 16.594 25.438 14.039 1 98.12 393 ARG B CA 1
ATOM 5736 C C . ARG B 1 393 ? 17.281 26.156 12.891 1 98.12 393 ARG B C 1
ATOM 5738 O O . ARG B 1 393 ? 16.859 27.234 12.469 1 98.12 393 ARG B O 1
ATOM 5745 N N . VAL B 1 394 ? 18.359 25.516 12.422 1 98.75 394 VAL B N 1
ATOM 5746 C CA . VAL B 1 394 ? 19 25.828 11.148 1 98.75 394 VAL B CA 1
ATOM 5747 C C . VAL B 1 394 ? 18.953 24.609 10.234 1 98.75 394 VAL B C 1
ATOM 5749 O O . VAL B 1 394 ? 19.219 23.484 10.68 1 98.75 394 VAL B O 1
ATOM 5752 N N . GLY B 1 395 ? 18.484 24.844 8.992 1 98.62 395 GLY B N 1
ATOM 5753 C CA . GLY B 1 395 ? 18.344 23.688 8.109 1 98.62 395 GLY B CA 1
ATOM 5754 C C . GLY B 1 395 ? 18.766 23.984 6.684 1 98.62 395 GLY B C 1
ATOM 5755 O O . GLY B 1 395 ? 18.938 25.141 6.305 1 98.62 395 GLY B O 1
ATOM 5756 N N . LEU B 1 396 ? 19.047 22.938 5.973 1 98.81 396 LEU B N 1
ATOM 5757 C CA . LEU B 1 396 ? 19.328 22.906 4.543 1 98.81 396 LEU B CA 1
ATOM 5758 C C . LEU B 1 396 ? 18.328 22.031 3.805 1 98.81 396 LEU B C 1
ATOM 5760 O O . LEU B 1 396 ? 18.047 20.906 4.238 1 98.81 396 LEU B O 1
ATOM 5764 N N . ARG B 1 397 ? 17.797 22.578 2.705 1 98.62 397 ARG B N 1
ATOM 5765 C CA . ARG B 1 397 ? 16.828 21.828 1.902 1 98.62 397 ARG B CA 1
ATOM 5766 C C . ARG B 1 397 ? 17.219 21.828 0.43 1 98.62 397 ARG B C 1
ATOM 5768 O O . ARG B 1 397 ? 17.625 22.859 -0.106 1 98.62 397 ARG B O 1
ATOM 5775 N N . HIS B 1 398 ? 17.156 20.656 -0.201 1 98.81 398 HIS B N 1
ATOM 5776 C CA . HIS B 1 398 ? 17.406 20.5 -1.629 1 98.81 398 HIS B CA 1
ATOM 5777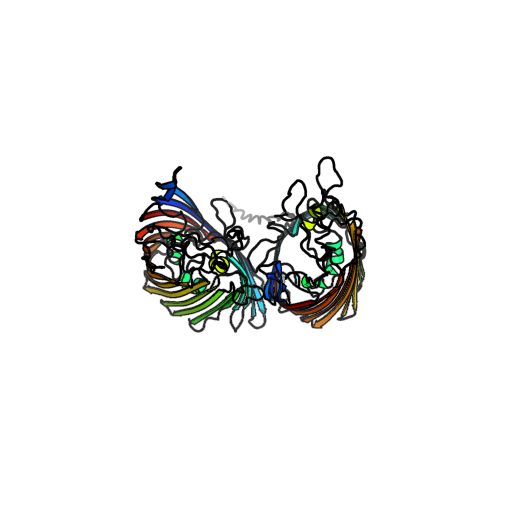 C C . HIS B 1 398 ? 16.266 19.734 -2.303 1 98.81 398 HIS B C 1
ATOM 5779 O O . HIS B 1 398 ? 15.828 18.703 -1.804 1 98.81 398 HIS B O 1
ATOM 5785 N N . LYS B 1 399 ? 15.898 20.328 -3.426 1 98.31 399 LYS B N 1
ATOM 5786 C CA . LYS B 1 399 ? 14.867 19.688 -4.242 1 98.31 399 LYS B CA 1
ATOM 5787 C C . LYS B 1 399 ? 15.445 19.188 -5.559 1 98.31 399 LYS B C 1
ATOM 5789 O O . LYS B 1 399 ? 16.297 19.828 -6.156 1 98.31 399 LYS B O 1
ATOM 5794 N N . PHE B 1 400 ? 14.883 18.047 -6.059 1 97.38 400 PHE B N 1
ATOM 5795 C CA . PHE B 1 400 ? 15.328 17.516 -7.34 1 97.38 400 PHE B CA 1
ATOM 5796 C C . PHE B 1 400 ? 14.148 16.969 -8.141 1 97.38 400 PHE B C 1
ATOM 5798 O O . PHE B 1 400 ? 13.109 16.641 -7.574 1 97.38 400 PHE B O 1
#

pLDDT: mean 93.32, std 15.53, range [19.8, 98.94]

InterPro domains:
  IPR001702 Porin, Gram-negative type [PR00182] (60-71)
  IPR001702 Porin, Gram-negative type [PR00182] (104-114)
  IPR001702 Porin, Gram-negative type [PR00182] (164-175)
  IPR001702 Porin, Gram-negative type [PR00182] (341-358)
  IPR002299 Porin, Neisseria sp. type [PR00184] (62-87)
  IPR002299 Porin, Neisseria sp. type [PR00184] (163-180)
  IPR002299 Porin, Neisseria sp. type [PR00184] (338-362)
  IPR023614 Porin domain superfamily [G3DSA:2.40.160.10] (11-400)
  IPR033900 Porin domain, Gram-negative type [PF13609] (11-366)
  IPR033900 Porin domain, Gram-negative type [cd00342] (22-400)
  IPR050298 Gram-negative bacterial outer membrane porin [PTHR34501] (1-400)